Protein AF-0000000072933731 (afdb_homodimer)

Solvent-accessible surface area (backbone atoms only — not comparable to full-atom values): 55868 Å² total; per-residue (Å²): 107,67,64,46,52,50,43,43,48,48,50,36,52,47,53,70,53,67,68,64,74,72,57,80,78,51,90,57,43,57,84,73,50,96,82,32,75,81,68,53,82,69,69,60,64,69,60,52,54,53,49,54,55,47,54,72,74,40,56,56,36,69,42,50,49,52,33,54,65,58,61,52,86,56,61,67,58,50,42,43,44,68,78,56,57,87,59,90,71,56,70,36,56,53,35,42,40,25,50,48,47,28,37,46,29,49,51,51,34,65,72,44,80,92,42,66,70,62,32,51,49,30,48,51,41,26,50,44,23,47,29,51,28,32,26,50,60,68,63,35,52,55,74,60,67,66,46,70,59,42,40,40,22,28,49,51,49,20,53,51,27,33,57,67,60,34,61,71,45,19,44,52,33,40,45,52,30,47,49,37,36,57,66,58,24,36,43,31,45,77,55,28,50,68,48,61,90,47,25,61,54,38,38,32,47,43,47,52,46,50,30,53,35,17,38,43,15,51,40,69,72,49,81,51,82,72,60,73,53,61,55,60,44,75,96,64,42,57,53,89,56,82,59,35,66,39,44,21,44,42,37,39,39,47,46,51,50,20,54,47,39,42,47,48,32,60,54,54,64,29,58,51,29,45,70,46,59,52,70,58,37,26,53,50,23,53,55,50,46,54,52,46,52,52,49,49,54,54,35,52,57,27,42,54,51,30,51,52,52,38,58,74,61,55,35,42,67,68,56,51,48,59,55,59,28,47,54,28,38,52,30,16,50,47,17,50,32,31,62,51,26,70,30,61,89,86,50,81,44,74,60,22,67,70,22,54,52,34,18,52,51,24,54,52,47,44,51,54,52,46,68,73,24,66,88,37,69,66,48,37,32,46,42,45,28,64,32,45,60,37,37,62,62,39,24,63,56,53,47,50,39,49,24,69,60,66,51,40,63,70,56,46,52,50,43,46,51,50,26,51,57,37,48,73,41,27,82,63,35,72,43,34,34,47,48,21,51,50,38,44,50,51,36,49,39,48,53,49,50,44,51,40,57,64,38,35,80,76,39,74,82,39,48,64,56,54,52,53,49,49,53,38,34,24,68,43,28,61,37,78,76,74,72,71,79,61,67,78,68,73,71,81,76,71,72,88,58,65,67,53,58,38,51,37,49,50,26,26,51,48,24,51,39,36,51,56,47,40,43,72,44,91,56,76,76,64,77,65,80,78,64,74,80,128,106,67,64,47,51,51,44,43,48,48,51,36,53,47,55,71,55,68,69,64,74,72,55,80,78,51,89,57,43,56,85,74,50,96,83,32,75,82,67,53,81,69,69,61,65,70,61,52,55,53,48,54,55,46,53,72,73,39,55,57,37,70,43,52,49,53,32,54,66,58,61,52,84,56,62,68,59,51,42,42,45,68,78,56,56,87,57,91,70,54,72,35,56,54,34,43,40,26,50,48,46,29,38,45,28,49,51,50,32,66,72,46,78,92,40,66,71,61,31,51,51,30,48,52,41,28,50,44,22,47,28,50,28,31,26,49,60,66,63,34,51,55,74,59,68,67,46,70,58,41,39,40,21,28,48,51,51,21,52,51,28,34,58,69,60,34,61,70,45,20,45,53,33,40,45,51,30,46,50,38,36,56,65,57,22,36,42,31,46,78,57,29,51,70,48,62,88,48,26,62,54,38,40,32,50,42,46,52,46,49,30,51,36,18,36,44,16,50,38,70,72,48,81,51,82,73,59,73,53,62,54,60,44,77,95,63,41,59,56,87,58,98,50,40,68,40,46,20,44,43,39,39,38,48,47,53,50,18,52,47,39,42,48,48,34,59,55,55,64,28,58,51,29,45,70,46,58,57,69,59,34,25,51,50,23,52,54,49,44,53,51,46,50,52,48,48,54,54,37,51,57,28,42,55,52,31,53,53,51,38,57,71,60,55,36,44,67,66,59,50,48,58,54,58,29,46,54,28,38,50,28,16,49,47,17,50,34,31,63,52,25,71,30,62,90,86,51,81,45,74,61,22,67,68,21,55,52,33,18,53,50,24,53,52,45,43,50,55,52,45,67,74,24,65,88,37,69,68,50,37,31,46,42,44,29,62,30,45,59,37,38,60,62,40,24,62,56,52,48,50,39,46,24,70,60,66,51,41,63,68,54,46,52,51,43,46,50,50,25,52,57,38,48,74,41,26,83,64,35,72,43,34,35,47,48,19,51,50,37,42,51,51,37,48,38,48,52,49,48,42,50,41,58,62,38,35,78,75,39,75,81,39,49,65,56,55,51,53,49,48,54,37,34,24,69,43,29,62,38,78,76,73,72,71,80,60,66,77,70,73,71,81,76,70,71,88,56,68,66,52,58,40,50,37,50,51,25,27,50,46,26,52,38,36,50,56,47,40,43,73,44,90,58,75,74,65,77,64,79,78,64,70,80,129

InterPro domains:
  IPR007219 Xylanolytic transcriptional activator, regulatory domain [PF04082] (132-234)
  IPR007219 Xylanolytic transcriptional activator, regulatory domain [SM00906] (170-242)
  IPR050987 ABC-transporter-regulating transcription factor-like [PTHR46910] (35-464)

pLDDT: mean 82.36, std 17.17, range [20.06, 98.12]

Secondary structure (DSSP, 8-state):
-HHHHHHHHHHHHHHHS-----S---TT--PPPTT-GGGS----HHHHHHHHHHHHHS---HHHHHHHHHT---HHHHHHHHHS-SSPPPHHHHHHHHHHHHHHHHHHHHH--S-HHHHHHHHHHHHHHHHHHHHHHHT-BSS---SHHHHHHHHHHHHHHHHTT-HHHHHHHHHHHHHHHHHHTTT-HHHHTSSHHHHHHHHHHHHHHHHHHHHHHHHHT---SS-GGG--S-S-----STTHHHHHHHHHHHHHHHHHHHHHIIIIISHHHHTS-HHHHHHHHHHHHHHHHHHHHHHHHHHHHHHHHHHHTT--HHHHHHHHHHHHHHHHHHHHHHTTSBPPTT-SSSB-HHHHHHHHHHHHHHHHHHHHHTT-HHHHHHHIIIIISSS--HHHHHHHHHHHHH--HHHHHHHHHHHHHHHTTTTS-HHHHHHHHHHHHHHHHHHHHHHHHHHHTT-GGGHHHHHHHHHHHHHTTSS----TTTT----TT----THHHHHHHHHHHHHHHHHHHHTTS--TTTT-------/-HHHHHHHHHHHHHHHS-----S---TT--PPPTT-GGGS----HHHHHHHHHHHHHS---HHHHHHHHHT---HHHHHHHHHS-SSPPPHHHHHHHHHHHHHHHHHHHHH--S-HHHHHHHHHHHHHHHHHHHHHHHT-BSS---SHHHHHHHHHHHHHHHHTT-HHHHHHHHHHHHHHHHHHTTT-HHHHTSSHHHHHHHHHHHHHHHHHHHHHHHHHT---SS-GGG--S-S-----STTHHHHHHHHHHHHHHHHHHHHHIIIIISHHHHTS-HHHHHHHHHHHHHHHHHHHHHHHHHHHHHHHHHHHTT--HHHHHHHHHHHHHHHHHHHHHHTTSBPPTT-SSSB-HHHHHHHHHHHHHHHHHHHHHTT-HHHHHHHIIIIISSS--HHHHHHHHHHHHH--HHHHHHHHHHHHHHHTTTTS-HHHHHHHHHHHHHHHHHHHHHHHHHHHTT-GGGHHHHHHHHHHHHHTTSS----TTTT----TT----THHHHHHHHHHHHHHHHHHHHTTS--TTTT-------

Nearest PDB structures (foldseek):
  7d4i-assembly1_AE  TM=1.417E-01  e=3.950E+00  Saccharomyces cerevisiae S288C
  4tql-assembly1_A  TM=1.629E-01  e=6.678E+00  synthetic construct
  3msv-assembly3_B  TM=1.932E-01  e=3.913E+00  Schizosaccharomyces pombe
  7d4i-assembly1_AE  TM=1.423E-01  e=2.208E+00  Saccharomyces cerevisiae S288C

Structure (mmCIF, N/CA/C/O backbone):
data_AF-0000000072933731-model_v1
#
loop_
_entity.id
_entity.type
_entity.pdbx_description
1 polymer 'Transcription factor domain-containing protein'
#
loop_
_atom_site.group_PDB
_atom_site.id
_atom_site.type_symbol
_atom_site.label_atom_id
_atom_site.label_alt_id
_atom_site.label_comp_id
_atom_site.label_asym_id
_atom_site.label_entity_id
_atom_site.label_seq_id
_atom_site.pdbx_PDB_ins_code
_atom_site.Cartn_x
_atom_site.Cartn_y
_atom_site.Cartn_z
_atom_site.occupancy
_atom_site.B_iso_or_equiv
_atom_site.auth_seq_id
_atom_site.auth_comp_id
_atom_site.auth_asym_id
_atom_site.auth_atom_id
_atom_site.pdbx_PDB_model_num
ATOM 1 N N . MET A 1 1 ? -29.984 31.391 18.734 1 66.75 1 MET A N 1
ATOM 2 C CA . MET A 1 1 ? -30.125 30 19.156 1 66.75 1 MET A CA 1
ATOM 3 C C . MET A 1 1 ? -30.594 29.109 18.016 1 66.75 1 MET A C 1
ATOM 5 O O . MET A 1 1 ? -30 28.078 17.734 1 66.75 1 MET A O 1
ATOM 9 N N . TRP A 1 2 ? -31.547 29.625 17.328 1 63.28 2 TRP A N 1
ATOM 10 C CA . TRP A 1 2 ? -32.094 28.844 16.219 1 63.28 2 TRP A CA 1
ATOM 11 C C . TRP A 1 2 ? -31.078 28.656 15.109 1 63.28 2 TRP A C 1
ATOM 13 O O . TRP A 1 2 ? -30.969 27.578 14.523 1 63.28 2 TRP A O 1
ATOM 23 N N . GLU A 1 3 ? -30.328 29.672 14.969 1 68.19 3 GLU A N 1
ATOM 24 C CA . GLU A 1 3 ? -29.312 29.594 13.922 1 68.19 3 GLU A CA 1
ATOM 25 C C . GLU A 1 3 ? -28.234 28.578 14.266 1 68.19 3 GLU A C 1
ATOM 27 O O . GLU A 1 3 ? -27.766 27.844 13.398 1 68.19 3 GLU A O 1
ATOM 32 N N . ALA A 1 4 ? -27.875 28.578 15.445 1 70.88 4 ALA A N 1
ATOM 33 C CA . ALA A 1 4 ? -26.875 27.641 15.906 1 70.88 4 ALA A CA 1
ATOM 34 C C . ALA A 1 4 ? -27.375 26.203 15.789 1 70.88 4 ALA A C 1
ATOM 36 O O . ALA A 1 4 ? -26.625 25.312 15.391 1 70.88 4 ALA A O 1
ATOM 37 N N . LEU A 1 5 ? -28.625 26.047 16.094 1 71.12 5 LEU A N 1
ATOM 38 C CA . LEU A 1 5 ? -29.234 24.719 16 1 71.12 5 LEU A CA 1
ATOM 39 C C . LEU A 1 5 ? -29.328 24.266 14.539 1 71.12 5 LEU A C 1
ATOM 41 O O . LEU A 1 5 ? -29.109 23.094 14.234 1 71.12 5 LEU A O 1
ATOM 45 N N . ALA A 1 6 ? -29.578 25.25 13.766 1 71.81 6 ALA A N 1
ATOM 46 C CA . ALA A 1 6 ? -29.672 24.938 12.336 1 71.81 6 ALA A CA 1
ATOM 47 C C . ALA A 1 6 ? -28.312 24.531 11.781 1 71.81 6 ALA A C 1
ATOM 49 O O . ALA A 1 6 ? -28.219 23.594 10.977 1 71.81 6 ALA A O 1
ATOM 50 N N . ASN A 1 7 ? -27.359 25.203 12.258 1 71.38 7 ASN A N 1
ATOM 51 C CA . ASN A 1 7 ? -26.016 24.891 11.82 1 71.38 7 ASN A CA 1
ATOM 52 C C . ASN A 1 7 ? -25.578 23.5 12.305 1 71.38 7 ASN A C 1
ATOM 54 O O . ASN A 1 7 ? -24.938 22.75 11.562 1 71.38 7 ASN A O 1
ATOM 58 N N . LEU A 1 8 ? -25.891 23.266 13.461 1 71.94 8 LEU A N 1
ATOM 59 C CA . LEU A 1 8 ? -25.531 21.969 14.031 1 71.94 8 LEU A CA 1
ATOM 60 C C . LEU A 1 8 ? -26.25 20.844 13.297 1 71.94 8 LEU A C 1
ATOM 62 O O . LEU A 1 8 ? -25.688 19.781 13.078 1 71.94 8 LEU A O 1
ATOM 66 N N . ARG A 1 9 ? -27.469 21.109 12.992 1 70.19 9 ARG A N 1
ATOM 67 C CA . ARG A 1 9 ? -28.25 20.141 12.242 1 70.19 9 ARG A CA 1
ATOM 68 C C . ARG A 1 9 ? -27.625 19.875 10.875 1 70.19 9 ARG A C 1
ATOM 70 O O . ARG A 1 9 ? -27.516 18.719 10.438 1 70.19 9 ARG A O 1
ATOM 77 N N . GLN A 1 10 ? -27.188 20.891 10.266 1 69.69 10 GLN A N 1
ATOM 78 C CA . GLN A 1 10 ? -26.578 20.766 8.945 1 69.69 10 GLN A CA 1
ATOM 79 C C . GLN A 1 10 ? -25.25 20 9.008 1 69.69 10 GLN A C 1
ATOM 81 O O . GLN A 1 10 ? -24.938 19.203 8.125 1 69.69 10 GLN A O 1
ATOM 86 N N . LEU A 1 11 ? -24.562 20.328 10.039 1 68.56 11 LEU A N 1
ATOM 87 C CA . LEU A 1 11 ? -23.297 19.641 10.227 1 68.56 11 LEU A CA 1
ATOM 88 C C . LEU A 1 11 ? -23.516 18.141 10.43 1 68.56 11 LEU A C 1
ATOM 90 O O . LEU A 1 11 ? -22.766 17.312 9.906 1 68.56 11 LEU A O 1
ATOM 94 N N . ALA A 1 12 ? -24.531 17.875 11.156 1 66.75 12 ALA A N 1
ATOM 95 C CA . ALA A 1 12 ? -24.859 16.469 11.422 1 66.75 12 ALA A CA 1
ATOM 96 C C . ALA A 1 12 ? -25.297 15.766 10.141 1 66.75 12 ALA A C 1
ATOM 98 O O . ALA A 1 12 ? -24.953 14.602 9.914 1 66.75 12 ALA A O 1
ATOM 99 N N . GLU A 1 13 ? -26 16.516 9.289 1 65.19 13 GLU A N 1
ATOM 100 C CA . GLU A 1 13 ? -26.469 15.961 8.023 1 65.19 13 GLU A CA 1
ATOM 101 C C . GLU A 1 13 ? -25.312 15.734 7.059 1 65.19 13 GLU A C 1
ATOM 103 O O . GLU A 1 13 ? -25.281 14.727 6.34 1 65.19 13 GLU A O 1
ATOM 108 N N . LEU A 1 14 ? -24.422 16.641 7.086 1 63.03 14 LEU A N 1
ATOM 109 C CA . LEU A 1 14 ? -23.281 16.531 6.184 1 63.03 14 LEU A CA 1
ATOM 110 C C . LEU A 1 14 ? -22.375 15.375 6.598 1 63.03 14 LEU A C 1
ATOM 112 O O . LEU A 1 14 ? -21.797 14.695 5.742 1 63.03 14 LEU A O 1
ATOM 116 N N . GLN A 1 15 ? -22.219 15.336 7.828 1 60.69 15 GLN A N 1
ATOM 117 C CA . GLN A 1 15 ? -21.375 14.25 8.336 1 60.69 15 GLN A CA 1
ATOM 118 C C . GLN A 1 15 ? -21.906 12.891 7.887 1 60.69 15 GLN A C 1
ATOM 120 O O . GLN A 1 15 ? -21.125 11.969 7.645 1 60.69 15 GLN A O 1
ATOM 125 N N . SER A 1 16 ? -23.156 12.844 7.922 1 55.12 16 SER A N 1
ATOM 126 C CA . SER A 1 16 ? -23.766 11.578 7.527 1 55.12 16 SER A CA 1
ATOM 127 C C . SER A 1 16 ? -23.562 11.312 6.039 1 55.12 16 SER A C 1
ATOM 129 O O . SER A 1 16 ? -23.594 10.156 5.598 1 55.12 16 SER A O 1
ATOM 131 N N . ARG A 1 17 ? -23.391 12.414 5.277 1 50.91 17 ARG A N 1
ATOM 132 C CA . ARG A 1 17 ? -23.25 12.242 3.838 1 50.91 17 ARG A CA 1
ATOM 133 C C . ARG A 1 17 ? -21.781 12.086 3.459 1 50.91 17 ARG A C 1
ATOM 135 O O . ARG A 1 17 ? -21.062 13.086 3.271 1 50.91 17 ARG A O 1
ATOM 142 N N . GLN A 1 18 ? -21.078 11.266 4.125 1 50.44 18 GLN A N 1
ATOM 143 C CA . GLN A 1 18 ? -19.656 11.062 3.922 1 50.44 18 GLN A CA 1
ATOM 144 C C . GLN A 1 18 ? -19.312 10.938 2.438 1 50.44 18 GLN A C 1
ATOM 146 O O . GLN A 1 18 ? -19.875 10.094 1.738 1 50.44 18 GLN A O 1
ATOM 151 N N . SER A 1 19 ? -19.125 12.086 1.737 1 46.5 19 SER A N 1
ATOM 152 C CA . SER A 1 19 ? -18.703 11.875 0.355 1 46.5 19 SER A CA 1
ATOM 153 C C . SER A 1 19 ? -17.25 11.398 0.282 1 46.5 19 SER A C 1
ATOM 155 O O . SER A 1 19 ? -16.406 11.859 1.053 1 46.5 19 SER A O 1
ATOM 157 N N . ILE A 1 20 ? -17.078 10.188 0.008 1 48.53 20 ILE A N 1
ATOM 158 C CA . ILE A 1 20 ? -15.766 9.641 -0.343 1 48.53 20 ILE A CA 1
ATOM 159 C C . ILE A 1 20 ? -15.023 10.617 -1.242 1 48.53 20 ILE A C 1
ATOM 161 O O . ILE A 1 20 ? -15.617 11.25 -2.113 1 48.53 20 ILE A O 1
ATOM 165 N N . SER A 1 21 ? -13.82 11.078 -0.714 1 49.5 21 SER A N 1
ATOM 166 C CA . SER A 1 21 ? -12.859 11.992 -1.321 1 49.5 21 SER A CA 1
ATOM 167 C C . SER A 1 21 ? -12.844 11.844 -2.84 1 49.5 21 SER A C 1
ATOM 169 O O . SER A 1 21 ? -12.828 10.727 -3.361 1 49.5 21 SER A O 1
ATOM 171 N N . HIS A 1 22 ? -13.5 12.75 -3.492 1 50.09 22 HIS A N 1
ATOM 172 C CA . HIS A 1 22 ? -13.305 12.867 -4.934 1 50.09 22 HIS A CA 1
ATOM 173 C C . HIS A 1 22 ? -11.828 12.789 -5.297 1 50.09 22 HIS A C 1
ATOM 175 O O . HIS A 1 22 ? -10.969 13.141 -4.488 1 50.09 22 HIS A O 1
ATOM 181 N N . GLY A 1 23 ? -11.43 11.945 -6.121 1 53.16 23 GLY A N 1
ATOM 182 C CA . GLY A 1 23 ? -10.133 11.734 -6.742 1 53.16 23 GLY A CA 1
ATOM 183 C C . GLY A 1 23 ? -9.203 12.922 -6.602 1 53.16 23 GLY A C 1
ATOM 184 O O . GLY A 1 23 ? -9.641 14.023 -6.25 1 53.16 23 GLY A O 1
ATOM 185 N N . PRO A 1 24 ? -7.836 12.633 -6.605 1 60.59 24 PRO A N 1
ATOM 186 C CA . PRO A 1 24 ? -6.797 13.656 -6.492 1 60.59 24 PRO A CA 1
ATOM 187 C C . PRO A 1 24 ? -7.027 14.836 -7.434 1 60.59 24 PRO A C 1
ATOM 189 O O . PRO A 1 24 ? -7.242 14.641 -8.633 1 60.59 24 PRO A O 1
ATOM 192 N N . ARG A 1 25 ? -7.352 16.047 -6.891 1 72.88 25 ARG A N 1
ATOM 193 C CA . ARG A 1 25 ? -7.559 17.219 -7.727 1 72.88 25 ARG A CA 1
ATOM 194 C C . ARG A 1 25 ? -6.305 18.094 -7.781 1 72.88 25 ARG A C 1
ATOM 196 O O . ARG A 1 25 ? -5.707 18.391 -6.742 1 72.88 25 ARG A O 1
ATOM 203 N N . PHE A 1 26 ? -5.754 18.172 -8.906 1 87.88 26 PHE A N 1
ATOM 204 C CA . PHE A 1 26 ? -4.738 19.188 -9.172 1 87.88 26 PHE A CA 1
ATOM 205 C C . PHE A 1 26 ? -5.348 20.375 -9.883 1 87.88 26 PHE A C 1
ATOM 207 O O . PHE A 1 26 ? -5.395 20.422 -11.117 1 87.88 26 PHE A O 1
ATOM 214 N N . PRO A 1 27 ? -5.715 21.344 -9.125 1 86.5 27 PRO A N 1
ATOM 215 C CA . PRO A 1 27 ? -6.492 22.438 -9.703 1 86.5 27 PRO A CA 1
ATOM 216 C C . PRO A 1 27 ? -5.75 23.172 -10.82 1 86.5 27 PRO A C 1
ATOM 218 O O . PRO A 1 27 ? -6.379 23.734 -11.719 1 86.5 27 PRO A O 1
ATOM 221 N N . LEU A 1 28 ? -4.449 23.188 -10.797 1 91.75 28 LEU A N 1
ATOM 222 C CA . LEU A 1 28 ? -3.686 24 -11.742 1 91.75 28 LEU A CA 1
ATOM 223 C C . LEU A 1 28 ? -3.176 23.125 -12.898 1 91.75 28 LEU A C 1
ATOM 225 O O . LEU A 1 28 ? -2.469 23.625 -13.781 1 91.75 28 LEU A O 1
ATOM 229 N N . GLN A 1 29 ? -3.541 21.859 -12.867 1 92.81 29 GLN A N 1
ATOM 230 C CA . GLN A 1 29 ? -3.043 20.953 -13.891 1 92.81 29 GLN A CA 1
ATOM 231 C C . GLN A 1 29 ? -3.438 21.422 -15.281 1 92.81 29 GLN A C 1
ATOM 233 O O . GLN A 1 29 ? -4.559 21.891 -15.492 1 92.81 29 GLN A O 1
ATOM 238 N N . GLN A 1 30 ? -2.449 21.344 -16.203 1 92 30 GLN A N 1
ATOM 239 C CA . GLN A 1 30 ? -2.676 21.656 -17.609 1 92 30 GLN A CA 1
ATOM 240 C C . GLN A 1 30 ? -2.502 20.422 -18.484 1 92 30 GLN A C 1
ATOM 242 O O . GLN A 1 30 ? -1.912 19.422 -18.047 1 92 30 GLN A O 1
ATOM 247 N N . PRO A 1 31 ? -3.088 20.453 -19.688 1 88.94 31 PRO A N 1
ATOM 248 C CA . PRO A 1 31 ? -2.814 19.359 -20.609 1 88.94 31 PRO A CA 1
ATOM 249 C C . PRO A 1 31 ? -1.336 19.25 -20.984 1 88.94 31 PRO A C 1
ATOM 251 O O . PRO A 1 31 ? -0.664 20.266 -21.156 1 88.94 31 PRO A O 1
ATOM 254 N N . ILE A 1 32 ? -0.91 18.109 -21.094 1 87.94 32 ILE A N 1
ATOM 255 C CA . ILE A 1 32 ? 0.484 17.891 -21.469 1 87.94 32 ILE A CA 1
ATOM 256 C C . ILE A 1 32 ? 0.696 18.266 -22.922 1 87.94 32 ILE A C 1
ATOM 258 O O . ILE A 1 32 ? -0.027 17.797 -23.812 1 87.94 32 ILE A O 1
ATOM 262 N N . PRO A 1 33 ? 1.679 19.047 -23.172 1 87.31 33 PRO A N 1
ATOM 263 C CA . PRO A 1 33 ? 1.979 19.391 -24.562 1 87.31 33 PRO A CA 1
ATOM 264 C C . PRO A 1 33 ? 2.404 18.172 -25.391 1 87.31 33 PRO A C 1
ATOM 266 O O . PRO A 1 33 ? 2.76 17.141 -24.828 1 87.31 33 PRO A O 1
ATOM 269 N N . LYS A 1 34 ? 2.4 18.188 -26.703 1 80.38 34 LYS A N 1
ATOM 270 C CA . LYS A 1 34 ? 2.707 17.094 -27.625 1 80.38 34 LYS A CA 1
ATOM 271 C C . LYS A 1 34 ? 4.129 16.594 -27.406 1 80.38 34 LYS A C 1
ATOM 273 O O . LYS A 1 34 ? 4.395 15.391 -27.562 1 80.38 34 LYS A O 1
ATOM 278 N N . GLY A 1 35 ? 5.02 17.562 -27.094 1 80.69 35 GLY A N 1
ATOM 279 C CA . GLY A 1 35 ? 6.402 17.156 -26.906 1 80.69 35 GLY A CA 1
ATOM 280 C C . GLY A 1 35 ? 6.695 16.672 -25.5 1 80.69 35 GLY A C 1
ATOM 281 O O . GLY A 1 35 ? 7.824 16.281 -25.188 1 80.69 35 GLY A O 1
ATOM 282 N N . GLY A 1 36 ? 5.723 16.672 -24.625 1 87.25 36 GLY A N 1
ATOM 283 C CA . GLY A 1 36 ? 5.914 16.172 -23.266 1 87.25 36 GLY A CA 1
ATOM 284 C C . GLY A 1 36 ? 6.078 17.281 -22.25 1 87.25 36 GLY A C 1
ATOM 285 O O . GLY A 1 36 ? 5.875 18.469 -22.547 1 87.25 36 GLY A O 1
ATOM 286 N N . LEU A 1 37 ? 6.465 16.984 -21.062 1 90.5 37 LEU A N 1
ATOM 287 C CA . LEU A 1 37 ? 6.57 17.906 -19.938 1 90.5 37 LEU A CA 1
ATOM 288 C C . LEU A 1 37 ? 7.656 18.953 -20.172 1 90.5 37 LEU A C 1
ATOM 290 O O . LEU A 1 37 ? 7.555 20.078 -19.703 1 90.5 37 LEU A O 1
ATOM 294 N N . GLY A 1 38 ? 8.648 18.531 -20.984 1 90.69 38 GLY A N 1
ATOM 295 C CA . GLY A 1 38 ? 9.766 19.422 -21.25 1 90.69 38 GLY A CA 1
ATOM 296 C C . GLY A 1 38 ? 9.375 20.656 -22.047 1 90.69 38 GLY A C 1
ATOM 297 O O . GLY A 1 38 ? 10.133 21.625 -22.109 1 90.69 38 GLY A O 1
ATOM 298 N N . GLN A 1 39 ? 8.195 20.672 -22.594 1 91.44 39 GLN A N 1
ATOM 299 C CA . GLN A 1 39 ? 7.766 21.781 -23.438 1 91.44 39 GLN A CA 1
ATOM 300 C C . GLN A 1 39 ? 6.895 22.75 -22.641 1 91.44 39 GLN A C 1
ATOM 302 O O . GLN A 1 39 ? 6.43 23.766 -23.188 1 91.44 39 GLN A O 1
ATOM 307 N N . LEU A 1 40 ? 6.688 22.484 -21.359 1 94.94 40 LEU A N 1
ATOM 308 C CA . LEU A 1 40 ? 5.977 23.438 -20.516 1 94.94 40 LEU A CA 1
ATOM 309 C C . LEU A 1 40 ? 6.828 24.672 -20.25 1 94.94 40 LEU A C 1
ATOM 311 O O . LEU A 1 40 ? 8.047 24.578 -20.125 1 94.94 40 LEU A O 1
ATOM 315 N N . PRO A 1 41 ? 6.164 25.828 -20.172 1 95.12 41 PRO A N 1
ATOM 316 C CA . PRO A 1 41 ? 6.934 27.031 -19.875 1 95.12 41 PRO A CA 1
ATOM 317 C C . PRO A 1 41 ? 7.617 26.969 -18.5 1 95.12 41 PRO A C 1
ATOM 319 O O . PRO A 1 41 ? 7.012 26.516 -17.531 1 95.12 41 PRO A O 1
ATOM 322 N N . MET A 1 42 ? 8.852 27.391 -18.453 1 96.94 42 MET A N 1
ATOM 323 C CA . MET A 1 42 ? 9.633 27.406 -17.219 1 96.94 42 MET A CA 1
ATOM 324 C C . MET A 1 42 ? 9.961 28.828 -16.797 1 96.94 42 MET A C 1
ATOM 326 O O . MET A 1 42 ? 9.961 29.75 -17.625 1 96.94 42 MET A O 1
ATOM 330 N N . PRO A 1 43 ? 10.141 29 -15.445 1 97.62 43 PRO A N 1
ATOM 331 C CA . PRO A 1 43 ? 10.664 30.312 -15.047 1 97.62 43 PRO A CA 1
ATOM 332 C C . PRO A 1 43 ? 11.977 30.656 -15.75 1 97.62 43 PRO A C 1
ATOM 334 O O . PRO A 1 43 ? 12.75 29.766 -16.109 1 97.62 43 PRO A O 1
ATOM 337 N N . PRO A 1 44 ? 12.242 31.953 -15.953 1 97.06 44 PRO A N 1
ATOM 338 C CA . PRO A 1 44 ? 13.43 32.375 -16.703 1 97.06 44 PRO A CA 1
ATOM 339 C C . PRO A 1 44 ? 14.727 31.828 -16.109 1 97.06 44 PRO A C 1
ATOM 341 O O . PRO A 1 44 ? 14.938 31.922 -14.891 1 97.06 44 PRO A O 1
ATOM 344 N N . MET A 1 45 ? 15.594 31.344 -16.953 1 95.94 45 MET A N 1
ATOM 345 C CA . MET A 1 45 ? 16.828 30.688 -16.562 1 95.94 45 MET A CA 1
ATOM 346 C C . MET A 1 45 ? 17.75 31.641 -15.812 1 95.94 45 MET A C 1
ATOM 348 O O . MET A 1 45 ? 18.375 31.266 -14.828 1 95.94 45 MET A O 1
ATOM 352 N N . ASP A 1 46 ? 17.844 32.844 -16.266 1 95.81 46 ASP A N 1
ATOM 353 C CA . ASP A 1 46 ? 18.734 33.812 -15.664 1 95.81 46 ASP A CA 1
ATOM 354 C C . ASP A 1 46 ? 18.344 34.125 -14.219 1 95.81 46 ASP A C 1
ATOM 356 O O . ASP A 1 46 ? 19.203 34.25 -13.352 1 95.81 46 ASP A O 1
ATOM 360 N N . ILE A 1 47 ? 17.078 34.188 -13.984 1 96.19 47 ILE A N 1
ATOM 361 C CA . ILE A 1 47 ? 16.578 34.438 -12.641 1 96.19 47 ILE A CA 1
ATOM 362 C C . ILE A 1 47 ? 16.891 33.25 -11.734 1 96.19 47 ILE A C 1
ATOM 364 O O . ILE A 1 47 ? 17.328 33.438 -10.594 1 96.19 47 ILE A O 1
ATOM 368 N N . VAL A 1 48 ? 16.703 32.031 -12.227 1 97.25 48 VAL A N 1
ATOM 369 C CA . VAL A 1 48 ? 16.938 30.828 -11.461 1 97.25 48 VAL A CA 1
ATOM 370 C C . VAL A 1 48 ? 18.422 30.703 -11.109 1 97.25 48 VAL A C 1
ATOM 372 O O . VAL A 1 48 ? 18.781 30.422 -9.969 1 97.25 48 VAL A O 1
ATOM 375 N N . VAL A 1 49 ? 19.297 30.969 -12.078 1 96.25 49 VAL A N 1
ATOM 376 C CA . VAL A 1 49 ? 20.75 30.875 -11.867 1 96.25 49 VAL A CA 1
ATOM 377 C C . VAL A 1 49 ? 21.172 31.891 -10.797 1 96.25 49 VAL A C 1
ATOM 379 O O . VAL A 1 49 ? 21.953 31.562 -9.898 1 96.25 49 VAL A O 1
ATOM 382 N N . ASN A 1 50 ? 20.672 33.062 -10.867 1 95.19 50 ASN A N 1
ATOM 383 C CA . ASN A 1 50 ? 21 34.094 -9.898 1 95.19 50 ASN A CA 1
ATOM 384 C C . ASN A 1 50 ? 20.531 33.719 -8.492 1 95.19 50 ASN A C 1
ATOM 386 O O . ASN A 1 50 ? 21.219 33.969 -7.512 1 95.19 50 ASN A O 1
ATOM 390 N N . LEU A 1 51 ? 19.359 33.188 -8.453 1 94.81 51 LEU A N 1
ATOM 391 C CA . LEU A 1 51 ? 18.828 32.781 -7.16 1 94.81 51 LEU A CA 1
ATOM 392 C C . LEU A 1 51 ? 19.641 31.656 -6.551 1 94.81 51 LEU A C 1
ATOM 394 O O . LEU A 1 51 ? 19.875 31.625 -5.34 1 94.81 51 LEU A O 1
ATOM 398 N N . LEU A 1 52 ? 20.031 30.703 -7.383 1 94.94 52 LEU A N 1
ATOM 399 C CA . LEU A 1 52 ? 20.828 29.578 -6.898 1 94.94 52 LEU A CA 1
ATOM 400 C C . LEU A 1 52 ? 22.172 30.031 -6.375 1 94.94 52 LEU A C 1
ATOM 402 O O . LEU A 1 52 ? 22.672 29.516 -5.371 1 94.94 52 LEU A O 1
ATOM 406 N N . LYS A 1 53 ? 22.766 31.031 -6.996 1 93.56 53 LYS A N 1
ATOM 407 C CA . LYS A 1 53 ? 24.016 31.625 -6.512 1 93.56 53 LYS A CA 1
ATOM 408 C C . LYS A 1 53 ? 23.812 32.312 -5.16 1 93.56 53 LYS A C 1
ATOM 410 O O . LYS A 1 53 ? 24.641 32.188 -4.262 1 93.56 53 LYS A O 1
ATOM 415 N N . ARG A 1 54 ? 22.75 32.969 -5.023 1 89.94 54 ARG A N 1
ATOM 416 C CA . ARG A 1 54 ? 22.438 33.656 -3.787 1 89.94 54 ARG A CA 1
ATOM 417 C C . ARG A 1 54 ? 22.219 32.688 -2.635 1 89.94 54 ARG A C 1
ATOM 419 O O . ARG A 1 54 ? 22.625 32.969 -1.503 1 89.94 54 ARG A O 1
ATOM 426 N N . VAL A 1 55 ? 21.484 31.672 -2.893 1 88.62 55 VAL A N 1
ATOM 427 C CA . VAL A 1 55 ? 21.156 30.672 -1.869 1 88.62 55 VAL A CA 1
ATOM 428 C C . VAL A 1 55 ? 22.438 30.016 -1.37 1 88.62 55 VAL A C 1
ATOM 430 O O . VAL A 1 55 ? 22.562 29.703 -0.182 1 88.62 55 VAL A O 1
ATOM 433 N N . ARG A 1 56 ? 23.359 29.812 -2.271 1 86.62 56 ARG A N 1
ATOM 434 C CA . ARG A 1 56 ? 24.609 29.188 -1.902 1 86.62 56 ARG A CA 1
ATOM 435 C C . ARG A 1 56 ? 25.422 30.078 -0.964 1 86.62 56 ARG A C 1
ATOM 437 O O . ARG A 1 56 ? 26.172 29.578 -0.115 1 86.62 56 ARG A O 1
ATOM 444 N N . ALA A 1 57 ? 25.172 31.344 -1.068 1 86.5 57 ALA A N 1
ATOM 445 C CA . ALA A 1 57 ? 25.938 32.312 -0.298 1 86.5 57 ALA A CA 1
ATOM 446 C C . ALA A 1 57 ? 25.188 32.719 0.965 1 86.5 57 ALA A C 1
ATOM 448 O O . ALA A 1 57 ? 25.703 33.5 1.782 1 86.5 57 ALA A O 1
ATOM 449 N N . SER A 1 58 ? 24.047 32.281 1.123 1 84.06 58 SER A N 1
ATOM 450 C CA . SER A 1 58 ? 23.203 32.688 2.248 1 84.06 58 SER A CA 1
ATOM 451 C C . SER A 1 58 ? 23.031 31.531 3.244 1 84.06 58 SER A C 1
ATOM 453 O O . SER A 1 58 ? 23.266 30.375 2.906 1 84.06 58 SER A O 1
ATOM 455 N N . PRO A 1 59 ? 22.719 31.922 4.418 1 83.56 59 PRO A N 1
ATOM 456 C CA . PRO A 1 59 ? 22.391 30.844 5.363 1 83.56 59 PRO A CA 1
ATOM 457 C C . PRO A 1 59 ? 21.266 29.938 4.859 1 83.56 59 PRO A C 1
ATOM 459 O O . PRO A 1 59 ? 20.422 30.359 4.066 1 83.56 59 PRO A O 1
ATOM 462 N N . PRO A 1 60 ? 21.266 28.719 5.352 1 83.81 60 PRO A N 1
ATOM 463 C CA . PRO A 1 60 ? 20.281 27.766 4.859 1 83.81 60 PRO A CA 1
ATOM 464 C C . PRO A 1 60 ? 18.844 28.172 5.18 1 83.81 60 PRO A C 1
ATOM 466 O O . PRO A 1 60 ? 18.562 28.609 6.301 1 83.81 60 PRO A O 1
ATOM 469 N N . GLY A 1 61 ? 18.031 28.109 4.129 1 84.75 61 GLY A N 1
ATOM 470 C CA . GLY A 1 61 ? 16.609 28.375 4.281 1 84.75 61 GLY A CA 1
ATOM 471 C C . GLY A 1 61 ? 15.75 27.156 4.023 1 84.75 61 GLY A C 1
ATOM 472 O O . GLY A 1 61 ? 16.219 26.016 4.105 1 84.75 61 GLY A O 1
ATOM 473 N N . LEU A 1 62 ? 14.492 27.375 3.805 1 83.88 62 LEU A N 1
ATOM 474 C CA . LEU A 1 62 ? 13.523 26.312 3.59 1 83.88 62 LEU A CA 1
ATOM 475 C C . LEU A 1 62 ? 13.93 25.438 2.402 1 83.88 62 LEU A C 1
ATOM 477 O O . LEU A 1 62 ? 13.906 24.203 2.49 1 83.88 62 LEU A O 1
ATOM 481 N N . PHE A 1 63 ? 14.289 26.109 1.326 1 88.38 63 PHE A N 1
ATOM 482 C CA . PHE A 1 63 ? 14.695 25.391 0.121 1 88.38 63 PHE A CA 1
ATOM 483 C C . PHE A 1 63 ? 15.867 24.469 0.41 1 88.38 63 PHE A C 1
ATOM 485 O O . PHE A 1 63 ? 15.852 23.297 0.017 1 88.38 63 PHE A O 1
ATOM 492 N N . THR A 1 64 ? 16.781 24.953 1.102 1 86.19 64 THR A N 1
ATOM 493 C CA . THR A 1 64 ? 17.984 24.188 1.405 1 86.19 64 THR A CA 1
ATOM 494 C C . THR A 1 64 ? 17.656 22.984 2.279 1 86.19 64 THR A C 1
ATOM 496 O O . THR A 1 64 ? 18.188 21.891 2.061 1 86.19 64 THR A O 1
ATOM 499 N N . PHE A 1 65 ? 16.828 23.203 3.152 1 83.19 65 PHE A N 1
ATOM 500 C CA . PHE A 1 65 ? 16.469 22.125 4.059 1 83.19 65 PHE A CA 1
ATOM 501 C C . PHE A 1 65 ? 15.664 21.047 3.322 1 83.19 65 PHE A C 1
ATOM 503 O O . PHE A 1 65 ? 15.836 19.859 3.582 1 83.19 65 PHE A O 1
ATOM 510 N N . VAL A 1 66 ? 14.797 21.438 2.447 1 86.81 66 VAL A N 1
ATOM 511 C CA . VAL A 1 66 ? 14.031 20.484 1.662 1 86.81 66 VAL A CA 1
ATOM 512 C C . VAL A 1 66 ? 14.977 19.625 0.821 1 86.81 66 VAL A C 1
ATOM 514 O O . VAL A 1 66 ? 14.852 18.406 0.79 1 86.81 66 VAL A O 1
ATOM 517 N N . CYS A 1 67 ? 15.914 20.266 0.201 1 87.19 67 CYS A N 1
ATOM 518 C CA . CYS A 1 67 ? 16.891 19.547 -0.61 1 87.19 67 CYS A CA 1
ATOM 519 C C . CYS A 1 67 ? 17.703 18.578 0.244 1 87.19 67 CYS A C 1
ATOM 521 O O . CYS A 1 67 ? 17.922 17.438 -0.15 1 87.19 67 CYS A O 1
ATOM 523 N N . TYR A 1 68 ? 17.984 19.047 1.346 1 81.69 68 TYR A N 1
ATOM 524 C CA . TYR A 1 68 ? 18.797 18.25 2.254 1 81.69 68 TYR A CA 1
ATOM 525 C C . TYR A 1 68 ? 18.031 17.016 2.729 1 81.69 68 TYR A C 1
ATOM 527 O O . TYR A 1 68 ? 18.562 15.906 2.701 1 81.69 68 TYR A O 1
ATOM 535 N N . PHE A 1 69 ? 16.859 17.172 3.094 1 80.06 69 PHE A N 1
ATOM 536 C CA . PHE A 1 69 ? 16.078 16.094 3.691 1 80.06 69 PHE A CA 1
ATOM 537 C C . PHE A 1 69 ? 15.695 15.062 2.646 1 80.06 69 PHE A C 1
ATOM 539 O O . PHE A 1 69 ? 15.422 13.906 2.982 1 80.06 69 PHE A O 1
ATOM 546 N N . ILE A 1 70 ? 15.758 15.461 1.364 1 86.38 70 ILE A N 1
ATOM 547 C CA . ILE A 1 70 ? 15.391 14.523 0.304 1 86.38 70 ILE A CA 1
ATOM 548 C C . ILE A 1 70 ? 16.656 14 -0.376 1 86.38 70 ILE A C 1
ATOM 550 O O . ILE A 1 70 ? 16.578 13.156 -1.274 1 86.38 70 ILE A O 1
ATOM 554 N N . GLY A 1 71 ? 17.781 14.43 0.049 1 84 71 GLY A N 1
ATOM 555 C CA . GLY A 1 71 ? 19.062 13.93 -0.435 1 84 71 GLY A CA 1
ATOM 556 C C . GLY A 1 71 ? 19.422 14.453 -1.812 1 84 71 GLY A C 1
ATOM 557 O O . GLY A 1 71 ? 19.969 13.719 -2.641 1 84 71 GLY A O 1
ATOM 558 N N . ILE A 1 72 ? 18.969 15.633 -2.098 1 87.06 72 ILE A N 1
ATOM 559 C CA . ILE A 1 72 ? 19.375 16.266 -3.352 1 87.06 72 ILE A CA 1
ATOM 560 C C . ILE A 1 72 ? 20.641 17.094 -3.139 1 87.06 72 ILE A C 1
ATOM 562 O O . ILE A 1 72 ? 20.594 18.141 -2.49 1 87.06 72 ILE A O 1
ATOM 566 N N . SER A 1 73 ? 21.703 16.609 -3.705 1 82.81 73 SER A N 1
ATOM 567 C CA . SER A 1 73 ? 23 17.266 -3.475 1 82.81 73 SER A CA 1
ATOM 568 C C . SER A 1 73 ? 23.328 18.25 -4.59 1 82.81 73 SER A C 1
ATOM 570 O O . SER A 1 73 ? 24.031 19.25 -4.367 1 82.81 73 SER A O 1
ATOM 572 N N . ASP A 1 74 ? 22.859 18.031 -5.754 1 90.69 74 ASP A N 1
ATOM 573 C CA . ASP A 1 74 ? 23.219 18.875 -6.891 1 90.69 74 ASP A CA 1
ATOM 574 C C . ASP A 1 74 ? 21.969 19.328 -7.641 1 90.69 74 ASP A C 1
ATOM 576 O O . ASP A 1 74 ? 21.75 18.938 -8.789 1 90.69 74 ASP A O 1
ATOM 580 N N . PHE A 1 75 ? 21.281 20.266 -7.043 1 94.56 75 PHE A N 1
ATOM 581 C CA . PHE A 1 75 ? 20.047 20.781 -7.629 1 94.56 75 PHE A CA 1
ATOM 582 C C . PHE A 1 75 ? 20.328 21.594 -8.883 1 94.56 75 PHE A C 1
ATOM 584 O O . PHE A 1 75 ? 19.547 21.562 -9.844 1 94.56 75 PHE A O 1
ATOM 591 N N . SER A 1 76 ? 21.469 22.219 -8.891 1 94.81 76 SER A N 1
ATOM 592 C CA . SER A 1 76 ? 21.844 23.031 -10.047 1 94.81 76 SER A CA 1
ATOM 593 C C . SER A 1 76 ? 22 22.172 -11.297 1 94.81 76 SER A C 1
ATOM 595 O O . SER A 1 76 ? 21.578 22.578 -12.383 1 94.81 76 SER A O 1
ATOM 597 N N . ASN A 1 77 ? 22.594 21.094 -11.094 1 94.12 77 ASN A N 1
ATOM 598 C CA . ASN A 1 77 ? 22.75 20.203 -12.227 1 94.12 77 ASN A CA 1
ATOM 599 C C . ASN A 1 77 ? 21.406 19.688 -12.742 1 94.12 77 ASN A C 1
ATOM 601 O O . ASN A 1 77 ? 21.234 19.5 -13.945 1 94.12 77 ASN A O 1
ATOM 605 N N . LEU A 1 78 ? 20.5 19.391 -11.852 1 95.62 78 LEU A N 1
ATOM 606 C CA . LEU A 1 78 ? 19.172 18.953 -12.258 1 95.62 78 LEU A CA 1
ATOM 607 C C . LEU A 1 78 ? 18.469 20.047 -13.055 1 95.62 78 LEU A C 1
ATOM 609 O O . LEU A 1 78 ? 17.797 19.766 -14.047 1 95.62 78 LEU A O 1
ATOM 613 N N . CYS A 1 79 ? 18.625 21.281 -12.625 1 96.44 79 CYS A N 1
ATOM 614 C CA . CYS A 1 79 ? 18.062 22.406 -13.359 1 96.44 79 CYS A CA 1
ATOM 615 C C . CYS A 1 79 ? 18.656 22.484 -14.766 1 96.44 79 CYS A C 1
ATOM 617 O O . CYS A 1 79 ? 17.922 22.719 -15.734 1 96.44 79 CYS A O 1
ATOM 619 N N . ARG A 1 80 ? 19.953 22.266 -14.82 1 95.19 80 ARG A N 1
ATOM 620 C CA . ARG A 1 80 ? 20.625 22.297 -16.109 1 95.19 80 ARG A CA 1
ATOM 621 C C . ARG A 1 80 ? 20.047 21.266 -17.062 1 95.19 80 ARG A C 1
ATOM 623 O O . ARG A 1 80 ? 19.859 21.531 -18.25 1 95.19 80 ARG A O 1
ATOM 630 N N . MET A 1 81 ? 19.734 20.141 -16.562 1 94.81 81 MET A N 1
ATOM 631 C CA . MET A 1 81 ? 19.203 19.047 -17.359 1 94.81 81 MET A CA 1
ATOM 632 C C . MET A 1 81 ? 17.844 19.422 -17.953 1 94.81 81 MET A C 1
ATOM 634 O O . MET A 1 81 ? 17.516 19.016 -19.062 1 94.81 81 MET A O 1
ATOM 638 N N . VAL A 1 82 ? 17.062 20.172 -17.188 1 95.94 82 VAL A N 1
ATOM 639 C CA . VAL A 1 82 ? 15.703 20.484 -17.609 1 95.94 82 VAL A CA 1
ATOM 640 C C . VAL A 1 82 ? 15.711 21.734 -18.5 1 95.94 82 VAL A C 1
ATOM 642 O O . VAL A 1 82 ? 14.992 21.781 -19.5 1 95.94 82 VAL A O 1
ATOM 645 N N . TYR A 1 83 ? 16.578 22.719 -18.172 1 95.56 83 TYR A N 1
ATOM 646 C CA . TYR A 1 83 ? 16.609 23.969 -18.922 1 95.56 83 TYR A CA 1
ATOM 647 C C . TYR A 1 83 ? 17.391 23.797 -20.219 1 95.56 83 TYR A C 1
ATOM 649 O O . TYR A 1 83 ? 17.125 24.5 -21.203 1 95.56 83 TYR A O 1
ATOM 657 N N . PHE A 1 84 ? 18.391 22.938 -20.172 1 91.88 84 PHE A N 1
ATOM 658 C CA . PHE A 1 84 ? 19.25 22.688 -21.328 1 91.88 84 PHE A CA 1
ATOM 659 C C . PHE A 1 84 ? 19.391 21.188 -21.578 1 91.88 84 PHE A C 1
ATOM 661 O O . PHE A 1 84 ? 20.469 20.641 -21.453 1 91.88 84 PHE A O 1
ATOM 668 N N . PRO A 1 85 ? 18.297 20.641 -22.078 1 89.25 85 PRO A N 1
ATOM 669 C CA . PRO A 1 85 ? 18.297 19.188 -22.234 1 89.25 85 PRO A CA 1
ATOM 670 C C . PRO A 1 85 ? 19.141 18.719 -23.406 1 89.25 85 PRO A C 1
ATOM 672 O O . PRO A 1 85 ? 18.781 18.938 -24.562 1 89.25 85 PRO A O 1
ATOM 675 N N . THR A 1 86 ? 20.25 18.141 -23.078 1 87.12 86 THR A N 1
ATOM 676 C CA . THR A 1 86 ? 21.062 17.484 -24.109 1 87.12 86 THR A CA 1
ATOM 677 C C . THR A 1 86 ? 20.516 16.094 -24.391 1 87.12 86 THR A C 1
ATOM 679 O O . THR A 1 86 ? 20.641 15.586 -25.516 1 87.12 86 THR A O 1
ATOM 682 N N . ASP A 1 87 ? 20.016 15.43 -23.422 1 87.31 87 ASP A N 1
ATOM 683 C CA . ASP A 1 87 ? 19.344 14.133 -23.484 1 87.31 87 ASP A CA 1
ATOM 684 C C . ASP A 1 87 ? 17.938 14.203 -22.875 1 87.31 87 ASP A C 1
ATOM 686 O O . ASP A 1 87 ? 17.625 15.164 -22.156 1 87.31 87 ASP A O 1
ATOM 690 N N . ASP A 1 88 ? 17.25 13.234 -23.094 1 88.19 88 ASP A N 1
ATOM 691 C CA . ASP A 1 88 ? 15.938 13.188 -22.484 1 88.19 88 ASP A CA 1
ATOM 692 C C . ASP A 1 88 ? 16.047 13 -20.969 1 88.19 88 ASP A C 1
ATOM 694 O O . ASP A 1 88 ? 16.922 12.266 -20.484 1 88.19 88 ASP A O 1
ATOM 698 N N . PHE A 1 89 ? 15.344 13.859 -20.297 1 90.81 89 PHE A N 1
ATOM 699 C CA . PHE A 1 89 ? 15.305 13.695 -18.844 1 90.81 89 PHE A CA 1
ATOM 700 C C . PHE A 1 89 ? 14.023 12.992 -18.422 1 90.81 89 PHE A C 1
ATOM 702 O O . PHE A 1 89 ? 13.062 12.93 -19.188 1 90.81 89 PHE A O 1
ATOM 709 N N . SER A 1 90 ? 14.031 12.406 -17.297 1 91.62 90 SER A N 1
ATOM 710 C CA . SER A 1 90 ? 12.883 11.664 -16.781 1 91.62 90 SER A CA 1
ATOM 711 C C . SER A 1 90 ? 11.82 12.609 -16.234 1 91.62 90 SER A C 1
ATOM 713 O O . SER A 1 90 ? 12.117 13.742 -15.867 1 91.62 90 SER A O 1
ATOM 715 N N . ASP A 1 91 ? 10.602 12.164 -16.141 1 92.62 91 ASP A N 1
ATOM 716 C CA . ASP A 1 91 ? 9.523 12.906 -15.5 1 92.62 91 ASP A CA 1
ATOM 717 C C . ASP A 1 91 ? 9.852 13.203 -14.039 1 92.62 91 ASP A C 1
ATOM 719 O O . ASP A 1 91 ? 9.492 14.258 -13.516 1 92.62 91 ASP A O 1
ATOM 723 N N . SER A 1 92 ? 10.531 12.273 -13.398 1 94.81 92 SER A N 1
ATOM 724 C CA . SER A 1 92 ? 10.93 12.461 -12.016 1 94.81 92 SER A CA 1
ATOM 725 C C . SER A 1 92 ? 11.852 13.672 -11.867 1 94.81 92 SER A C 1
ATOM 727 O O . SER A 1 92 ? 11.688 14.469 -10.938 1 94.81 92 SER A O 1
ATOM 729 N N . THR A 1 93 ? 12.797 13.812 -12.797 1 96.06 93 THR A N 1
ATOM 730 C CA . THR A 1 93 ? 13.711 14.953 -12.773 1 96.06 93 THR A CA 1
ATOM 731 C C . THR A 1 93 ? 12.938 16.266 -12.945 1 96.06 93 THR A C 1
ATOM 733 O O . THR A 1 93 ? 13.219 17.25 -12.258 1 96.06 93 THR A O 1
ATOM 736 N N . PHE A 1 94 ? 12.031 16.234 -13.812 1 97.44 94 PHE A N 1
ATOM 737 C CA . PHE A 1 94 ? 11.203 17.422 -14.055 1 97.44 94 PHE A CA 1
ATOM 738 C C . PHE A 1 94 ? 10.438 17.812 -12.797 1 97.44 94 PHE A C 1
ATOM 740 O O . PHE A 1 94 ? 10.367 19 -12.445 1 97.44 94 PHE A O 1
ATOM 747 N N . ILE A 1 95 ? 9.867 16.844 -12.109 1 97.31 95 ILE A N 1
ATOM 748 C CA . ILE A 1 95 ? 9.102 17.078 -10.891 1 97.31 95 ILE A CA 1
ATOM 749 C C . ILE A 1 95 ? 10.016 17.641 -9.812 1 97.31 95 ILE A C 1
ATOM 751 O O . ILE A 1 95 ? 9.68 18.641 -9.172 1 97.31 95 ILE A O 1
ATOM 755 N N . ILE A 1 96 ? 11.195 17.094 -9.633 1 97.5 96 ILE A N 1
ATOM 756 C CA . ILE A 1 96 ? 12.148 17.531 -8.617 1 97.5 96 ILE A CA 1
ATOM 757 C C . ILE A 1 96 ? 12.516 18.984 -8.859 1 97.5 96 ILE A C 1
ATOM 759 O O . ILE A 1 96 ? 12.508 19.797 -7.926 1 97.5 96 ILE A O 1
ATOM 763 N N . VAL A 1 97 ? 12.789 19.312 -10.078 1 97.75 97 VAL A N 1
ATOM 764 C CA . VAL A 1 97 ? 13.219 20.656 -10.422 1 97.75 97 VAL A CA 1
ATOM 765 C C . VAL A 1 97 ? 12.086 21.641 -10.148 1 97.75 97 VAL A C 1
ATOM 767 O O . VAL A 1 97 ? 12.297 22.688 -9.539 1 97.75 97 VAL A O 1
ATOM 770 N N . ASN A 1 98 ? 10.906 21.312 -10.547 1 98.12 98 ASN A N 1
ATOM 771 C CA . ASN A 1 98 ? 9.805 22.25 -10.406 1 98.12 98 ASN A CA 1
ATOM 772 C C . ASN A 1 98 ? 9.359 22.391 -8.953 1 98.12 98 ASN A C 1
ATOM 774 O O . ASN A 1 98 ? 8.945 23.469 -8.523 1 98.12 98 ASN A O 1
ATOM 778 N N . VAL A 1 99 ? 9.422 21.328 -8.18 1 97.25 99 VAL A N 1
ATOM 779 C CA . VAL A 1 99 ? 9.164 21.469 -6.746 1 97.25 99 VAL A CA 1
ATOM 780 C C . VAL A 1 99 ? 10.266 22.297 -6.094 1 97.25 99 VAL A C 1
ATOM 782 O O . VAL A 1 99 ? 9.992 23.125 -5.23 1 97.25 99 VAL A O 1
ATOM 785 N N . GLY A 1 100 ? 11.5 21.984 -6.52 1 96.75 100 GLY A N 1
ATOM 786 C CA . GLY A 1 100 ? 12.594 22.812 -6.031 1 96.75 100 GLY A CA 1
ATOM 787 C C . GLY A 1 100 ? 12.43 24.281 -6.34 1 96.75 100 GLY A C 1
ATOM 788 O O . GLY A 1 100 ? 12.648 25.141 -5.477 1 96.75 100 GLY A O 1
ATOM 789 N N . LEU A 1 101 ? 12.07 24.578 -7.547 1 97.56 101 LEU A N 1
ATOM 790 C CA . LEU A 1 101 ? 11.828 25.969 -7.949 1 97.56 101 LEU A CA 1
ATOM 791 C C . LEU A 1 101 ? 10.688 26.578 -7.137 1 97.56 101 LEU A C 1
ATOM 793 O O . LEU A 1 101 ? 10.75 27.75 -6.758 1 97.56 101 LEU A O 1
ATOM 797 N N . TYR A 1 102 ? 9.648 25.812 -6.891 1 95.75 102 TYR A N 1
ATOM 798 C CA . TYR A 1 102 ? 8.539 26.266 -6.055 1 95.75 102 TYR A CA 1
ATOM 799 C C . TYR A 1 102 ? 9.047 26.75 -4.699 1 95.75 102 TYR A C 1
ATOM 801 O O . TYR A 1 102 ? 8.719 27.859 -4.27 1 95.75 102 TYR A O 1
ATOM 809 N N . TYR A 1 103 ? 9.867 25.984 -4.043 1 92.5 103 TYR A N 1
ATOM 810 C CA . TYR A 1 103 ? 10.359 26.359 -2.723 1 92.5 103 TYR A CA 1
ATOM 811 C C . TYR A 1 103 ? 11.359 27.5 -2.812 1 92.5 103 TYR A C 1
ATOM 813 O O . TYR A 1 103 ? 11.43 28.344 -1.917 1 92.5 103 TYR A O 1
ATOM 821 N N . LEU A 1 104 ? 12.133 27.5 -3.871 1 93.81 104 LEU A N 1
ATOM 822 C CA . LEU A 1 104 ? 13.086 28.578 -4.09 1 93.81 104 LEU A CA 1
ATOM 823 C C . LEU A 1 104 ? 12.359 29.922 -4.211 1 93.81 104 LEU A C 1
ATOM 825 O O . LEU A 1 104 ? 12.719 30.891 -3.535 1 93.81 104 LEU A O 1
ATOM 829 N N . PHE A 1 105 ? 11.375 29.969 -5.059 1 94.44 105 PHE A N 1
ATOM 830 C CA . PHE A 1 105 ? 10.641 31.219 -5.285 1 94.44 105 PHE A CA 1
ATOM 831 C C . PHE A 1 105 ? 9.805 31.578 -4.062 1 94.44 105 PHE A C 1
ATOM 833 O O . PHE A 1 105 ? 9.609 32.75 -3.76 1 94.44 105 PHE A O 1
ATOM 840 N N . LEU A 1 106 ? 9.281 30.578 -3.381 1 89 106 LEU A N 1
ATOM 841 C CA . LEU A 1 106 ? 8.516 30.812 -2.162 1 89 106 LEU A CA 1
ATOM 842 C C . LEU A 1 106 ? 9.375 31.5 -1.108 1 89 106 LEU A C 1
ATOM 844 O O . LEU A 1 106 ? 8.938 32.469 -0.478 1 89 106 LEU A O 1
ATOM 848 N N . GLU A 1 107 ? 10.539 30.984 -0.911 1 86.44 107 GLU A N 1
ATOM 849 C CA . GLU A 1 107 ? 11.477 31.562 0.054 1 86.44 107 GLU A CA 1
ATOM 850 C C . GLU A 1 107 ? 11.836 33 -0.313 1 86.44 107 GLU A C 1
ATOM 852 O O . GLU A 1 107 ? 11.852 33.875 0.55 1 86.44 107 GLU A O 1
ATOM 857 N N . GLN A 1 108 ? 12.117 33.219 -1.552 1 88.56 108 GLN A N 1
ATOM 858 C CA . GLN A 1 108 ? 12.508 34.562 -1.999 1 88.56 108 GLN A CA 1
ATOM 859 C C . GLN A 1 108 ? 11.328 35.531 -1.925 1 88.56 108 GLN A C 1
ATOM 861 O O . GLN A 1 108 ? 11.508 36.719 -1.623 1 88.56 108 GLN A O 1
ATOM 866 N N . HIS A 1 109 ? 10.211 35.031 -2.27 1 87.25 109 HIS A N 1
ATOM 867 C CA . HIS A 1 109 ? 9.008 35.844 -2.133 1 87.25 109 HIS A CA 1
ATOM 868 C C . HIS A 1 109 ? 8.82 36.312 -0.695 1 87.25 109 HIS A C 1
ATOM 870 O O . HIS A 1 109 ? 8.484 37.469 -0.457 1 87.25 109 HIS A O 1
ATOM 876 N N . HIS A 1 110 ? 9.086 35.406 0.239 1 81.19 110 HIS A N 1
ATOM 877 C CA . HIS A 1 110 ? 8.953 35.719 1.66 1 81.19 110 HIS A CA 1
ATOM 878 C C . HIS A 1 110 ? 10.008 36.719 2.115 1 81.19 110 HIS A C 1
ATOM 880 O O . HIS A 1 110 ? 9.727 37.625 2.912 1 81.19 110 HIS A O 1
ATOM 886 N N . LEU A 1 111 ? 11.188 36.562 1.687 1 82.25 111 LEU A N 1
ATOM 887 C CA . LEU A 1 111 ? 12.312 37.406 2.125 1 82.25 111 LEU A CA 1
ATOM 888 C C . LEU A 1 111 ? 12.234 38.781 1.525 1 82.25 111 LEU A C 1
ATOM 890 O O . LEU A 1 111 ? 12.844 39.719 2.045 1 82.25 111 LEU A O 1
ATOM 894 N N . THR A 1 112 ? 11.422 38.875 0.455 1 85.25 112 THR A N 1
ATOM 895 C CA . THR A 1 112 ? 11.273 40.188 -0.189 1 85.25 112 THR A CA 1
ATOM 896 C C . THR A 1 112 ? 10.195 41.031 0.502 1 85.25 112 THR A C 1
ATOM 898 O O . THR A 1 112 ? 9.023 40.656 0.488 1 85.25 112 THR A O 1
ATOM 901 N N . VAL A 1 113 ? 10.344 42.094 1.284 1 79.5 113 VAL A N 1
ATOM 902 C CA . VAL A 1 113 ? 9.359 42.812 2.074 1 79.5 113 VAL A CA 1
ATOM 903 C C . VAL A 1 113 ? 9.102 44.188 1.443 1 79.5 113 VAL A C 1
ATOM 905 O O . VAL A 1 113 ? 7.953 44.625 1.339 1 79.5 113 VAL A O 1
ATOM 908 N N . ASP A 1 114 ? 10.047 44.938 0.956 1 83.75 114 ASP A N 1
ATOM 909 C CA . ASP A 1 114 ? 9.867 46.344 0.55 1 83.75 114 ASP A CA 1
ATOM 910 C C . ASP A 1 114 ? 10.148 46.531 -0.94 1 83.75 114 ASP A C 1
ATOM 912 O O . ASP A 1 114 ? 10.672 47.562 -1.361 1 83.75 114 ASP A O 1
ATOM 916 N N . ASN A 1 115 ? 9.805 45.531 -1.723 1 91.25 115 ASN A N 1
ATOM 917 C CA . ASN A 1 115 ? 9.953 45.594 -3.174 1 91.25 115 ASN A CA 1
ATOM 918 C C . ASN A 1 115 ? 8.797 44.875 -3.877 1 91.25 115 ASN A C 1
ATOM 920 O O . ASN A 1 115 ? 8.945 43.719 -4.301 1 91.25 115 ASN A O 1
ATOM 924 N N . LYS A 1 116 ? 7.766 45.594 -4.051 1 91.12 116 LYS A N 1
ATOM 925 C CA . LYS A 1 116 ? 6.516 45 -4.535 1 91.12 116 LYS A CA 1
ATOM 926 C C . LYS A 1 116 ? 6.684 44.438 -5.941 1 91.12 116 LYS A C 1
ATOM 928 O O . LYS A 1 116 ? 6.254 43.312 -6.219 1 91.12 116 LYS A O 1
ATOM 933 N N . PRO A 1 117 ? 7.336 45.188 -6.809 1 93.5 117 PRO A N 1
ATOM 934 C CA . PRO A 1 117 ? 7.496 44.625 -8.156 1 93.5 117 PRO A CA 1
ATOM 935 C C . PRO A 1 117 ? 8.258 43.312 -8.156 1 93.5 117 PRO A C 1
ATOM 937 O O . PRO A 1 117 ? 7.891 42.375 -8.891 1 93.5 117 PRO A O 1
ATOM 940 N N . LEU A 1 118 ? 9.281 43.312 -7.434 1 93.19 118 LEU A N 1
ATOM 941 C CA . LEU A 1 118 ? 10.07 42.094 -7.344 1 93.19 118 LEU A CA 1
ATOM 942 C C . LEU A 1 118 ? 9.258 40.969 -6.715 1 93.19 118 LEU A C 1
ATOM 944 O O . LEU A 1 118 ? 9.359 39.812 -7.133 1 93.19 118 LEU A O 1
ATOM 948 N N . LYS A 1 119 ? 8.516 41.25 -5.766 1 91.56 119 LYS A N 1
ATOM 949 C CA . LYS A 1 119 ? 7.641 40.281 -5.102 1 91.56 119 LYS A CA 1
ATOM 950 C C . LYS A 1 119 ? 6.617 39.719 -6.078 1 91.56 119 LYS A C 1
ATOM 952 O O . LYS A 1 119 ? 6.344 38.531 -6.07 1 91.56 119 LYS A O 1
ATOM 957 N N . ASP A 1 120 ? 6.074 40.594 -6.883 1 93.62 120 ASP A N 1
ATOM 958 C CA . ASP A 1 120 ? 5.102 40.156 -7.883 1 93.62 120 ASP A CA 1
ATOM 959 C C . ASP A 1 120 ? 5.754 39.25 -8.922 1 93.62 120 ASP A C 1
ATOM 961 O O . ASP A 1 120 ? 5.129 38.281 -9.406 1 93.62 120 ASP A O 1
ATOM 965 N N . GLU A 1 121 ? 6.887 39.562 -9.25 1 95.25 121 GLU A N 1
ATOM 966 C CA . GLU A 1 121 ? 7.617 38.719 -10.195 1 95.25 121 GLU A CA 1
ATOM 967 C C . GLU A 1 121 ? 7.836 37.312 -9.633 1 95.25 121 GLU A C 1
ATOM 969 O O . GLU A 1 121 ? 7.613 36.344 -10.32 1 95.25 121 GLU A O 1
ATOM 974 N N . PHE A 1 122 ? 8.297 37.281 -8.422 1 94.06 122 PHE A N 1
ATOM 975 C CA . PHE A 1 122 ? 8.516 35.969 -7.773 1 94.06 122 PHE A CA 1
ATOM 976 C C . PHE A 1 122 ? 7.203 35.219 -7.648 1 94.06 122 PHE A C 1
ATOM 978 O O . PHE A 1 122 ? 7.176 34 -7.797 1 94.06 122 PHE A O 1
ATOM 985 N N . ALA A 1 123 ? 6.152 35.906 -7.398 1 93 123 ALA A N 1
ATOM 986 C CA . ALA A 1 123 ? 4.84 35.281 -7.312 1 93 123 ALA A CA 1
ATOM 987 C C . ALA A 1 123 ? 4.445 34.656 -8.648 1 93 123 ALA A C 1
ATOM 989 O O . ALA A 1 123 ? 3.838 33.594 -8.672 1 93 123 ALA A O 1
ATOM 990 N N . SER A 1 124 ? 4.738 35.344 -9.641 1 96.12 124 SER A N 1
ATOM 991 C CA . SER A 1 124 ? 4.426 34.844 -10.977 1 96.12 124 SER A CA 1
ATOM 992 C C . SER A 1 124 ? 5.211 33.562 -11.273 1 96.12 124 SER A C 1
ATOM 994 O O . SER A 1 124 ? 4.656 32.594 -11.797 1 96.12 124 SER A O 1
ATOM 996 N N . HIS A 1 125 ? 6.477 33.531 -10.969 1 97 125 HIS A N 1
ATOM 997 C CA . HIS A 1 125 ? 7.305 32.375 -11.203 1 97 125 HIS A CA 1
ATOM 998 C C . HIS A 1 125 ? 6.902 31.219 -10.289 1 97 125 HIS A C 1
ATOM 1000 O O . HIS A 1 125 ? 6.977 30.047 -10.68 1 97 125 HIS A O 1
ATOM 1006 N N . LEU A 1 126 ? 6.543 31.625 -9.117 1 95.12 126 LEU A N 1
ATOM 1007 C CA . LEU A 1 126 ? 6 30.641 -8.188 1 95.12 126 LEU A CA 1
ATOM 1008 C C . LEU A 1 126 ? 4.773 29.953 -8.773 1 95.12 126 LEU A C 1
ATOM 1010 O O . LEU A 1 126 ? 4.66 28.719 -8.727 1 95.12 126 LEU A O 1
ATOM 1014 N N . TYR A 1 127 ? 3.957 30.703 -9.352 1 95.12 127 TYR A N 1
ATOM 1015 C CA . TYR A 1 127 ? 2.734 30.188 -9.961 1 95.12 127 TYR A CA 1
ATOM 1016 C C . TYR A 1 127 ? 3.057 29.281 -11.133 1 95.12 127 TYR A C 1
ATOM 1018 O O . TYR A 1 127 ? 2.453 28.203 -11.273 1 95.12 127 TYR A O 1
ATOM 1026 N N . THR A 1 128 ? 3.939 29.641 -11.898 1 97.31 128 THR A N 1
ATOM 1027 C CA . THR A 1 128 ? 4.359 28.828 -13.031 1 97.31 128 THR A CA 1
ATOM 1028 C C . THR A 1 128 ? 4.906 27.484 -12.562 1 97.31 128 THR A C 1
ATOM 1030 O O . THR A 1 128 ? 4.602 26.453 -13.148 1 97.31 128 THR A O 1
ATOM 1033 N N . SER A 1 129 ? 5.715 27.531 -11.555 1 97.38 129 SER A N 1
ATOM 1034 C CA . SER A 1 129 ? 6.273 26.297 -11.008 1 97.38 129 SER A CA 1
ATOM 1035 C C . SER A 1 129 ? 5.176 25.375 -10.484 1 97.38 129 SER A C 1
ATOM 1037 O O . SER A 1 129 ? 5.258 24.156 -10.641 1 97.38 129 SER A O 1
ATOM 1039 N N . ARG A 1 130 ? 4.191 25.938 -9.898 1 96 130 ARG A N 1
ATOM 1040 C CA . ARG A 1 130 ? 3.078 25.156 -9.375 1 96 130 ARG A CA 1
ATOM 1041 C C . ARG A 1 130 ? 2.299 24.5 -10.5 1 96 130 ARG A C 1
ATOM 1043 O O . ARG A 1 130 ? 1.911 23.328 -10.383 1 96 130 ARG A O 1
ATOM 1050 N N . ILE A 1 131 ? 2.082 25.234 -11.555 1 96.62 131 ILE A N 1
ATOM 1051 C CA . ILE A 1 131 ? 1.399 24.672 -12.711 1 96.62 131 ILE A CA 1
ATOM 1052 C C . ILE A 1 131 ? 2.176 23.469 -13.234 1 96.62 131 ILE A C 1
ATOM 1054 O O . ILE A 1 131 ? 1.596 22.406 -13.477 1 96.62 131 ILE A O 1
ATOM 1058 N N . ASN A 1 132 ? 3.426 23.672 -13.375 1 97.69 132 ASN A N 1
ATOM 1059 C CA . ASN A 1 132 ? 4.277 22.625 -13.914 1 97.69 132 ASN A CA 1
ATOM 1060 C C . ASN A 1 132 ? 4.289 21.391 -13.016 1 97.69 132 ASN A C 1
ATOM 1062 O O . ASN A 1 132 ? 4.16 20.266 -13.492 1 97.69 132 ASN A O 1
ATOM 1066 N N . LEU A 1 133 ? 4.484 21.656 -11.734 1 97.25 133 LEU A N 1
ATOM 1067 C CA . LEU A 1 133 ? 4.602 20.531 -10.828 1 97.25 133 LEU A CA 1
ATOM 1068 C C . LEU A 1 133 ? 3.275 19.781 -10.719 1 97.25 133 LEU A C 1
ATOM 1070 O O . LEU A 1 133 ? 3.252 18.547 -10.695 1 97.25 133 LEU A O 1
ATOM 1074 N N . GLU A 1 134 ? 2.137 20.453 -10.656 1 96.44 134 GLU A N 1
ATOM 1075 C CA . GLU A 1 134 ? 0.845 19.781 -10.578 1 96.44 134 GLU A CA 1
ATOM 1076 C C . GLU A 1 134 ? 0.532 19.031 -11.867 1 96.44 134 GLU A C 1
ATOM 1078 O O . GLU A 1 134 ? -0.053 17.938 -11.828 1 96.44 134 GLU A O 1
ATOM 1083 N N . THR A 1 135 ? 0.91 19.625 -12.969 1 96.5 135 THR A N 1
ATOM 1084 C CA . THR A 1 135 ? 0.718 18.953 -14.25 1 96.5 135 THR A CA 1
ATOM 1085 C C . THR A 1 135 ? 1.539 17.656 -14.312 1 96.5 135 THR A C 1
ATOM 1087 O O . THR A 1 135 ? 1.045 16.625 -14.758 1 96.5 135 THR A O 1
ATOM 1090 N N . ALA A 1 136 ? 2.707 17.734 -13.875 1 96.69 136 ALA A N 1
ATOM 1091 C CA . ALA A 1 136 ? 3.588 16.578 -13.883 1 96.69 136 ALA A CA 1
ATOM 1092 C C . ALA A 1 136 ? 3.088 15.5 -12.922 1 96.69 136 ALA A C 1
ATOM 1094 O O . ALA A 1 136 ? 3.061 14.32 -13.258 1 96.69 136 ALA A O 1
ATOM 1095 N N . LEU A 1 137 ? 2.719 15.93 -11.703 1 95.94 137 LEU A N 1
ATOM 1096 C CA . LEU A 1 137 ? 2.234 14.984 -10.703 1 95.94 137 LEU A CA 1
ATOM 1097 C C . LEU A 1 137 ? 0.974 14.273 -11.188 1 95.94 137 LEU A C 1
ATOM 1099 O O . LEU A 1 137 ? 0.829 13.062 -11.008 1 95.94 137 LEU A O 1
ATOM 1103 N N . ALA A 1 138 ? 0.093 15.016 -11.805 1 93.25 138 ALA A N 1
ATOM 1104 C CA . ALA A 1 138 ? -1.183 14.477 -12.273 1 93.25 138 ALA A CA 1
ATOM 1105 C C . ALA A 1 138 ? -0.971 13.406 -13.336 1 93.25 138 ALA A C 1
ATOM 1107 O O . ALA A 1 138 ? -1.844 12.562 -13.555 1 93.25 138 ALA A O 1
ATOM 1108 N N . ASN A 1 139 ? 0.16 13.445 -13.938 1 91.12 139 ASN A N 1
ATOM 1109 C CA . ASN A 1 139 ? 0.388 12.547 -15.062 1 91.12 139 ASN A CA 1
ATOM 1110 C C . ASN A 1 139 ? 1.431 11.484 -14.727 1 91.12 139 ASN A C 1
ATOM 1112 O O . ASN A 1 139 ? 2.016 10.875 -15.625 1 91.12 139 ASN A O 1
ATOM 1116 N N . MET A 1 140 ? 1.653 11.25 -13.516 1 92.94 140 MET A N 1
ATOM 1117 C CA . MET A 1 140 ? 2.576 10.188 -13.117 1 92.94 140 MET A CA 1
ATOM 1118 C C . MET A 1 140 ? 2.002 8.82 -13.445 1 92.94 140 MET A C 1
ATOM 1120 O O . MET A 1 140 ? 0.798 8.594 -13.297 1 92.94 140 MET A O 1
ATOM 1124 N N . SER A 1 141 ? 2.834 7.91 -13.828 1 92 141 SER A N 1
ATOM 1125 C CA . SER A 1 141 ? 2.441 6.562 -14.227 1 92 141 SER A CA 1
ATOM 1126 C C . SER A 1 141 ? 2.312 5.645 -13.016 1 92 141 SER A C 1
ATOM 1128 O O . SER A 1 141 ? 2.961 5.863 -11.992 1 92 141 SER A O 1
ATOM 1130 N N . LEU A 1 142 ? 1.438 4.664 -13.203 1 92.94 142 LEU A N 1
ATOM 1131 C CA . LEU A 1 142 ? 1.329 3.635 -12.172 1 92.94 142 LEU A CA 1
ATOM 1132 C C . LEU A 1 142 ? 2.631 2.85 -12.047 1 92.94 142 LEU A C 1
ATOM 1134 O O . LEU A 1 142 ? 3.053 2.512 -10.938 1 92.94 142 LEU A O 1
ATOM 1138 N N . PHE A 1 143 ? 3.193 2.557 -13.203 1 91.81 143 PHE A N 1
ATOM 1139 C CA . PHE A 1 143 ? 4.449 1.814 -13.227 1 91.81 143 PHE A CA 1
ATOM 1140 C C . PHE A 1 143 ? 5.633 2.758 -13.383 1 91.81 143 PHE A C 1
ATOM 1142 O O . PHE A 1 143 ? 5.875 3.279 -14.477 1 91.81 143 PHE A O 1
ATOM 1149 N N . MET A 1 144 ? 6.328 2.992 -12.266 1 90.5 144 MET A N 1
ATOM 1150 C CA . MET A 1 144 ? 7.48 3.889 -12.25 1 90.5 144 MET A CA 1
ATOM 1151 C C . MET A 1 144 ? 8.766 3.117 -11.977 1 90.5 144 MET A C 1
ATOM 1153 O O . MET A 1 144 ? 8.727 1.983 -11.492 1 90.5 144 MET A O 1
ATOM 1157 N N . SER A 1 145 ? 9.844 3.781 -12.32 1 87.62 145 SER A N 1
ATOM 1158 C CA . SER A 1 145 ? 11.148 3.166 -12.07 1 87.62 145 SER A CA 1
ATOM 1159 C C . SER A 1 145 ? 11.438 3.078 -10.57 1 87.62 145 SER A C 1
ATOM 1161 O O . SER A 1 145 ? 10.945 3.895 -9.789 1 87.62 145 SER A O 1
ATOM 1163 N N . THR A 1 146 ? 12.195 2.119 -10.156 1 87.44 146 THR A N 1
ATOM 1164 C CA . THR A 1 146 ? 12.531 1.93 -8.75 1 87.44 146 THR A CA 1
ATOM 1165 C C . THR A 1 146 ? 13.828 2.652 -8.406 1 87.44 146 THR A C 1
ATOM 1167 O O . THR A 1 146 ? 14.57 2.215 -7.52 1 87.44 146 THR A O 1
ATOM 1170 N N . LYS A 1 147 ? 14.047 3.732 -9.039 1 88.94 147 LYS A N 1
ATOM 1171 C CA . LYS A 1 147 ? 15.266 4.512 -8.805 1 88.94 147 LYS A CA 1
ATOM 1172 C C . LYS A 1 147 ? 15.07 5.488 -7.652 1 88.94 147 LYS A C 1
ATOM 1174 O O . LYS A 1 147 ? 13.945 5.855 -7.32 1 88.94 147 LYS A O 1
ATOM 1179 N N . ILE A 1 148 ? 16.188 5.926 -7.082 1 92.31 148 ILE A N 1
ATOM 1180 C CA . ILE A 1 148 ? 16.203 6.883 -5.977 1 92.31 148 ILE A CA 1
ATOM 1181 C C . ILE A 1 148 ? 15.5 8.172 -6.398 1 92.31 148 ILE A C 1
ATOM 1183 O O . ILE A 1 148 ? 14.727 8.742 -5.625 1 92.31 148 ILE A O 1
ATOM 1187 N N . GLU A 1 149 ? 15.734 8.57 -7.617 1 93.81 149 GLU A N 1
ATOM 1188 C CA . GLU A 1 149 ? 15.172 9.82 -8.141 1 93.81 149 GLU A CA 1
ATOM 1189 C C . GLU A 1 149 ? 13.648 9.781 -8.133 1 93.81 149 GLU A C 1
ATOM 1191 O O . GLU A 1 149 ? 13 10.805 -7.926 1 93.81 149 GLU A O 1
ATOM 1196 N N . THR A 1 150 ? 13.094 8.633 -8.414 1 95.44 150 THR A N 1
ATOM 1197 C CA . THR A 1 150 ? 11.641 8.484 -8.438 1 95.44 150 THR A CA 1
ATOM 1198 C C . THR A 1 150 ? 11.062 8.672 -7.035 1 95.44 150 THR A C 1
ATOM 1200 O O . THR A 1 150 ? 10.047 9.359 -6.867 1 95.44 150 THR A O 1
ATOM 1203 N N . VAL A 1 151 ? 11.727 8.086 -6.047 1 96.56 151 VAL A N 1
ATOM 1204 C CA . VAL A 1 151 ? 11.281 8.234 -4.664 1 96.56 151 VAL A CA 1
ATOM 1205 C C . VAL A 1 151 ? 11.391 9.695 -4.238 1 96.56 151 VAL A C 1
ATOM 1207 O O . VAL A 1 151 ? 10.5 10.227 -3.57 1 96.56 151 VAL A O 1
ATOM 1210 N N . GLN A 1 152 ? 12.477 10.336 -4.645 1 96.94 152 GLN A N 1
ATOM 1211 C CA . GLN A 1 152 ? 12.664 11.75 -4.336 1 96.94 152 GLN A CA 1
ATOM 1212 C C . GLN A 1 152 ? 11.539 12.594 -4.926 1 96.94 152 GLN A C 1
ATOM 1214 O O . GLN A 1 152 ? 11 13.477 -4.254 1 96.94 152 GLN A O 1
ATOM 1219 N N . ALA A 1 153 ? 11.219 12.336 -6.156 1 97.38 153 ALA A N 1
ATOM 1220 C CA . ALA A 1 153 ? 10.156 13.078 -6.832 1 97.38 153 ALA A CA 1
ATOM 1221 C C . ALA A 1 153 ? 8.82 12.891 -6.117 1 97.38 153 ALA A C 1
ATOM 1223 O O . ALA A 1 153 ? 8.086 13.852 -5.895 1 97.38 153 ALA A O 1
ATOM 1224 N N . LEU A 1 154 ? 8.492 11.633 -5.777 1 97.69 154 LEU A N 1
ATOM 1225 C CA . LEU A 1 154 ? 7.242 11.32 -5.098 1 97.69 154 LEU A CA 1
ATOM 1226 C C . LEU A 1 154 ? 7.18 11.992 -3.73 1 97.69 154 LEU A C 1
ATOM 1228 O O . LEU A 1 154 ? 6.148 12.562 -3.361 1 97.69 154 LEU A O 1
ATOM 1232 N N . LEU A 1 155 ? 8.242 12 -3.016 1 97.31 155 LEU A N 1
ATOM 1233 C CA . LEU A 1 155 ? 8.289 12.602 -1.69 1 97.31 155 LEU A CA 1
ATOM 1234 C C . LEU A 1 155 ? 8.164 14.117 -1.783 1 97.31 155 LEU A C 1
ATOM 1236 O O . LEU A 1 155 ? 7.496 14.742 -0.957 1 97.31 155 LEU A O 1
ATOM 1240 N N . MET A 1 156 ? 8.852 14.68 -2.738 1 96.81 156 MET A N 1
ATOM 1241 C CA . MET A 1 156 ? 8.727 16.109 -2.951 1 96.81 156 MET A CA 1
ATOM 1242 C C . MET A 1 156 ? 7.293 16.484 -3.305 1 96.81 156 MET A C 1
ATOM 1244 O O . MET A 1 156 ? 6.773 17.5 -2.83 1 96.81 156 MET A O 1
ATOM 1248 N N . GLY A 1 157 ? 6.695 15.664 -4.156 1 96.44 157 GLY A N 1
ATOM 1249 C CA . GLY A 1 157 ? 5.277 15.867 -4.422 1 96.44 157 GLY A CA 1
ATOM 1250 C C . GLY A 1 157 ? 4.418 15.773 -3.176 1 96.44 157 GLY A C 1
ATOM 1251 O O . GLY A 1 157 ? 3.471 16.547 -3.01 1 96.44 157 GLY A O 1
ATOM 1252 N N . THR A 1 158 ? 4.727 14.867 -2.307 1 96.75 158 THR A N 1
ATOM 1253 C CA . THR A 1 158 ? 4.023 14.703 -1.04 1 96.75 158 THR A CA 1
ATOM 1254 C C . THR A 1 158 ? 4.156 15.961 -0.18 1 96.75 158 THR A C 1
ATOM 1256 O O . THR A 1 158 ? 3.172 16.453 0.376 1 96.75 158 THR A O 1
ATOM 1259 N N . LEU A 1 159 ? 5.367 16.516 -0.098 1 95 159 LEU A N 1
ATOM 1260 C CA . LEU A 1 159 ? 5.605 17.734 0.678 1 95 159 LEU A CA 1
ATOM 1261 C C . LEU A 1 159 ? 4.785 18.906 0.132 1 95 159 LEU A C 1
ATOM 1263 O O . LEU A 1 159 ? 4.133 19.609 0.895 1 95 159 LEU A O 1
ATOM 1267 N N . TYR A 1 160 ? 4.832 19.031 -1.131 1 94.19 160 TYR A N 1
ATOM 1268 C CA . TYR A 1 160 ? 4.078 20.094 -1.771 1 94.19 160 TYR A CA 1
ATOM 1269 C C . TYR A 1 160 ? 2.588 19.969 -1.469 1 94.19 160 TYR A C 1
ATOM 1271 O O . TYR A 1 160 ? 1.936 20.953 -1.116 1 94.19 160 TYR A O 1
ATOM 1279 N N . THR A 1 161 ? 2.035 18.766 -1.601 1 93.56 161 THR A N 1
ATOM 1280 C CA . THR A 1 161 ? 0.6 18.562 -1.435 1 93.56 161 THR A CA 1
ATOM 1281 C C . THR A 1 161 ? 0.192 18.75 0.023 1 93.56 161 THR A C 1
ATOM 1283 O O . THR A 1 161 ? -0.928 19.188 0.308 1 93.56 161 THR A O 1
ATOM 1286 N N . ILE A 1 162 ? 1.06 18.516 0.938 1 92.12 162 ILE A N 1
ATOM 1287 C CA . ILE A 1 162 ? 0.8 18.844 2.334 1 92.12 162 ILE A CA 1
ATOM 1288 C C . ILE A 1 162 ? 0.77 20.359 2.502 1 92.12 162 ILE A C 1
ATOM 1290 O O . ILE A 1 162 ? -0.112 20.906 3.176 1 92.12 162 ILE A O 1
ATOM 1294 N N . ASP A 1 163 ? 1.703 21 1.809 1 90 163 ASP A N 1
ATOM 1295 C CA . ASP A 1 163 ? 1.794 22.453 1.899 1 90 163 ASP A CA 1
ATOM 1296 C C . ASP A 1 163 ? 0.51 23.125 1.403 1 90 163 ASP A C 1
ATOM 1298 O O . ASP A 1 163 ? 0.134 24.188 1.882 1 90 163 ASP A O 1
ATOM 1302 N N . VAL A 1 164 ? -0.073 22.531 0.436 1 86.5 164 VAL A N 1
ATOM 1303 C CA . VAL A 1 164 ? -1.282 23.141 -0.111 1 86.5 164 VAL A CA 1
ATOM 1304 C C . VAL A 1 164 ? -2.516 22.453 0.468 1 86.5 164 VAL A C 1
ATOM 1306 O O . VAL A 1 164 ? -3.629 22.641 -0.031 1 86.5 164 VAL A O 1
ATOM 1309 N N . CYS A 1 165 ? -2.375 21.578 1.414 1 88 165 CYS A N 1
ATOM 1310 C CA . CYS A 1 165 ? -3.406 20.953 2.234 1 88 165 CYS A CA 1
ATOM 1311 C C . CYS A 1 165 ? -4.293 20.047 1.395 1 88 165 CYS A C 1
ATOM 1313 O O . CYS A 1 165 ? -5.52 20.188 1.397 1 88 165 CYS A O 1
ATOM 1315 N N . ARG A 1 166 ? -3.717 19.141 0.746 1 87.19 166 ARG A N 1
ATOM 1316 C CA . ARG A 1 166 ? -4.379 18.062 0.021 1 87.19 166 ARG A CA 1
ATOM 1317 C C . ARG A 1 166 ? -3.924 16.703 0.531 1 87.19 166 ARG A C 1
ATOM 1319 O O . ARG A 1 166 ? -3.176 16 -0.151 1 87.19 166 ARG A O 1
ATOM 1326 N N . PRO A 1 167 ? -4.441 16.328 1.666 1 87.62 167 PRO A N 1
ATOM 1327 C CA . PRO A 1 167 ? -3.918 15.148 2.355 1 87.62 167 PRO A CA 1
ATOM 1328 C C . PRO A 1 167 ? -4.172 13.859 1.584 1 87.62 167 PRO A C 1
ATOM 1330 O O . PRO A 1 167 ? -3.344 12.938 1.619 1 87.62 167 PRO A O 1
ATOM 1333 N N . SER A 1 168 ? -5.301 13.719 0.866 1 86.88 168 SER A N 1
ATOM 1334 C CA . SER A 1 168 ? -5.594 12.5 0.109 1 86.88 168 SER A CA 1
ATOM 1335 C C . SER A 1 168 ? -4.586 12.297 -1.019 1 86.88 168 SER A C 1
ATOM 1337 O O . SER A 1 168 ? -4.172 11.172 -1.293 1 86.88 168 SER A O 1
ATOM 1339 N N . VAL A 1 169 ? -4.234 13.422 -1.703 1 91.81 169 VAL A N 1
ATOM 1340 C CA . VAL A 1 169 ? -3.24 13.352 -2.766 1 91.81 169 VAL A CA 1
ATOM 1341 C C . VAL A 1 169 ? -1.871 13.023 -2.172 1 91.81 169 VAL A C 1
ATOM 1343 O O . VAL A 1 169 ? -1.128 12.211 -2.721 1 91.81 169 VAL A O 1
ATOM 1346 N N . ALA A 1 170 ? -1.589 13.711 -1.039 1 94.12 170 ALA A N 1
ATOM 1347 C CA . ALA A 1 170 ? -0.331 13.43 -0.352 1 94.12 170 ALA A CA 1
ATOM 1348 C C . ALA A 1 170 ? -0.229 11.961 0.026 1 94.12 170 ALA A C 1
ATOM 1350 O O . ALA A 1 170 ? 0.829 11.344 -0.127 1 94.12 170 ALA A O 1
ATOM 1351 N N . TRP A 1 171 ? -1.336 11.422 0.47 1 93.81 171 TRP A N 1
ATOM 1352 C CA . TRP A 1 171 ? -1.397 10.008 0.848 1 93.81 171 TRP A CA 1
ATOM 1353 C C . TRP A 1 171 ? -1.085 9.109 -0.345 1 93.81 171 TRP A C 1
ATOM 1355 O O . TRP A 1 171 ? -0.294 8.172 -0.233 1 93.81 171 TRP A O 1
ATOM 1365 N N . HIS A 1 172 ? -1.663 9.406 -1.438 1 94.12 172 HIS A N 1
ATOM 1366 C CA . HIS A 1 172 ? -1.477 8.594 -2.637 1 94.12 172 HIS A CA 1
ATOM 1367 C C . HIS A 1 172 ? -0.024 8.625 -3.104 1 94.12 172 HIS A C 1
ATOM 1369 O O . HIS A 1 172 ? 0.54 7.59 -3.461 1 94.12 172 HIS A O 1
ATOM 1375 N N . LEU A 1 173 ? 0.529 9.805 -3.143 1 96.69 173 LEU A N 1
ATOM 1376 C CA . LEU A 1 173 ? 1.922 9.961 -3.547 1 96.69 173 LEU A CA 1
ATOM 1377 C C . LEU A 1 173 ? 2.854 9.234 -2.58 1 96.69 173 LEU A C 1
ATOM 1379 O O . LEU A 1 173 ? 3.791 8.555 -3.004 1 96.69 173 LEU A O 1
ATOM 1383 N N . ASN A 1 174 ? 2.551 9.398 -1.331 1 97.38 174 ASN A N 1
ATOM 1384 C CA . ASN A 1 174 ? 3.387 8.758 -0.323 1 97.38 174 ASN A CA 1
ATOM 1385 C C . ASN A 1 174 ? 3.283 7.238 -0.393 1 97.38 174 ASN A C 1
ATOM 1387 O O . ASN A 1 174 ? 4.266 6.531 -0.157 1 97.38 174 ASN A O 1
ATOM 1391 N N . CYS A 1 175 ? 2.096 6.699 -0.631 1 96.25 175 CYS A N 1
ATOM 1392 C CA . CYS A 1 175 ? 1.916 5.262 -0.788 1 96.25 175 CYS A CA 1
ATOM 1393 C C . CYS A 1 175 ? 2.738 4.734 -1.957 1 96.25 175 CYS A C 1
ATOM 1395 O O . CYS A 1 175 ? 3.332 3.656 -1.869 1 96.25 175 CYS A O 1
ATOM 1397 N N . ALA A 1 176 ? 2.717 5.496 -3.014 1 96.56 176 ALA A N 1
ATOM 1398 C CA . ALA A 1 176 ? 3.529 5.105 -4.164 1 96.56 176 ALA A CA 1
ATOM 1399 C C . ALA A 1 176 ? 5.012 5.082 -3.803 1 96.56 176 ALA A C 1
ATOM 1401 O O . ALA A 1 176 ? 5.734 4.16 -4.191 1 96.56 176 ALA A O 1
ATOM 1402 N N . ALA A 1 177 ? 5.473 6.133 -3.117 1 97.5 177 ALA A N 1
ATOM 1403 C CA . ALA A 1 177 ? 6.859 6.168 -2.664 1 97.5 177 ALA A CA 1
ATOM 1404 C C . ALA A 1 177 ? 7.176 4.969 -1.774 1 97.5 177 ALA A C 1
ATOM 1406 O O . ALA A 1 177 ? 8.227 4.34 -1.915 1 97.5 177 ALA A O 1
ATOM 1407 N N . ALA A 1 178 ? 6.273 4.668 -0.856 1 97.19 178 ALA A N 1
ATOM 1408 C CA . ALA A 1 178 ? 6.449 3.537 0.051 1 97.19 178 ALA A CA 1
ATOM 1409 C C . ALA A 1 178 ? 6.566 2.229 -0.722 1 97.19 178 ALA A C 1
ATOM 1411 O O . ALA A 1 178 ? 7.402 1.381 -0.398 1 97.19 178 ALA A O 1
ATOM 1412 N N . GLN A 1 179 ? 5.738 2.086 -1.709 1 94.44 179 GLN A N 1
ATOM 1413 C CA . GLN A 1 179 ? 5.762 0.875 -2.523 1 94.44 179 GLN A CA 1
ATOM 1414 C C . GLN A 1 179 ? 7.098 0.727 -3.248 1 94.44 179 GLN A C 1
ATOM 1416 O O . GLN A 1 179 ? 7.656 -0.371 -3.314 1 94.44 179 GLN A O 1
ATOM 1421 N N . ILE A 1 180 ? 7.582 1.781 -3.803 1 94 180 ILE A N 1
ATOM 1422 C CA . ILE A 1 180 ? 8.844 1.739 -4.535 1 94 180 ILE A CA 1
ATOM 1423 C C . ILE A 1 180 ? 9.984 1.438 -3.572 1 94 180 ILE A C 1
ATOM 1425 O O . ILE A 1 180 ? 10.867 0.628 -3.877 1 94 180 ILE A O 1
ATOM 1429 N N . CYS A 1 181 ? 9.992 2.08 -2.387 1 94.12 181 CYS A N 1
ATOM 1430 C CA . CYS A 1 181 ? 11.008 1.806 -1.379 1 94.12 181 CYS A CA 1
ATOM 1431 C C . CYS A 1 181 ? 11.031 0.327 -1.011 1 94.12 181 CYS A C 1
ATOM 1433 O O . CYS A 1 181 ? 12.102 -0.273 -0.89 1 94.12 181 CYS A O 1
ATOM 1435 N N . GLN A 1 182 ? 9.891 -0.23 -0.854 1 92.31 182 GLN A N 1
ATOM 1436 C CA . GLN A 1 182 ? 9.789 -1.621 -0.426 1 92.31 182 GLN A CA 1
ATOM 1437 C C . GLN A 1 182 ? 10.188 -2.572 -1.553 1 92.31 182 GLN A C 1
ATOM 1439 O O . GLN A 1 182 ? 10.828 -3.596 -1.312 1 92.31 182 GLN A O 1
ATOM 1444 N N . THR A 1 183 ? 9.742 -2.195 -2.74 1 87.25 183 THR A N 1
ATOM 1445 C CA . THR A 1 183 ? 10.117 -3.006 -3.891 1 87.25 183 THR A CA 1
ATOM 1446 C C . THR A 1 183 ? 11.633 -2.984 -4.094 1 87.25 183 THR A C 1
ATOM 1448 O O . THR A 1 183 ? 12.234 -4.008 -4.422 1 87.25 183 THR A O 1
ATOM 1451 N N . ALA A 1 184 ? 12.227 -1.805 -3.881 1 87.75 184 ALA A N 1
ATOM 1452 C CA . ALA A 1 184 ? 13.664 -1.64 -4.078 1 87.75 184 ALA A CA 1
ATOM 1453 C C . ALA A 1 184 ? 14.445 -2.145 -2.867 1 87.75 184 ALA A C 1
ATOM 1455 O O . ALA A 1 184 ? 15.672 -2.227 -2.904 1 87.75 184 ALA A O 1
ATOM 1456 N N . GLY A 1 185 ? 13.805 -2.424 -1.764 1 89.12 185 GLY A N 1
ATOM 1457 C CA . GLY A 1 185 ? 14.438 -3.016 -0.596 1 89.12 185 GLY A CA 1
ATOM 1458 C C . GLY A 1 185 ? 15.125 -1.997 0.292 1 89.12 185 GLY A C 1
ATOM 1459 O O . GLY A 1 185 ? 16.125 -2.311 0.951 1 89.12 185 GLY A O 1
ATOM 1460 N N . PHE A 1 186 ? 14.633 -0.724 0.314 1 91.56 186 PHE A N 1
ATOM 1461 C CA . PHE A 1 186 ? 15.234 0.314 1.137 1 91.56 186 PHE A CA 1
ATOM 1462 C C . PHE A 1 186 ? 15.125 -0.031 2.617 1 91.56 186 PHE A C 1
ATOM 1464 O O . PHE A 1 186 ? 15.914 0.438 3.434 1 91.56 186 PHE A O 1
ATOM 1471 N N . HIS A 1 187 ? 14.133 -0.83 2.967 1 92.81 187 HIS A N 1
ATOM 1472 C CA . HIS A 1 187 ? 13.805 -1.116 4.359 1 92.81 187 HIS A CA 1
ATOM 1473 C C . HIS A 1 187 ? 14.523 -2.373 4.844 1 92.81 187 HIS A C 1
ATOM 1475 O O . HIS A 1 187 ? 14.438 -2.727 6.023 1 92.81 187 HIS A O 1
ATOM 1481 N N . ARG A 1 188 ? 15.148 -3.025 3.908 1 88.44 188 ARG A N 1
ATOM 1482 C CA . ARG A 1 188 ? 15.859 -4.258 4.23 1 88.44 188 ARG A CA 1
ATOM 1483 C C . ARG A 1 188 ? 17.359 -4.008 4.367 1 88.44 188 ARG A C 1
ATOM 1485 O O . ARG A 1 188 ? 18 -3.508 3.439 1 88.44 188 ARG A O 1
ATOM 1492 N N . ARG A 1 189 ? 17.906 -4.395 5.418 1 83 189 ARG A N 1
ATOM 1493 C CA . ARG A 1 189 ? 19.312 -4.125 5.727 1 83 189 ARG A CA 1
ATOM 1494 C C . ARG A 1 189 ? 20.234 -4.742 4.68 1 83 189 ARG A C 1
ATOM 1496 O O . ARG A 1 189 ? 21.156 -4.086 4.191 1 83 189 ARG A O 1
ATOM 1503 N N . ASP A 1 190 ? 20 -5.941 4.289 1 73.31 190 ASP A N 1
ATOM 1504 C CA . ASP A 1 190 ? 20.859 -6.672 3.367 1 73.31 190 ASP A CA 1
ATOM 1505 C C . ASP A 1 190 ? 20.828 -6.035 1.978 1 73.31 190 ASP A C 1
ATOM 1507 O O . ASP A 1 190 ? 21.859 -5.977 1.301 1 73.31 190 ASP A O 1
ATOM 1511 N N . LEU A 1 191 ? 19.719 -5.516 1.637 1 71.06 191 LEU A N 1
ATOM 1512 C CA . LEU A 1 191 ? 19.562 -4.965 0.294 1 71.06 191 LEU A CA 1
ATOM 1513 C C . LEU A 1 191 ? 19.984 -3.502 0.256 1 71.06 191 LEU A C 1
ATOM 1515 O O . LEU A 1 191 ? 20.594 -3.051 -0.72 1 71.06 191 LEU A O 1
ATOM 1519 N N . SER A 1 192 ? 19.719 -2.834 1.296 1 74.56 192 SER A N 1
ATOM 1520 C CA . SER A 1 192 ? 19.984 -1.399 1.33 1 74.56 192 SER A CA 1
ATOM 1521 C C . SER A 1 192 ? 21.484 -1.118 1.422 1 74.56 192 SER A C 1
ATOM 1523 O O . SER A 1 192 ? 21.938 -0.037 1.046 1 74.56 192 SER A O 1
ATOM 1525 N N . THR A 1 193 ? 22.266 -2.105 1.87 1 71.12 193 THR A N 1
ATOM 1526 C CA . THR A 1 193 ? 23.688 -1.857 2.094 1 71.12 193 THR A CA 1
ATOM 1527 C C . THR A 1 193 ? 24.516 -2.492 0.989 1 71.12 193 THR A C 1
ATOM 1529 O O . THR A 1 193 ? 25.75 -2.453 1.037 1 71.12 193 THR A O 1
ATOM 1532 N N . ARG A 1 194 ? 23.875 -3.023 0.047 1 70.06 194 ARG A N 1
ATOM 1533 C CA . ARG A 1 194 ? 24.594 -3.633 -1.063 1 70.06 194 ARG A CA 1
ATOM 1534 C C . ARG A 1 194 ? 25.453 -2.6 -1.791 1 70.06 194 ARG A C 1
ATOM 1536 O O . ARG A 1 194 ? 26.578 -2.893 -2.191 1 70.06 194 ARG A O 1
ATOM 1543 N N . ASN A 1 195 ? 24.797 -1.412 -1.967 1 77.06 195 ASN A N 1
ATOM 1544 C CA . ASN A 1 195 ? 25.531 -0.254 -2.459 1 77.06 195 ASN A CA 1
ATOM 1545 C C . ASN A 1 195 ? 25.766 0.773 -1.354 1 77.06 195 ASN A C 1
ATOM 1547 O O . ASN A 1 195 ? 24.938 1.651 -1.132 1 77.06 195 ASN A O 1
ATOM 1551 N N . PRO A 1 196 ? 26.891 0.669 -0.792 1 78.12 196 PRO A N 1
ATOM 1552 C CA . PRO A 1 196 ? 27.156 1.509 0.378 1 78.12 196 PRO A CA 1
ATOM 1553 C C . PRO A 1 196 ? 27.047 3 0.069 1 78.12 196 PRO A C 1
ATOM 1555 O O . PRO A 1 196 ? 26.688 3.791 0.939 1 78.12 196 PRO A O 1
ATOM 1558 N N . GLU A 1 197 ? 27.344 3.312 -1.129 1 80.38 197 GLU A N 1
ATOM 1559 C CA . GLU A 1 197 ? 27.328 4.723 -1.502 1 80.38 197 GLU A CA 1
ATOM 1560 C C . GLU A 1 197 ? 25.906 5.289 -1.442 1 80.38 197 GLU A C 1
ATOM 1562 O O . GLU A 1 197 ? 25.719 6.484 -1.203 1 80.38 197 GLU A O 1
ATOM 1567 N N . GLU A 1 198 ? 24.984 4.363 -1.618 1 86 198 GLU A N 1
ATOM 1568 C CA . GLU A 1 198 ? 23.594 4.816 -1.683 1 86 198 GLU A CA 1
ATOM 1569 C C . GLU A 1 198 ? 22.844 4.453 -0.408 1 86 198 GLU A C 1
ATOM 1571 O O . GLU A 1 198 ? 21.672 4.797 -0.259 1 86 198 GLU A O 1
ATOM 1576 N N . ALA A 1 199 ? 23.484 3.836 0.471 1 86.25 199 ALA A N 1
ATOM 1577 C CA . ALA A 1 199 ? 22.812 3.314 1.659 1 86.25 199 ALA A CA 1
ATOM 1578 C C . ALA A 1 199 ? 22.234 4.449 2.508 1 86.25 199 ALA A C 1
ATOM 1580 O O . ALA A 1 199 ? 21.109 4.355 2.998 1 86.25 199 ALA A O 1
ATOM 1581 N N . ASP A 1 200 ? 22.984 5.504 2.623 1 85.56 200 ASP A N 1
ATOM 1582 C CA . ASP A 1 200 ? 22.562 6.617 3.475 1 85.56 200 ASP A CA 1
ATOM 1583 C C . ASP A 1 200 ? 21.328 7.324 2.891 1 85.56 200 ASP A C 1
ATOM 1585 O O . ASP A 1 200 ? 20.375 7.613 3.609 1 85.56 200 ASP A O 1
ATOM 1589 N N . ILE A 1 201 ? 21.422 7.594 1.64 1 89.12 201 ILE A N 1
ATOM 1590 C CA . ILE A 1 201 ? 20.328 8.305 1.002 1 89.12 201 ILE A CA 1
ATOM 1591 C C . ILE A 1 201 ? 19.078 7.426 0.98 1 89.12 201 ILE A C 1
ATOM 1593 O O . ILE A 1 201 ? 17.953 7.918 1.131 1 89.12 201 ILE A O 1
ATOM 1597 N N . LYS A 1 202 ? 19.234 6.137 0.709 1 91.44 202 LYS A N 1
ATOM 1598 C CA . LYS A 1 202 ? 18.109 5.211 0.731 1 91.44 202 LYS A CA 1
ATOM 1599 C C . LYS A 1 202 ? 17.438 5.191 2.104 1 91.44 202 LYS A C 1
ATOM 1601 O O . LYS A 1 202 ? 16.203 5.199 2.201 1 91.44 202 LYS A O 1
ATOM 1606 N N . ALA A 1 203 ? 18.25 5.234 3.129 1 91 203 ALA A N 1
ATOM 1607 C CA . ALA A 1 203 ? 17.719 5.223 4.488 1 91 203 ALA A CA 1
ATOM 1608 C C . ALA A 1 203 ? 16.953 6.508 4.793 1 91 203 ALA A C 1
ATOM 1610 O O . ALA A 1 203 ? 15.898 6.477 5.414 1 91 203 ALA A O 1
ATOM 1611 N N . ILE A 1 204 ? 17.484 7.594 4.375 1 90.44 204 ILE A N 1
ATOM 1612 C CA . ILE A 1 204 ? 16.875 8.898 4.594 1 90.44 204 ILE A CA 1
ATOM 1613 C C . ILE A 1 204 ? 15.508 8.945 3.902 1 90.44 204 ILE A C 1
ATOM 1615 O O . ILE A 1 204 ? 14.516 9.359 4.5 1 90.44 204 ILE A O 1
ATOM 1619 N N . LEU A 1 205 ? 15.5 8.523 2.691 1 93.75 205 LEU A N 1
ATOM 1620 C CA . LEU A 1 205 ? 14.266 8.555 1.915 1 93.75 205 LEU A CA 1
ATOM 1621 C C . LEU A 1 205 ? 13.227 7.613 2.51 1 93.75 205 LEU A C 1
ATOM 1623 O O . LEU A 1 205 ? 12.047 7.957 2.586 1 93.75 205 LEU A O 1
ATOM 1627 N N . PHE A 1 206 ? 13.68 6.43 2.967 1 96.06 206 PHE A N 1
ATOM 1628 C CA . PHE A 1 206 ? 12.75 5.465 3.551 1 96.06 206 PHE A CA 1
ATOM 1629 C C . PHE A 1 206 ? 12.125 6.02 4.824 1 96.06 206 PHE A C 1
ATOM 1631 O O . PHE A 1 206 ? 10.906 5.973 4.992 1 96.06 206 PHE A O 1
ATOM 1638 N N . TRP A 1 207 ? 12.945 6.559 5.66 1 95.06 207 TRP A N 1
ATOM 1639 C CA . TRP A 1 207 ? 12.43 7.02 6.945 1 95.06 207 TRP A CA 1
ATOM 1640 C C . TRP A 1 207 ? 11.57 8.266 6.77 1 95.06 207 TRP A C 1
ATOM 1642 O O . TRP A 1 207 ? 10.594 8.461 7.504 1 95.06 207 TRP A O 1
ATOM 1652 N N . TYR A 1 208 ? 11.93 9.094 5.852 1 94.94 208 TYR A N 1
ATOM 1653 C CA . TYR A 1 208 ? 11.062 10.234 5.57 1 94.94 208 TYR A CA 1
ATOM 1654 C C . TYR A 1 208 ? 9.695 9.766 5.078 1 94.94 208 TYR A C 1
ATOM 1656 O O . TYR A 1 208 ? 8.664 10.281 5.512 1 94.94 208 TYR A O 1
ATOM 1664 N N . THR A 1 209 ? 9.68 8.805 4.164 1 97 209 THR A N 1
ATOM 1665 C CA . THR A 1 209 ? 8.438 8.211 3.678 1 97 209 THR A CA 1
ATOM 1666 C C . THR A 1 209 ? 7.652 7.586 4.824 1 97 209 THR A C 1
ATOM 1668 O O . THR A 1 209 ? 6.43 7.746 4.91 1 97 209 THR A O 1
ATOM 1671 N N . TYR A 1 210 ? 8.359 6.945 5.684 1 97.5 210 TYR A N 1
ATOM 1672 C CA . TYR A 1 210 ? 7.77 6.301 6.852 1 97.5 210 TYR A CA 1
ATOM 1673 C C . TYR A 1 210 ? 7.09 7.328 7.75 1 97.5 210 TYR A C 1
ATOM 1675 O O . TYR A 1 210 ? 5.957 7.121 8.195 1 97.5 210 TYR A O 1
ATOM 1683 N N . THR A 1 211 ? 7.785 8.422 8.039 1 96.38 211 THR A N 1
ATOM 1684 C CA . THR A 1 211 ? 7.273 9.438 8.953 1 96.38 211 THR A CA 1
ATOM 1685 C C . THR A 1 211 ? 6.016 10.094 8.391 1 96.38 211 THR A C 1
ATOM 1687 O O . THR A 1 211 ? 5.031 10.281 9.109 1 96.38 211 THR A O 1
ATOM 1690 N N . THR A 1 212 ? 6.047 10.375 7.145 1 96.12 212 THR A N 1
ATOM 1691 C CA . THR A 1 212 ? 4.887 10.977 6.496 1 96.12 212 THR A CA 1
ATOM 1692 C C . THR A 1 212 ? 3.746 9.969 6.391 1 96.12 212 THR A C 1
ATOM 1694 O O . THR A 1 212 ? 2.574 10.336 6.508 1 96.12 212 THR A O 1
ATOM 1697 N N . ASP A 1 213 ? 4.09 8.711 6.219 1 96.94 213 ASP A N 1
ATOM 1698 C CA . ASP A 1 213 ? 3.119 7.625 6.121 1 96.94 213 ASP A CA 1
ATOM 1699 C C . ASP A 1 213 ? 2.277 7.527 7.391 1 96.94 213 ASP A C 1
ATOM 1701 O O . ASP A 1 213 ? 1.048 7.457 7.32 1 96.94 213 ASP A O 1
ATOM 1705 N N . LYS A 1 214 ? 2.949 7.562 8.492 1 97.25 214 LYS A N 1
ATOM 1706 C CA . LYS A 1 214 ? 2.262 7.406 9.773 1 97.25 214 LYS A CA 1
ATOM 1707 C C . LYS A 1 214 ? 1.399 8.625 10.086 1 97.25 214 LYS A C 1
ATOM 1709 O O . LYS A 1 214 ? 0.274 8.484 10.57 1 97.25 214 LYS A O 1
ATOM 1714 N N . ALA A 1 215 ? 1.951 9.805 9.797 1 94.12 215 ALA A N 1
ATOM 1715 C CA . ALA A 1 215 ? 1.201 11.023 10.062 1 94.12 215 ALA A CA 1
ATOM 1716 C C . ALA A 1 215 ? -0.071 11.078 9.219 1 94.12 215 ALA A C 1
ATOM 1718 O O . ALA A 1 215 ? -1.156 11.352 9.742 1 94.12 215 ALA A O 1
ATOM 1719 N N . LEU A 1 216 ? 0.049 10.797 7.949 1 93.25 216 LEU A N 1
ATOM 1720 C CA . LEU A 1 216 ? -1.09 10.859 7.043 1 93.25 216 LEU A CA 1
ATOM 1721 C C . LEU A 1 216 ? -2.092 9.75 7.352 1 93.25 216 LEU A C 1
ATOM 1723 O O . LEU A 1 216 ? -3.303 9.953 7.227 1 93.25 216 LEU A O 1
ATOM 1727 N N . ALA A 1 217 ? -1.544 8.57 7.711 1 93.19 217 ALA A N 1
ATOM 1728 C CA . ALA A 1 217 ? -2.42 7.461 8.07 1 93.19 217 ALA A CA 1
ATOM 1729 C C . ALA A 1 217 ? -3.314 7.82 9.25 1 93.19 217 ALA A C 1
ATOM 1731 O O . ALA A 1 217 ? -4.52 7.562 9.227 1 93.19 217 ALA A O 1
ATOM 1732 N N . LEU A 1 218 ? -2.764 8.406 10.219 1 91.75 218 LEU A N 1
ATOM 1733 C CA . LEU A 1 218 ? -3.527 8.812 11.391 1 91.75 218 LEU A CA 1
ATOM 1734 C C . LEU A 1 218 ? -4.551 9.883 11.023 1 91.75 218 LEU A C 1
ATOM 1736 O O . LEU A 1 218 ? -5.699 9.828 11.477 1 91.75 218 LEU A O 1
ATOM 1740 N N . ARG A 1 219 ? -4.109 10.836 10.203 1 87.75 219 ARG A N 1
ATOM 1741 C CA . ARG A 1 219 ? -4.977 11.93 9.781 1 87.75 219 ARG A CA 1
ATOM 1742 C C . ARG A 1 219 ? -6.191 11.406 9.023 1 87.75 219 ARG A C 1
ATOM 1744 O O . ARG A 1 219 ? -7.309 11.898 9.211 1 87.75 219 ARG A O 1
ATOM 1751 N N . LEU A 1 220 ? -5.941 10.461 8.164 1 85 220 LEU A N 1
ATOM 1752 C CA . LEU A 1 220 ? -6.984 10.008 7.25 1 85 220 LEU A CA 1
ATOM 1753 C C . LEU A 1 220 ? -7.703 8.781 7.809 1 85 220 LEU A C 1
ATOM 1755 O O . LEU A 1 220 ? -8.68 8.312 7.223 1 85 220 LEU A O 1
ATOM 1759 N N . GLY A 1 221 ? -7.23 8.227 8.969 1 86.88 221 GLY A N 1
ATOM 1760 C CA . GLY A 1 221 ? -7.863 7.055 9.555 1 86.88 221 GLY A CA 1
ATOM 1761 C C . GLY A 1 221 ? -7.711 5.809 8.711 1 86.88 221 GLY A C 1
ATOM 1762 O O . GLY A 1 221 ? -8.688 5.117 8.422 1 86.88 221 GLY A O 1
ATOM 1763 N N . ARG A 1 222 ? -6.488 5.547 8.281 1 88.88 222 ARG A N 1
ATOM 1764 C CA . ARG A 1 222 ? -6.172 4.391 7.445 1 88.88 222 ARG A CA 1
ATOM 1765 C C . ARG A 1 222 ? -4.965 3.637 7.996 1 88.88 222 ARG A C 1
ATOM 1767 O O . ARG A 1 222 ? -4.203 4.172 8.805 1 88.88 222 ARG A O 1
ATOM 1774 N N . ALA A 1 223 ? -4.883 2.375 7.57 1 93.38 223 ALA A N 1
ATOM 1775 C CA . ALA A 1 223 ? -3.674 1.628 7.906 1 93.38 223 ALA A CA 1
ATOM 1776 C C . ALA A 1 223 ? -2.467 2.166 7.145 1 93.38 223 ALA A C 1
ATOM 1778 O O . ALA A 1 223 ? -2.549 2.426 5.945 1 93.38 223 ALA A O 1
ATOM 1779 N N . PRO A 1 224 ? -1.39 2.4 7.879 1 95.81 224 PRO A N 1
ATOM 1780 C CA . PRO A 1 224 ? -0.183 2.834 7.172 1 95.81 224 PRO A CA 1
ATOM 1781 C C . PRO A 1 224 ? 0.268 1.832 6.109 1 95.81 224 PRO A C 1
ATOM 1783 O O . PRO A 1 224 ? 0.027 0.63 6.246 1 95.81 224 PRO A O 1
ATOM 1786 N N . ALA A 1 225 ? 0.912 2.324 5.078 1 95.81 225 ALA A N 1
ATOM 1787 C CA . ALA A 1 225 ? 1.413 1.501 3.98 1 95.81 225 ALA A CA 1
ATOM 1788 C C . ALA A 1 225 ? 2.641 0.704 4.406 1 95.81 225 ALA A C 1
ATOM 1790 O O . ALA A 1 225 ? 2.928 -0.356 3.848 1 95.81 225 ALA A O 1
ATOM 1791 N N . ILE A 1 226 ? 3.4 1.227 5.328 1 97.19 226 ILE A N 1
ATOM 1792 C CA . ILE A 1 226 ? 4.621 0.569 5.785 1 97.19 226 ILE A CA 1
ATOM 1793 C C . ILE A 1 226 ? 4.375 -0.099 7.133 1 97.19 226 ILE A C 1
ATOM 1795 O O . ILE A 1 226 ? 3.967 0.559 8.094 1 97.19 226 ILE A O 1
ATOM 1799 N N . GLN A 1 227 ? 4.617 -1.385 7.188 1 96.56 227 GLN A N 1
ATOM 1800 C CA . GLN A 1 227 ? 4.461 -2.139 8.43 1 96.56 227 GLN A CA 1
ATOM 1801 C C . GLN A 1 227 ? 5.789 -2.258 9.172 1 96.56 227 GLN A C 1
ATOM 1803 O O . GLN A 1 227 ? 6.801 -2.646 8.578 1 96.56 227 GLN A O 1
ATOM 1808 N N . ASP A 1 228 ? 5.781 -2.006 10.445 1 95.81 228 ASP A N 1
ATOM 1809 C CA . ASP A 1 228 ? 7 -1.956 11.242 1 95.81 228 ASP A CA 1
ATOM 1810 C C . ASP A 1 228 ? 7.684 -3.32 11.289 1 95.81 228 ASP A C 1
ATOM 1812 O O . ASP A 1 228 ? 8.914 -3.406 11.352 1 95.81 228 ASP A O 1
ATOM 1816 N N . TRP A 1 229 ? 6.898 -4.355 11.266 1 94.19 229 TRP A N 1
ATOM 1817 C CA . TRP A 1 229 ? 7.445 -5.695 11.445 1 94.19 229 TRP A CA 1
ATOM 1818 C C . TRP A 1 229 ? 8.188 -6.156 10.195 1 94.19 229 TRP A C 1
ATOM 1820 O O . TRP A 1 229 ? 8.797 -7.227 10.188 1 94.19 229 TRP A O 1
ATOM 1830 N N . GLU A 1 230 ? 8.203 -5.355 9.148 1 93.81 230 GLU A N 1
ATOM 1831 C CA . GLU A 1 230 ? 8.914 -5.656 7.914 1 93.81 230 GLU A CA 1
ATOM 1832 C C . GLU A 1 230 ? 10.289 -4.992 7.895 1 93.81 230 GLU A C 1
ATOM 1834 O O . GLU A 1 230 ? 11.141 -5.336 7.07 1 93.81 230 GLU A O 1
ATOM 1839 N N . ILE A 1 231 ? 10.523 -4.043 8.766 1 95.06 231 ILE A N 1
ATOM 1840 C CA . ILE A 1 231 ? 11.688 -3.172 8.68 1 95.06 231 ILE A CA 1
ATOM 1841 C C . ILE A 1 231 ? 12.883 -3.844 9.359 1 95.06 231 ILE A C 1
ATOM 1843 O O . ILE A 1 231 ? 12.781 -4.289 10.5 1 95.06 231 ILE A O 1
ATOM 1847 N N . THR A 1 232 ? 14.039 -3.904 8.695 1 92.31 232 THR A N 1
ATOM 1848 C CA . THR A 1 232 ? 15.203 -4.539 9.297 1 92.31 232 THR A CA 1
ATOM 1849 C C . THR A 1 232 ? 16.359 -3.555 9.391 1 92.31 232 THR A C 1
ATOM 1851 O O . THR A 1 232 ? 17.375 -3.844 10.023 1 92.31 232 THR A O 1
ATOM 1854 N N . ILE A 1 233 ? 16.266 -2.371 8.719 1 91.94 233 ILE A N 1
ATOM 1855 C CA . ILE A 1 233 ? 17.328 -1.377 8.836 1 91.94 233 ILE A CA 1
ATOM 1856 C C . ILE A 1 233 ? 17.281 -0.743 10.219 1 91.94 233 ILE A C 1
ATOM 1858 O O . ILE A 1 233 ? 16.234 -0.709 10.867 1 91.94 233 ILE A O 1
ATOM 1862 N N . PRO A 1 234 ? 18.391 -0.216 10.648 1 90.69 234 PRO A N 1
ATOM 1863 C CA . PRO A 1 234 ? 18.406 0.45 11.953 1 90.69 234 PRO A CA 1
ATOM 1864 C C . PRO A 1 234 ? 17.469 1.66 12 1 90.69 234 PRO A C 1
ATOM 1866 O O . PRO A 1 234 ? 17.375 2.402 11.016 1 90.69 234 PRO A O 1
ATOM 1869 N N . ARG A 1 235 ? 16.875 1.825 13.086 1 91.06 235 ARG A N 1
ATOM 1870 C CA . ARG A 1 235 ? 15.953 2.939 13.258 1 91.06 235 ARG A CA 1
ATOM 1871 C C . ARG A 1 235 ? 16.703 4.234 13.547 1 91.06 235 ARG A C 1
ATOM 1873 O O . ARG A 1 235 ? 16.578 4.805 14.633 1 91.06 235 ARG A O 1
ATOM 1880 N N . THR A 1 236 ? 17.438 4.598 12.625 1 85.12 236 THR A N 1
ATOM 1881 C CA . THR A 1 236 ? 18.203 5.84 12.672 1 85.12 236 THR A CA 1
ATOM 1882 C C . THR A 1 236 ? 17.859 6.734 11.484 1 85.12 236 THR A C 1
ATOM 1884 O O . THR A 1 236 ? 18 6.328 10.336 1 85.12 236 THR A O 1
ATOM 1887 N N . PHE A 1 237 ? 17.312 7.82 11.844 1 83.12 237 PHE A N 1
ATOM 1888 C CA . PHE A 1 237 ? 16.969 8.836 10.852 1 83.12 237 PHE A CA 1
ATOM 1889 C C . PHE A 1 237 ? 17.922 10.023 10.961 1 83.12 237 PHE A C 1
ATOM 1891 O O . PHE A 1 237 ? 17.734 10.914 11.797 1 83.12 237 PHE A O 1
ATOM 1898 N N . SER A 1 238 ? 19.062 9.93 10.234 1 75.5 238 SER A N 1
ATOM 1899 C CA . SER A 1 238 ? 20.078 10.969 10.375 1 75.5 238 SER A CA 1
ATOM 1900 C C . SER A 1 238 ? 20.391 11.602 9.023 1 75.5 238 SER A C 1
ATOM 1902 O O . SER A 1 238 ? 20.344 10.938 7.988 1 75.5 238 SER A O 1
ATOM 1904 N N . PHE A 1 239 ? 20.453 12.891 9.086 1 69.06 239 PHE A N 1
ATOM 1905 C CA . PHE A 1 239 ? 20.844 13.656 7.91 1 69.06 239 PHE A CA 1
ATOM 1906 C C . PHE A 1 239 ? 22.297 14.133 8.031 1 69.06 239 PHE A C 1
ATOM 1908 O O . PHE A 1 239 ? 22.719 14.57 9.102 1 69.06 239 PHE A O 1
ATOM 1915 N N . ASP A 1 240 ? 23.172 13.555 7.246 1 62.88 240 ASP A N 1
ATOM 1916 C CA . ASP A 1 240 ? 24.531 14.102 7.266 1 62.88 240 ASP A CA 1
ATOM 1917 C C . ASP A 1 240 ? 24.578 15.477 6.602 1 62.88 240 ASP A C 1
ATOM 1919 O O . ASP A 1 240 ? 23.891 15.719 5.609 1 62.88 240 ASP A O 1
ATOM 1923 N N . GLY A 1 241 ? 24.953 16.453 7.375 1 60.16 241 GLY A N 1
ATOM 1924 C CA . GLY A 1 241 ? 25.125 17.766 6.758 1 60.16 241 GLY A CA 1
ATOM 1925 C C . GLY A 1 241 ? 24.953 18.906 7.73 1 60.16 241 GLY A C 1
ATOM 1926 O O . GLY A 1 241 ? 25.5 18.875 8.844 1 60.16 241 GLY A O 1
ATOM 1927 N N . ILE A 1 242 ? 23.812 19.734 7.375 1 59.56 242 ILE A N 1
ATOM 1928 C CA . ILE A 1 242 ? 23.641 21 8.078 1 59.56 242 ILE A CA 1
ATOM 1929 C C . ILE A 1 242 ? 23.297 20.734 9.547 1 59.56 242 ILE A C 1
ATOM 1931 O O . ILE A 1 242 ? 22.312 20.078 9.852 1 59.56 242 ILE A O 1
ATOM 1935 N N . LEU A 1 243 ? 24.109 21.172 10.453 1 61.94 243 LEU A N 1
ATOM 1936 C CA . LEU A 1 243 ? 24.016 21.031 11.898 1 61.94 243 LEU A CA 1
ATOM 1937 C C . LEU A 1 243 ? 23.875 19.562 12.297 1 61.94 243 LEU A C 1
ATOM 1939 O O . LEU A 1 243 ? 22.844 19.156 12.859 1 61.94 243 LEU A O 1
ATOM 1943 N N . SER A 1 244 ? 24.703 18.781 11.883 1 63.78 244 SER A N 1
ATOM 1944 C CA . SER A 1 244 ? 24.688 17.312 11.828 1 63.78 244 SER A CA 1
ATOM 1945 C C . SER A 1 244 ? 24.109 16.719 13.102 1 63.78 244 SER A C 1
ATOM 1947 O O . SER A 1 244 ? 23.156 15.93 13.055 1 63.78 244 SER A O 1
ATOM 1949 N N . LEU A 1 245 ? 24.547 17.297 14.172 1 63.72 245 LEU A N 1
ATOM 1950 C CA . LEU A 1 245 ? 24.125 16.625 15.406 1 63.72 245 LEU A CA 1
ATOM 1951 C C . LEU A 1 245 ? 22.688 17 15.758 1 63.72 245 LEU A C 1
ATOM 1953 O O . LEU A 1 245 ? 21.891 16.141 16.094 1 63.72 245 LEU A O 1
ATOM 1957 N N . GLU A 1 246 ? 22.469 18.281 15.656 1 70.81 246 GLU A N 1
ATOM 1958 C CA . GLU A 1 246 ? 21.141 18.781 16.047 1 70.81 246 GLU A CA 1
ATOM 1959 C C . GLU A 1 246 ? 20.062 18.297 15.078 1 70.81 246 GLU A C 1
ATOM 1961 O O . GLU A 1 246 ? 18.969 17.938 15.508 1 70.81 246 GLU A O 1
ATOM 1966 N N . THR A 1 247 ? 20.484 18.281 13.938 1 71.62 247 THR A N 1
ATOM 1967 C CA . THR A 1 247 ? 19.531 17.844 12.93 1 71.62 247 THR A CA 1
ATOM 1968 C C . THR A 1 247 ? 19.234 16.344 13.07 1 71.62 247 THR A C 1
ATOM 1970 O O . THR A 1 247 ? 18.094 15.906 12.867 1 71.62 247 THR A O 1
ATOM 1973 N N . LYS A 1 248 ? 20.25 15.672 13.461 1 75.62 248 LYS A N 1
ATOM 1974 C CA . LYS A 1 248 ? 20.078 14.234 13.695 1 75.62 248 LYS A CA 1
ATOM 1975 C C . LYS A 1 248 ? 19.125 13.977 14.852 1 75.62 248 LYS A C 1
ATOM 1977 O O . LYS A 1 248 ? 18.281 13.078 14.773 1 75.62 248 LYS A O 1
ATOM 1982 N N . ALA A 1 249 ? 19.297 14.789 15.797 1 80 249 ALA A N 1
ATOM 1983 C CA . ALA A 1 249 ? 18.453 14.602 16.969 1 80 249 ALA A CA 1
ATOM 1984 C C . ALA A 1 249 ? 17 14.906 16.656 1 80 249 ALA A C 1
ATOM 1986 O O . ALA A 1 249 ? 16.094 14.172 17.078 1 80 249 ALA A O 1
ATOM 1987 N N . VAL A 1 250 ? 16.75 15.922 15.922 1 85.75 250 VAL A N 1
ATOM 1988 C CA . VAL A 1 250 ? 15.391 16.312 15.57 1 85.75 250 VAL A CA 1
ATOM 1989 C C . VAL A 1 250 ? 14.758 15.242 14.688 1 85.75 250 VAL A C 1
ATOM 1991 O O . VAL A 1 250 ? 13.602 14.859 14.898 1 85.75 250 VAL A O 1
ATOM 1994 N N . ALA A 1 251 ? 15.523 14.75 13.781 1 87.31 251 ALA A N 1
ATOM 1995 C CA . ALA A 1 251 ? 15.023 13.711 12.891 1 87.31 251 ALA A CA 1
ATOM 1996 C C . ALA A 1 251 ? 14.672 12.445 13.656 1 87.31 251 ALA A C 1
ATOM 1998 O O . ALA A 1 251 ? 13.688 11.773 13.344 1 87.31 251 ALA A O 1
ATOM 1999 N N . GLY A 1 252 ? 15.461 12.148 14.617 1 89.31 252 GLY A N 1
ATOM 2000 C CA . GLY A 1 252 ? 15.172 11.008 15.477 1 89.31 252 GLY A CA 1
ATOM 2001 C C . GLY A 1 252 ? 13.859 11.141 16.219 1 89.31 252 GLY A C 1
ATOM 2002 O O . GLY A 1 252 ? 13.133 10.156 16.375 1 89.31 252 GLY A O 1
ATOM 2003 N N . THR A 1 253 ? 13.609 12.336 16.672 1 91.19 253 THR A N 1
ATOM 2004 C CA . THR A 1 253 ? 12.359 12.555 17.406 1 91.19 253 THR A CA 1
ATOM 2005 C C . THR A 1 253 ? 11.164 12.469 16.469 1 91.19 253 THR A C 1
ATOM 2007 O O . THR A 1 253 ? 10.086 12.023 16.875 1 91.19 253 THR A O 1
ATOM 2010 N N . TRP A 1 254 ? 11.336 12.93 15.211 1 92.19 254 TRP A N 1
ATOM 2011 C CA . TRP A 1 254 ? 10.273 12.789 14.227 1 92.19 254 TRP A CA 1
ATOM 2012 C C . TRP A 1 254 ? 9.945 11.32 13.984 1 92.19 254 TRP A C 1
ATOM 2014 O O . TRP A 1 254 ? 8.773 10.945 13.859 1 92.19 254 TRP A O 1
ATOM 2024 N N . LEU A 1 255 ? 10.984 10.539 13.922 1 94.75 255 LEU A N 1
ATOM 2025 C CA . LEU A 1 255 ? 10.812 9.102 13.711 1 94.75 255 LEU A CA 1
ATOM 2026 C C . LEU A 1 255 ? 10.055 8.477 14.883 1 94.75 255 LEU A C 1
ATOM 2028 O O . LEU A 1 255 ? 9.141 7.68 14.672 1 94.75 255 LEU A O 1
ATOM 2032 N N . ASN A 1 256 ? 10.453 8.828 16.062 1 95.5 256 ASN A N 1
ATOM 2033 C CA . ASN A 1 256 ? 9.781 8.305 17.25 1 95.5 256 ASN A CA 1
ATOM 2034 C C . ASN A 1 256 ? 8.312 8.734 17.297 1 95.5 256 ASN A C 1
ATOM 2036 O O . ASN A 1 256 ? 7.441 7.945 17.656 1 95.5 256 ASN A O 1
ATOM 2040 N N . ALA A 1 257 ? 8.102 9.992 16.984 1 95.5 257 ALA A N 1
ATOM 2041 C CA . ALA A 1 257 ? 6.734 10.508 16.953 1 95.5 257 ALA A CA 1
ATOM 2042 C C . ALA A 1 257 ? 5.891 9.766 15.922 1 95.5 257 ALA A C 1
ATOM 2044 O O . ALA A 1 257 ? 4.723 9.453 16.172 1 95.5 257 ALA A O 1
ATOM 2045 N N . ALA A 1 258 ? 6.492 9.516 14.82 1 96.31 258 ALA A N 1
ATOM 2046 C CA . ALA A 1 258 ? 5.789 8.805 13.758 1 96.31 258 ALA A CA 1
ATOM 2047 C C . ALA A 1 258 ? 5.449 7.379 14.188 1 96.31 258 ALA A C 1
ATOM 2049 O O . ALA A 1 258 ? 4.348 6.891 13.93 1 96.31 258 ALA A O 1
ATOM 2050 N N . THR A 1 259 ? 6.387 6.691 14.781 1 97.19 259 THR A N 1
ATOM 2051 C CA . THR A 1 259 ? 6.145 5.348 15.289 1 97.19 259 THR A CA 1
ATOM 2052 C C . THR A 1 259 ? 4.977 5.344 16.266 1 97.19 259 THR A C 1
ATOM 2054 O O . THR A 1 259 ? 4.117 4.461 16.219 1 97.19 259 THR A O 1
ATOM 2057 N N . LEU A 1 260 ? 5.016 6.336 17.109 1 97.56 260 LEU A N 1
ATOM 2058 C CA . LEU A 1 260 ? 3.938 6.48 18.078 1 97.56 260 LEU A CA 1
ATOM 2059 C C . LEU A 1 260 ? 2.598 6.684 17.391 1 97.56 260 LEU A C 1
ATOM 2061 O O . LEU A 1 260 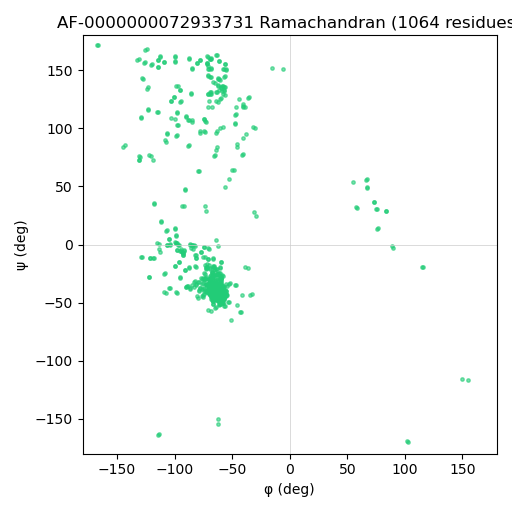? 1.601 6.055 17.75 1 97.56 260 LEU A O 1
ATOM 2065 N N . GLN A 1 261 ? 2.537 7.543 16.438 1 96 261 GLN A N 1
ATOM 2066 C CA . GLN A 1 261 ? 1.308 7.805 15.695 1 96 261 GLN A CA 1
ATOM 2067 C C . GLN A 1 261 ? 0.759 6.527 15.062 1 96 261 GLN A C 1
ATOM 2069 O O . GLN A 1 261 ? -0.449 6.285 15.086 1 96 261 GLN A O 1
ATOM 2074 N N . GLY A 1 262 ? 1.663 5.75 14.469 1 96.19 262 GLY A N 1
ATOM 2075 C CA . GLY A 1 262 ? 1.242 4.473 13.914 1 96.19 262 GLY A CA 1
ATOM 2076 C C . GLY A 1 262 ? 0.629 3.547 14.945 1 96.19 262 GLY A C 1
ATOM 2077 O O . GLY A 1 262 ? -0.396 2.912 14.688 1 96.19 262 GLY A O 1
ATOM 2078 N N . GLN A 1 263 ? 1.229 3.5 16.094 1 97.38 263 GLN A N 1
ATOM 2079 C CA . GLN A 1 263 ? 0.74 2.645 17.172 1 97.38 263 GLN A CA 1
ATOM 2080 C C . GLN A 1 263 ? -0.599 3.145 17.703 1 97.38 263 GLN A C 1
ATOM 2082 O O . GLN A 1 263 ? -1.47 2.346 18.062 1 97.38 263 GLN A O 1
ATOM 2087 N N . VAL A 1 264 ? -0.704 4.453 17.781 1 95.69 264 VAL A N 1
ATOM 2088 C CA . VAL A 1 264 ? -1.946 5.047 18.266 1 95.69 264 VAL A CA 1
ATOM 2089 C C . VAL A 1 264 ? -3.107 4.617 17.375 1 95.69 264 VAL A C 1
ATOM 2091 O O . VAL A 1 264 ? -4.156 4.199 17.875 1 95.69 264 VAL A O 1
ATOM 2094 N N . TYR A 1 265 ? -2.961 4.668 16.109 1 94.12 265 TYR A N 1
ATOM 2095 C CA . TYR A 1 265 ? -4.039 4.27 15.211 1 94.12 265 TYR A CA 1
ATOM 2096 C C . TYR A 1 265 ? -4.316 2.775 15.32 1 94.12 265 TYR A C 1
ATOM 2098 O O . TYR A 1 265 ? -5.469 2.361 15.461 1 94.12 265 TYR A O 1
ATOM 2106 N N . GLU A 1 266 ? -3.301 1.998 15.258 1 94.88 266 GLU A N 1
ATOM 2107 C CA . GLU A 1 266 ? -3.439 0.545 15.211 1 94.88 266 GLU A CA 1
ATOM 2108 C C . GLU A 1 266 ? -4.016 0.005 16.516 1 94.88 266 GLU A C 1
ATOM 2110 O O . GLU A 1 266 ? -4.809 -0.938 16.5 1 94.88 266 GLU A O 1
ATOM 2115 N N . GLN A 1 267 ? -3.662 0.606 17.625 1 96 267 GLN A N 1
ATOM 2116 C CA . GLN A 1 267 ? -3.996 0.004 18.906 1 96 267 GLN A CA 1
ATOM 2117 C C . GLN A 1 267 ? -5.23 0.658 19.516 1 96 267 GLN A C 1
ATOM 2119 O O . GLN A 1 267 ? -5.859 0.093 20.422 1 96 267 GLN A O 1
ATOM 2124 N N . LEU A 1 268 ? -5.566 1.848 19.031 1 93.56 268 LEU A N 1
ATOM 2125 C CA . LEU A 1 268 ? -6.648 2.535 19.734 1 93.56 268 LEU A CA 1
ATOM 2126 C C . LEU A 1 268 ? -7.793 2.852 18.766 1 93.56 268 LEU A C 1
ATOM 2128 O O . LEU A 1 268 ? -8.953 2.896 19.188 1 93.56 268 LEU A O 1
ATOM 2132 N N . PHE A 1 269 ? -7.496 3.031 17.484 1 90.19 269 PHE A N 1
ATOM 2133 C CA . PHE A 1 269 ? -8.539 3.713 16.734 1 90.19 269 PHE A CA 1
ATOM 2134 C C . PHE A 1 269 ? -8.898 2.926 15.477 1 90.19 269 PHE A C 1
ATOM 2136 O O . PHE A 1 269 ? -9.883 3.24 14.805 1 90.19 269 PHE A O 1
ATOM 2143 N N . CYS A 1 270 ? -8.109 1.904 15.109 1 90.31 270 CYS A N 1
ATOM 2144 C CA . CYS A 1 270 ? -8.547 1.064 14 1 90.31 270 CYS A CA 1
ATOM 2145 C C . CYS A 1 270 ? -9.773 0.252 14.375 1 90.31 270 CYS A C 1
ATOM 2147 O O . CYS A 1 270 ? -10.078 0.085 15.562 1 90.31 270 CYS A O 1
ATOM 2149 N N . PRO A 1 271 ? -10.539 -0.245 13.477 1 87 271 PRO A N 1
ATOM 2150 C CA . PRO A 1 271 ? -11.781 -0.971 13.766 1 87 271 PRO A CA 1
ATOM 2151 C C . PRO A 1 271 ? -11.57 -2.154 14.703 1 87 271 PRO A C 1
ATOM 2153 O O . PRO A 1 271 ? -12.367 -2.367 15.625 1 87 271 PRO A O 1
ATOM 2156 N N . ALA A 1 272 ? -10.555 -2.895 14.508 1 91.5 272 ALA A N 1
ATOM 2157 C CA . ALA A 1 272 ? -10.297 -4.035 15.383 1 91.5 272 ALA A CA 1
ATOM 2158 C C . ALA A 1 272 ? -10.047 -3.58 16.812 1 91.5 272 ALA A C 1
ATOM 2160 O O . ALA A 1 272 ? -10.477 -4.238 17.766 1 91.5 272 ALA A O 1
ATOM 2161 N N . ALA A 1 273 ? -9.273 -2.498 17 1 91.81 273 ALA A N 1
ATOM 2162 C CA . ALA A 1 273 ? -9.016 -1.951 18.328 1 91.81 273 ALA A CA 1
ATOM 2163 C C . ALA A 1 273 ? -10.305 -1.475 18.984 1 91.81 273 ALA A C 1
ATOM 2165 O O . ALA A 1 273 ? -10.547 -1.744 20.172 1 91.81 273 ALA A O 1
ATOM 2166 N N . LEU A 1 274 ? -11.148 -0.835 18.25 1 86.75 274 LEU A N 1
ATOM 2167 C CA . LEU A 1 274 ? -12.391 -0.268 18.766 1 86.75 274 LEU A CA 1
ATOM 2168 C C . LEU A 1 274 ? -13.375 -1.369 19.141 1 86.75 274 LEU A C 1
ATOM 2170 O O . LEU A 1 274 ? -14.32 -1.13 19.906 1 86.75 274 LEU A O 1
ATOM 2174 N N . SER A 1 275 ? -13.164 -2.559 18.594 1 86.56 275 SER A N 1
ATOM 2175 C CA . SER A 1 275 ? -14.031 -3.688 18.906 1 86.56 275 SER A CA 1
ATOM 2176 C C . SER A 1 275 ? -13.578 -4.398 20.172 1 86.56 275 SER A C 1
ATOM 2178 O O . SER A 1 275 ? -14.281 -5.266 20.703 1 86.56 275 SER A O 1
ATOM 2180 N N . GLN A 1 276 ? -12.469 -3.975 20.781 1 91.06 276 GLN A N 1
ATOM 2181 C CA . GLN A 1 276 ? -11.953 -4.586 22 1 91.06 276 GLN A CA 1
ATOM 2182 C C . GLN A 1 276 ? -12.695 -4.07 23.234 1 91.06 276 GLN A C 1
ATOM 2184 O O . GLN A 1 276 ? -13.281 -2.988 23.188 1 91.06 276 GLN A O 1
ATOM 2189 N N . PRO A 1 277 ? -12.68 -4.867 24.312 1 90.75 277 PRO A N 1
ATOM 2190 C CA . PRO A 1 277 ? -13.273 -4.367 25.562 1 90.75 277 PRO A CA 1
ATOM 2191 C C . PRO A 1 277 ? -12.648 -3.057 26.031 1 90.75 277 PRO A C 1
ATOM 2193 O O . PRO A 1 277 ? -11.438 -2.863 25.891 1 90.75 277 PRO A O 1
ATOM 2196 N N . PRO A 1 278 ? -13.383 -2.193 26.594 1 85.12 278 PRO A N 1
ATOM 2197 C CA . PRO A 1 278 ? -12.906 -0.875 27.031 1 85.12 278 PRO A CA 1
ATOM 2198 C C . PRO A 1 278 ? -11.695 -0.956 27.953 1 85.12 278 PRO A C 1
ATOM 2200 O O . PRO A 1 278 ? -10.812 -0.096 27.906 1 85.12 278 PRO A O 1
ATOM 2203 N N . ALA A 1 279 ? -11.742 -1.981 28.734 1 90.5 279 ALA A N 1
ATOM 2204 C CA . ALA A 1 279 ? -10.633 -2.115 29.672 1 90.5 279 ALA A CA 1
ATOM 2205 C C . ALA A 1 279 ? -9.312 -2.33 28.953 1 90.5 279 ALA A C 1
ATOM 2207 O O . ALA A 1 279 ? -8.273 -1.808 29.359 1 90.5 279 ALA A O 1
ATOM 2208 N N . VAL A 1 280 ? -9.367 -3.076 27.875 1 94.5 280 VAL A N 1
ATOM 2209 C CA . VAL A 1 280 ? -8.18 -3.342 27.078 1 94.5 280 VAL A CA 1
ATOM 2210 C C . VAL A 1 280 ? -7.73 -2.061 26.375 1 94.5 280 VAL A C 1
ATOM 2212 O O . VAL A 1 280 ? -6.539 -1.743 26.344 1 94.5 280 VAL A O 1
ATOM 2215 N N . LEU A 1 281 ? -8.633 -1.327 25.891 1 92.56 281 LEU A N 1
ATOM 2216 C CA . LEU A 1 281 ? -8.344 -0.072 25.203 1 92.56 281 LEU A CA 1
ATOM 2217 C C . LEU A 1 281 ? -7.742 0.944 26.172 1 92.56 281 LEU A C 1
ATOM 2219 O O . LEU A 1 281 ? -6.816 1.679 25.812 1 92.56 281 LEU A O 1
ATOM 2223 N N . ALA A 1 282 ? -8.305 0.993 27.344 1 92.44 282 ALA A N 1
ATOM 2224 C CA . ALA A 1 282 ? -7.805 1.923 28.359 1 92.44 282 ALA A CA 1
ATOM 2225 C C . ALA A 1 282 ? -6.355 1.607 28.734 1 92.44 282 ALA A C 1
ATOM 2227 O O . ALA A 1 282 ? -5.543 2.516 28.906 1 92.44 282 ALA A O 1
ATOM 2228 N N . GLU A 1 283 ? -6.109 0.34 28.859 1 96.81 283 GLU A N 1
ATOM 2229 C CA . GLU A 1 283 ? -4.75 -0.072 29.188 1 96.81 283 GLU A CA 1
ATOM 2230 C C . GLU A 1 283 ? -3.775 0.278 28.078 1 96.81 283 GLU A C 1
ATOM 2232 O O . GLU A 1 283 ? -2.674 0.77 28.328 1 96.81 283 GLU A O 1
ATOM 2237 N N . ARG A 1 284 ? -4.16 0.02 26.844 1 97.06 284 ARG A N 1
ATOM 2238 C CA . ARG A 1 284 ? -3.336 0.376 25.688 1 97.06 284 ARG A CA 1
ATOM 2239 C C . ARG A 1 284 ? -3.098 1.882 25.641 1 97.06 284 ARG A C 1
ATOM 2241 O O . ARG A 1 284 ? -1.988 2.328 25.328 1 97.06 284 ARG A O 1
ATOM 2248 N N . ALA A 1 285 ? -4.102 2.654 25.938 1 96.62 285 ALA A N 1
ATOM 2249 C CA . ALA A 1 285 ? -4 4.109 25.906 1 96.62 285 ALA A CA 1
ATOM 2250 C C . ALA A 1 285 ? -3.01 4.605 26.969 1 96.62 285 ALA A C 1
ATOM 2252 O O . ALA A 1 285 ? -2.227 5.52 26.703 1 96.62 285 ALA A O 1
ATOM 2253 N N . ARG A 1 286 ? -3.045 4.02 28.109 1 97.06 286 ARG A N 1
ATOM 2254 C CA . ARG A 1 286 ? -2.143 4.426 29.188 1 97.06 286 ARG A CA 1
ATOM 2255 C C . ARG A 1 286 ? -0.693 4.117 28.828 1 97.06 286 ARG A C 1
ATOM 2257 O O . ARG A 1 286 ? 0.208 4.902 29.125 1 97.06 286 ARG A O 1
ATOM 2264 N N . LEU A 1 287 ? -0.517 2.971 28.234 1 97.94 287 LEU A N 1
ATOM 2265 C CA . LEU A 1 287 ? 0.829 2.602 27.812 1 97.94 287 LEU A CA 1
ATOM 2266 C C . LEU A 1 287 ? 1.333 3.547 26.719 1 97.94 287 LEU A C 1
ATOM 2268 O O . LEU A 1 287 ? 2.492 3.969 26.75 1 97.94 287 LEU A O 1
ATOM 2272 N N . LEU A 1 288 ? 0.505 3.883 25.797 1 98.06 288 LEU A N 1
ATOM 2273 C CA . LEU A 1 288 ? 0.872 4.793 24.719 1 98.06 288 LEU A CA 1
ATOM 2274 C C . LEU A 1 288 ? 1.098 6.203 25.25 1 98.06 288 LEU A C 1
ATOM 2276 O O . LEU A 1 288 ? 1.948 6.938 24.734 1 98.06 288 LEU A O 1
ATOM 2280 N N . ALA A 1 289 ? 0.316 6.613 26.281 1 97.19 289 ALA A N 1
ATOM 2281 C CA . ALA A 1 289 ? 0.509 7.922 26.906 1 97.19 289 ALA A CA 1
ATOM 2282 C C . ALA A 1 289 ? 1.892 8.031 27.531 1 97.19 289 ALA A C 1
ATOM 2284 O O . ALA A 1 289 ? 2.547 9.07 27.438 1 97.19 289 ALA A O 1
ATOM 2285 N N . ALA A 1 290 ? 2.271 6.965 28.156 1 97.38 290 ALA A N 1
ATOM 2286 C CA . ALA A 1 290 ? 3.605 6.941 28.75 1 97.38 290 ALA A CA 1
ATOM 2287 C C . ALA A 1 290 ? 4.684 7.074 27.672 1 97.38 290 ALA A C 1
ATOM 2289 O O . ALA A 1 290 ? 5.664 7.805 27.859 1 97.38 290 ALA A O 1
ATOM 2290 N N . LYS A 1 291 ? 4.512 6.367 26.625 1 96.56 291 LYS A N 1
ATOM 2291 C CA . LYS A 1 291 ? 5.445 6.473 25.5 1 96.56 291 LYS A CA 1
ATOM 2292 C C . LYS A 1 291 ? 5.453 7.887 24.922 1 96.56 291 LYS A C 1
ATOM 2294 O O . LYS A 1 291 ? 6.512 8.422 24.578 1 96.56 291 LYS A O 1
ATOM 2299 N N . CYS A 1 292 ? 4.316 8.469 24.797 1 96.38 292 CYS A N 1
ATOM 2300 C CA . CYS A 1 292 ? 4.191 9.812 24.25 1 96.38 292 CYS A CA 1
ATOM 2301 C C . CYS A 1 292 ? 4.906 10.828 25.141 1 96.38 292 CYS A C 1
ATOM 2303 O O . CYS A 1 292 ? 5.535 11.758 24.625 1 96.38 292 CYS A O 1
ATOM 2305 N N . ARG A 1 293 ? 4.805 10.641 26.406 1 95.44 293 ARG A N 1
ATOM 2306 C CA . ARG A 1 293 ? 5.492 11.531 27.344 1 95.44 293 ARG A CA 1
ATOM 2307 C C . ARG A 1 293 ? 7.004 11.445 27.156 1 95.44 293 ARG A C 1
ATOM 2309 O O . ARG A 1 293 ? 7.699 12.461 27.234 1 95.44 293 ARG A O 1
ATOM 2316 N N . ARG A 1 294 ? 7.453 10.297 26.922 1 95.31 294 ARG A N 1
ATOM 2317 C CA . ARG A 1 294 ? 8.883 10.117 26.688 1 95.31 294 ARG A CA 1
ATOM 2318 C C . ARG A 1 294 ? 9.312 10.789 25.391 1 95.31 294 ARG A C 1
ATOM 2320 O O . ARG A 1 294 ? 10.352 11.445 25.344 1 95.31 294 ARG A O 1
ATOM 2327 N N . VAL A 1 295 ? 8.523 10.602 24.375 1 94.75 295 VAL A N 1
ATOM 2328 C CA . VAL A 1 295 ? 8.812 11.203 23.078 1 94.75 295 VAL A CA 1
ATOM 2329 C C . VAL A 1 295 ? 8.789 12.727 23.203 1 94.75 295 VAL A C 1
ATOM 2331 O O . VAL A 1 295 ? 9.625 13.422 22.609 1 94.75 295 VAL A O 1
ATOM 2334 N N . GLU A 1 296 ? 7.859 13.234 23.922 1 92.62 296 GLU A N 1
ATOM 2335 C CA . GLU A 1 296 ? 7.734 14.68 24.125 1 92.62 296 GLU A CA 1
ATOM 2336 C C . GLU A 1 296 ? 8.953 15.242 24.844 1 92.62 296 GLU A C 1
ATOM 2338 O O . GLU A 1 296 ? 9.445 16.312 24.484 1 92.62 296 GLU A O 1
ATOM 2343 N N . ALA A 1 297 ? 9.383 14.539 25.844 1 91.69 297 ALA A N 1
ATOM 2344 C CA . ALA A 1 297 ? 10.539 14.992 26.625 1 91.69 297 ALA A CA 1
ATOM 2345 C C . ALA A 1 297 ? 11.797 15.016 25.75 1 91.69 297 ALA A C 1
ATOM 2347 O O . ALA A 1 297 ? 12.562 15.977 25.797 1 91.69 297 ALA A O 1
ATOM 2348 N N . GLU A 1 298 ? 11.977 13.984 24.984 1 90.62 298 GLU A N 1
ATOM 2349 C CA . GLU A 1 298 ? 13.117 13.906 24.078 1 90.62 298 GLU A CA 1
ATOM 2350 C C . GLU A 1 298 ? 13.055 14.984 23 1 90.62 298 GLU A C 1
ATOM 2352 O O . GLU A 1 298 ? 14.07 15.586 22.656 1 90.62 298 GLU A O 1
ATOM 2357 N N . SER A 1 299 ? 11.883 15.203 22.516 1 90.25 299 SER A N 1
ATOM 2358 C CA . SER A 1 299 ? 11.68 16.203 21.469 1 90.25 299 SER A CA 1
ATOM 2359 C C . SER A 1 299 ? 11.945 17.609 21.969 1 90.25 299 SER A C 1
ATOM 2361 O O . SER A 1 299 ? 12.461 18.453 21.25 1 90.25 299 SER A O 1
ATOM 2363 N N . TYR A 1 300 ? 11.547 17.844 23.188 1 88.38 300 TYR A N 1
ATOM 2364 C CA . TYR A 1 300 ? 11.758 19.156 23.781 1 88.38 300 TYR A CA 1
ATOM 2365 C C . TYR A 1 300 ? 13.242 19.5 23.844 1 88.38 300 TYR A C 1
ATOM 2367 O O . TYR A 1 300 ? 13.656 20.578 23.438 1 88.38 300 TYR A O 1
ATOM 2375 N N . GLN A 1 301 ? 14.055 18.562 24.266 1 86.94 301 GLN A N 1
ATOM 2376 C CA . GLN A 1 301 ? 15.492 18.766 24.391 1 86.94 301 GLN A CA 1
ATOM 2377 C C . GLN A 1 301 ? 16.141 18.969 23.031 1 86.94 301 GLN A C 1
ATOM 2379 O O . GLN A 1 301 ? 16.953 19.875 22.859 1 86.94 301 GLN A O 1
ATOM 2384 N N . SER A 1 302 ? 15.711 18.172 22.141 1 86.81 302 SER A N 1
ATOM 2385 C CA . SER A 1 302 ? 16.281 18.234 20.797 1 86.81 302 SER A CA 1
ATOM 2386 C C . SER A 1 302 ? 15.875 19.531 20.094 1 86.81 302 SER A C 1
ATOM 2388 O O . SER A 1 302 ? 16.672 20.125 19.375 1 86.81 302 SER A O 1
ATOM 2390 N N . ARG A 1 303 ? 14.688 19.953 20.281 1 86.5 303 ARG A N 1
ATOM 2391 C CA . ARG A 1 303 ? 14.172 21.156 19.641 1 86.5 303 ARG A CA 1
ATOM 2392 C C . ARG A 1 303 ? 14.906 22.391 20.156 1 86.5 303 ARG A C 1
ATOM 2394 O O . ARG A 1 303 ? 15.289 23.266 19.375 1 86.5 303 ARG A O 1
ATOM 2401 N N . GLU A 1 304 ? 15.125 22.484 21.406 1 84.75 304 GLU A N 1
ATOM 2402 C CA . GLU A 1 304 ? 15.805 23.625 22 1 84.75 304 GLU A CA 1
ATOM 2403 C C . GLU A 1 304 ? 17.234 23.734 21.484 1 84.75 304 GLU A C 1
ATOM 2405 O O . GLU A 1 304 ? 17.703 24.844 21.172 1 84.75 304 GLU A O 1
ATOM 2410 N N . MET A 1 305 ? 17.828 22.609 21.359 1 84.75 305 MET A N 1
ATOM 2411 C CA . MET A 1 305 ? 19.188 22.594 20.859 1 84.75 305 MET A CA 1
ATOM 2412 C C . MET A 1 305 ? 19.234 23 19.391 1 84.75 305 MET A C 1
ATOM 2414 O O . MET A 1 305 ? 20.125 23.734 18.984 1 84.75 305 MET A O 1
ATOM 2418 N N . ALA A 1 306 ? 18.312 22.469 18.672 1 84.5 306 ALA A N 1
ATOM 2419 C CA . ALA A 1 306 ? 18.266 22.766 17.25 1 84.5 306 ALA A CA 1
ATOM 2420 C C . ALA A 1 306 ? 17.953 24.234 16.984 1 84.5 306 ALA A C 1
ATOM 2422 O O . ALA A 1 306 ? 18.562 24.859 16.125 1 84.5 306 ALA A O 1
ATOM 2423 N N . LEU A 1 307 ? 17.031 24.812 17.734 1 84.12 307 LEU A N 1
ATOM 2424 C CA . LEU A 1 307 ? 16.641 26.203 17.578 1 84.12 307 LEU A CA 1
ATOM 2425 C C . LEU A 1 307 ? 17.812 27.125 17.891 1 84.12 307 LEU A C 1
ATOM 2427 O O . LEU A 1 307 ? 18.062 28.109 17.188 1 84.12 307 LEU A O 1
ATOM 2431 N N . SER A 1 308 ? 18.547 26.766 18.891 1 84.62 308 SER A N 1
ATOM 2432 C CA . SER A 1 308 ? 19.719 27.547 19.266 1 84.62 308 SER A CA 1
ATOM 2433 C C . SER A 1 308 ? 20.781 27.5 18.172 1 84.62 308 SER A C 1
ATOM 2435 O O . SER A 1 308 ? 21.391 28.531 17.859 1 84.62 308 SER A O 1
ATOM 2437 N N . SER A 1 309 ? 20.953 26.359 17.625 1 83.56 309 SER A N 1
ATOM 2438 C CA . SER A 1 309 ? 21.953 26.188 16.578 1 83.56 309 SER A CA 1
ATOM 2439 C C . SER A 1 309 ? 21.547 26.906 15.297 1 83.56 309 SER A C 1
ATOM 2441 O O . SER A 1 309 ? 22.391 27.484 14.609 1 83.56 309 SER A O 1
ATOM 2443 N N . LEU A 1 310 ? 20.312 26.812 14.953 1 82.69 310 LEU A N 1
ATOM 2444 C CA . LEU A 1 310 ? 19.812 27.469 13.75 1 82.69 310 LEU A CA 1
ATOM 2445 C C . LEU A 1 310 ? 19.891 28.984 13.883 1 82.69 310 LEU A C 1
ATOM 2447 O O . LEU A 1 310 ? 20.203 29.672 12.914 1 82.69 310 LEU A O 1
ATOM 2451 N N . GLU A 1 311 ? 19.609 29.453 15.047 1 82.56 311 GLU A N 1
ATOM 2452 C CA . GLU A 1 311 ? 19.734 30.875 15.305 1 82.56 311 GLU A CA 1
ATOM 2453 C C . GLU A 1 311 ? 21.172 31.359 15.156 1 82.56 311 GLU A C 1
ATOM 2455 O O . GLU A 1 311 ? 21.438 32.438 14.617 1 82.56 311 GLU A O 1
ATOM 2460 N N . LYS A 1 312 ? 22.109 30.562 15.578 1 83.56 312 LYS A N 1
ATOM 2461 C CA . LYS A 1 312 ? 23.531 30.906 15.531 1 83.56 312 LYS A CA 1
ATOM 2462 C C . LYS A 1 312 ? 24.016 31.031 14.094 1 83.56 312 LYS A C 1
ATOM 2464 O O . LYS A 1 312 ? 24.875 31.844 13.797 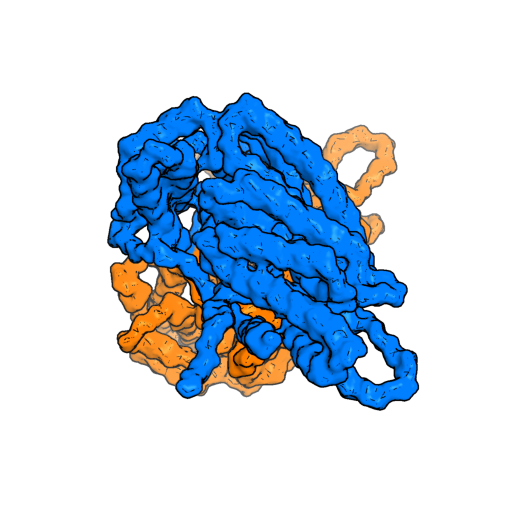1 83.56 312 LYS A O 1
ATOM 2469 N N . ILE A 1 313 ? 23.422 30.234 13.227 1 82.19 313 ILE A N 1
ATOM 2470 C CA . ILE A 1 313 ? 23.922 30.25 11.852 1 82.19 313 ILE A CA 1
ATOM 2471 C C . ILE A 1 313 ? 23.047 31.188 11.016 1 82.19 313 ILE A C 1
ATOM 2473 O O . ILE A 1 313 ? 23.25 31.297 9.797 1 82.19 313 ILE A O 1
ATOM 2477 N N . GLY A 1 314 ? 22.047 31.781 11.617 1 79.5 314 GLY A N 1
ATOM 2478 C CA . GLY A 1 314 ? 21.203 32.719 10.922 1 79.5 314 GLY A CA 1
ATOM 2479 C C . GLY A 1 314 ? 20.25 32.062 9.938 1 79.5 314 GLY A C 1
ATOM 2480 O O . GLY A 1 314 ? 19.984 32.625 8.867 1 79.5 314 GLY A O 1
ATOM 2481 N N . ALA A 1 315 ? 19.781 30.891 10.383 1 78.5 315 ALA A N 1
ATOM 2482 C CA . ALA A 1 315 ? 18.844 30.172 9.508 1 78.5 315 ALA A CA 1
ATOM 2483 C C . ALA A 1 315 ? 17.516 30.891 9.414 1 78.5 315 ALA A C 1
ATOM 2485 O O . ALA A 1 315 ? 17.188 31.719 10.266 1 78.5 315 ALA A O 1
ATOM 2486 N N . SER A 1 316 ? 16.781 30.562 8.359 1 74.44 316 SER A N 1
ATOM 2487 C CA . SER A 1 316 ? 15.477 31.172 8.125 1 74.44 316 SER A CA 1
ATOM 2488 C C . SER A 1 316 ? 14.523 30.906 9.281 1 74.44 316 SER A C 1
ATOM 2490 O O . SER A 1 316 ? 14.461 29.781 9.797 1 74.44 316 SER A O 1
ATOM 2492 N N . PRO A 1 317 ? 13.805 31.891 9.727 1 73.69 317 PRO A N 1
ATOM 2493 C CA . PRO A 1 317 ? 12.812 31.703 10.789 1 73.69 317 PRO A CA 1
ATOM 2494 C C . PRO A 1 317 ? 11.711 30.719 10.406 1 73.69 317 PRO A C 1
ATOM 2496 O O . PRO A 1 317 ? 11.039 30.172 11.289 1 73.69 317 PRO A O 1
ATOM 2499 N N . LEU A 1 318 ? 11.594 30.547 9.156 1 73.75 318 LEU A N 1
ATOM 2500 C CA . LEU A 1 318 ? 10.578 29.594 8.711 1 73.75 318 LEU A CA 1
ATOM 2501 C C . LEU A 1 318 ? 10.891 28.188 9.219 1 73.75 318 LEU A C 1
ATOM 2503 O O . LEU A 1 318 ? 9.977 27.391 9.43 1 73.75 318 LEU A O 1
ATOM 2507 N N . VAL A 1 319 ? 12.109 27.969 9.469 1 75.75 319 VAL A N 1
ATOM 2508 C CA . VAL A 1 319 ? 12.523 26.641 9.945 1 75.75 319 VAL A CA 1
ATOM 2509 C C . VAL A 1 319 ? 12.164 26.5 11.422 1 75.75 319 VAL A C 1
ATOM 2511 O O . VAL A 1 319 ? 11.789 25.406 11.859 1 75.75 319 VAL A O 1
ATOM 2514 N N . ASP A 1 320 ? 12.141 27.562 12.117 1 76.44 320 ASP A N 1
ATOM 2515 C CA . ASP A 1 320 ? 11.812 27.578 13.539 1 76.44 320 ASP A CA 1
ATOM 2516 C C . ASP A 1 320 ? 10.344 27.219 13.766 1 76.44 320 ASP A C 1
ATOM 2518 O O . ASP A 1 320 ? 10.008 26.562 14.75 1 76.44 320 ASP A O 1
ATOM 2522 N N . VAL A 1 321 ? 9.617 27.641 12.82 1 79.31 321 VAL A N 1
ATOM 2523 C CA . VAL A 1 321 ? 8.18 27.422 12.93 1 79.31 321 VAL A CA 1
ATOM 2524 C C . VAL A 1 321 ? 7.883 25.922 12.906 1 79.31 321 VAL A C 1
ATOM 2526 O O . VAL A 1 321 ? 7.039 25.438 13.656 1 79.31 321 VAL A O 1
ATOM 2529 N N . HIS A 1 322 ? 8.602 25.219 12.078 1 78.94 322 HIS A N 1
ATOM 2530 C CA . HIS A 1 322 ? 8.398 23.781 11.953 1 78.94 322 HIS A CA 1
ATOM 2531 C C . HIS A 1 322 ? 8.781 23.062 13.242 1 78.94 322 HIS A C 1
ATOM 2533 O O . HIS A 1 322 ? 8.086 22.141 13.672 1 78.94 322 HIS A O 1
ATOM 2539 N N . LEU A 1 323 ? 9.766 23.547 13.828 1 82.19 323 LEU A N 1
ATOM 2540 C CA . LEU A 1 323 ? 10.266 22.906 15.047 1 82.19 323 LEU A CA 1
ATOM 2541 C C . LEU A 1 323 ? 9.352 23.188 16.234 1 82.19 323 LEU A C 1
ATOM 2543 O O . LEU A 1 323 ? 9.008 22.281 16.984 1 82.19 323 LEU A O 1
ATOM 2547 N N . LYS A 1 324 ? 8.945 24.406 16.297 1 83.5 324 LYS A N 1
ATOM 2548 C CA . LYS A 1 324 ? 8.047 24.766 17.391 1 83.5 324 LYS A CA 1
ATOM 2549 C C . LYS A 1 324 ? 6.68 24.109 17.219 1 83.5 324 LYS A C 1
ATOM 2551 O O . LYS A 1 324 ? 6.031 23.734 18.203 1 83.5 324 LYS A O 1
ATOM 2556 N N . GLY A 1 325 ? 6.309 24 16.016 1 90.19 325 GLY A N 1
ATOM 2557 C CA . GLY A 1 325 ? 5.023 23.391 15.703 1 90.19 325 GLY A CA 1
ATOM 2558 C C . GLY A 1 325 ? 4.961 21.922 16.062 1 90.19 325 GLY A C 1
ATOM 2559 O O . GLY A 1 325 ? 3.875 21.375 16.25 1 90.19 325 GLY A O 1
ATOM 2560 N N . ASP A 1 326 ? 6.086 21.266 16.172 1 90.5 326 ASP A N 1
ATOM 2561 C CA . ASP A 1 326 ? 6.133 19.859 16.547 1 90.5 326 ASP A CA 1
ATOM 2562 C C . ASP A 1 326 ? 5.516 19.625 17.922 1 90.5 326 ASP A C 1
ATOM 2564 O O . ASP A 1 326 ? 4.941 18.578 18.188 1 90.5 326 ASP A O 1
ATOM 2568 N N . GLU A 1 327 ? 5.711 20.672 18.719 1 92.12 327 GLU A N 1
ATOM 2569 C CA . GLU A 1 327 ? 5.137 20.578 20.062 1 92.12 327 GLU A CA 1
ATOM 2570 C C . GLU A 1 327 ? 3.615 20.484 20.016 1 92.12 327 GLU A C 1
ATOM 2572 O O . GLU A 1 327 ? 3.012 19.688 20.734 1 92.12 327 GLU A O 1
ATOM 2577 N N . VAL A 1 328 ? 3.043 21.312 19.203 1 94.06 328 VAL A N 1
ATOM 2578 C CA . VAL A 1 328 ? 1.591 21.312 19.047 1 94.06 328 VAL A CA 1
ATOM 2579 C C . VAL A 1 328 ? 1.119 19.938 18.547 1 94.06 328 VAL A C 1
ATOM 2581 O O . VAL A 1 328 ? 0.137 19.391 19.062 1 94.06 328 VAL A O 1
ATOM 2584 N N . GLN A 1 329 ? 1.811 19.422 17.594 1 92.88 329 GLN A N 1
ATOM 2585 C CA . GLN A 1 329 ? 1.45 18.125 17 1 92.88 329 GLN A CA 1
ATOM 2586 C C . GLN A 1 329 ? 1.527 17.016 18.047 1 92.88 329 GLN A C 1
ATOM 2588 O O . GLN A 1 329 ? 0.655 16.141 18.094 1 92.88 329 GLN A O 1
ATOM 2593 N N . LEU A 1 330 ? 2.541 16.984 18.859 1 94 330 LEU A N 1
ATOM 2594 C CA . LEU A 1 330 ? 2.713 15.953 19.875 1 94 330 LEU A CA 1
ATOM 2595 C C . LEU A 1 330 ? 1.638 16.062 20.953 1 94 330 LEU A C 1
ATOM 2597 O O . LEU A 1 330 ? 1.115 15.055 21.422 1 94 330 LEU A O 1
ATOM 2601 N N . LEU A 1 331 ? 1.351 17.297 21.328 1 94.81 331 LEU A N 1
ATOM 2602 C CA . LEU A 1 331 ? 0.31 17.516 22.328 1 94.81 331 LEU A CA 1
ATOM 2603 C C . LEU A 1 331 ? -1.055 17.094 21.797 1 94.81 331 LEU A C 1
ATOM 2605 O O . LEU A 1 331 ? -1.883 16.562 22.531 1 94.81 331 LEU A O 1
ATOM 2609 N N . SER A 1 332 ? -1.283 17.391 20.547 1 93.62 332 SER A N 1
ATOM 2610 C CA . SER A 1 332 ? -2.527 16.953 19.922 1 93.62 332 SER A CA 1
ATOM 2611 C C . SER A 1 332 ? -2.637 15.43 19.922 1 93.62 332 SER A C 1
ATOM 2613 O O . SER A 1 332 ? -3.703 14.875 20.203 1 93.62 332 SER A O 1
ATOM 2615 N N . THR A 1 333 ? -1.562 14.742 19.609 1 94.38 333 THR A N 1
ATOM 2616 C CA . THR A 1 333 ? -1.531 13.289 19.625 1 94.38 333 THR A CA 1
ATOM 2617 C C . THR A 1 333 ? -1.741 12.75 21.031 1 94.38 333 THR A C 1
ATOM 2619 O O . THR A 1 333 ? -2.465 11.773 21.234 1 94.38 333 THR A O 1
ATOM 2622 N N . MET A 1 334 ? -1.107 13.438 22 1 96 334 MET A N 1
ATOM 2623 C CA . MET A 1 334 ? -1.274 13.047 23.391 1 96 334 MET A CA 1
ATOM 2624 C C . MET A 1 334 ? -2.73 13.18 23.828 1 96 334 MET A C 1
ATOM 2626 O O . MET A 1 334 ? -3.256 12.32 24.531 1 96 334 MET A O 1
ATOM 2630 N N . THR A 1 335 ? -3.33 14.266 23.406 1 94.62 335 THR A N 1
ATOM 2631 C CA . THR A 1 335 ? -4.742 14.477 23.719 1 94.62 335 THR A CA 1
ATOM 2632 C C . THR A 1 335 ? -5.594 13.359 23.109 1 94.62 335 THR A C 1
ATOM 2634 O O . THR A 1 335 ? -6.508 12.852 23.766 1 94.62 335 THR A O 1
ATOM 2637 N N . LEU A 1 336 ? -5.25 13 21.906 1 91.88 336 LEU A N 1
ATOM 2638 C CA . LEU A 1 336 ? -5.949 11.922 21.219 1 91.88 336 LEU A CA 1
ATOM 2639 C C . LEU A 1 336 ? -5.82 10.609 21.984 1 91.88 336 LEU A C 1
ATOM 2641 O O . LEU A 1 336 ? -6.781 9.852 22.094 1 91.88 336 LEU A O 1
ATOM 2645 N N . ILE A 1 337 ? -4.676 10.336 22.531 1 95.06 337 ILE A N 1
ATOM 2646 C CA . ILE A 1 337 ? -4.418 9.125 23.297 1 95.06 337 ILE A CA 1
ATOM 2647 C C . ILE A 1 337 ? -5.242 9.133 24.578 1 95.06 337 ILE A C 1
ATOM 2649 O O . ILE A 1 337 ? -5.938 8.164 24.891 1 95.06 337 ILE A O 1
ATOM 2653 N N . TYR A 1 338 ? -5.188 10.266 25.297 1 94.38 338 TYR A N 1
ATOM 2654 C CA . TYR A 1 338 ? -5.867 10.359 26.578 1 94.38 338 TYR A CA 1
ATOM 2655 C C . TYR A 1 338 ? -7.383 10.32 26.391 1 94.38 338 TYR A C 1
ATOM 2657 O O . TYR A 1 338 ? -8.117 9.984 27.328 1 94.38 338 TYR A O 1
ATOM 2665 N N . ARG A 1 339 ? -7.785 10.656 25.328 1 89.44 339 ARG A N 1
ATOM 2666 C CA . ARG A 1 339 ? -9.211 10.57 25.047 1 89.44 339 ARG A CA 1
ATOM 2667 C C . ARG A 1 339 ? -9.703 9.133 25.172 1 89.44 339 ARG A C 1
ATOM 2669 O O . ARG A 1 339 ? -10.875 8.898 25.484 1 89.44 339 ARG A O 1
ATOM 2676 N N . ALA A 1 340 ? -8.828 8.188 24.906 1 88.19 340 ALA A N 1
ATOM 2677 C CA . ALA A 1 340 ? -9.195 6.77 24.984 1 88.19 340 ALA A CA 1
ATOM 2678 C C . ALA A 1 340 ? -9.102 6.254 26.406 1 88.19 340 ALA A C 1
ATOM 2680 O O . ALA A 1 340 ? -9.438 5.102 26.688 1 88.19 340 ALA A O 1
ATOM 2681 N N . VAL A 1 341 ? -8.703 7.137 27.312 1 90.62 341 VAL A N 1
ATOM 2682 C CA . VAL A 1 341 ? -8.664 6.789 28.734 1 90.62 341 VAL A CA 1
ATOM 2683 C C . VAL A 1 341 ? -9.961 7.23 29.406 1 90.62 341 VAL A C 1
ATOM 2685 O O . VAL A 1 341 ? -10.305 8.414 29.375 1 90.62 341 VAL A O 1
ATOM 2688 N N . PRO A 1 342 ? -10.633 6.355 30 1 87.62 342 PRO A N 1
ATOM 2689 C CA . PRO A 1 342 ? -11.898 6.734 30.641 1 87.62 342 PRO A CA 1
ATOM 2690 C C . PRO A 1 342 ? -11.688 7.598 31.891 1 87.62 342 PRO A C 1
ATOM 2692 O O . PRO A 1 342 ? -10.656 7.496 32.531 1 87.62 342 PRO A O 1
ATOM 2695 N N . ALA A 1 343 ? -12.711 8.398 32.062 1 90.06 343 ALA A N 1
ATOM 2696 C CA . ALA A 1 343 ? -12.719 9.18 33.312 1 90.06 343 ALA A CA 1
ATOM 2697 C C . ALA A 1 343 ? -12.992 8.289 34.531 1 90.06 343 ALA A C 1
ATOM 2699 O O . ALA A 1 343 ? -13.602 7.227 34.375 1 90.06 343 ALA A O 1
ATOM 2700 N N . PRO A 1 344 ? -12.516 8.742 35.625 1 89.44 344 PRO A N 1
ATOM 2701 C CA . PRO A 1 344 ? -12.836 7.973 36.812 1 89.44 344 PRO A CA 1
ATOM 270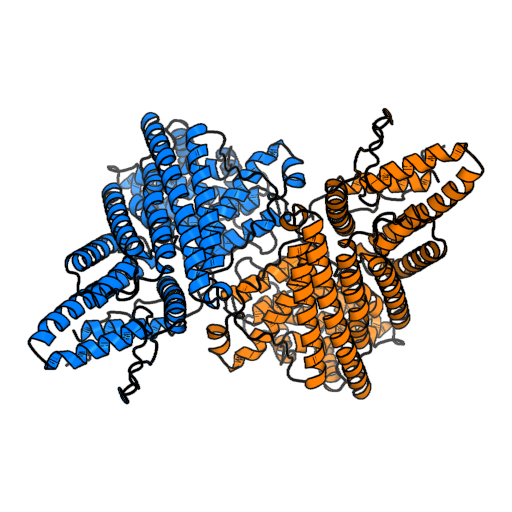2 C C . PRO A 1 344 ? -14.336 7.887 37.094 1 89.44 344 PRO A C 1
ATOM 2704 O O . PRO A 1 344 ? -15.102 8.719 36.594 1 89.44 344 PRO A O 1
ATOM 2707 N N . GLU A 1 345 ? -14.68 6.859 37.844 1 86.69 345 GLU A N 1
ATOM 2708 C CA . GLU A 1 345 ? -16.078 6.668 38.188 1 86.69 345 GLU A CA 1
ATOM 2709 C C . GLU A 1 345 ? -16.641 7.879 38.938 1 86.69 345 GLU A C 1
ATOM 2711 O O . GLU A 1 345 ? -15.984 8.406 39.844 1 86.69 345 GLU A O 1
ATOM 2716 N N . GLY A 1 346 ? -17.797 8.336 38.5 1 86.25 346 GLY A N 1
ATOM 2717 C CA . GLY A 1 346 ? -18.453 9.445 39.156 1 86.25 346 GLY A CA 1
ATOM 2718 C C . GLY A 1 346 ? -18.047 10.797 38.625 1 86.25 346 GLY A C 1
ATOM 2719 O O . GLY A 1 346 ? -18.562 11.828 39.062 1 86.25 346 GLY A O 1
ATOM 2720 N N . SER A 1 347 ? -17.156 10.781 37.688 1 88.5 347 SER A N 1
ATOM 2721 C CA . SER A 1 347 ? -16.703 12.039 37.094 1 88.5 347 SER A CA 1
ATOM 2722 C C . SER A 1 347 ? -17.828 12.727 36.344 1 88.5 347 SER A C 1
ATOM 2724 O O . SER A 1 347 ? -18.656 12.062 35.719 1 88.5 347 SER A O 1
ATOM 2726 N N . PRO A 1 348 ? -17.891 14.023 36.5 1 87.56 348 PRO A N 1
ATOM 2727 C CA . PRO A 1 348 ? -18.922 14.766 35.781 1 87.56 348 PRO A CA 1
ATOM 2728 C C . PRO A 1 348 ? -18.656 14.828 34.281 1 87.56 348 PRO A C 1
ATOM 2730 O O . PRO A 1 348 ? -19.516 15.289 33.531 1 87.56 348 PRO A O 1
ATOM 2733 N N . THR A 1 349 ? -17.5 14.453 33.938 1 87.12 349 THR A N 1
ATOM 2734 C CA . THR A 1 349 ? -17.141 14.469 32.531 1 87.12 349 THR A CA 1
ATOM 2735 C C . THR A 1 349 ? -16.609 13.109 32.062 1 87.12 349 THR A C 1
ATOM 2737 O O . THR A 1 349 ? -16.141 12.328 32.906 1 87.12 349 THR A O 1
ATOM 2740 N N . ARG A 1 350 ? -16.703 12.867 30.812 1 85.19 350 ARG A N 1
ATOM 2741 C CA . ARG A 1 350 ? -16.234 11.609 30.25 1 85.19 350 ARG A CA 1
ATOM 2742 C C . ARG A 1 350 ? -14.734 11.641 30.016 1 85.19 350 ARG A C 1
ATOM 2744 O O . ARG A 1 350 ? -14.117 10.602 29.781 1 85.19 350 ARG A O 1
ATOM 2751 N N . PHE A 1 351 ? -14.125 12.789 30.156 1 90.69 351 PHE A N 1
ATOM 2752 C CA . PHE A 1 351 ? -12.703 12.938 29.875 1 90.69 351 PHE A CA 1
ATOM 2753 C C . PHE A 1 351 ? -11.883 12.844 31.156 1 90.69 351 PHE A C 1
ATOM 2755 O O . PHE A 1 351 ? -12.281 13.352 32.188 1 90.69 351 PHE A O 1
ATOM 2762 N N . CYS A 1 352 ? -10.82 12.148 31.109 1 92.88 352 CYS A N 1
ATOM 2763 C CA . CYS A 1 352 ? -9.914 12.141 32.25 1 92.88 352 CYS A CA 1
ATOM 2764 C C . CYS A 1 352 ? -9.188 13.477 32.375 1 92.88 352 CYS A C 1
ATOM 2766 O O . CYS A 1 352 ? -9.117 14.242 31.406 1 92.88 352 CYS A O 1
ATOM 2768 N N . GLN A 1 353 ? -8.672 13.742 33.469 1 95.56 353 GLN A N 1
ATOM 2769 C CA . GLN A 1 353 ? -8.062 15.039 33.719 1 95.56 353 GLN A CA 1
ATOM 2770 C C . GLN A 1 353 ? -6.859 15.281 32.812 1 95.56 353 GLN A C 1
ATOM 2772 O O . GLN A 1 353 ? -6.637 16.406 32.375 1 95.56 353 GLN A O 1
ATOM 2777 N N . GLU A 1 354 ? -6.055 14.234 32.594 1 95.81 354 GLU A N 1
ATOM 2778 C CA . GLU A 1 354 ? -4.891 14.359 31.734 1 95.81 354 GLU A CA 1
ATOM 2779 C C . GLU A 1 354 ? -5.293 14.812 30.328 1 95.81 354 GLU A C 1
ATOM 2781 O O . GLU A 1 354 ? -4.57 15.586 29.688 1 95.81 354 GLU A O 1
ATOM 2786 N N . CYS A 1 355 ? -6.41 14.328 29.906 1 95.31 355 CYS A N 1
ATOM 2787 C CA . CYS A 1 355 ? -6.914 14.688 28.594 1 95.31 355 CYS A CA 1
ATOM 2788 C C . CYS A 1 355 ? -7.223 16.172 28.5 1 95.31 355 CYS A C 1
ATOM 2790 O O . CYS A 1 355 ? -6.824 16.844 27.547 1 95.31 355 CYS A O 1
ATOM 2792 N N . ILE A 1 356 ? -7.844 16.703 29.484 1 96.56 356 ILE A N 1
ATOM 2793 C CA . ILE A 1 356 ? -8.227 18.109 29.531 1 96.56 356 ILE A CA 1
ATOM 2794 C C . ILE A 1 356 ? -6.98 18.984 29.641 1 96.56 356 ILE A C 1
ATOM 2796 O O . ILE A 1 356 ? -6.844 19.984 28.922 1 96.56 356 ILE A O 1
ATOM 2800 N N . ASP A 1 357 ? -6.117 18.547 30.453 1 97.56 357 ASP A N 1
ATOM 2801 C CA . ASP A 1 357 ? -4.895 19.312 30.656 1 97.56 357 ASP A CA 1
ATOM 2802 C C . ASP A 1 357 ? -4.078 19.391 29.375 1 97.56 357 ASP A C 1
ATOM 2804 O O . ASP A 1 357 ? -3.553 20.453 29.016 1 97.56 357 ASP A O 1
ATOM 2808 N N . THR A 1 358 ? -3.945 18.297 28.75 1 96.94 358 THR A N 1
ATOM 2809 C CA . THR A 1 358 ? -3.17 18.25 27.516 1 96.94 358 THR A CA 1
ATOM 2810 C C . THR A 1 358 ? -3.857 19.062 26.422 1 96.94 358 THR A C 1
ATOM 2812 O O . THR A 1 358 ? -3.193 19.719 25.625 1 96.94 358 THR A O 1
ATOM 2815 N N . ALA A 1 359 ? -5.145 19.016 26.344 1 96.5 359 ALA A N 1
ATOM 2816 C CA . ALA A 1 359 ? -5.898 19.797 25.375 1 96.5 359 ALA A CA 1
ATOM 2817 C C . ALA A 1 359 ? -5.664 21.297 25.578 1 96.5 359 ALA A C 1
ATOM 2819 O O . ALA A 1 359 ? -5.445 22.031 24.609 1 96.5 359 ALA A O 1
ATOM 2820 N N . ARG A 1 360 ? -5.711 21.703 26.828 1 98 360 ARG A N 1
ATOM 2821 C CA . ARG A 1 360 ? -5.453 23.109 27.156 1 98 360 ARG A CA 1
ATOM 2822 C C . ARG A 1 360 ? -4.035 23.5 26.766 1 98 360 ARG A C 1
ATOM 2824 O O . ARG A 1 360 ? -3.834 24.547 26.141 1 98 360 ARG A O 1
ATOM 2831 N N . LYS A 1 361 ? -3.109 22.625 27.109 1 96.62 361 LYS A N 1
ATOM 2832 C CA . LYS A 1 361 ? -1.711 22.906 26.781 1 96.62 361 LYS A CA 1
ATOM 2833 C C . LYS A 1 361 ? -1.507 23 25.281 1 96.62 361 LYS A C 1
ATOM 2835 O O . LYS A 1 361 ? -0.722 23.828 24.812 1 96.62 361 LYS A O 1
ATOM 2840 N N . ALA A 1 362 ? -2.141 22.156 24.531 1 95.62 362 ALA A N 1
ATOM 2841 C CA . ALA A 1 362 ? -2.037 22.172 23.078 1 95.62 362 ALA A CA 1
ATOM 2842 C C . ALA A 1 362 ? -2.561 23.484 22.5 1 95.62 362 ALA A C 1
ATOM 2844 O O . ALA A 1 362 ? -1.966 24.047 21.578 1 95.62 362 ALA A O 1
ATOM 2845 N N . CYS A 1 363 ? -3.691 24 22.984 1 96.56 363 CYS A N 1
ATOM 2846 C CA . CYS A 1 363 ? -4.258 25.25 22.531 1 96.56 363 CYS A CA 1
ATOM 2847 C C . CYS A 1 363 ? -3.305 26.406 22.797 1 96.56 363 CYS A C 1
ATOM 2849 O O . CYS A 1 363 ? -3.088 27.266 21.938 1 96.56 363 CYS A O 1
ATOM 2851 N N . HIS A 1 364 ? -2.74 26.375 23.953 1 96.19 364 HIS A N 1
ATOM 2852 C CA . HIS A 1 364 ? -1.815 27.438 24.297 1 96.19 364 HIS A CA 1
ATOM 2853 C C . HIS A 1 364 ? -0.556 27.391 23.438 1 96.19 364 HIS A C 1
ATOM 2855 O O . HIS A 1 364 ? -0.028 28.422 23.031 1 96.19 364 HIS A O 1
ATOM 2861 N N . ALA A 1 365 ? -0.061 26.156 23.25 1 93.69 365 ALA A N 1
ATOM 2862 C CA . ALA A 1 365 ? 1.088 26 22.359 1 93.69 365 ALA A CA 1
ATOM 2863 C C . ALA A 1 365 ? 0.768 26.5 20.953 1 93.69 365 ALA A C 1
ATOM 2865 O O . ALA A 1 365 ? 1.615 27.125 20.297 1 93.69 365 ALA A O 1
ATOM 2866 N N . HIS A 1 366 ? -0.384 26.234 20.484 1 94.88 366 HIS A N 1
ATOM 2867 C CA . HIS A 1 366 ? -0.837 26.734 19.188 1 94.88 366 HIS A CA 1
ATOM 2868 C C . HIS A 1 366 ? -0.825 28.266 19.156 1 94.88 366 HIS A C 1
ATOM 2870 O O . HIS A 1 366 ? -0.362 28.859 18.188 1 94.88 366 HIS A O 1
ATOM 2876 N N . PHE A 1 367 ? -1.322 28.922 20.219 1 95.38 367 PHE A N 1
ATOM 2877 C CA . PHE A 1 367 ? -1.357 30.391 20.281 1 95.38 367 PHE A CA 1
ATOM 2878 C C . PHE A 1 367 ? 0.051 30.969 20.203 1 95.38 367 PHE A C 1
ATOM 2880 O O . PHE A 1 367 ? 0.283 31.969 19.547 1 95.38 367 PHE A O 1
ATOM 2887 N N . THR A 1 368 ? 0.924 30.281 20.906 1 92.38 368 THR A N 1
ATOM 2888 C CA . THR A 1 368 ? 2.314 30.719 20.875 1 92.38 368 THR A CA 1
ATOM 2889 C C . THR A 1 368 ? 2.881 30.641 19.469 1 92.38 368 THR A C 1
ATOM 2891 O O . THR A 1 368 ? 3.584 31.547 19.016 1 92.38 368 THR A O 1
ATOM 2894 N N . CYS A 1 369 ? 2.605 29.578 18.797 1 91.62 369 CYS A N 1
ATOM 2895 C CA . CYS A 1 369 ? 3.078 29.406 17.422 1 91.62 369 CYS A CA 1
ATOM 2896 C C . CYS A 1 369 ? 2.439 30.438 16.5 1 91.62 369 CYS A C 1
ATOM 2898 O O . CYS A 1 369 ? 3.105 30.984 15.617 1 91.62 369 CYS A O 1
ATOM 2900 N N . MET A 1 370 ? 1.178 30.75 16.672 1 92.69 370 MET A N 1
ATOM 2901 C CA . MET A 1 370 ? 0.47 31.734 15.859 1 92.69 370 MET A CA 1
ATOM 2902 C C . MET A 1 370 ? 1.088 33.125 16.016 1 92.69 370 MET A C 1
ATOM 2904 O O . MET A 1 370 ? 1.18 33.875 15.055 1 92.69 370 MET A O 1
ATOM 2908 N N . ASP A 1 371 ? 1.49 33.375 17.188 1 90.62 371 ASP A N 1
ATOM 2909 C CA . ASP A 1 371 ? 2.102 34.688 17.453 1 90.62 371 ASP A CA 1
ATOM 2910 C C . ASP A 1 371 ? 3.426 34.812 16.703 1 90.62 371 ASP A C 1
ATOM 2912 O O . ASP A 1 371 ? 3.791 35.906 16.281 1 90.62 371 ASP A O 1
ATOM 2916 N N . LEU A 1 372 ? 4.066 33.719 16.531 1 84.81 372 LEU A N 1
ATOM 2917 C CA . LEU A 1 372 ? 5.359 33.719 15.859 1 84.81 372 LEU A CA 1
ATOM 2918 C C . LEU A 1 372 ? 5.195 33.906 14.359 1 84.81 372 LEU A C 1
ATOM 2920 O O . LEU A 1 372 ? 6.07 34.469 13.695 1 84.81 372 LEU A O 1
ATOM 2924 N N . VAL A 1 373 ? 4.086 33.469 13.828 1 87 373 VAL A N 1
ATOM 2925 C CA . VAL A 1 373 ? 3.984 33.406 12.375 1 87 373 VAL A CA 1
ATOM 2926 C C . VAL A 1 373 ? 2.934 34.406 11.891 1 87 373 VAL A C 1
ATOM 2928 O O . VAL A 1 373 ? 2.748 34.594 10.688 1 87 373 VAL A O 1
ATOM 2931 N N . ARG A 1 374 ? 2.326 35.125 12.656 1 81.94 374 ARG A N 1
ATOM 2932 C CA . ARG A 1 374 ? 1.147 35.938 12.352 1 81.94 374 ARG A CA 1
ATOM 2933 C C . ARG A 1 374 ? 1.46 37 11.289 1 81.94 374 ARG A C 1
ATOM 2935 O O . ARG A 1 374 ? 0.612 37.312 10.453 1 81.94 374 ARG A O 1
ATOM 2942 N N . LYS A 1 375 ? 2.613 37.406 11.211 1 78.44 375 LYS A N 1
ATOM 2943 C CA . LYS A 1 375 ? 2.934 38.531 10.336 1 78.44 375 LYS A CA 1
ATOM 2944 C C . LYS A 1 375 ? 3.236 38.062 8.922 1 78.44 375 LYS A C 1
ATOM 2946 O O . LYS A 1 375 ? 3.156 38.844 7.969 1 78.44 375 LYS A O 1
ATOM 2951 N N . ASP A 1 376 ? 3.543 36.844 8.773 1 77.56 376 ASP A N 1
ATOM 2952 C CA . ASP A 1 376 ? 3.908 36.312 7.469 1 77.56 376 ASP A CA 1
ATOM 2953 C C . ASP A 1 376 ? 2.889 35.281 6.996 1 77.56 376 ASP A C 1
ATOM 2955 O O . ASP A 1 376 ? 2.836 34.156 7.523 1 77.56 376 ASP A O 1
ATOM 2959 N N . PRO A 1 377 ? 2.186 35.625 5.918 1 80.19 377 PRO A N 1
ATOM 2960 C CA . PRO A 1 377 ? 1.136 34.719 5.441 1 80.19 377 PRO A CA 1
ATOM 2961 C C . PRO A 1 377 ? 1.679 33.375 5.012 1 80.19 377 PRO A C 1
ATOM 2963 O O . PRO A 1 377 ? 1.011 32.344 5.195 1 80.19 377 PRO A O 1
ATOM 2966 N N . HIS A 1 378 ? 2.809 33.344 4.465 1 76.81 378 HIS A N 1
ATOM 2967 C CA . HIS A 1 378 ? 3.371 32.062 4.016 1 76.81 378 HIS A CA 1
ATOM 2968 C C . HIS A 1 378 ? 3.805 31.203 5.199 1 76.81 378 HIS A C 1
ATOM 2970 O O . HIS A 1 378 ? 3.6 29.984 5.199 1 76.81 378 HIS A O 1
ATOM 2976 N N . ALA A 1 379 ? 4.395 31.844 6.207 1 81.75 379 ALA A N 1
ATOM 2977 C CA . ALA A 1 379 ? 4.773 31.125 7.422 1 81.75 379 ALA A CA 1
ATOM 2978 C C . ALA A 1 379 ? 3.541 30.594 8.141 1 81.75 379 ALA A C 1
ATOM 2980 O O . ALA A 1 379 ? 3.562 29.469 8.672 1 81.75 379 ALA A O 1
ATOM 2981 N N . ARG A 1 380 ? 2.555 31.391 8.062 1 89.69 380 ARG A N 1
ATOM 2982 C CA . ARG A 1 380 ? 1.299 30.984 8.688 1 89.69 380 ARG A CA 1
ATOM 2983 C C . ARG A 1 380 ? 0.702 29.766 7.984 1 89.69 380 ARG A C 1
ATOM 2985 O O . ARG A 1 380 ? 0.268 28.812 8.641 1 89.69 380 ARG A O 1
ATOM 2992 N N . ALA A 1 381 ? 0.706 29.781 6.707 1 86.25 381 ALA A N 1
ATOM 2993 C CA . ALA A 1 381 ? 0.148 28.688 5.926 1 86.25 381 ALA A CA 1
ATOM 2994 C C . ALA A 1 381 ? 0.938 27.391 6.148 1 86.25 381 ALA A C 1
ATOM 2996 O O . ALA A 1 381 ? 0.354 26.312 6.301 1 86.25 381 ALA A O 1
ATOM 2997 N N . ILE A 1 382 ? 2.188 27.516 6.191 1 84.19 382 ILE A N 1
ATOM 2998 C CA . ILE A 1 382 ? 3.049 26.359 6.406 1 84.19 382 ILE A CA 1
ATOM 2999 C C . ILE A 1 382 ? 2.783 25.766 7.785 1 84.19 382 ILE A C 1
ATOM 3001 O O . ILE A 1 382 ? 2.639 24.547 7.93 1 84.19 382 ILE A O 1
ATOM 3005 N N . TYR A 1 383 ? 2.664 26.641 8.734 1 90.62 383 TYR A N 1
ATOM 3006 C CA . TYR A 1 383 ? 2.418 26.203 10.102 1 90.62 383 TYR A CA 1
ATOM 3007 C C . TYR A 1 383 ? 1.104 25.438 10.195 1 90.62 383 TYR A C 1
ATOM 3009 O O . TYR A 1 383 ? 1.075 24.297 10.664 1 90.62 383 TYR A O 1
ATOM 3017 N N . VAL A 1 384 ? 0.074 26.016 9.711 1 92.19 384 VAL A N 1
ATOM 3018 C CA . VAL A 1 384 ? -1.233 25.422 9.953 1 92.19 384 VAL A CA 1
ATOM 3019 C C . VAL A 1 384 ? -1.362 24.125 9.148 1 92.19 384 VAL A C 1
ATOM 3021 O O . VAL A 1 384 ? -1.982 23.172 9.602 1 92.19 384 VAL A O 1
ATOM 3024 N N . HIS A 1 385 ? -0.788 24.047 8.008 1 88.81 385 HIS A N 1
ATOM 3025 C CA . HIS A 1 385 ? -0.906 22.859 7.168 1 88.81 385 HIS A CA 1
ATOM 3026 C C . HIS A 1 385 ? -0.057 21.703 7.711 1 88.81 385 HIS A C 1
ATOM 3028 O O . HIS A 1 385 ? -0.505 20.562 7.746 1 88.81 385 HIS A O 1
ATOM 3034 N N . TRP A 1 386 ? 1.066 21.953 8.203 1 89.81 386 TRP A N 1
ATOM 3035 C CA . TRP A 1 386 ? 2.006 20.922 8.625 1 89.81 386 TRP A CA 1
ATOM 3036 C C . TRP A 1 386 ? 1.783 20.547 10.086 1 89.81 386 TRP A C 1
ATOM 3038 O O . TRP A 1 386 ? 1.968 19.391 10.469 1 89.81 386 TRP A O 1
ATOM 3048 N N . ASN A 1 387 ? 1.458 21.547 10.867 1 90.38 387 ASN A N 1
ATOM 3049 C CA . ASN A 1 387 ? 1.508 21.297 12.305 1 90.38 387 ASN A CA 1
ATOM 3050 C C . ASN A 1 387 ? 0.109 21.234 12.906 1 90.38 387 ASN A C 1
ATOM 3052 O O . ASN A 1 387 ? -0.097 20.578 13.938 1 90.38 387 ASN A O 1
ATOM 3056 N N . LEU A 1 388 ? -0.779 21.875 12.234 1 88.94 388 LEU A N 1
ATOM 3057 C CA . LEU A 1 388 ? -2.104 21.922 12.844 1 88.94 388 LEU A CA 1
ATOM 3058 C C . LEU A 1 388 ? -3.021 20.875 12.234 1 88.94 388 LEU A C 1
ATOM 3060 O O . LEU A 1 388 ? -3.734 20.172 12.953 1 88.94 388 LEU A O 1
ATOM 3064 N N . VAL A 1 389 ? -2.906 20.75 10.891 1 86.25 389 VAL A N 1
ATOM 3065 C CA . VAL A 1 389 ? -3.977 19.969 10.289 1 86.25 389 VAL A CA 1
ATOM 3066 C C . VAL A 1 389 ? -3.41 18.656 9.734 1 86.25 389 VAL A C 1
ATOM 3068 O O . VAL A 1 389 ? -4.164 17.766 9.352 1 86.25 389 VAL A O 1
ATOM 3071 N N . LEU A 1 390 ? -2.141 18.422 9.727 1 87.56 390 LEU A N 1
ATOM 3072 C CA . LEU A 1 390 ? -1.573 17.172 9.234 1 87.56 390 LEU A CA 1
ATOM 3073 C C . LEU A 1 390 ? -1.944 16.016 10.156 1 87.56 390 LEU A C 1
ATOM 3075 O O . LEU A 1 390 ? -1.961 14.852 9.727 1 87.56 390 LEU A O 1
ATOM 3079 N N . THR A 1 391 ? -2.145 16.281 11.391 1 81.88 391 THR A N 1
ATOM 3080 C CA . THR A 1 391 ? -2.67 15.312 12.344 1 81.88 391 THR A CA 1
ATOM 3081 C C . THR A 1 391 ? -3.982 15.805 12.953 1 81.88 391 THR A C 1
ATOM 3083 O O . THR A 1 391 ? -4.246 17.016 12.977 1 81.88 391 THR A O 1
ATOM 3086 N N . PRO A 1 392 ? -4.719 14.898 13.367 1 77.38 392 PRO A N 1
ATOM 3087 C CA . PRO A 1 392 ? -6 15.328 13.93 1 77.38 392 PRO A CA 1
ATOM 3088 C C . PRO A 1 392 ? -5.828 16.25 15.141 1 77.38 392 PRO A C 1
ATOM 3090 O O . PRO A 1 392 ? -5.094 15.906 16.078 1 77.38 392 PRO A O 1
ATOM 3093 N N . PHE A 1 393 ? -6.465 17.422 15.047 1 82.19 393 PHE A N 1
ATOM 3094 C CA . PHE A 1 393 ? -6.414 18.312 16.188 1 82.19 393 PHE A CA 1
ATOM 3095 C C . PHE A 1 393 ? -7.551 18.016 17.172 1 82.19 393 PHE A C 1
ATOM 3097 O O . PHE A 1 393 ? -8.523 18.766 17.234 1 82.19 393 PHE A O 1
ATOM 3104 N N . ALA A 1 394 ? -7.312 17.109 18.016 1 86.31 394 ALA A N 1
ATOM 3105 C CA . ALA A 1 394 ? -8.289 16.547 18.953 1 86.31 394 ALA A CA 1
ATOM 3106 C C . ALA A 1 394 ? -8.578 17.531 20.094 1 86.31 394 ALA A C 1
ATOM 3108 O O . ALA A 1 394 ? -9.664 17.516 20.672 1 86.31 394 ALA A O 1
ATOM 3109 N N . PRO A 1 395 ? -7.66 18.453 20.422 1 91.69 395 PRO A N 1
ATOM 3110 C CA . PRO A 1 395 ? -7.824 19.312 21.594 1 91.69 395 PRO A CA 1
ATOM 3111 C C . PRO A 1 395 ? -9.07 20.188 21.516 1 91.69 395 PRO A C 1
ATOM 3113 O O . PRO A 1 395 ? -9.789 20.344 22.5 1 91.69 395 PRO A O 1
ATOM 3116 N N . PHE A 1 396 ? -9.305 20.719 20.422 1 90.44 396 PHE A N 1
ATOM 3117 C CA . PHE A 1 396 ? -10.469 21.594 20.266 1 90.44 396 PHE A CA 1
ATOM 3118 C C . PHE A 1 396 ? -11.758 20.828 20.578 1 90.44 396 PHE A C 1
ATOM 3120 O O . PHE A 1 396 ? -12.625 21.344 21.297 1 90.44 396 PHE A O 1
ATOM 3127 N N . PHE A 1 397 ? -11.883 19.672 20.156 1 84.88 397 PHE A N 1
ATOM 3128 C CA . PHE A 1 397 ? -13.102 18.875 20.312 1 84.88 397 PHE A CA 1
ATOM 3129 C C . PHE A 1 397 ? -13.25 18.375 21.734 1 84.88 397 PHE A C 1
ATOM 3131 O O . PHE A 1 397 ? -14.367 18.266 22.25 1 84.88 397 PHE A O 1
ATOM 3138 N N . VAL A 1 398 ? -12.172 18 22.266 1 88.75 398 VAL A N 1
ATOM 3139 C CA . VAL A 1 398 ? -12.188 17.594 23.672 1 88.75 398 VAL A CA 1
ATOM 3140 C C . VAL A 1 398 ? -12.68 18.734 24.547 1 88.75 398 VAL A C 1
ATOM 3142 O O . VAL A 1 398 ? -13.539 18.547 25.406 1 88.75 398 VAL A O 1
ATOM 3145 N N . LEU A 1 399 ? -12.164 19.906 24.297 1 93.69 399 LEU A N 1
ATOM 3146 C CA . LEU A 1 399 ? -12.562 21.062 25.078 1 93.69 399 LEU A CA 1
ATOM 3147 C C . LEU A 1 399 ? -14.023 21.422 24.828 1 93.69 399 LEU A C 1
ATOM 3149 O O . LEU A 1 399 ? -14.734 21.859 25.734 1 93.69 399 LEU A O 1
ATOM 3153 N N . PHE A 1 400 ? -14.438 21.328 23.656 1 89.69 400 PHE A N 1
ATOM 3154 C CA . PHE A 1 400 ? -15.836 21.547 23.328 1 89.69 400 PHE A CA 1
ATOM 3155 C C . PHE A 1 400 ? -16.734 20.625 24.125 1 89.69 400 PHE A C 1
ATOM 3157 O O . PHE A 1 400 ? -17.703 21.062 24.75 1 89.69 400 PHE A O 1
ATOM 3164 N N . GLY A 1 401 ? -16.406 19.281 24.047 1 85.31 401 GLY A N 1
ATOM 3165 C CA . GLY A 1 401 ? -17.172 18.328 24.828 1 85.31 401 GLY A CA 1
ATOM 3166 C C . GLY A 1 401 ? -17.172 18.641 26.312 1 85.31 401 GLY A C 1
ATOM 3167 O O . GLY A 1 401 ? -18.203 18.531 26.984 1 85.31 401 GLY A O 1
ATOM 3168 N N . TYR A 1 402 ? -16.047 18.984 26.828 1 90.94 402 TYR A N 1
ATOM 3169 C CA . TYR A 1 402 ? -15.906 19.328 28.234 1 90.94 402 TYR A CA 1
ATOM 3170 C C . TYR A 1 402 ? -16.781 20.516 28.609 1 90.94 402 TYR A C 1
ATOM 3172 O O . TYR A 1 402 ? -17.438 20.516 29.656 1 90.94 402 TYR A O 1
ATOM 3180 N N . VAL A 1 403 ? -16.844 21.516 27.75 1 92.5 403 VAL A N 1
ATOM 3181 C CA . VAL A 1 403 ? -17.641 22.719 27.984 1 92.5 403 VAL A CA 1
ATOM 3182 C C . VAL A 1 403 ? -19.125 22.359 27.984 1 92.5 403 VAL A C 1
ATOM 3184 O O . VAL A 1 403 ? -19.891 22.844 28.828 1 92.5 403 VAL A O 1
ATOM 3187 N N . ILE A 1 404 ? -19.516 21.516 27.078 1 84.75 404 ILE A N 1
ATOM 3188 C CA . ILE A 1 404 ? -20.906 21.109 26.969 1 84.75 404 ILE A CA 1
ATOM 3189 C C . ILE A 1 404 ? -21.312 20.344 28.234 1 84.75 404 ILE A C 1
ATOM 3191 O O . ILE A 1 404 ? -22.438 20.5 28.719 1 84.75 404 ILE A O 1
ATOM 3195 N N . GLU A 1 405 ? -20.422 19.562 28.75 1 83.75 405 GLU A N 1
ATOM 3196 C CA . GLU A 1 405 ? -20.75 18.719 29.891 1 83.75 405 GLU A CA 1
ATOM 3197 C C . GLU A 1 405 ? -20.656 19.484 31.203 1 83.75 405 GLU A C 1
ATOM 3199 O O . GLU A 1 405 ? -21.406 19.219 32.125 1 83.75 405 GLU A O 1
ATOM 3204 N N . THR A 1 406 ? -19.766 20.484 31.328 1 90.75 406 THR A N 1
ATOM 3205 C CA . THR A 1 406 ? -19.469 21.094 32.625 1 90.75 406 THR A CA 1
ATOM 3206 C C . THR A 1 406 ? -19.828 22.578 32.625 1 90.75 406 THR A C 1
ATOM 3208 O O . THR A 1 406 ? -19.875 23.203 33.688 1 90.75 406 THR A O 1
ATOM 3211 N N . SER A 1 407 ? -20.109 23.141 31.422 1 90.88 407 SER A N 1
ATOM 3212 C CA . SER A 1 407 ? -20.375 24.562 31.266 1 90.88 407 SER A CA 1
ATOM 3213 C C . SER A 1 407 ? -19.219 25.422 31.766 1 90.88 407 SER A C 1
ATOM 3215 O O . SER A 1 407 ? -19.422 26.5 32.312 1 90.88 407 SER A O 1
ATOM 3217 N N . SER A 1 408 ? -18.031 24.891 31.625 1 94.25 408 SER A N 1
ATOM 3218 C CA . SER A 1 408 ? -16.828 25.625 32.031 1 94.25 408 SER A CA 1
ATOM 3219 C C . SER A 1 408 ? -16.656 26.906 31.234 1 94.25 408 SER A C 1
ATOM 3221 O O . SER A 1 408 ? -16.469 26.859 30.016 1 94.25 408 SER A O 1
ATOM 3223 N N . GLN A 1 409 ? -16.578 28.047 31.922 1 94.69 409 GLN A N 1
ATOM 3224 C CA . GLN A 1 409 ? -16.469 29.344 31.266 1 94.69 409 GLN A CA 1
ATOM 3225 C C . GLN A 1 409 ? -15.047 29.594 30.766 1 94.69 409 GLN A C 1
ATOM 3227 O O . GLN A 1 409 ? -14.844 30.188 29.703 1 94.69 409 GLN A O 1
ATOM 3232 N N . GLU A 1 410 ? -14.109 29.172 31.516 1 96.38 410 GLU A N 1
ATOM 3233 C CA . GLU A 1 410 ? -12.703 29.328 31.141 1 96.38 410 GLU A CA 1
ATOM 3234 C C . GLU A 1 410 ? -12.398 28.625 29.828 1 96.38 410 GLU A C 1
ATOM 3236 O O . GLU A 1 410 ? -11.75 29.188 28.953 1 96.38 410 GLU A O 1
ATOM 3241 N N . ASP A 1 411 ? -12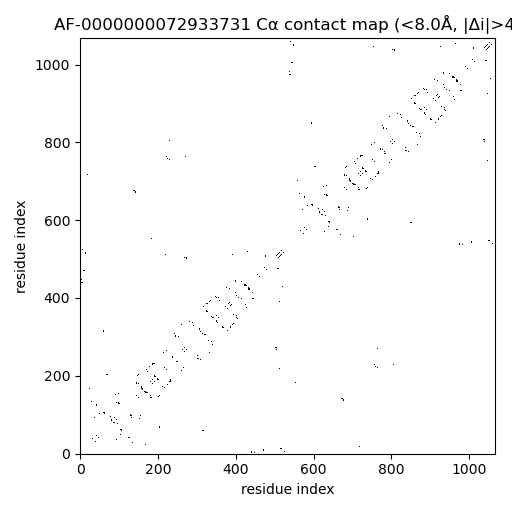.875 27.438 29.75 1 96.56 411 ASP A N 1
ATOM 3242 C CA . ASP A 1 411 ? -12.609 26.656 28.547 1 96.56 411 ASP A CA 1
ATOM 3243 C C . ASP A 1 411 ? -13.453 27.141 27.375 1 96.56 411 ASP A C 1
ATOM 3245 O O . ASP A 1 411 ? -13.047 27 26.219 1 96.56 411 ASP A O 1
ATOM 3249 N N . LEU A 1 412 ? -14.609 27.656 27.594 1 96.69 412 LEU A N 1
ATOM 3250 C CA . LEU A 1 412 ? -15.383 28.281 26.531 1 96.69 412 LEU A CA 1
ATOM 3251 C C . LEU A 1 412 ? -14.617 29.453 25.922 1 96.69 412 LEU A C 1
ATOM 3253 O O . LEU A 1 412 ? -14.609 29.625 24.703 1 96.69 412 LEU A O 1
ATOM 3257 N N . GLN A 1 413 ? -14.008 30.234 26.797 1 97.31 413 GLN A N 1
ATOM 3258 C CA . GLN A 1 413 ? -13.203 31.359 26.297 1 97.31 413 GLN A CA 1
ATOM 3259 C C . GLN A 1 413 ? -12.023 30.844 25.469 1 97.31 413 GLN A C 1
ATOM 3261 O O . GLN A 1 413 ? -11.641 31.484 24.484 1 97.31 413 GLN A O 1
ATOM 3266 N N . LEU A 1 414 ? -11.43 29.828 25.953 1 97.19 414 LEU A N 1
ATOM 3267 C CA . LEU A 1 414 ? -10.328 29.219 25.219 1 97.19 414 LEU A CA 1
ATOM 3268 C C . LEU A 1 414 ? -10.789 28.75 23.844 1 97.19 414 LEU A C 1
ATOM 3270 O O . LEU A 1 414 ? -10.07 28.938 22.859 1 97.19 414 LEU A O 1
ATOM 3274 N N . LEU A 1 415 ? -11.93 28.172 23.719 1 95.81 415 LEU A N 1
ATOM 3275 C CA . LEU A 1 415 ? -12.516 27.734 22.453 1 95.81 415 LEU A CA 1
ATOM 3276 C C . LEU A 1 415 ? -12.727 28.922 21.516 1 95.81 415 LEU A C 1
ATOM 3278 O O . LEU A 1 415 ? -12.445 28.812 20.312 1 95.81 415 LEU A O 1
ATOM 3282 N N . LYS A 1 416 ? -13.211 29.953 22.031 1 96.5 416 LYS A N 1
ATOM 3283 C CA . LYS A 1 416 ? -13.453 31.156 21.234 1 96.5 416 LYS A CA 1
ATOM 3284 C C . LYS A 1 416 ? -12.148 31.734 20.703 1 96.5 416 LYS A C 1
ATOM 3286 O O . LYS A 1 416 ? -12.078 32.156 19.547 1 96.5 416 LYS A O 1
ATOM 3291 N N . GLN A 1 417 ? -11.188 31.734 21.594 1 96.94 417 GLN A N 1
ATOM 3292 C CA . GLN A 1 417 ? -9.875 32.219 21.172 1 96.94 417 GLN A CA 1
ATOM 3293 C C . GLN A 1 417 ? -9.281 31.359 20.078 1 96.94 417 GLN A C 1
ATOM 3295 O O . GLN A 1 417 ? -8.68 31.875 19.125 1 96.94 417 GLN A O 1
ATOM 3300 N N . PHE A 1 418 ? -9.375 30.125 20.281 1 96.12 418 PHE A N 1
ATOM 3301 C CA . PHE A 1 418 ? -8.898 29.203 19.25 1 96.12 418 PHE A CA 1
ATOM 3302 C C . PHE A 1 418 ? -9.617 29.453 17.938 1 96.12 418 PHE A C 1
ATOM 3304 O O . PHE A 1 418 ? -8.977 29.531 16.891 1 96.12 418 PHE A O 1
ATOM 3311 N N . SER A 1 419 ? -10.914 29.516 17.969 1 94.81 419 SER A N 1
ATOM 3312 C CA . SER A 1 419 ? -11.703 29.766 16.766 1 94.81 419 SER A CA 1
ATOM 3313 C C . SER A 1 419 ? -11.258 31.047 16.078 1 94.81 419 SER A C 1
ATOM 3315 O O . SER A 1 419 ? -11.156 31.109 14.852 1 94.81 419 SER A O 1
ATOM 3317 N N . ALA A 1 420 ? -10.977 32.031 16.812 1 95.88 420 ALA A N 1
ATOM 3318 C CA . ALA A 1 420 ? -10.523 33.281 16.266 1 95.88 420 ALA A CA 1
ATOM 3319 C C . ALA A 1 420 ? -9.164 33.156 15.586 1 95.88 420 ALA A C 1
ATOM 3321 O O . ALA A 1 420 ? -8.906 33.75 14.547 1 95.88 420 ALA A O 1
ATOM 3322 N N . SER A 1 421 ? -8.305 32.438 16.234 1 94.69 421 SER A N 1
ATOM 3323 C CA . SER A 1 421 ? -6.984 32.188 15.664 1 94.69 421 SER A CA 1
ATOM 3324 C C . SER A 1 421 ? -7.082 31.453 14.328 1 94.69 421 SER A C 1
ATOM 3326 O O . SER A 1 421 ? -6.312 31.734 13.406 1 94.69 421 SER A O 1
ATOM 3328 N N . ILE A 1 422 ? -8 30.516 14.242 1 92.94 422 ILE A N 1
ATOM 3329 C CA . ILE A 1 422 ? -8.195 29.766 13 1 92.94 422 ILE A CA 1
ATOM 3330 C C . ILE A 1 422 ? -8.773 30.672 11.93 1 92.94 422 ILE A C 1
ATOM 3332 O O . ILE A 1 422 ? -8.445 30.547 10.75 1 92.94 422 ILE A O 1
ATOM 3336 N N . GLU A 1 423 ? -9.57 31.547 12.297 1 93.5 423 GLU A N 1
ATOM 3337 C CA . GLU A 1 423 ? -10.156 32.5 11.367 1 93.5 423 GLU A CA 1
ATOM 3338 C C . GLU A 1 423 ? -9.086 33.344 10.68 1 93.5 423 GLU A C 1
ATOM 3340 O O . GLU A 1 423 ? -9.219 33.688 9.508 1 93.5 423 GLU A O 1
ATOM 3345 N N . GLU A 1 424 ? -8.07 33.594 11.406 1 92.62 424 GLU A N 1
ATOM 3346 C CA . GLU A 1 424 ? -6.957 34.344 10.852 1 92.62 424 GLU A CA 1
ATOM 3347 C C . GLU A 1 424 ? -6.246 33.562 9.75 1 92.62 424 GLU A C 1
ATOM 3349 O O . GLU A 1 424 ? -5.512 34.156 8.945 1 92.62 424 GLU A O 1
ATOM 3354 N N . THR A 1 425 ? -6.461 32.312 9.766 1 91.31 425 THR A N 1
ATOM 3355 C CA . THR A 1 425 ? -5.754 31.484 8.805 1 91.31 425 THR A CA 1
ATOM 3356 C C . THR A 1 425 ? -6.703 31 7.715 1 91.31 425 THR A C 1
ATOM 3358 O O . THR A 1 425 ? -6.34 30.141 6.906 1 91.31 425 THR A O 1
ATOM 3361 N N . SER A 1 426 ? -7.891 31.516 7.594 1 88.38 426 SER A N 1
ATOM 3362 C CA . SER A 1 426 ? -8.938 31.047 6.695 1 88.38 426 SER A CA 1
ATOM 3363 C C . SER A 1 426 ? -8.539 31.234 5.234 1 88.38 426 SER A C 1
ATOM 3365 O O . SER A 1 426 ? -9.008 30.516 4.355 1 88.38 426 SER A O 1
ATOM 3367 N N . ASP A 1 427 ? -7.586 32.062 4.984 1 86.44 427 ASP A N 1
ATOM 3368 C CA . ASP A 1 427 ? -7.203 32.375 3.611 1 86.44 427 ASP A CA 1
ATOM 3369 C C . ASP A 1 427 ? -6.082 31.453 3.133 1 86.44 427 ASP A C 1
ATOM 3371 O O . ASP A 1 427 ? -5.695 31.5 1.962 1 86.44 427 ASP A O 1
ATOM 3375 N N . ALA A 1 428 ? -5.598 30.656 4.016 1 85.12 428 ALA A N 1
ATOM 3376 C CA . ALA A 1 428 ? -4.449 29.812 3.684 1 85.12 428 ALA A CA 1
ATOM 3377 C C . ALA A 1 428 ? -4.832 28.719 2.689 1 85.12 428 ALA A C 1
ATOM 3379 O O . ALA A 1 428 ? -4.035 28.344 1.828 1 85.12 428 ALA A O 1
ATOM 3380 N N . SER A 1 429 ? -6.004 28.203 2.807 1 83.38 429 SER A N 1
ATOM 3381 C CA . SER A 1 429 ? -6.492 27.141 1.929 1 83.38 429 SER A CA 1
ATOM 3382 C C . SER A 1 429 ? -7.996 26.938 2.084 1 83.38 429 SER A C 1
ATOM 3384 O O . SER A 1 429 ? -8.609 27.484 3.004 1 83.38 429 SER A O 1
ATOM 3386 N N . GLU A 1 430 ? -8.555 26.125 1.209 1 78.81 430 GLU A N 1
ATOM 3387 C CA . GLU A 1 430 ? -9.969 25.781 1.317 1 78.81 430 GLU A CA 1
ATOM 3388 C C . GLU A 1 430 ? -10.25 24.984 2.586 1 78.81 430 GLU A C 1
ATOM 3390 O O . GLU A 1 430 ? -11.289 25.172 3.23 1 78.81 430 GLU A O 1
ATOM 3395 N N . THR A 1 431 ? -9.359 24.219 2.896 1 78.31 431 THR A N 1
ATOM 3396 C CA . THR A 1 431 ? -9.484 23.406 4.102 1 78.31 431 THR A CA 1
ATOM 3397 C C . THR A 1 431 ? -9.523 24.297 5.348 1 78.31 431 THR A C 1
ATOM 3399 O O . THR A 1 431 ? -10.328 24.062 6.254 1 78.31 431 THR A O 1
ATOM 3402 N N . MET A 1 432 ? -8.68 25.312 5.352 1 86.06 432 MET A N 1
ATOM 3403 C CA . MET A 1 432 ? -8.633 26.203 6.512 1 86.06 432 MET A CA 1
ATOM 3404 C C . MET A 1 432 ? -9.898 27.047 6.594 1 86.06 432 MET A C 1
ATOM 3406 O O . MET A 1 432 ? -10.359 27.391 7.688 1 86.06 432 MET A O 1
ATOM 3410 N N . GLN A 1 433 ? -10.445 27.297 5.445 1 85.06 433 GLN A N 1
ATOM 3411 C CA . GLN A 1 433 ? -11.719 28.016 5.43 1 85.06 433 GLN A CA 1
ATOM 3412 C C . GLN A 1 433 ? -12.828 27.188 6.062 1 85.06 433 GLN A C 1
ATOM 3414 O O . GLN A 1 433 ? -13.609 27.688 6.867 1 85.06 433 GLN A O 1
ATOM 3419 N N . LYS A 1 434 ? -12.844 26.016 5.699 1 79.69 434 LYS A N 1
ATOM 3420 C CA . LYS A 1 434 ? -13.852 25.094 6.242 1 79.69 434 LYS A CA 1
ATOM 3421 C C . LYS A 1 434 ? -13.641 24.875 7.738 1 79.69 434 LYS A C 1
ATOM 3423 O O . LYS A 1 434 ? -14.609 24.828 8.5 1 79.69 434 LYS A O 1
ATOM 3428 N N . LEU A 1 435 ? -12.391 24.719 8.109 1 83.69 435 LEU A N 1
ATOM 3429 C CA . LEU A 1 435 ? -12.086 24.531 9.523 1 83.69 435 LEU A CA 1
ATOM 3430 C C . LEU A 1 435 ? -12.484 25.766 10.336 1 83.69 435 LEU A C 1
ATOM 3432 O O . LEU A 1 435 ? -12.984 25.625 11.453 1 83.69 435 LEU A O 1
ATOM 3436 N N . SER A 1 436 ? -12.203 26.906 9.773 1 88.62 436 SER A N 1
ATOM 3437 C CA . SER A 1 436 ? -12.578 28.141 10.438 1 88.62 436 SER A CA 1
ATOM 3438 C C . SER A 1 436 ? -14.086 28.219 10.656 1 88.62 436 SER A C 1
ATOM 3440 O O . SER A 1 436 ? -14.555 28.562 11.742 1 88.62 436 SER A O 1
ATOM 3442 N N . ARG A 1 437 ? -14.789 27.875 9.664 1 83.06 437 ARG A N 1
ATOM 3443 C CA . ARG A 1 437 ? -16.25 27.875 9.766 1 83.06 437 ARG A CA 1
ATOM 3444 C C . ARG A 1 437 ? -16.719 26.875 10.812 1 83.06 437 ARG A C 1
ATOM 3446 O O . ARG A 1 437 ? -17.609 27.188 11.609 1 83.06 437 ARG A O 1
ATOM 3453 N N . LEU A 1 438 ? -16.188 25.719 10.758 1 82.12 438 LEU A N 1
ATOM 3454 C CA . LEU A 1 438 ? -16.562 24.672 11.711 1 82.12 438 LEU A CA 1
ATOM 3455 C C . LEU A 1 438 ? -16.281 25.109 13.141 1 82.12 438 LEU A C 1
ATOM 3457 O O . LEU A 1 438 ? -17.125 24.969 14.023 1 82.12 438 LEU A O 1
ATOM 3461 N N . CYS A 1 439 ? -15.094 25.609 13.406 1 87.19 439 CYS A N 1
ATOM 3462 C CA . CYS A 1 439 ? -14.711 26.047 14.742 1 87.19 439 CYS A CA 1
ATOM 3463 C C . CYS A 1 439 ? -15.602 27.188 15.227 1 87.19 439 CYS A C 1
ATOM 3465 O O . CYS A 1 439 ? -15.961 27.25 16.406 1 87.19 439 CYS A O 1
ATOM 3467 N N . ASN A 1 440 ? -15.945 27.984 14.289 1 87.94 440 ASN A N 1
ATOM 3468 C CA . ASN A 1 440 ? -16.828 29.094 14.641 1 87.94 440 ASN A CA 1
ATOM 3469 C C . ASN A 1 440 ? -18.219 28.609 15.031 1 87.94 440 ASN A C 1
ATOM 3471 O O . ASN A 1 440 ? -18.797 29.062 16.016 1 87.94 440 ASN A O 1
ATOM 3475 N N . ILE A 1 441 ? -18.734 27.734 14.258 1 81.69 441 ILE A N 1
ATOM 3476 C CA . ILE A 1 441 ? -20.047 27.156 14.547 1 81.69 441 ILE A CA 1
ATOM 3477 C C . ILE A 1 441 ? -20.016 26.453 15.898 1 81.69 441 ILE A C 1
ATOM 3479 O O . ILE A 1 441 ? -20.906 26.656 16.734 1 81.69 441 ILE A O 1
ATOM 3483 N N . MET A 1 442 ? -19.062 25.688 16.125 1 84.12 442 MET A N 1
ATOM 3484 C CA . MET A 1 442 ? -18.984 24.906 17.344 1 84.12 442 MET A CA 1
ATOM 3485 C C . MET A 1 442 ? -18.781 25.812 18.562 1 84.12 442 MET A C 1
ATOM 3487 O O . MET A 1 442 ? -19.375 25.562 19.625 1 84.12 442 MET A O 1
ATOM 3491 N N . SER A 1 443 ? -17.938 26.797 18.391 1 89.69 443 SER A N 1
ATOM 3492 C CA . SER A 1 443 ? -17.75 27.75 19.484 1 89.69 443 SER A CA 1
ATOM 3493 C C . SER A 1 443 ? -19.031 28.5 19.812 1 89.69 443 SER A C 1
ATOM 3495 O O . SER A 1 443 ? -19.344 28.734 20.984 1 89.69 443 SER A O 1
ATOM 3497 N N . ASN A 1 444 ? -19.734 28.812 18.797 1 86.81 444 ASN A N 1
ATOM 3498 C CA . ASN A 1 444 ? -21 29.5 18.984 1 86.81 444 ASN A CA 1
ATOM 3499 C C . ASN A 1 444 ? -22.031 28.594 19.656 1 86.81 444 ASN A C 1
ATOM 3501 O O . ASN A 1 444 ? -22.781 29.031 20.516 1 86.81 444 ASN A O 1
ATOM 3505 N N . VAL A 1 445 ? -22.094 27.406 19.188 1 82.75 445 VAL A N 1
ATOM 3506 C CA . VAL A 1 445 ? -23 26.422 19.781 1 82.75 445 VAL A CA 1
ATOM 3507 C C . VAL A 1 445 ? -22.656 26.234 21.25 1 82.75 445 VAL A C 1
ATOM 3509 O O . VAL A 1 445 ? -23.562 26.172 22.094 1 82.75 445 VAL A O 1
ATOM 3512 N N . ALA A 1 446 ? -21.406 26.094 21.562 1 88.12 446 ALA A N 1
ATOM 3513 C CA . ALA A 1 446 ? -20.984 25.922 22.953 1 88.12 446 ALA A CA 1
ATOM 3514 C C . ALA A 1 446 ? -21.406 27.125 23.797 1 88.12 446 ALA A C 1
ATOM 3516 O O . ALA A 1 446 ? -21.875 26.969 24.922 1 88.12 446 ALA A O 1
ATOM 3517 N N . ALA A 1 447 ? -21.25 28.281 23.25 1 90 447 ALA A N 1
ATOM 3518 C CA . ALA A 1 447 ? -21.594 29.5 23.969 1 90 447 ALA A CA 1
ATOM 3519 C C . ALA A 1 447 ? -23.094 29.562 24.25 1 90 447 ALA A C 1
ATOM 3521 O O . ALA A 1 447 ? -23.516 29.906 25.359 1 90 447 ALA A O 1
ATOM 3522 N N . LEU A 1 448 ? -23.859 29.203 23.312 1 83.88 448 LEU A N 1
ATOM 3523 C CA . LEU A 1 448 ? -25.312 29.234 23.438 1 83.88 448 LEU A CA 1
ATOM 3524 C C . LEU A 1 448 ? -25.797 28.156 24.406 1 83.88 448 LEU A C 1
ATOM 3526 O O . LEU A 1 448 ? -26.75 28.359 25.156 1 83.88 448 LEU A O 1
ATOM 3530 N N . TYR A 1 449 ? -25.203 27.031 24.281 1 82.69 449 TYR A N 1
ATOM 3531 C CA . TYR A 1 449 ? -25.547 25.938 25.188 1 82.69 449 TYR A CA 1
ATOM 3532 C C . TYR A 1 449 ? -25.312 26.328 26.641 1 82.69 449 TYR A C 1
ATOM 3534 O O . TYR A 1 449 ? -26.141 26.078 27.5 1 82.69 449 TYR A O 1
ATOM 3542 N N . VAL A 1 450 ? -24.172 26.844 26.922 1 86.69 450 VAL A N 1
ATOM 3543 C CA . VAL A 1 450 ? -23.828 27.266 28.281 1 86.69 450 VAL A CA 1
ATOM 3544 C C . VAL A 1 450 ? -24.797 28.344 28.75 1 86.69 450 VAL A C 1
ATOM 3546 O O . VAL A 1 450 ? -25.219 28.328 29.906 1 86.69 450 VAL A O 1
ATOM 3549 N N . GLU A 1 451 ? -25.172 29.188 27.828 1 84.31 451 GLU A N 1
ATOM 3550 C CA . GLU A 1 451 ? -26.141 30.219 28.172 1 84.31 451 GLU A CA 1
ATOM 3551 C C . GLU A 1 451 ? -27.516 29.625 28.469 1 84.31 451 GLU A C 1
ATOM 3553 O O . GLU A 1 451 ? -28.172 30.031 29.406 1 84.31 451 GLU A O 1
ATOM 3558 N N . ALA A 1 452 ? -27.922 28.719 27.656 1 77.56 452 ALA A N 1
ATOM 3559 C CA . ALA A 1 452 ? -29.219 28.078 27.844 1 77.56 452 ALA A CA 1
ATOM 3560 C C . ALA A 1 452 ? -29.266 27.297 29.156 1 77.56 452 ALA A C 1
ATOM 3562 O O . ALA A 1 452 ? -30.281 27.297 29.844 1 77.56 452 ALA A O 1
ATOM 3563 N N . LYS A 1 453 ? -28.297 26.609 29.453 1 78.31 453 LYS A N 1
ATOM 3564 C CA . LYS A 1 453 ? -28.25 25.828 30.688 1 78.31 453 LYS A CA 1
ATOM 3565 C C . LYS A 1 453 ? -28.266 26.734 31.906 1 78.31 453 LYS A C 1
ATOM 3567 O O . LYS A 1 453 ? -28.797 26.375 32.969 1 78.31 453 LYS A O 1
ATOM 3572 N N . SER A 1 454 ? -27.594 27.781 31.812 1 79.31 454 SER A N 1
ATOM 3573 C CA . SER A 1 454 ? -27.578 28.734 32.906 1 79.31 454 SER A CA 1
ATOM 3574 C C . SER A 1 454 ? -28.969 29.344 33.125 1 79.31 454 SER A C 1
ATOM 3576 O O . SER A 1 454 ? -29.359 29.641 34.25 1 79.31 454 SER A O 1
ATOM 3578 N N . GLN A 1 455 ? -29.703 29.438 31.953 1 74.38 455 GLN A N 1
ATOM 3579 C CA . GLN A 1 455 ? -31.031 30.031 32.031 1 74.38 455 GLN A CA 1
ATOM 3580 C C . GLN A 1 455 ? -32.062 29 32.469 1 74.38 455 GLN A C 1
ATOM 3582 O O . GLN A 1 455 ? -33.125 29.359 33 1 74.38 455 GLN A O 1
ATOM 3587 N N . GLN A 1 456 ? -31.859 27.719 31.969 1 67.81 456 GLN A N 1
ATOM 3588 C CA . GLN A 1 456 ? -32.812 26.672 32.375 1 67.81 456 GLN A CA 1
ATOM 3589 C C . GLN A 1 456 ? -32.969 26.625 33.906 1 67.81 456 GLN A C 1
ATOM 3591 O O . GLN A 1 456 ? -34.031 26.297 34.406 1 67.81 456 GLN A O 1
ATOM 3596 N N . VAL A 1 457 ? -31.953 26.906 34.562 1 60.03 457 VAL A N 1
ATOM 3597 C CA . VAL A 1 457 ? -32.062 26.969 36.031 1 60.03 457 VAL A CA 1
ATOM 3598 C C . VAL A 1 457 ? -33.062 28.062 36.438 1 60.03 457 VAL A C 1
ATOM 3600 O O . VAL A 1 457 ? -33.844 27.891 37.375 1 60.03 457 VAL A O 1
ATOM 3603 N N . GLU A 1 458 ? -33.188 29.016 35.469 1 58.56 458 GLU A N 1
ATOM 3604 C CA . GLU A 1 458 ? -34.094 30.125 35.781 1 58.56 458 GLU A CA 1
ATOM 3605 C C . GLU A 1 458 ? -35.406 30 35.031 1 58.56 458 GLU A C 1
ATOM 3607 O O . GLU A 1 458 ? -36.469 30.375 35.562 1 58.56 458 GLU A O 1
ATOM 3612 N N . ASP A 1 459 ? -35.375 29.5 33.688 1 61.47 459 ASP A N 1
ATOM 3613 C CA . ASP A 1 459 ? -36.562 29.484 32.812 1 61.47 459 ASP A CA 1
ATOM 3614 C C . ASP A 1 459 ? -36.781 28.109 32.188 1 61.47 459 ASP A C 1
ATOM 3616 O O . ASP A 1 459 ? -35.938 27.641 31.406 1 61.47 459 ASP A O 1
ATOM 3620 N N . GLN A 1 460 ? -37.75 27.328 32.531 1 59.56 460 GLN A N 1
ATOM 3621 C CA . GLN A 1 460 ? -38.094 25.969 32.094 1 59.56 460 GLN A CA 1
ATOM 3622 C C . GLN A 1 460 ? -38.344 25.922 30.594 1 59.56 460 GLN A C 1
ATOM 3624 O O . GLN A 1 460 ? -38.281 24.859 29.984 1 59.56 460 GLN A O 1
ATOM 3629 N N . ALA A 1 461 ? -38.531 27.062 29.984 1 55.59 461 ALA A N 1
ATOM 3630 C CA . ALA A 1 461 ? -38.844 27.125 28.562 1 55.59 461 ALA A CA 1
ATOM 3631 C C . ALA A 1 461 ? -37.625 26.812 27.703 1 55.59 461 ALA A C 1
ATOM 3633 O O . ALA A 1 461 ? -37.781 26.516 26.516 1 55.59 461 ALA A O 1
ATOM 3634 N N . MET A 1 462 ? -36.469 26.75 28.281 1 58.97 462 MET A N 1
ATOM 3635 C CA . MET A 1 462 ? -35.25 26.531 27.5 1 58.97 462 MET A CA 1
ATOM 3636 C C . MET A 1 462 ? -34.875 25.062 27.453 1 58.97 462 MET A C 1
ATOM 3638 O O . MET A 1 462 ? -33.969 24.672 26.734 1 58.97 462 MET A O 1
ATOM 3642 N N . VAL A 1 463 ? -35.594 24.234 28.141 1 61.75 463 VAL A N 1
ATOM 3643 C CA . VAL A 1 463 ? -35.344 22.797 28.266 1 61.75 463 VAL A CA 1
ATOM 3644 C C . VAL A 1 463 ? -35.406 22.141 26.891 1 61.75 463 VAL A C 1
ATOM 3646 O O . VAL A 1 463 ? -34.531 21.375 26.5 1 61.75 463 VAL A O 1
ATOM 3649 N N . PRO A 1 464 ? -36.406 22.562 26.156 1 60.59 464 PRO A N 1
ATOM 3650 C CA . PRO A 1 464 ? -36.5 21.906 24.844 1 60.59 464 PRO A CA 1
ATOM 3651 C C . PRO A 1 464 ? -35.312 22.219 23.953 1 60.59 464 PRO A C 1
ATOM 3653 O O . PRO A 1 464 ? -34.906 21.359 23.156 1 60.59 464 PRO A O 1
ATOM 3656 N N . ILE A 1 465 ? -34.812 23.328 24.062 1 59.06 465 ILE A N 1
ATOM 3657 C CA . ILE A 1 465 ? -33.688 23.719 23.25 1 59.06 465 ILE A CA 1
ATOM 3658 C C . ILE A 1 465 ? -32.438 22.906 23.625 1 59.06 465 ILE A C 1
ATOM 3660 O O . ILE A 1 465 ? -31.703 22.438 22.766 1 59.06 465 ILE A O 1
ATOM 3664 N N . GLY A 1 466 ? -32.25 22.797 24.859 1 61.75 466 GLY A N 1
ATOM 3665 C CA . GLY A 1 466 ? -31.172 21.969 25.344 1 61.75 466 GLY A CA 1
ATOM 3666 C C . GLY A 1 466 ? -31.25 20.531 24.859 1 61.75 466 GLY A C 1
ATOM 3667 O O . GLY A 1 466 ? -30.234 19.953 24.484 1 61.75 466 GLY A O 1
ATOM 3668 N N . ASP A 1 467 ? -32.375 20.094 24.781 1 65.06 467 ASP A N 1
ATOM 3669 C CA . ASP A 1 467 ? -32.594 18.719 24.328 1 65.06 467 ASP A CA 1
ATOM 3670 C C . ASP A 1 467 ? -32.281 18.562 22.844 1 65.06 467 ASP A C 1
ATOM 3672 O O . ASP A 1 467 ? -31.75 17.547 22.438 1 65.06 467 ASP A O 1
ATOM 3676 N N . GLU A 1 468 ? -32.625 19.578 22.156 1 65 468 GLU A N 1
ATOM 3677 C CA . GLU A 1 468 ? -32.344 19.516 20.719 1 65 468 GLU A CA 1
ATOM 3678 C C . GLU A 1 468 ? -30.844 19.516 20.438 1 65 468 GLU A C 1
ATOM 3680 O O . GLU A 1 468 ? -30.375 18.797 19.547 1 65 468 GLU A O 1
ATOM 3685 N N . PHE A 1 469 ? -30.203 20.266 21.203 1 67.06 469 PHE A N 1
ATOM 3686 C CA . PHE A 1 469 ? -28.75 20.281 21.078 1 67.06 469 PHE A CA 1
ATOM 3687 C C . PHE A 1 469 ? -28.172 18.906 21.375 1 67.06 469 PHE A C 1
ATOM 3689 O O . PHE A 1 469 ? -27.281 18.438 20.656 1 67.06 469 PHE A O 1
ATOM 3696 N N . ASP A 1 470 ? -28.719 18.312 22.297 1 66.19 470 ASP A N 1
ATOM 3697 C CA . ASP A 1 470 ? -28.219 17.016 22.719 1 66.19 470 ASP A CA 1
ATOM 3698 C C . ASP A 1 470 ? -28.359 15.969 21.609 1 66.19 470 ASP A C 1
ATOM 3700 O O . ASP A 1 470 ? -27.484 15.125 21.422 1 66.19 470 ASP A O 1
ATOM 3704 N N . VAL A 1 471 ? -29.359 16.141 20.938 1 63.53 471 VAL A N 1
ATOM 3705 C CA . VAL A 1 471 ? -29.625 15.195 19.859 1 63.53 471 VAL A CA 1
ATOM 3706 C C . VAL A 1 471 ? -28.578 15.344 18.766 1 63.53 471 VAL A C 1
ATOM 3708 O O . VAL A 1 471 ? -27.984 14.359 18.312 1 63.53 471 VAL A O 1
ATOM 3711 N N . TYR A 1 472 ? -28.281 16.594 18.406 1 64 472 TYR A N 1
ATOM 3712 C CA . TYR A 1 472 ? -27.359 16.812 17.297 1 64 472 TYR A CA 1
ATOM 3713 C C . TYR A 1 472 ? -25.922 16.547 17.703 1 64 472 TYR A C 1
ATOM 3715 O O . TYR A 1 472 ? -25.141 16.016 16.922 1 64 472 TYR A O 1
ATOM 3723 N N . LEU A 1 473 ? -25.672 16.828 18.844 1 68.06 473 LEU A N 1
ATOM 3724 C CA . LEU A 1 473 ? -24.312 16.594 19.344 1 68.06 473 LEU A CA 1
ATOM 3725 C C . LEU A 1 473 ? -24.031 15.094 19.438 1 68.06 473 LEU A C 1
ATOM 3727 O O . LEU A 1 473 ? -22.922 14.648 19.156 1 68.06 473 LEU A O 1
ATOM 3731 N N . SER A 1 474 ? -25.047 14.367 19.75 1 63.09 474 SER A N 1
ATOM 3732 C CA . SER A 1 474 ? -24.922 12.914 19.797 1 63.09 474 SER A CA 1
ATOM 3733 C C . SER A 1 474 ? -24.719 12.336 18.406 1 63.09 474 SER A C 1
ATOM 3735 O O . SER A 1 474 ? -23.922 11.406 18.219 1 63.09 474 SER A O 1
ATOM 3737 N N . GLN A 1 475 ? -25.359 12.977 17.484 1 61.34 475 GLN A N 1
ATOM 3738 C CA . GLN A 1 475 ? -25.25 12.531 16.109 1 61.34 475 GLN A CA 1
ATOM 3739 C C . GLN A 1 475 ? -23.844 12.781 15.555 1 61.34 475 GLN A C 1
ATOM 3741 O O . GLN A 1 475 ? -23.359 12.039 14.695 1 61.34 475 GLN A O 1
ATOM 3746 N N . LEU A 1 476 ? -23.328 13.828 16.156 1 61.62 476 LEU A N 1
ATOM 3747 C CA . LEU A 1 476 ? -21.984 14.188 15.703 1 61.62 476 LEU A CA 1
ATOM 3748 C C . LEU A 1 476 ? -20.922 13.414 16.484 1 61.62 476 LEU A C 1
ATOM 3750 O O . LEU A 1 476 ? -19.734 13.523 16.188 1 61.62 476 LEU A O 1
ATOM 3754 N N . GLY A 1 477 ? -21.391 12.617 17.375 1 58.72 477 GLY A N 1
ATOM 3755 C CA . GLY A 1 477 ? -20.484 11.812 18.172 1 58.72 477 GLY A CA 1
ATOM 3756 C C . GLY A 1 477 ? -19.781 12.602 19.266 1 58.72 477 GLY A C 1
ATOM 3757 O O . GLY A 1 477 ? -18.734 12.195 19.766 1 58.72 477 GLY A O 1
ATOM 3758 N N . LEU A 1 478 ? -20.328 13.734 19.453 1 61.5 478 LEU A N 1
ATOM 3759 C CA . LEU A 1 478 ? -19.672 14.625 20.422 1 61.5 478 LEU A CA 1
ATOM 3760 C C . LEU A 1 478 ? -20.234 14.422 21.812 1 61.5 478 LEU A C 1
ATOM 3762 O O . LEU A 1 478 ? -19.625 14.836 22.812 1 61.5 478 LEU A O 1
ATOM 3766 N N . MET A 1 479 ? -21.625 13.805 21.922 1 58.5 479 MET A N 1
ATOM 3767 C CA . MET A 1 479 ? -22.25 13.477 23.203 1 58.5 479 MET A CA 1
ATOM 3768 C C . MET A 1 479 ? -22.734 12.031 23.203 1 58.5 479 MET A C 1
ATOM 3770 O O . MET A 1 479 ? -23.047 11.469 22.156 1 58.5 479 MET A O 1
ATOM 3774 N N . PRO A 1 480 ? -22.641 11.281 24.375 1 53.25 480 PRO A N 1
ATOM 3775 C CA . PRO A 1 480 ? -23.172 9.922 24.422 1 53.25 480 PRO A CA 1
ATOM 3776 C C . PRO A 1 480 ? -24.656 9.859 24.078 1 53.25 480 PRO A C 1
ATOM 3778 O O . PRO A 1 480 ? -25.391 10.82 24.312 1 53.25 480 PRO A O 1
ATOM 3781 N N . VAL A 1 481 ? -25.125 9.031 23.188 1 47.16 481 VAL A N 1
ATOM 3782 C CA . VAL A 1 481 ? -26.547 8.828 22.875 1 47.16 481 VAL A CA 1
ATOM 3783 C C . VAL A 1 481 ? -27.344 8.656 24.172 1 47.16 481 VAL A C 1
ATOM 3785 O O . VAL A 1 481 ? -27.031 7.781 24.984 1 47.16 481 VAL A O 1
ATOM 3788 N N . MET A 1 482 ? -28.094 9.633 24.641 1 40.12 482 MET A N 1
ATOM 3789 C CA . MET A 1 482 ? -29.078 9.445 25.688 1 40.12 482 MET A CA 1
ATOM 3790 C C . MET A 1 482 ? -30.188 8.508 25.234 1 40.12 482 MET A C 1
ATOM 3792 O O . MET A 1 482 ? -30.766 8.688 24.172 1 40.12 482 MET A O 1
ATOM 3796 N N . ASP A 1 483 ? -30.234 7.258 25.469 1 36.84 483 ASP A N 1
ATOM 3797 C CA . ASP A 1 483 ? -31.422 6.43 25.312 1 36.84 483 ASP A CA 1
ATOM 3798 C C . ASP A 1 483 ? -32.656 7.16 25.797 1 36.84 483 ASP A C 1
ATOM 3800 O O . ASP A 1 483 ? -32.844 7.352 27 1 36.84 483 ASP A O 1
ATOM 3804 N N . SER A 1 484 ? -33.25 8.023 25.203 1 34.97 484 SER A N 1
ATOM 3805 C CA . SER A 1 484 ? -34.594 8.492 25.578 1 34.97 484 SER A CA 1
ATOM 3806 C C . SER A 1 484 ? -35.531 7.324 25.828 1 34.97 484 SER A C 1
ATOM 3808 O O . SER A 1 484 ? -36.688 7.523 26.234 1 34.97 484 SER A O 1
ATOM 3810 N N . THR A 1 485 ? -35.531 6.219 25.219 1 34.72 485 THR A N 1
ATOM 3811 C CA . THR A 1 485 ? -36.562 5.277 25.594 1 34.72 485 THR A CA 1
ATOM 3812 C C . THR A 1 485 ? -36.438 4.871 27.047 1 34.72 485 THR A C 1
ATOM 3814 O O . THR A 1 485 ? -37.094 3.904 27.484 1 34.72 485 THR A O 1
ATOM 3817 N N . MET A 1 486 ? -35.531 5.277 27.828 1 33.56 486 MET A N 1
ATOM 3818 C CA . MET A 1 486 ? -35.625 4.891 29.234 1 33.56 486 MET A CA 1
ATOM 3819 C C . MET A 1 486 ? -36.719 5.672 29.938 1 33.56 486 MET A C 1
ATOM 3821 O O . MET A 1 486 ? -36.438 6.609 30.688 1 33.56 486 MET A O 1
ATOM 3825 N N . GLY A 1 487 ? -37.812 6.062 29.391 1 31.59 487 GLY A N 1
ATOM 3826 C CA . GLY A 1 487 ? -38.875 6.328 30.375 1 31.59 487 GLY A CA 1
ATOM 3827 C C . GLY A 1 487 ? -38.938 5.273 31.469 1 31.59 487 GLY A C 1
ATOM 3828 O O . GLY A 1 487 ? -39.719 5.402 32.406 1 31.59 487 GLY A O 1
ATOM 3829 N N . ASN A 1 488 ? -39.125 4.016 31.172 1 30.5 488 ASN A N 1
ATOM 3830 C CA . ASN A 1 488 ? -39.375 3.217 32.375 1 30.5 488 ASN A CA 1
ATOM 3831 C C . ASN A 1 488 ? -38.156 3.193 33.281 1 30.5 488 ASN A C 1
ATOM 3833 O O . ASN A 1 488 ? -37.156 2.51 33 1 30.5 488 ASN A O 1
ATOM 3837 N N . ALA A 1 489 ? -37.812 4.262 34.094 1 32.88 489 ALA A N 1
ATOM 3838 C CA . ALA A 1 489 ? -36.906 4.676 35.188 1 32.88 489 ALA A CA 1
ATOM 3839 C C . ALA A 1 489 ? -36.719 3.549 36.219 1 32.88 489 ALA A C 1
ATOM 3841 O O . ALA A 1 489 ? -36.125 3.75 37.25 1 32.88 489 ALA A O 1
ATOM 3842 N N . GLY A 1 490 ? -37.625 2.516 36.281 1 30.47 490 GLY A N 1
ATOM 3843 C CA . GLY A 1 490 ? -37.594 1.859 37.594 1 30.47 490 GLY A CA 1
ATOM 3844 C C . GLY A 1 490 ? -36.25 1.193 37.875 1 30.47 490 GLY A C 1
ATOM 3845 O O . GLY A 1 490 ? -36.031 0.754 39 1 30.47 490 GLY A O 1
ATOM 3846 N N . ASP A 1 491 ? -35.781 0.308 36.938 1 30.69 491 ASP A N 1
ATOM 3847 C CA . ASP A 1 491 ? -34.719 -0.462 37.562 1 30.69 491 ASP A CA 1
ATOM 3848 C C . ASP A 1 491 ? -33.406 0.335 37.625 1 30.69 491 ASP A C 1
ATOM 3850 O O . ASP A 1 491 ? -32.906 0.787 36.594 1 30.69 491 ASP A O 1
ATOM 3854 N N . PRO A 1 492 ? -32.938 1.08 38.719 1 32.09 492 PRO A N 1
ATOM 3855 C CA . PRO A 1 492 ? -31.703 1.78 39.062 1 32.09 492 PRO A CA 1
ATOM 3856 C C . PRO A 1 492 ? -30.469 1.112 38.469 1 32.09 492 PRO A C 1
ATOM 3858 O O . PRO A 1 492 ? -29.391 1.714 38.438 1 32.09 492 PRO A O 1
ATOM 3861 N N . ASN A 1 493 ? -30.359 -0.152 38.5 1 28.03 493 ASN A N 1
ATOM 3862 C CA . ASN A 1 493 ? -29.172 -0.95 38.188 1 28.03 493 ASN A CA 1
ATOM 3863 C C . ASN A 1 493 ? -28.844 -0.921 36.719 1 28.03 493 ASN A C 1
ATOM 3865 O O . ASN A 1 493 ? -28.125 -1.796 36.219 1 28.03 493 ASN A O 1
ATOM 3869 N N . ALA A 1 494 ? -29.641 -0.301 35.969 1 33.44 494 ALA A N 1
ATOM 3870 C CA . ALA A 1 494 ? -29.281 -0.388 34.562 1 33.44 494 ALA A CA 1
ATOM 3871 C C . ALA A 1 494 ? -27.938 0.277 34.312 1 33.44 494 ALA A C 1
ATOM 3873 O O . ALA A 1 494 ? -27.797 1.495 34.438 1 33.44 494 ALA A O 1
ATOM 3874 N N . GLU A 1 495 ? -26.703 -0.42 34.531 1 30.86 495 GLU A N 1
ATOM 3875 C CA . GLU A 1 495 ? -25.281 -0.18 34.375 1 30.86 495 GLU A CA 1
ATOM 3876 C C . GLU A 1 495 ? -25 0.579 33.062 1 30.86 495 GLU A C 1
ATOM 3878 O O . GLU A 1 495 ? -25.406 0.144 31.984 1 30.86 495 GLU A O 1
ATOM 3883 N N . PHE A 1 496 ? -24.922 1.857 32.906 1 36.34 496 PHE A N 1
ATOM 3884 C CA . PHE A 1 496 ? -24.297 2.734 31.938 1 36.34 496 PHE A CA 1
ATOM 3885 C C . PHE A 1 496 ? -23.047 2.074 31.344 1 36.34 496 PHE A C 1
ATOM 3887 O O . PHE A 1 496 ? -21.922 2.406 31.719 1 36.34 496 PHE A O 1
ATOM 3894 N N . GLY A 1 497 ? -22.766 0.783 31.25 1 34.47 497 GLY A N 1
ATOM 3895 C CA . GLY A 1 497 ? -21.531 0.009 31.172 1 34.47 497 GLY A CA 1
ATOM 3896 C C . GLY A 1 497 ? -20.703 0.331 29.938 1 34.47 497 GLY A C 1
ATOM 3897 O O . GLY A 1 497 ? -20.984 1.314 29.234 1 34.47 497 GLY A O 1
ATOM 3898 N N . GLU A 1 498 ? -19.844 -0.726 29.328 1 43.06 498 GLU A N 1
ATOM 3899 C CA . GLU A 1 498 ? -18.719 -1.023 28.453 1 43.06 498 GLU A CA 1
ATOM 3900 C C . GLU A 1 498 ? -19 -0.573 27.031 1 43.06 498 GLU A C 1
ATOM 3902 O O . GLU A 1 498 ? -18.094 -0.066 26.344 1 43.06 498 GLU A O 1
ATOM 3907 N N . ASN A 1 499 ? -20.203 -0.552 26.547 1 43.5 499 ASN A N 1
ATOM 3908 C CA . ASN A 1 499 ? -20.594 -0.333 25.156 1 43.5 499 ASN A CA 1
ATOM 3909 C C . ASN A 1 499 ? -20.625 1.153 24.812 1 43.5 499 ASN A C 1
ATOM 3911 O O . ASN A 1 499 ? -20.438 1.531 23.656 1 43.5 499 ASN A O 1
ATOM 3915 N N . THR A 1 500 ? -20.688 1.965 25.828 1 46.03 500 THR A N 1
ATOM 3916 C CA . THR A 1 500 ? -20.859 3.393 25.594 1 46.03 500 THR A CA 1
ATOM 3917 C C . THR A 1 500 ? -19.547 4.039 25.188 1 46.03 500 THR A C 1
ATOM 3919 O O . THR A 1 500 ? -19.5 4.887 24.297 1 46.03 500 THR A O 1
ATOM 3922 N N . GLN A 1 501 ? -18.562 3.58 25.844 1 47.34 501 GLN A N 1
ATOM 3923 C CA . GLN A 1 501 ? -17.266 4.184 25.562 1 47.34 501 GLN A CA 1
ATOM 3924 C C . GLN A 1 501 ? -16.781 3.826 24.172 1 47.34 501 GLN A C 1
ATOM 3926 O O . GLN A 1 501 ? -16.234 4.68 23.453 1 47.34 501 GLN A O 1
ATOM 3931 N N . VAL A 1 502 ? -16.969 2.604 23.828 1 49.44 502 VAL A N 1
ATOM 3932 C CA . VAL A 1 502 ? -16.578 2.143 22.5 1 49.44 502 VAL A CA 1
ATOM 3933 C C . VAL A 1 502 ? -17.359 2.904 21.438 1 49.44 502 VAL A C 1
ATOM 3935 O O . VAL A 1 502 ? -16.781 3.354 20.438 1 49.44 502 VAL A O 1
ATOM 3938 N N . ASN A 1 503 ? -18.562 3.053 21.766 1 51.25 503 ASN A N 1
ATOM 3939 C CA . ASN A 1 503 ? -19.406 3.779 20.812 1 51.25 503 ASN A CA 1
ATOM 3940 C C . ASN A 1 503 ? -19 5.25 20.719 1 51.25 503 ASN A C 1
ATOM 3942 O O . ASN A 1 503 ? -19 5.828 19.641 1 51.25 503 ASN A O 1
ATOM 3946 N N . GLN A 1 504 ? -18.484 5.648 21.844 1 53.03 504 GLN A N 1
ATOM 3947 C CA . GLN A 1 504 ? -18.094 7.051 21.875 1 53.03 504 GLN A CA 1
ATOM 3948 C C . GLN A 1 504 ? -16.781 7.27 21.094 1 53.03 504 GLN A C 1
ATOM 3950 O O . GLN A 1 504 ? -16.656 8.234 2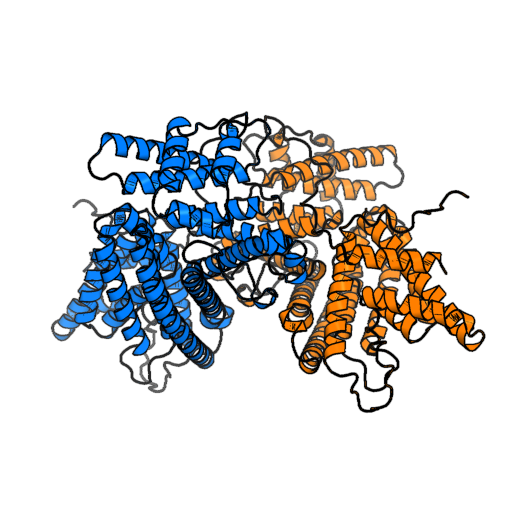0.344 1 53.03 504 GLN A O 1
ATOM 3955 N N . MET A 1 505 ? -15.891 6.379 21.344 1 53.66 505 MET A N 1
ATOM 3956 C CA . MET A 1 505 ? -14.602 6.508 20.656 1 53.66 505 MET A CA 1
ATOM 3957 C C . MET A 1 505 ? -14.766 6.316 19.156 1 53.66 505 MET A C 1
ATOM 3959 O O . MET A 1 505 ? -14.164 7.047 18.359 1 53.66 505 MET A O 1
ATOM 3963 N N . ALA A 1 506 ? -15.492 5.309 18.953 1 55.06 506 ALA A N 1
ATOM 3964 C CA . ALA A 1 506 ? -15.766 5.051 17.531 1 55.06 506 ALA A CA 1
ATOM 3965 C C . ALA A 1 506 ? -16.469 6.242 16.891 1 55.06 506 ALA A C 1
ATOM 3967 O O . ALA A 1 506 ? -16.125 6.633 15.766 1 55.06 506 ALA A O 1
ATOM 3968 N N . ASP A 1 507 ? -17.281 6.715 17.656 1 51.97 507 ASP A N 1
ATOM 3969 C CA . ASP A 1 507 ? -18.016 7.875 17.172 1 51.97 507 ASP A CA 1
ATOM 3970 C C . ASP A 1 507 ? -17.109 9.086 17 1 51.97 507 ASP A C 1
ATOM 3972 O O . ASP A 1 507 ? -17.203 9.812 16.016 1 51.97 507 ASP A O 1
ATOM 3976 N N . TRP A 1 508 ? -16.297 9.141 17.875 1 50.53 508 TRP A N 1
ATOM 3977 C CA . TRP A 1 508 ? -15.406 10.297 17.812 1 50.53 508 TRP A CA 1
ATOM 3978 C C . TRP A 1 508 ? -14.43 10.172 16.656 1 50.53 508 TRP A C 1
ATOM 3980 O O . TRP A 1 508 ? -14.25 11.125 15.883 1 50.53 508 TRP A O 1
ATOM 3990 N N . MET A 1 509 ? -13.812 9.125 16.766 1 53.53 509 MET A N 1
ATOM 3991 C CA . MET A 1 509 ? -12.875 8.977 15.648 1 53.53 509 MET A CA 1
ATOM 3992 C C . MET A 1 509 ? -13.602 9.086 14.312 1 53.53 509 MET A C 1
ATOM 3994 O O . MET A 1 509 ? -13.109 9.727 13.383 1 53.53 509 MET A O 1
ATOM 3998 N N . SER A 1 510 ? -14.695 8.375 14.445 1 51.91 510 SER A N 1
ATOM 3999 C CA . SER A 1 510 ? -15.523 8.531 13.258 1 51.91 510 SER A CA 1
ATOM 4000 C C . SER A 1 510 ? -15.945 9.992 13.062 1 51.91 510 SER A C 1
ATOM 4002 O O . SER A 1 510 ? -15.898 10.508 11.953 1 51.91 510 SER A O 1
ATOM 4004 N N . GLY A 1 511 ? -16.266 10.57 14.227 1 50.88 511 GLY A N 1
ATOM 4005 C CA . GLY A 1 511 ? -16.641 11.977 14.18 1 50.88 511 GLY A CA 1
ATOM 4006 C C . GLY A 1 511 ? -15.492 12.883 13.789 1 50.88 511 GLY A C 1
ATOM 4007 O O . GLY A 1 511 ? -15.641 13.742 12.922 1 50.88 511 GLY A O 1
ATOM 4008 N N . SER A 1 512 ? -14.406 12.656 14.539 1 51.94 512 SER A N 1
ATOM 4009 C CA . SER A 1 512 ? -13.242 13.484 14.219 1 51.94 512 SER A CA 1
ATOM 4010 C C . SER A 1 512 ? -12.766 13.227 12.797 1 51.94 512 SER A C 1
ATOM 4012 O O . SER A 1 512 ? -12.461 14.172 12.055 1 51.94 512 SER A O 1
ATOM 4014 N N . ARG A 1 513 ? -12.75 11.945 12.5 1 55 513 ARG A N 1
ATOM 4015 C CA . ARG A 1 513 ? -12.375 11.594 11.133 1 55 513 ARG A CA 1
ATOM 4016 C C . ARG A 1 513 ? -13.359 12.18 10.133 1 55 513 ARG A C 1
ATOM 4018 O O . ARG A 1 513 ? -12.953 12.688 9.078 1 55 513 ARG A O 1
ATOM 4025 N N . ASN A 1 514 ? -14.492 11.992 10.648 1 53.56 514 ASN A N 1
ATOM 4026 C CA . ASN A 1 514 ? -15.539 12.523 9.789 1 53.56 514 ASN A CA 1
ATOM 4027 C C . ASN A 1 514 ? -15.477 14.047 9.703 1 53.56 514 ASN A C 1
ATOM 4029 O O . ASN A 1 514 ? -15.688 14.617 8.633 1 53.56 514 ASN A O 1
ATOM 4033 N N . LEU A 1 515 ? -15.164 14.555 10.828 1 58.84 515 LEU A N 1
ATOM 4034 C CA . LEU A 1 515 ? -15.07 16.016 10.789 1 58.84 515 LEU A CA 1
ATOM 4035 C C . LEU A 1 515 ? -13.883 16.453 9.945 1 58.84 515 LEU A C 1
ATOM 4037 O O . LEU A 1 515 ? -13.984 17.422 9.18 1 58.84 515 LEU A O 1
ATOM 4041 N N . LEU A 1 516 ? -12.844 15.742 10.203 1 58.06 516 LEU A N 1
ATOM 4042 C CA . LEU A 1 516 ? -11.695 16.062 9.359 1 58.06 516 LEU A CA 1
ATOM 4043 C C . LEU A 1 516 ? -11.953 15.648 7.914 1 58.06 516 LEU A C 1
ATOM 4045 O O . LEU A 1 516 ? -11.461 16.281 6.984 1 58.06 516 LEU A O 1
ATOM 4049 N N . GLY A 1 517 ? -12.656 14.578 7.859 1 60.38 517 GLY A N 1
ATOM 4050 C CA . GLY A 1 517 ? -13.094 14.195 6.527 1 60.38 517 GLY A CA 1
ATOM 4051 C C . GLY A 1 517 ? -14 15.219 5.875 1 60.38 517 GLY A C 1
ATOM 4052 O O . GLY A 1 517 ? -13.977 15.391 4.652 1 60.38 517 GLY A O 1
ATOM 4053 N N . LEU A 1 518 ? -14.766 15.914 6.695 1 56.97 518 LEU A N 1
ATOM 4054 C CA . LEU A 1 518 ? -15.609 17 6.203 1 56.97 518 LEU A CA 1
ATOM 4055 C C . LEU A 1 518 ? -14.758 18.094 5.555 1 56.97 518 LEU A C 1
ATOM 4057 O O . LEU A 1 518 ? -15.227 18.781 4.648 1 56.97 518 LEU A O 1
ATOM 4061 N N . LEU A 1 519 ? -13.648 18.078 6.055 1 55.97 519 LEU A N 1
ATOM 4062 C CA . LEU A 1 519 ? -12.773 19.141 5.547 1 55.97 519 LEU A CA 1
ATOM 4063 C C . LEU A 1 519 ? -12.359 18.844 4.105 1 55.97 519 LEU A C 1
ATOM 4065 O O . LEU A 1 519 ? -11.938 19.75 3.389 1 55.97 519 LEU A O 1
ATOM 4069 N N . GLU A 1 520 ? -12.555 17.656 3.785 1 55.78 520 GLU A N 1
ATOM 4070 C CA . GLU A 1 520 ? -12.273 17.312 2.395 1 55.78 520 GLU A CA 1
ATOM 4071 C C . GLU A 1 520 ? -13.523 17.422 1.532 1 55.78 520 GLU A C 1
ATOM 4073 O O . GLU A 1 520 ? -13.445 17.391 0.302 1 55.78 520 GLU A O 1
ATOM 4078 N N . GLN A 1 521 ? -14.664 17.625 2.279 1 55.19 521 GLN A N 1
ATOM 4079 C CA . GLN A 1 521 ? -15.945 17.781 1.587 1 55.19 521 GLN A CA 1
ATOM 4080 C C . GLN A 1 521 ? -16.328 19.25 1.466 1 55.19 521 GLN A C 1
ATOM 4082 O O . GLN A 1 521 ? -15.695 20.125 2.076 1 55.19 521 GLN A O 1
ATOM 4087 N N . ASP A 1 522 ? -17.328 19.516 0.492 1 45.34 522 ASP A N 1
ATOM 4088 C CA . ASP A 1 522 ? -17.828 20.875 0.335 1 45.34 522 ASP A CA 1
ATOM 4089 C C . ASP A 1 522 ? -18.75 21.25 1.482 1 45.34 522 ASP A C 1
ATOM 4091 O O . ASP A 1 522 ? -19.891 20.75 1.561 1 45.34 522 ASP A O 1
ATOM 4095 N N . ILE A 1 523 ? -18.344 21.875 2.408 1 48.41 523 ILE A N 1
ATOM 4096 C CA . ILE A 1 523 ? -19.141 22.297 3.551 1 48.41 523 ILE A CA 1
ATOM 4097 C C . ILE A 1 523 ? -19.562 23.766 3.381 1 48.41 523 ILE A C 1
ATOM 4099 O O . ILE A 1 523 ? -19.938 24.422 4.352 1 48.41 523 ILE A O 1
ATOM 4103 N N . SER A 1 524 ? -19.422 24.375 2.174 1 47.97 524 SER A N 1
ATOM 4104 C CA . SER A 1 524 ? -19.734 25.781 1.931 1 47.97 524 SER A CA 1
ATOM 4105 C C . SER A 1 524 ? -21.188 26.094 2.256 1 47.97 524 SER A C 1
ATOM 4107 O O . SER A 1 524 ? -21.547 27.234 2.531 1 47.97 524 SER A O 1
ATOM 4109 N N . GLN A 1 525 ? -21.953 25.062 2.143 1 47.16 525 GLN A N 1
ATOM 4110 C CA . GLN A 1 525 ? -23.375 25.297 2.326 1 47.16 525 GLN A CA 1
ATOM 4111 C C . GLN A 1 525 ? -23.734 25.438 3.805 1 47.16 525 GLN A C 1
ATOM 4113 O O . GLN A 1 525 ? -24.859 25.812 4.152 1 47.16 525 GLN A O 1
ATOM 4118 N N . ILE A 1 526 ? -22.844 25.219 4.609 1 51.28 526 ILE A N 1
ATOM 4119 C CA . ILE A 1 526 ? -23.094 25.297 6.043 1 51.28 526 ILE A CA 1
ATOM 4120 C C . ILE A 1 526 ? -22.875 26.719 6.535 1 51.28 526 ILE A C 1
ATOM 4122 O O . ILE A 1 526 ? -21.812 27.312 6.309 1 51.28 526 ILE A O 1
ATOM 4126 N N . GLY A 1 527 ? -24.047 27.531 6.902 1 49.09 527 GLY A N 1
ATOM 4127 C CA . GLY A 1 527 ? -24.047 28.891 7.391 1 49.09 527 GLY A CA 1
ATOM 4128 C C . GLY A 1 527 ? -24.719 29.859 6.438 1 49.09 527 GLY A C 1
ATOM 4129 O O . GLY A 1 527 ? -24.766 31.062 6.703 1 49.09 527 GLY A O 1
ATOM 4130 N N . GLY A 1 528 ? -24.922 29.547 5.043 1 40.34 528 GLY A N 1
ATOM 4131 C CA . GLY A 1 528 ? -25.719 30.484 4.262 1 40.34 528 GLY A CA 1
ATOM 4132 C C . GLY A 1 528 ? -27.109 30.703 4.828 1 40.34 528 GLY A C 1
ATOM 4133 O O . GLY A 1 528 ? -27.641 29.859 5.551 1 40.34 528 GLY A O 1
ATOM 4134 N N . VAL A 1 529 ? -27.438 32.062 4.895 1 35.62 529 VAL A N 1
ATOM 4135 C CA . VAL A 1 529 ? -28.75 32.594 5.262 1 35.62 529 VAL A CA 1
ATOM 4136 C C . VAL A 1 529 ? -29.844 31.922 4.453 1 35.62 529 VAL A C 1
ATOM 4138 O O . VAL A 1 529 ? -29.906 32.094 3.23 1 35.62 529 VAL A O 1
ATOM 4141 N N . GLN A 1 530 ? -30.203 30.766 4.43 1 34.88 530 GLN A N 1
ATOM 4142 C CA . GLN A 1 530 ? -31.469 30.438 3.809 1 34.88 530 GLN A CA 1
ATOM 4143 C C . GLN A 1 530 ? -32.625 31.234 4.434 1 34.88 530 GLN A C 1
ATOM 4145 O O . GLN A 1 530 ? -33.25 30.781 5.387 1 34.88 530 GLN A O 1
ATOM 4150 N N . TRP A 1 531 ? -32.562 32.594 4.613 1 25.67 531 TRP A N 1
ATOM 4151 C CA . TRP A 1 531 ? -33.812 33.281 4.918 1 25.67 531 TRP A CA 1
ATOM 4152 C C . TRP A 1 531 ? -34.812 33.094 3.791 1 25.67 531 TRP A C 1
ATOM 4154 O O . TRP A 1 531 ? -34.5 33.312 2.621 1 25.67 531 TRP A O 1
ATOM 4164 N N . PRO A 1 532 ? -35.812 32.219 3.799 1 28.12 532 PRO A N 1
ATOM 4165 C CA . PRO A 1 532 ? -36.906 32.688 2.936 1 28.12 532 PRO A CA 1
ATOM 4166 C C . PRO A 1 532 ? -37.156 34.188 3.074 1 28.12 532 PRO A C 1
ATOM 4168 O O . PRO A 1 532 ? -36.875 34.781 4.117 1 28.12 532 PRO A O 1
ATOM 4171 N N . PRO A 1 533 ? -37.062 35.031 1.979 1 26.34 533 PRO A N 1
ATOM 4172 C CA . PRO A 1 533 ? -37.656 36.375 2.193 1 26.34 533 PRO A CA 1
ATOM 4173 C C . PRO A 1 533 ? -38.906 36.344 3.057 1 26.34 533 PRO A C 1
ATOM 4175 O O . PRO A 1 533 ? -39.656 35.375 3.016 1 26.34 533 PRO A O 1
ATOM 4178 N N . MET A 1 534 ? -38.938 37.156 4.172 1 20.19 534 MET A N 1
ATOM 4179 C CA . MET A 1 534 ? -40.312 37.594 4.445 1 20.19 534 MET A CA 1
ATOM 4180 C C . MET A 1 534 ? -40.906 38.312 3.232 1 20.19 534 MET A C 1
ATOM 4182 O O . MET A 1 534 ? -40.25 39.125 2.605 1 20.19 534 MET A O 1
ATOM 4186 N N . MET B 1 1 ? 29.938 -35.031 -11.641 1 66.19 1 MET B N 1
ATOM 4187 C CA . MET B 1 1 ? 30.062 -34.469 -10.297 1 66.19 1 MET B CA 1
ATOM 4188 C C . MET B 1 1 ? 30.562 -33.031 -10.352 1 66.19 1 MET B C 1
ATOM 4190 O O . MET B 1 1 ? 29.953 -32.125 -9.75 1 66.19 1 MET B O 1
ATOM 4194 N N . TRP B 1 2 ? 31.516 -32.844 -11.172 1 62.56 2 TRP B N 1
ATOM 4195 C CA . TRP B 1 2 ? 32.094 -31.484 -11.266 1 62.56 2 TRP B CA 1
ATOM 4196 C C . TRP B 1 2 ? 31.094 -30.516 -11.859 1 62.56 2 TRP B C 1
ATOM 4198 O O . TRP B 1 2 ? 30.984 -29.375 -11.406 1 62.56 2 TRP B O 1
ATOM 4208 N N . GLU B 1 3 ? 30.344 -31.047 -12.75 1 67.38 3 GLU B N 1
ATOM 4209 C CA . GLU B 1 3 ? 29.344 -30.188 -13.383 1 67.38 3 GLU B CA 1
ATOM 4210 C C . GLU B 1 3 ? 28.25 -29.797 -12.398 1 67.38 3 GLU B C 1
ATOM 4212 O O . GLU B 1 3 ? 27.797 -28.641 -12.391 1 67.38 3 GLU B O 1
ATOM 4217 N N . ALA B 1 4 ? 27.875 -30.688 -11.656 1 70.38 4 ALA B N 1
ATOM 4218 C CA . ALA B 1 4 ? 26.844 -30.422 -10.648 1 70.38 4 ALA B CA 1
ATOM 4219 C C . ALA B 1 4 ? 27.344 -29.422 -9.617 1 70.38 4 ALA B C 1
ATOM 4221 O O . ALA B 1 4 ? 26.594 -28.531 -9.203 1 70.38 4 ALA B O 1
ATOM 4222 N N . LEU B 1 5 ? 28.594 -29.578 -9.266 1 70.44 5 LEU B N 1
ATOM 4223 C CA . LEU B 1 5 ? 29.188 -28.656 -8.297 1 70.44 5 LEU B CA 1
ATOM 4224 C C . LEU B 1 5 ? 29.297 -27.25 -8.891 1 70.44 5 LEU B C 1
ATOM 4226 O O . LEU B 1 5 ? 29.094 -26.25 -8.195 1 70.44 5 LEU B O 1
ATOM 4230 N N . ALA B 1 6 ? 29.578 -27.281 -10.133 1 71.25 6 ALA B N 1
ATOM 4231 C CA . ALA B 1 6 ? 29.703 -25.984 -10.805 1 71.25 6 ALA B CA 1
ATOM 4232 C C . ALA B 1 6 ? 28.344 -25.281 -10.875 1 71.25 6 ALA B C 1
ATOM 4234 O O . ALA B 1 6 ? 28.25 -24.078 -10.68 1 71.25 6 ALA B O 1
ATOM 4235 N N . ASN B 1 7 ? 27.406 -26.078 -11.109 1 70.88 7 ASN B N 1
ATOM 4236 C CA . ASN B 1 7 ? 26.062 -25.531 -11.172 1 70.88 7 ASN B CA 1
ATOM 4237 C C . ASN B 1 7 ? 25.594 -25.016 -9.805 1 70.88 7 ASN B C 1
ATOM 4239 O O . ASN B 1 7 ? 24.969 -23.953 -9.719 1 70.88 7 ASN B O 1
ATOM 4243 N N . LEU B 1 8 ? 25.891 -25.75 -8.875 1 71.62 8 LEU B N 1
ATOM 4244 C CA . LEU B 1 8 ? 25.516 -25.359 -7.523 1 71.62 8 LEU B CA 1
ATOM 4245 C C . LEU B 1 8 ? 26.234 -24.078 -7.113 1 71.62 8 LEU B C 1
ATOM 4247 O O . LEU B 1 8 ? 25.656 -23.219 -6.449 1 71.62 8 LEU B O 1
ATOM 4251 N N . ARG B 1 9 ? 27.469 -24.031 -7.488 1 69.75 9 ARG B N 1
ATOM 4252 C CA . ARG B 1 9 ? 28.25 -22.828 -7.215 1 69.75 9 ARG B CA 1
ATOM 4253 C C . ARG B 1 9 ? 27.641 -21.609 -7.902 1 69.75 9 ARG B C 1
ATOM 4255 O O . ARG B 1 9 ? 27.531 -20.531 -7.301 1 69.75 9 ARG B O 1
ATOM 4262 N N . GLN B 1 10 ? 27.219 -21.781 -9.086 1 68.88 10 GLN B N 1
ATOM 4263 C CA . GLN B 1 10 ? 26.625 -20.688 -9.852 1 68.88 10 GLN B CA 1
ATOM 4264 C C . GLN B 1 10 ? 25.297 -20.25 -9.25 1 68.88 10 GLN B C 1
ATOM 4266 O O . GLN B 1 10 ? 25 -19.047 -9.211 1 68.88 10 GLN B O 1
ATOM 4271 N N . LEU B 1 11 ? 24.594 -21.234 -8.844 1 68.69 11 LEU B N 1
ATOM 4272 C CA . LEU B 1 11 ? 23.312 -20.906 -8.219 1 68.69 11 LEU B CA 1
ATOM 4273 C C . LEU B 1 11 ? 23.516 -20.109 -6.934 1 68.69 11 LEU B C 1
ATOM 4275 O O . LEU B 1 11 ? 22.766 -19.172 -6.656 1 68.69 11 LEU B O 1
ATOM 4279 N N . ALA B 1 12 ? 24.531 -20.516 -6.242 1 66.25 12 ALA B N 1
ATOM 4280 C CA . ALA B 1 12 ? 24.844 -19.812 -4.996 1 66.25 12 ALA B CA 1
ATOM 4281 C C . ALA B 1 12 ? 25.297 -18.391 -5.27 1 66.25 12 ALA B C 1
ATOM 4283 O O . ALA B 1 12 ? 24.938 -17.469 -4.531 1 66.25 12 ALA B O 1
ATOM 4284 N N . GLU B 1 13 ? 26.016 -18.219 -6.383 1 64.69 13 GLU B N 1
ATOM 4285 C CA . GLU B 1 13 ? 26.5 -16.891 -6.762 1 64.69 13 GLU B CA 1
ATOM 4286 C C . GLU B 1 13 ? 25.359 -16 -7.227 1 64.69 13 GLU B C 1
ATOM 4288 O O . GLU B 1 13 ? 25.328 -14.805 -6.922 1 64.69 13 GLU B O 1
ATOM 4293 N N . LEU B 1 14 ? 24.469 -16.609 -7.918 1 62.56 14 LEU B N 1
ATOM 4294 C CA . LEU B 1 14 ? 23.344 -15.844 -8.438 1 62.56 14 LEU B CA 1
ATOM 4295 C C . LEU B 1 14 ? 22.422 -15.406 -7.305 1 62.56 14 LEU B C 1
ATOM 4297 O O . LEU B 1 14 ? 21.859 -14.312 -7.344 1 62.56 14 LEU B O 1
ATOM 4301 N N . GLN B 1 15 ? 22.25 -16.312 -6.477 1 60.16 15 GLN B N 1
ATOM 4302 C CA . GLN B 1 15 ? 21.391 -16 -5.336 1 60.16 15 GLN B CA 1
ATOM 4303 C C . GLN B 1 15 ? 21.922 -14.781 -4.578 1 60.16 15 GLN B C 1
ATOM 4305 O O . GLN B 1 15 ? 21.125 -13.992 -4.043 1 60.16 15 GLN B O 1
ATOM 4310 N N . SER B 1 16 ? 23.172 -14.781 -4.48 1 54.94 16 SER B N 1
ATOM 4311 C CA . SER B 1 16 ? 23.766 -13.664 -3.754 1 54.94 16 SER B CA 1
ATOM 4312 C C . SER B 1 16 ? 23.594 -12.352 -4.512 1 54.94 16 SER B C 1
ATOM 4314 O O . SER B 1 16 ? 23.625 -11.281 -3.914 1 54.94 16 SER B O 1
ATOM 4316 N N . ARG B 1 17 ? 23.438 -12.469 -5.855 1 50.53 17 ARG B N 1
ATOM 4317 C CA . ARG B 1 17 ? 23.312 -11.25 -6.652 1 50.53 17 ARG B CA 1
ATOM 4318 C C . ARG B 1 17 ? 21.844 -10.852 -6.809 1 50.53 17 ARG B C 1
ATOM 4320 O O . ARG B 1 17 ? 21.156 -11.336 -7.711 1 50.53 17 ARG B O 1
ATOM 4327 N N . GLN B 1 18 ? 21.109 -10.859 -5.754 1 50.22 18 GLN B N 1
ATOM 4328 C CA . GLN B 1 18 ? 19.688 -10.562 -5.773 1 50.22 18 GLN B CA 1
ATOM 4329 C C . GLN B 1 18 ? 19.391 -9.32 -6.617 1 50.22 18 GLN B C 1
ATOM 4331 O O . GLN B 1 18 ? 19.969 -8.258 -6.379 1 50.22 18 GLN B O 1
ATOM 4336 N N . SER B 1 19 ? 19.203 -9.508 -7.961 1 46.12 19 SER B N 1
ATOM 4337 C CA . SER B 1 19 ? 18.828 -8.297 -8.68 1 46.12 19 SER B CA 1
ATOM 4338 C C . SER B 1 19 ? 17.375 -7.91 -8.391 1 46.12 19 SER B C 1
ATOM 4340 O O . SER B 1 19 ? 16.516 -8.781 -8.242 1 46.12 19 SER B O 1
ATOM 4342 N N . ILE B 1 20 ? 17.203 -6.926 -7.633 1 48.09 20 ILE B N 1
ATOM 4343 C CA . ILE B 1 20 ? 15.906 -6.273 -7.457 1 48.09 20 ILE B CA 1
ATOM 4344 C C . ILE B 1 20 ? 15.172 -6.211 -8.797 1 48.09 20 ILE B C 1
ATOM 4346 O O . ILE B 1 20 ? 15.789 -5.98 -9.836 1 48.09 20 ILE B O 1
ATOM 4350 N N . SER B 1 21 ? 13.992 -6.891 -8.828 1 49.88 21 SER B N 1
ATOM 4351 C CA . SER B 1 21 ? 13.039 -6.996 -9.93 1 49.88 21 SER B CA 1
ATOM 4352 C C . SER B 1 21 ? 13.055 -5.742 -10.805 1 49.88 21 SER B C 1
ATOM 4354 O O . SER B 1 21 ? 13.062 -4.625 -10.289 1 49.88 21 SER B O 1
ATOM 4356 N N . HIS B 1 22 ? 13.734 -5.84 -11.906 1 49.69 22 HIS B N 1
ATOM 4357 C CA . HIS B 1 22 ? 13.586 -4.812 -12.93 1 49.69 22 HIS B CA 1
ATOM 4358 C C . HIS B 1 22 ? 12.117 -4.492 -13.195 1 49.69 22 HIS B C 1
ATOM 4360 O O . HIS B 1 22 ? 11.266 -5.379 -13.109 1 49.69 22 HIS B O 1
ATOM 4366 N N . GLY B 1 23 ? 11.719 -3.305 -12.969 1 53.25 23 GLY B N 1
ATOM 4367 C CA . GLY B 1 23 ? 10.445 -2.662 -13.258 1 53.25 23 GLY B CA 1
ATOM 4368 C C . GLY B 1 23 ? 9.508 -3.531 -14.07 1 53.25 23 GLY B C 1
ATOM 4369 O O . GLY B 1 23 ? 9.93 -4.535 -14.648 1 53.25 23 GLY B O 1
ATOM 4370 N N . PRO B 1 24 ? 8.133 -3.33 -13.891 1 60.75 24 PRO B N 1
ATOM 4371 C CA . PRO B 1 24 ? 7.094 -4.066 -14.617 1 60.75 24 PRO B CA 1
ATOM 4372 C C . PRO B 1 24 ? 7.355 -4.137 -16.109 1 60.75 24 PRO B C 1
ATOM 4374 O O . PRO B 1 24 ? 7.625 -3.111 -16.75 1 60.75 24 PRO B O 1
ATOM 4377 N N . ARG B 1 25 ? 7.656 -5.352 -16.672 1 72.38 25 ARG B N 1
ATOM 4378 C CA . ARG B 1 25 ? 7.906 -5.5 -18.109 1 72.38 25 ARG B CA 1
ATOM 4379 C C . ARG B 1 25 ? 6.656 -5.988 -18.828 1 72.38 25 ARG B C 1
ATOM 4381 O O . ARG B 1 25 ? 6.031 -6.965 -18.422 1 72.38 25 ARG B O 1
ATOM 4388 N N . PHE B 1 26 ? 6.137 -5.18 -19.625 1 87.69 26 PHE B N 1
ATOM 4389 C CA . PHE B 1 26 ? 5.137 -5.609 -20.594 1 87.69 26 PHE B CA 1
ATOM 4390 C C . PHE B 1 26 ? 5.77 -5.836 -21.969 1 87.69 26 PHE B C 1
ATOM 4392 O O . PHE B 1 26 ? 5.84 -4.918 -22.781 1 87.69 26 PHE B O 1
ATOM 4399 N N . PRO B 1 27 ? 6.129 -7.035 -22.203 1 86.31 27 PRO B N 1
ATOM 4400 C CA . PRO B 1 27 ? 6.93 -7.305 -23.406 1 86.31 27 PRO B CA 1
ATOM 4401 C C . PRO B 1 27 ? 6.215 -6.91 -24.688 1 86.31 27 PRO B C 1
ATOM 4403 O O . PRO B 1 27 ? 6.867 -6.578 -25.688 1 86.31 27 PRO B O 1
ATOM 4406 N N . LEU B 1 28 ? 4.91 -6.938 -24.719 1 91.75 28 LEU B N 1
ATOM 4407 C CA . LEU B 1 28 ? 4.172 -6.719 -25.969 1 91.75 28 LEU B CA 1
ATOM 4408 C C . LEU B 1 28 ? 3.676 -5.277 -26.062 1 91.75 28 LEU B C 1
ATOM 4410 O O . LEU B 1 28 ? 2.994 -4.914 -27.016 1 91.75 28 LEU B O 1
ATOM 4414 N N . GLN B 1 29 ? 4.012 -4.492 -25.047 1 92.75 29 GLN B N 1
ATOM 4415 C CA . GLN B 1 29 ? 3.521 -3.117 -25.016 1 92.75 29 GLN B CA 1
ATOM 4416 C C . GLN B 1 29 ? 3.953 -2.352 -26.266 1 92.75 29 GLN B C 1
ATOM 4418 O O . GLN B 1 29 ? 5.086 -2.504 -26.734 1 92.75 29 GLN B O 1
ATOM 4423 N N . GLN B 1 30 ? 2.986 -1.592 -26.812 1 91.94 30 GLN B N 1
ATOM 4424 C CA . GLN B 1 30 ? 3.248 -0.716 -27.953 1 91.94 30 GLN B CA 1
ATOM 4425 C C . GLN B 1 30 ? 3.076 0.751 -27.578 1 91.94 30 GLN B C 1
ATOM 4427 O O . GLN B 1 30 ? 2.463 1.062 -26.547 1 91.94 30 GLN B O 1
ATOM 4432 N N . PRO B 1 31 ? 3.697 1.647 -28.359 1 88.81 31 PRO B N 1
ATOM 4433 C CA . PRO B 1 31 ? 3.428 3.066 -28.125 1 88.81 31 PRO B CA 1
ATOM 4434 C C . PRO B 1 31 ? 1.957 3.43 -28.312 1 88.81 31 PRO B C 1
ATOM 4436 O O . PRO B 1 31 ? 1.301 2.908 -29.219 1 88.81 31 PRO B O 1
ATOM 4439 N N . ILE B 1 32 ? 1.521 4.254 -27.516 1 87.88 32 ILE B N 1
ATOM 4440 C CA . ILE B 1 32 ? 0.132 4.691 -27.625 1 87.88 32 ILE B CA 1
ATOM 4441 C C . ILE B 1 32 ? -0.042 5.574 -28.859 1 87.88 32 ILE B C 1
ATOM 4443 O O . ILE B 1 32 ? 0.692 6.551 -29.031 1 87.88 32 ILE B O 1
ATOM 4447 N N . PRO B 1 33 ? -0.998 5.258 -29.641 1 87.38 33 PRO B N 1
ATOM 4448 C CA . PRO B 1 33 ? -1.266 6.113 -30.797 1 87.38 33 PRO B CA 1
ATOM 4449 C C . PRO B 1 33 ? -1.688 7.527 -30.406 1 87.38 33 PRO B C 1
ATOM 4451 O O . PRO B 1 33 ? -2.066 7.762 -29.25 1 87.38 33 PRO B O 1
ATOM 4454 N N . LYS B 1 34 ? -1.661 8.516 -31.266 1 80.44 34 LYS B N 1
ATOM 4455 C CA . LYS B 1 34 ? -1.964 9.922 -31.031 1 80.44 34 LYS B CA 1
ATOM 4456 C C . LYS B 1 34 ? -3.398 10.102 -30.531 1 80.44 34 LYS B C 1
ATOM 4458 O O . LYS B 1 34 ? -3.674 10.977 -29.719 1 80.44 34 LYS B O 1
ATOM 4463 N N . GLY B 1 35 ? -4.277 9.242 -31.094 1 80.5 35 GLY B N 1
ATOM 4464 C CA . GLY B 1 35 ? -5.672 9.367 -30.688 1 80.5 35 GLY B CA 1
ATOM 4465 C C . GLY B 1 35 ? -6 8.609 -29.422 1 80.5 35 GLY B C 1
ATOM 4466 O O . GLY B 1 35 ? -7.141 8.625 -28.953 1 80.5 35 GLY B O 1
ATOM 4467 N N . GLY B 1 36 ? -5.039 7.93 -28.844 1 87.31 36 GLY B N 1
ATOM 4468 C CA . GLY B 1 36 ? -5.266 7.215 -27.594 1 87.31 36 GLY B CA 1
ATOM 4469 C C . GLY B 1 36 ? -5.434 5.719 -27.797 1 87.31 36 GLY B C 1
ATOM 4470 O O . GLY B 1 36 ? -5.223 5.203 -28.891 1 87.31 36 GLY B O 1
ATOM 4471 N N . LEU B 1 37 ? -5.84 4.996 -26.797 1 90.5 37 LEU B N 1
ATOM 4472 C CA . LEU B 1 37 ? -5.957 3.543 -26.781 1 90.5 37 LEU B CA 1
ATOM 4473 C C . LEU B 1 37 ? -7.02 3.068 -27.766 1 90.5 37 LEU B C 1
ATOM 4475 O O . LEU B 1 37 ? -6.914 1.976 -28.328 1 90.5 37 LEU B O 1
ATOM 4479 N N . GLY B 1 38 ? -7.996 3.955 -27.984 1 90.69 38 GLY B N 1
ATOM 4480 C CA . GLY B 1 38 ? -9.102 3.592 -28.859 1 90.69 38 GLY B CA 1
ATOM 4481 C C . GLY B 1 38 ? -8.688 3.406 -30.312 1 90.69 38 GLY B C 1
ATOM 4482 O O . GLY B 1 38 ? -9.43 2.83 -31.109 1 90.69 38 GLY B O 1
ATOM 4483 N N . GLN B 1 39 ? -7.504 3.816 -30.641 1 91.44 39 GLN B N 1
ATOM 4484 C CA . GLN B 1 39 ? -7.047 3.738 -32.031 1 91.44 39 GLN B CA 1
ATOM 4485 C C . GLN B 1 39 ? -6.184 2.502 -32.25 1 91.44 39 GLN B C 1
ATOM 4487 O O . GLN B 1 39 ? -5.699 2.27 -33.375 1 91.44 39 GLN B O 1
ATOM 4492 N N . LEU B 1 40 ? -6.004 1.689 -31.203 1 95 40 LEU B N 1
ATOM 4493 C CA . LEU B 1 40 ? -5.297 0.427 -31.391 1 95 40 LEU B CA 1
ATOM 4494 C C . LEU B 1 40 ? -6.145 -0.562 -32.188 1 95 40 LEU B C 1
ATOM 4496 O O . LEU B 1 40 ? -7.371 -0.581 -32.062 1 95 40 LEU B O 1
ATOM 4500 N N . PRO B 1 41 ? -5.473 -1.372 -33 1 95.19 41 PRO B N 1
ATOM 4501 C CA . PRO B 1 41 ? -6.238 -2.373 -33.719 1 95.19 41 PRO B CA 1
ATOM 4502 C C . PRO B 1 41 ? -6.945 -3.375 -32.812 1 95.19 41 PRO B C 1
ATOM 4504 O O . PRO B 1 41 ? -6.367 -3.832 -31.828 1 95.19 41 PRO B O 1
ATOM 4507 N N . MET B 1 42 ? -8.188 -3.666 -33.156 1 97 42 MET B N 1
ATOM 4508 C CA . MET B 1 42 ? -8.992 -4.609 -32.375 1 97 42 MET B CA 1
ATOM 4509 C C . MET B 1 42 ? -9.305 -5.855 -33.188 1 97 42 MET B C 1
ATOM 4511 O O . MET B 1 42 ? -9.281 -5.812 -34.438 1 97 42 MET B O 1
ATOM 4515 N N . PRO B 1 43 ? -9.516 -6.988 -32.469 1 97.69 43 PRO B N 1
ATOM 4516 C CA . PRO B 1 43 ? -10.039 -8.133 -33.219 1 97.69 43 PRO B CA 1
ATOM 4517 C C . PRO B 1 43 ? -11.328 -7.812 -33.969 1 97.69 43 PRO B C 1
ATOM 4519 O O . PRO B 1 43 ? -12.102 -6.953 -33.531 1 97.69 43 PRO B O 1
ATOM 4522 N N . PRO B 1 44 ? -11.57 -8.484 -35.094 1 97.19 44 PRO B N 1
ATOM 4523 C CA . PRO B 1 44 ? -12.734 -8.164 -35.906 1 97.19 44 PRO B CA 1
ATOM 4524 C C . PRO B 1 44 ? -14.047 -8.273 -35.156 1 97.19 44 PRO B C 1
ATOM 4526 O O . PRO B 1 44 ? -14.281 -9.273 -34.469 1 97.19 44 PRO B O 1
ATOM 4529 N N . MET B 1 45 ? -14.898 -7.301 -35.344 1 96.06 45 MET B N 1
ATOM 4530 C CA . MET B 1 45 ? -16.141 -7.172 -34.594 1 96.06 45 MET B CA 1
ATOM 4531 C C . MET B 1 45 ? -17.078 -8.352 -34.875 1 96.06 45 MET B C 1
ATOM 4533 O O . MET B 1 45 ? -17.719 -8.859 -33.969 1 96.06 45 MET B O 1
ATOM 4537 N N . ASP B 1 46 ? -17.156 -8.766 -36.094 1 95.88 46 ASP B N 1
ATOM 4538 C CA . ASP B 1 46 ? -18.062 -9.852 -36.469 1 95.88 46 ASP B CA 1
ATOM 4539 C C . ASP B 1 46 ? -17.688 -11.148 -35.75 1 95.88 46 ASP B C 1
ATOM 4541 O O . ASP B 1 46 ? -18.562 -11.898 -35.312 1 95.88 46 ASP B O 1
ATOM 4545 N N . ILE B 1 47 ? -16.422 -11.391 -35.625 1 96.19 47 ILE B N 1
ATOM 4546 C CA . ILE B 1 47 ? -15.953 -12.594 -34.969 1 96.19 47 ILE B CA 1
ATOM 4547 C C . ILE B 1 47 ? -16.297 -12.523 -33.469 1 96.19 47 ILE B C 1
ATOM 4549 O O . ILE B 1 47 ? -16.75 -13.508 -32.906 1 96.19 47 ILE B O 1
ATOM 4553 N N . VAL B 1 48 ? -16.109 -11.359 -32.875 1 97.25 48 VAL B N 1
ATOM 4554 C CA . VAL B 1 48 ? -16.359 -11.164 -31.438 1 97.25 48 VAL B CA 1
ATOM 4555 C C . VAL B 1 48 ? -17.859 -11.336 -31.156 1 97.25 48 VAL B C 1
ATOM 4557 O O . VAL B 1 48 ? -18.234 -12.023 -30.203 1 97.25 48 VAL B O 1
ATOM 4560 N N . VAL B 1 49 ? -18.719 -10.758 -32 1 96.31 49 VAL B N 1
ATOM 4561 C CA . VAL B 1 49 ? -20.172 -10.852 -31.828 1 96.31 49 VAL B CA 1
ATOM 4562 C C . VAL B 1 49 ? -20.594 -12.312 -31.922 1 96.31 49 VAL B C 1
ATOM 4564 O O . VAL B 1 49 ? -21.406 -12.781 -31.109 1 96.31 49 VAL B O 1
ATOM 4567 N N . ASN B 1 50 ? -20.094 -13.008 -32.844 1 95.19 50 ASN B N 1
ATOM 4568 C CA . ASN B 1 50 ? -20.438 -14.414 -33.031 1 95.19 50 ASN B CA 1
ATOM 4569 C C . ASN B 1 50 ? -19.984 -15.25 -31.828 1 95.19 50 ASN B C 1
ATOM 4571 O O . ASN B 1 50 ? -20.703 -16.156 -31.406 1 95.19 50 ASN B O 1
ATOM 4575 N N . LEU B 1 51 ? -18.844 -14.953 -31.359 1 94.81 51 LEU B N 1
ATOM 4576 C CA . LEU B 1 51 ? -18.328 -15.695 -30.219 1 94.81 51 LEU B CA 1
ATOM 4577 C C . LEU B 1 51 ? -19.172 -15.414 -28.969 1 94.81 51 LEU B C 1
ATOM 4579 O O . LEU B 1 51 ? -19.422 -16.328 -28.172 1 94.81 51 LEU B O 1
ATOM 4583 N N . LEU B 1 52 ? -19.547 -14.164 -28.797 1 94.94 52 LEU B N 1
ATOM 4584 C CA . LEU B 1 52 ? -20.344 -13.797 -27.641 1 94.94 52 LEU B CA 1
ATOM 4585 C C . LEU B 1 52 ? -21.703 -14.492 -27.672 1 94.94 52 LEU B C 1
ATOM 4587 O O . LEU B 1 52 ? -22.219 -14.914 -26.641 1 94.94 52 LEU B O 1
ATOM 4591 N N . LYS B 1 53 ? -22.281 -14.656 -28.859 1 93.56 53 LYS B N 1
ATOM 4592 C CA . LYS B 1 53 ? -23.531 -15.391 -29.016 1 93.56 53 LYS B CA 1
ATOM 4593 C C . LYS B 1 53 ? -23.344 -16.859 -28.672 1 93.56 53 LYS B C 1
ATOM 4595 O O . LYS B 1 53 ? -24.203 -17.453 -28 1 93.56 53 LYS B O 1
ATOM 4600 N N . ARG B 1 54 ? -22.281 -17.391 -29.047 1 89.88 54 ARG B N 1
ATOM 4601 C CA . ARG B 1 54 ? -22 -18.797 -28.781 1 89.88 54 ARG B CA 1
ATOM 4602 C C . ARG B 1 54 ? -21.812 -19.062 -27.297 1 89.88 54 ARG B C 1
ATOM 4604 O O . ARG B 1 54 ? -22.234 -20.094 -26.781 1 89.88 54 ARG B O 1
ATOM 4611 N N . VAL B 1 55 ? -21.078 -18.219 -26.672 1 88.5 55 VAL B N 1
ATOM 4612 C CA . VAL B 1 55 ? -20.781 -18.359 -25.25 1 88.5 55 VAL B CA 1
ATOM 4613 C C . VAL B 1 55 ? -22.078 -18.297 -24.438 1 88.5 55 VAL B C 1
ATOM 4615 O O . VAL B 1 55 ? -22.234 -19.016 -23.453 1 88.5 55 VAL B O 1
ATOM 4618 N N . ARG B 1 56 ? -22.969 -17.469 -24.891 1 86.62 56 ARG B N 1
ATOM 4619 C CA . ARG B 1 56 ? -24.25 -17.328 -24.203 1 86.62 56 ARG B CA 1
ATOM 4620 C C . ARG B 1 56 ? -25.062 -18.609 -24.297 1 86.62 56 ARG B C 1
ATOM 4622 O O . ARG B 1 56 ? -25.828 -18.938 -23.391 1 86.62 56 ARG B O 1
ATOM 4629 N N . ALA B 1 57 ? -24.797 -19.359 -25.328 1 86.44 57 ALA B N 1
ATOM 4630 C CA . ALA B 1 57 ? -25.578 -20.578 -25.594 1 86.44 57 ALA B CA 1
ATOM 4631 C C . ALA B 1 57 ? -24.844 -21.812 -25.078 1 86.44 57 ALA B C 1
ATOM 4633 O O . ALA B 1 57 ? -25.359 -22.922 -25.141 1 86.44 57 ALA B O 1
ATOM 4634 N N . SER B 1 58 ? -23.703 -21.656 -24.609 1 84.12 58 SER B N 1
ATOM 4635 C CA . SER B 1 58 ? -22.875 -22.766 -24.172 1 84.12 58 SER B CA 1
ATOM 4636 C C . SER B 1 58 ? -22.75 -22.797 -22.656 1 84.12 58 SER B C 1
ATOM 4638 O O . SER B 1 58 ? -22.984 -21.797 -21.984 1 84.12 58 SER B O 1
ATOM 4640 N N . PRO B 1 59 ? -22.438 -23.969 -22.172 1 83.62 59 PRO B N 1
ATOM 4641 C CA . PRO B 1 59 ? -22.141 -24 -20.734 1 83.62 59 PRO B CA 1
ATOM 4642 C C . PRO B 1 59 ? -21.031 -23.047 -20.344 1 83.62 59 PRO B C 1
ATOM 4644 O O . PRO B 1 59 ? -20.172 -22.719 -21.172 1 83.62 59 PRO B O 1
ATOM 4647 N N . PRO B 1 60 ? -21.047 -22.641 -19.094 1 83.81 60 PRO B N 1
ATOM 4648 C CA . PRO B 1 60 ? -20.047 -21.656 -18.656 1 83.81 60 PRO B CA 1
ATOM 4649 C C . PRO B 1 60 ? -18.625 -22.172 -18.75 1 83.81 60 PRO B C 1
ATOM 4651 O O . PRO B 1 60 ? -18.344 -23.312 -18.375 1 83.81 60 PRO B O 1
ATOM 4654 N N . GLY B 1 61 ? -17.797 -21.344 -19.344 1 84.38 61 GLY B N 1
ATOM 4655 C CA . GLY B 1 61 ? -16.375 -21.641 -19.438 1 84.38 61 GLY B CA 1
ATOM 4656 C C . GLY B 1 61 ? -15.508 -20.656 -18.656 1 84.38 61 GLY B C 1
ATOM 4657 O O . GLY B 1 61 ? -15.992 -19.984 -17.75 1 84.38 61 GLY B O 1
ATOM 4658 N N . LEU B 1 62 ? -14.242 -20.656 -18.938 1 83.81 62 LEU B N 1
ATOM 4659 C CA . LEU B 1 62 ? -13.281 -19.812 -18.25 1 83.81 62 LEU B CA 1
ATOM 4660 C C . LEU B 1 62 ? -13.664 -18.344 -18.359 1 83.81 62 LEU B C 1
ATOM 4662 O O . LEU B 1 62 ? -13.648 -17.609 -17.359 1 83.81 62 LEU B O 1
ATOM 4666 N N . PHE B 1 63 ? -14 -17.938 -19.578 1 88.44 63 PHE B N 1
ATOM 4667 C CA . PHE B 1 63 ? -14.391 -16.547 -19.797 1 88.44 63 PHE B CA 1
ATOM 4668 C C . PHE B 1 63 ? -15.578 -16.172 -18.938 1 88.44 63 PHE B C 1
ATOM 4670 O O . PHE B 1 63 ? -15.57 -15.117 -18.297 1 88.44 63 PHE B O 1
ATOM 4677 N N . THR B 1 64 ? -16.5 -17 -18.875 1 86.25 64 THR B N 1
ATOM 4678 C CA . THR B 1 64 ? -17.719 -16.719 -18.109 1 86.25 64 THR B CA 1
ATOM 4679 C C . THR B 1 64 ? -17.406 -16.625 -16.625 1 86.25 64 THR B C 1
ATOM 4681 O O . THR B 1 64 ? -17.938 -15.742 -15.93 1 86.25 64 THR B O 1
ATOM 4684 N N . PHE B 1 65 ? -16.609 -17.453 -16.219 1 83.06 65 PHE B N 1
ATOM 4685 C CA . PHE B 1 65 ? -16.266 -17.453 -14.797 1 83.06 65 PHE B CA 1
ATOM 4686 C C . PHE B 1 65 ? -15.469 -16.203 -14.438 1 83.06 65 PHE B C 1
ATOM 4688 O O . PHE B 1 65 ? -15.656 -15.625 -13.359 1 83.06 65 PHE B O 1
ATOM 4695 N N . VAL B 1 66 ? -14.578 -15.797 -15.289 1 86.75 66 VAL B N 1
ATOM 4696 C CA . VAL B 1 66 ? -13.812 -14.578 -15.047 1 86.75 66 VAL B CA 1
ATOM 4697 C C . VAL B 1 66 ? -14.75 -13.383 -14.953 1 86.75 66 VAL B C 1
ATOM 4699 O O . VAL B 1 66 ? -14.633 -12.57 -14.031 1 86.75 66 VAL B O 1
ATOM 4702 N N . CYS B 1 67 ? -15.664 -13.305 -15.852 1 87.06 67 CYS B N 1
ATOM 4703 C CA . CYS B 1 67 ? -16.625 -12.211 -15.836 1 87.06 67 CYS B CA 1
ATOM 4704 C C . CYS B 1 67 ? -17.469 -12.242 -14.562 1 87.06 67 CYS B C 1
ATOM 4706 O O . CYS B 1 67 ? -17.703 -11.203 -13.945 1 87.06 67 CYS B O 1
ATOM 4708 N N . TYR B 1 68 ? -17.766 -13.383 -14.211 1 81.5 68 TYR B N 1
ATOM 4709 C CA . TYR B 1 68 ? -18.609 -13.555 -13.031 1 81.5 68 TYR B CA 1
ATOM 4710 C C . TYR B 1 68 ? -17.875 -13.141 -11.766 1 81.5 68 TYR B C 1
ATOM 4712 O O . TYR B 1 68 ? -18.406 -12.414 -10.938 1 81.5 68 TYR B O 1
ATOM 4720 N N . PHE B 1 69 ? -16.688 -13.531 -11.641 1 79.69 69 PHE B N 1
ATOM 4721 C CA . PHE B 1 69 ? -15.914 -13.312 -10.422 1 79.69 69 PHE B CA 1
ATOM 4722 C C . PHE B 1 69 ? -15.539 -11.844 -10.281 1 79.69 69 PHE B C 1
ATOM 4724 O O . PHE B 1 69 ? -15.312 -11.359 -9.172 1 79.69 69 PHE B O 1
ATOM 4731 N N . ILE B 1 70 ? -15.57 -11.125 -11.398 1 86.12 70 ILE B N 1
ATOM 4732 C CA . ILE B 1 70 ? -15.203 -9.711 -11.352 1 86.12 70 ILE B CA 1
ATOM 4733 C C . ILE B 1 70 ? -16.453 -8.844 -11.422 1 86.12 70 ILE B C 1
ATOM 4735 O O . ILE B 1 70 ? -16.375 -7.617 -11.359 1 86.12 70 ILE B O 1
ATOM 4739 N N . GLY B 1 71 ? -17.609 -9.438 -11.5 1 83.81 71 GLY B N 1
ATOM 4740 C CA . GLY B 1 71 ? -18.875 -8.742 -11.461 1 83.81 71 GLY B CA 1
ATOM 4741 C C . GLY B 1 71 ? -19.203 -8.023 -12.75 1 83.81 71 GLY B C 1
ATOM 4742 O O . GLY B 1 71 ? -19.734 -6.91 -12.727 1 83.81 71 GLY B O 1
ATOM 4743 N N . ILE B 1 72 ? -18.734 -8.562 -13.836 1 86.75 72 ILE B N 1
ATOM 4744 C CA . ILE B 1 72 ? -19.094 -8 -15.133 1 86.75 72 ILE B CA 1
ATOM 4745 C C . ILE B 1 72 ? -20.359 -8.68 -15.648 1 86.75 72 ILE B C 1
ATOM 4747 O O . ILE B 1 72 ? -20.344 -9.844 -16.031 1 86.75 72 ILE B O 1
ATOM 4751 N N . SER B 1 73 ? -21.422 -7.914 -15.648 1 82.81 73 SER B N 1
ATOM 4752 C CA . SER B 1 73 ? -22.703 -8.492 -16.016 1 82.81 73 SER B CA 1
ATOM 4753 C C . SER B 1 73 ? -23.016 -8.273 -17.484 1 82.81 73 SER B C 1
ATOM 4755 O O . SER B 1 73 ? -23.719 -9.07 -18.109 1 82.81 73 SER B O 1
ATOM 4757 N N . ASP B 1 74 ? -22.531 -7.258 -18.078 1 90.62 74 ASP B N 1
ATOM 4758 C CA . ASP B 1 74 ? -22.844 -6.934 -19.453 1 90.62 74 ASP B CA 1
ATOM 4759 C C . ASP B 1 74 ? -21.578 -6.656 -20.266 1 90.62 74 ASP B C 1
ATOM 4761 O O . ASP B 1 74 ? -21.344 -5.527 -20.703 1 90.62 74 ASP B O 1
ATOM 4765 N N . PHE B 1 75 ? -20.906 -7.723 -20.594 1 94.56 75 PHE B N 1
ATOM 4766 C CA . PHE B 1 75 ? -19.656 -7.609 -21.328 1 94.56 75 PHE B CA 1
ATOM 4767 C C . PHE B 1 75 ? -19.906 -7.172 -22.766 1 94.56 75 PHE B C 1
ATOM 4769 O O . PHE B 1 75 ? -19.109 -6.426 -23.344 1 94.56 75 PHE B O 1
ATOM 4776 N N . SER B 1 76 ? -21.047 -7.551 -23.266 1 94.81 76 SER B N 1
ATOM 4777 C CA . SER B 1 76 ? -21.375 -7.188 -24.641 1 94.81 76 SER B CA 1
ATOM 4778 C C . SER B 1 76 ? -21.516 -5.676 -24.797 1 94.81 76 SER B C 1
ATOM 4780 O O . SER B 1 76 ? -21.078 -5.105 -25.797 1 94.81 76 SER B O 1
ATOM 4782 N N . ASN B 1 77 ? -22.109 -5.137 -23.844 1 94.12 77 ASN B N 1
ATOM 4783 C CA . ASN B 1 77 ? -22.266 -3.686 -23.891 1 94.12 77 ASN B CA 1
ATOM 4784 C C . ASN B 1 77 ? -20.922 -2.977 -23.812 1 94.12 77 ASN B C 1
ATOM 4786 O O . ASN B 1 77 ? -20.719 -1.937 -24.438 1 94.12 77 ASN B O 1
ATOM 4790 N N . LEU B 1 78 ? -20.031 -3.473 -23 1 95.75 78 LEU B N 1
ATOM 4791 C CA . LEU B 1 78 ? -18.703 -2.902 -22.906 1 95.75 78 LEU B CA 1
ATOM 4792 C C . LEU B 1 78 ? -17.969 -3 -24.234 1 95.75 78 LEU B C 1
ATOM 4794 O O . LEU B 1 78 ? -17.281 -2.059 -24.641 1 95.75 78 LEU B O 1
ATOM 4798 N N . CYS B 1 79 ? -18.141 -4.117 -24.906 1 96.44 79 CYS B N 1
ATOM 4799 C CA . CYS B 1 79 ? -17.547 -4.281 -26.234 1 96.44 79 CYS B CA 1
ATOM 4800 C C . CYS B 1 79 ? -18.094 -3.25 -27.203 1 96.44 79 CYS B C 1
ATOM 4802 O O . CYS B 1 79 ? -17.359 -2.662 -27.984 1 96.44 79 CYS B O 1
ATOM 4804 N N . ARG B 1 80 ? -19.391 -3.053 -27.094 1 95.19 80 ARG B N 1
ATOM 4805 C CA . ARG B 1 80 ? -20.031 -2.078 -27.984 1 95.19 80 ARG B CA 1
ATOM 4806 C C . ARG B 1 80 ? -19.438 -0.688 -27.781 1 95.19 80 ARG B C 1
ATOM 4808 O O . ARG B 1 80 ? -19.219 0.047 -28.734 1 95.19 80 ARG B O 1
ATOM 4815 N N . MET B 1 81 ? -19.156 -0.36 -26.594 1 94.88 81 MET B N 1
ATOM 4816 C CA . MET B 1 81 ? -18.609 0.955 -26.266 1 94.88 81 MET B CA 1
ATOM 4817 C C . MET B 1 81 ? -17.234 1.147 -26.891 1 94.88 81 MET B C 1
ATOM 4819 O O . MET B 1 81 ? -16.891 2.258 -27.297 1 94.88 81 MET B O 1
ATOM 4823 N N . VAL B 1 82 ? -16.469 0.073 -26.969 1 96 82 VAL B N 1
ATOM 4824 C CA . VAL B 1 82 ? -15.102 0.179 -27.453 1 96 82 VAL B CA 1
ATOM 4825 C C . VAL B 1 82 ? -15.078 0.064 -28.984 1 96 82 VAL B C 1
ATOM 4827 O O . VAL B 1 82 ? -14.344 0.789 -29.656 1 96 82 VAL B O 1
ATOM 4830 N N . TYR B 1 83 ? -15.938 -0.825 -29.547 1 95.62 83 TYR B N 1
ATOM 4831 C CA . TYR B 1 83 ? -15.953 -1.056 -30.984 1 95.62 83 TYR B CA 1
ATOM 4832 C C . TYR B 1 83 ? -16.703 0.051 -31.703 1 95.62 83 TYR B C 1
ATOM 4834 O O . TYR B 1 83 ? -16.422 0.353 -32.875 1 95.62 83 TYR B O 1
ATOM 4842 N N . PHE B 1 84 ? -17.703 0.581 -31.031 1 92.19 84 PHE B N 1
ATOM 4843 C CA . PHE B 1 84 ? -18.547 1.633 -31.609 1 92.19 84 PHE B CA 1
ATOM 4844 C C . PHE B 1 84 ? -18.688 2.793 -30.625 1 92.19 84 PHE B C 1
ATOM 4846 O O . PHE B 1 84 ? -19.797 3.07 -30.141 1 92.19 84 PHE B O 1
ATOM 4853 N N . PRO B 1 85 ? -17.594 3.516 -30.5 1 89.5 85 PRO B N 1
ATOM 4854 C CA . PRO B 1 85 ? -17.609 4.57 -29.484 1 89.5 85 PRO B CA 1
ATOM 4855 C C . PRO B 1 85 ? -18.438 5.781 -29.906 1 89.5 85 PRO B C 1
ATOM 4857 O O . PRO B 1 85 ? -18.047 6.512 -30.828 1 89.5 85 PRO B O 1
ATOM 4860 N N . THR B 1 86 ? -19.547 5.914 -29.281 1 87.31 86 THR B N 1
ATOM 4861 C CA . THR B 1 86 ? -20.344 7.129 -29.453 1 87.31 86 THR B CA 1
ATOM 4862 C C . THR B 1 86 ? -19.812 8.25 -28.562 1 87.31 86 THR B C 1
ATOM 4864 O O . THR B 1 86 ? -19.922 9.43 -28.906 1 87.31 86 THR B O 1
ATOM 4867 N N . ASP B 1 87 ? -19.328 7.922 -27.422 1 87.56 87 ASP B N 1
ATOM 4868 C CA . ASP B 1 87 ? -18.672 8.805 -26.453 1 87.56 87 ASP B CA 1
ATOM 4869 C C . ASP B 1 87 ? -17.297 8.273 -26.078 1 87.56 87 ASP B C 1
ATOM 4871 O O . ASP B 1 87 ? -16.969 7.117 -26.344 1 87.56 87 ASP B O 1
ATOM 4875 N N . ASP B 1 88 ? -16.625 9.078 -25.469 1 88.38 88 ASP B N 1
ATOM 4876 C CA . ASP B 1 88 ? -15.312 8.625 -24.984 1 88.38 88 ASP B CA 1
ATOM 4877 C C . ASP B 1 88 ? -15.461 7.59 -23.875 1 88.38 88 ASP B C 1
ATOM 4879 O O . ASP B 1 88 ? -16.359 7.699 -23.031 1 88.38 88 ASP B O 1
ATOM 4883 N N . PHE B 1 89 ? -14.75 6.512 -24.078 1 90.94 89 PHE B N 1
ATOM 4884 C CA . PHE B 1 89 ? -14.742 5.512 -23.031 1 90.94 89 PHE B CA 1
ATOM 4885 C C . PHE B 1 89 ? -13.477 5.617 -22.188 1 90.94 89 PHE B C 1
ATOM 4887 O O . PHE B 1 89 ? -12.5 6.238 -22.609 1 90.94 89 PHE B O 1
ATOM 4894 N N . SER B 1 90 ? -13.516 5.137 -21.016 1 91.69 90 SER B N 1
ATOM 4895 C CA . SER B 1 90 ? -12.383 5.215 -20.109 1 91.69 90 SER B CA 1
ATOM 4896 C C . SER B 1 90 ? -11.32 4.176 -20.438 1 91.69 90 SER B C 1
ATOM 4898 O O . SER B 1 90 ? -11.617 3.166 -21.094 1 91.69 90 SER B O 1
ATOM 4900 N N . ASP B 1 91 ? -10.125 4.379 -20.016 1 92.75 91 ASP B N 1
ATOM 4901 C CA . ASP B 1 91 ? -9.047 3.398 -20.156 1 92.75 91 ASP B CA 1
ATOM 4902 C C . ASP B 1 91 ? -9.406 2.092 -19.453 1 92.75 91 ASP B C 1
ATOM 4904 O O . ASP B 1 91 ? -9.047 1.01 -19.922 1 92.75 91 ASP B O 1
ATOM 4908 N N . SER B 1 92 ? -10.102 2.203 -18.344 1 94.94 92 SER B N 1
ATOM 4909 C CA . SER B 1 92 ? -10.531 1.02 -17.609 1 94.94 92 SER B CA 1
ATOM 4910 C C . SER B 1 92 ? -11.438 0.136 -18.453 1 94.94 92 SER B C 1
ATOM 4912 O O . SER B 1 92 ? -11.281 -1.087 -18.469 1 94.94 92 SER B O 1
ATOM 4914 N N . THR B 1 93 ? -12.367 0.772 -19.188 1 96.19 93 THR B N 1
ATOM 4915 C CA . THR B 1 93 ? -13.266 0.03 -20.062 1 96.19 93 THR B CA 1
ATOM 4916 C C . THR B 1 93 ? -12.477 -0.686 -21.156 1 96.19 93 THR B C 1
ATOM 4918 O O . THR B 1 93 ? -12.758 -1.844 -21.469 1 96.19 93 THR B O 1
ATOM 4921 N N . PHE B 1 94 ? -11.555 -0.02 -21.672 1 97.44 94 PHE B N 1
ATOM 4922 C CA . PHE B 1 94 ? -10.719 -0.599 -22.719 1 97.44 94 PHE B CA 1
ATOM 4923 C C . PHE B 1 94 ? -9.977 -1.822 -22.203 1 97.44 94 PHE B C 1
ATOM 4925 O O . PHE B 1 94 ? -9.898 -2.848 -22.875 1 97.44 94 PHE B O 1
ATOM 4932 N N . ILE B 1 95 ? -9.422 -1.729 -21 1 97.38 95 ILE B N 1
ATOM 4933 C CA . ILE B 1 95 ? -8.68 -2.824 -20.391 1 97.38 95 ILE B CA 1
ATOM 4934 C C . ILE B 1 95 ? -9.617 -4.012 -20.156 1 97.38 95 ILE B C 1
ATOM 4936 O O . ILE B 1 95 ? -9.281 -5.145 -20.5 1 97.38 95 ILE B O 1
ATOM 4940 N N . ILE B 1 96 ? -10.805 -3.781 -19.625 1 97.62 96 ILE B N 1
ATOM 4941 C CA . ILE B 1 96 ? -11.766 -4.832 -19.344 1 97.62 96 ILE B CA 1
ATOM 4942 C C . ILE B 1 96 ? -12.117 -5.586 -20.625 1 97.62 96 ILE B C 1
ATOM 4944 O O . ILE B 1 96 ? -12.117 -6.82 -20.641 1 97.62 96 ILE B O 1
ATOM 4948 N N . VAL B 1 97 ? -12.359 -4.852 -21.656 1 97.81 97 VAL B N 1
ATOM 4949 C CA . VAL B 1 97 ? -12.773 -5.457 -22.906 1 97.81 97 VAL B CA 1
ATOM 4950 C C . VAL B 1 97 ? -11.633 -6.305 -23.469 1 97.81 97 VAL B C 1
ATOM 4952 O O . VAL B 1 97 ? -11.844 -7.449 -23.891 1 97.81 97 VAL B O 1
ATOM 4955 N N . ASN B 1 98 ? -10.453 -5.785 -23.453 1 98.12 98 ASN B N 1
ATOM 4956 C CA . ASN B 1 98 ? -9.352 -6.516 -24.062 1 98.12 98 ASN B CA 1
ATOM 4957 C C . ASN B 1 98 ? -8.93 -7.711 -23.219 1 98.12 98 ASN B C 1
ATOM 4959 O O . ASN B 1 98 ? -8.508 -8.742 -23.766 1 98.12 98 ASN B O 1
ATOM 4963 N N . VAL B 1 99 ? -9.008 -7.633 -21.922 1 97.31 99 VAL B N 1
ATOM 4964 C CA . VAL B 1 99 ? -8.773 -8.812 -21.094 1 97.31 99 VAL B CA 1
ATOM 4965 C C . VAL B 1 99 ? -9.875 -9.836 -21.328 1 97.31 99 VAL B C 1
ATOM 4967 O O . VAL B 1 99 ? -9.609 -11.039 -21.406 1 97.31 99 VAL B O 1
ATOM 4970 N N . GLY B 1 100 ? -11.109 -9.305 -21.391 1 96.81 100 GLY B N 1
ATOM 4971 C CA . GLY B 1 100 ? -12.211 -10.195 -21.719 1 96.81 100 GLY B CA 1
ATOM 4972 C C . GLY B 1 100 ? -12.016 -10.914 -23.047 1 96.81 100 GLY B C 1
ATOM 4973 O O . GLY B 1 100 ? -12.242 -12.117 -23.141 1 96.81 100 GLY B O 1
ATOM 4974 N N . LEU B 1 101 ? -11.633 -10.18 -24.047 1 97.56 101 LEU B N 1
ATOM 4975 C CA . LEU B 1 101 ? -11.375 -10.766 -25.359 1 97.56 101 LEU B CA 1
ATOM 4976 C C . LEU B 1 101 ? -10.25 -11.789 -25.281 1 97.56 101 LEU B C 1
ATOM 4978 O O . LEU B 1 101 ? -10.305 -12.836 -25.938 1 97.56 101 LEU B O 1
ATOM 4982 N N . TYR B 1 102 ? -9.211 -11.492 -24.531 1 95.81 102 TYR B N 1
ATOM 4983 C CA . TYR B 1 102 ? -8.117 -12.43 -24.312 1 95.81 102 TYR B CA 1
ATOM 4984 C C . TYR B 1 102 ? -8.648 -13.773 -23.812 1 95.81 102 TYR B C 1
ATOM 4986 O O . TYR B 1 102 ? -8.312 -14.82 -24.375 1 95.81 102 TYR B O 1
ATOM 4994 N N . TYR B 1 103 ? -9.484 -13.781 -22.828 1 92.44 103 TYR B N 1
ATOM 4995 C CA . TYR B 1 103 ? -9.992 -15.031 -22.266 1 92.44 103 TYR B CA 1
ATOM 4996 C C . TYR B 1 103 ? -10.984 -15.688 -23.219 1 92.44 103 TYR B C 1
ATOM 4998 O O . TYR B 1 103 ? -11.062 -16.922 -23.297 1 92.44 103 TYR B O 1
ATOM 5006 N N . LEU B 1 104 ? -11.75 -14.867 -23.922 1 93.81 104 LEU B N 1
ATOM 5007 C CA . LEU B 1 104 ? -12.68 -15.391 -24.906 1 93.81 104 LEU B CA 1
ATOM 5008 C C . LEU B 1 104 ? -11.945 -16.156 -26 1 93.81 104 LEU B C 1
ATOM 5010 O O . LEU B 1 104 ? -12.297 -17.297 -26.312 1 93.81 104 LEU B O 1
ATOM 5014 N N . PHE B 1 105 ? -10.945 -15.555 -26.562 1 94.38 105 PHE B N 1
ATOM 5015 C CA . PHE B 1 105 ? -10.188 -16.188 -27.641 1 94.38 105 PHE B CA 1
ATOM 5016 C C . PHE B 1 105 ? -9.375 -17.359 -27.125 1 94.38 105 PHE B C 1
ATOM 5018 O O . PHE B 1 105 ? -9.18 -18.344 -27.828 1 94.38 105 PHE B O 1
ATOM 5025 N N . LEU B 1 106 ? -8.867 -17.25 -25.906 1 88.88 106 LEU B N 1
ATOM 5026 C CA . LEU B 1 106 ? -8.125 -18.344 -25.297 1 88.88 106 LEU B CA 1
ATOM 5027 C C . LEU B 1 106 ? -8.992 -19.578 -25.156 1 88.88 106 LEU B C 1
ATOM 5029 O O . LEU B 1 106 ? -8.562 -20.688 -25.484 1 88.88 106 LEU B O 1
ATOM 5033 N N . GLU B 1 107 ? -10.18 -19.391 -24.656 1 86.12 107 GLU B N 1
ATOM 5034 C CA . GLU B 1 107 ? -11.125 -20.5 -24.5 1 86.12 107 GLU B CA 1
ATOM 5035 C C . GLU B 1 107 ? -11.461 -21.141 -25.844 1 86.12 107 GLU B C 1
ATOM 5037 O O . GLU B 1 107 ? -11.477 -22.359 -25.969 1 86.12 107 GLU B O 1
ATOM 5042 N N . GLN B 1 108 ? -11.703 -20.328 -26.828 1 88.38 108 GLN B N 1
ATOM 5043 C CA . GLN B 1 108 ? -12.07 -20.828 -28.141 1 88.38 108 GLN B CA 1
ATOM 5044 C C . GLN B 1 108 ? -10.883 -21.531 -28.812 1 88.38 108 GLN B C 1
ATOM 5046 O O . GLN B 1 108 ? -11.055 -22.516 -29.531 1 88.38 108 GLN B O 1
ATOM 5051 N N . HIS B 1 109 ? -9.758 -20.953 -28.625 1 87.12 109 HIS B N 1
ATOM 5052 C CA . HIS B 1 109 ? -8.555 -21.578 -29.125 1 87.12 109 HIS B CA 1
ATOM 5053 C C . HIS B 1 109 ? -8.391 -22.984 -28.562 1 87.12 109 HIS B C 1
ATOM 5055 O O . HIS B 1 109 ? -8.047 -23.922 -29.297 1 87.12 109 HIS B O 1
ATOM 5061 N N . HIS B 1 110 ? -8.68 -23.141 -27.281 1 80.94 110 HIS B N 1
ATOM 5062 C CA . HIS B 1 110 ? -8.562 -24.422 -26.609 1 80.94 110 HIS B CA 1
ATOM 5063 C C . HIS B 1 110 ? -9.625 -25.406 -27.094 1 80.94 110 HIS B C 1
ATOM 5065 O O . HIS B 1 110 ? -9.344 -26.594 -27.266 1 80.94 110 HIS B O 1
ATOM 5071 N N . LEU B 1 111 ? -10.797 -24.969 -27.281 1 81.88 111 LEU B N 1
ATOM 5072 C CA . LEU B 1 111 ? -11.922 -25.812 -27.656 1 81.88 111 LEU B CA 1
ATOM 5073 C C . LEU B 1 111 ? -11.812 -26.266 -29.109 1 81.88 111 LEU B C 1
ATOM 5075 O O . LEU B 1 111 ? -12.422 -27.25 -29.5 1 81.88 111 LEU B O 1
ATOM 5079 N N . THR B 1 112 ? -10.984 -25.5 -29.859 1 85 112 THR B N 1
ATOM 5080 C CA . THR B 1 112 ? -10.805 -25.844 -31.266 1 85 112 THR B CA 1
ATOM 5081 C C . THR B 1 112 ? -9.734 -26.906 -31.438 1 85 112 THR B C 1
ATOM 5083 O O . THR B 1 112 ? -8.562 -26.672 -31.141 1 85 112 THR B O 1
ATOM 5086 N N . VAL B 1 113 ? -9.898 -28.188 -31.719 1 79.38 113 VAL B N 1
ATOM 5087 C CA . VAL B 1 113 ? -8.922 -29.266 -31.75 1 79.38 113 VAL B CA 1
ATOM 5088 C C . VAL B 1 113 ? -8.641 -29.672 -33.188 1 79.38 113 VAL B C 1
ATOM 5090 O O . VAL B 1 113 ? -7.488 -29.875 -33.594 1 79.38 113 VAL B O 1
ATOM 5093 N N . ASP B 1 114 ? -9.555 -29.797 -34.125 1 83.81 114 ASP B N 1
ATOM 5094 C CA . ASP B 1 114 ? -9.359 -30.375 -35.438 1 83.81 114 ASP B CA 1
ATOM 5095 C C . ASP B 1 114 ? -9.609 -29.344 -36.531 1 83.81 114 ASP B C 1
ATOM 5097 O O . ASP B 1 114 ? -10.109 -29.688 -37.625 1 83.81 114 ASP B O 1
ATOM 5101 N N . ASN B 1 115 ? -9.266 -28.141 -36.312 1 91.25 115 ASN B N 1
ATOM 5102 C CA . ASN B 1 115 ? -9.391 -27.062 -37.281 1 91.25 115 ASN B CA 1
ATOM 5103 C C . ASN B 1 115 ? -8.234 -26.062 -37.156 1 91.25 115 ASN B C 1
ATOM 5105 O O . ASN B 1 115 ? -8.383 -25 -36.562 1 91.25 115 ASN B O 1
ATOM 5109 N N . LYS B 1 116 ? -7.18 -26.391 -37.781 1 91.06 116 LYS B N 1
ATOM 5110 C CA . LYS B 1 116 ? -5.934 -25.656 -37.625 1 91.06 116 LYS B CA 1
ATOM 5111 C C . LYS B 1 116 ? -6.082 -24.219 -38.094 1 91.06 116 LYS B C 1
ATOM 5113 O O . LYS B 1 116 ? -5.664 -23.281 -37.406 1 91.06 116 LYS B O 1
ATOM 5118 N N . PRO B 1 117 ? -6.691 -24.031 -39.25 1 93.5 117 PRO B N 1
ATOM 5119 C CA . PRO B 1 117 ? -6.836 -22.641 -39.688 1 93.5 117 PRO B CA 1
ATOM 5120 C C . PRO B 1 117 ? -7.609 -21.781 -38.688 1 93.5 117 PRO B C 1
ATOM 5122 O O . PRO B 1 117 ? -7.242 -20.625 -38.469 1 93.5 117 PRO B O 1
ATOM 5125 N N . LEU B 1 118 ? -8.664 -22.328 -38.25 1 93.19 118 LEU B N 1
ATOM 5126 C CA . LEU B 1 118 ? -9.469 -21.609 -37.281 1 93.19 118 LEU B CA 1
ATOM 5127 C C . LEU B 1 118 ? -8.68 -21.375 -36 1 93.19 118 LEU B C 1
ATOM 5129 O O . LEU B 1 118 ? -8.789 -20.312 -35.375 1 93.19 118 LEU B O 1
ATOM 5133 N N . LYS B 1 119 ? -7.957 -22.297 -35.594 1 91.5 119 LYS B N 1
ATOM 5134 C CA . LYS B 1 119 ? -7.105 -22.188 -34.406 1 91.5 119 LYS B CA 1
ATOM 5135 C C . LYS B 1 119 ? -6.07 -21.078 -34.562 1 91.5 119 LYS B C 1
ATOM 5137 O O . LYS B 1 119 ? -5.812 -20.312 -33.656 1 91.5 119 LYS B O 1
ATOM 5142 N N . ASP B 1 120 ? -5.496 -21.031 -35.75 1 93.56 120 ASP B N 1
ATOM 5143 C CA . ASP B 1 120 ? -4.512 -19.984 -36.031 1 93.56 120 ASP B CA 1
ATOM 5144 C C . ASP B 1 120 ? -5.156 -18.594 -36.031 1 93.56 120 ASP B C 1
ATOM 5146 O O . ASP B 1 120 ? -4.535 -17.625 -35.594 1 93.56 120 ASP B O 1
ATOM 5150 N N . GLU B 1 121 ? -6.277 -18.547 -36.5 1 95.19 121 GLU B N 1
ATOM 5151 C CA . GLU B 1 121 ? -7.004 -17.281 -36.5 1 95.19 121 GLU B CA 1
ATOM 5152 C C . GLU B 1 121 ? -7.246 -16.812 -35.062 1 95.19 121 GLU B C 1
ATOM 5154 O O . GLU B 1 121 ? -7.02 -15.641 -34.75 1 95.19 121 GLU B O 1
ATOM 5159 N N . PHE B 1 122 ? -7.727 -17.703 -34.25 1 94 122 PHE B N 1
ATOM 5160 C CA . PHE B 1 122 ? -7.969 -17.359 -32.844 1 94 122 PHE B CA 1
ATOM 5161 C C . PHE B 1 122 ? -6.668 -16.969 -32.156 1 94 122 PHE B C 1
ATOM 5163 O O . PHE B 1 122 ? -6.652 -16.078 -31.312 1 94 122 PHE B O 1
ATOM 5170 N N . ALA B 1 123 ? -5.613 -17.625 -32.5 1 92.88 123 ALA B N 1
ATOM 5171 C CA . ALA B 1 123 ? -4.309 -17.297 -31.953 1 92.88 123 ALA B CA 1
ATOM 5172 C C . ALA B 1 123 ? -3.898 -15.875 -32.312 1 92.88 123 ALA B C 1
ATOM 5174 O O . ALA B 1 123 ? -3.303 -15.172 -31.5 1 92.88 123 ALA B O 1
ATOM 5175 N N . SER B 1 124 ? -4.156 -15.555 -33.469 1 96.12 124 SER B N 1
ATOM 5176 C CA . SER B 1 124 ? -3.826 -14.203 -33.938 1 96.12 124 SER B CA 1
ATOM 5177 C C . SER B 1 124 ? -4.621 -13.156 -33.188 1 96.12 124 SER B C 1
ATOM 5179 O O . SER B 1 124 ? -4.066 -12.133 -32.75 1 96.12 124 SER B O 1
ATOM 5181 N N . HIS B 1 125 ? -5.891 -13.359 -33 1 97 125 HIS B N 1
ATOM 5182 C CA . HIS B 1 125 ? -6.727 -12.422 -32.25 1 97 125 HIS B CA 1
ATOM 5183 C C . HIS B 1 125 ? -6.352 -12.383 -30.781 1 97 125 HIS B C 1
ATOM 5185 O O . HIS B 1 125 ? -6.43 -11.336 -30.141 1 97 125 HIS B O 1
ATOM 5191 N N . LEU B 1 126 ? -6.016 -13.555 -30.328 1 95.12 126 LEU B N 1
ATOM 5192 C CA . LEU B 1 126 ? -5.5 -13.641 -28.969 1 95.12 126 LEU B CA 1
ATOM 5193 C C . LEU B 1 126 ? -4.27 -12.75 -28.797 1 95.12 126 LEU B C 1
ATOM 5195 O O . LEU B 1 126 ? -4.172 -12 -27.828 1 95.12 126 LEU B O 1
ATOM 5199 N N . TYR B 1 127 ? -3.438 -12.805 -29.734 1 95.12 127 TYR B N 1
ATOM 5200 C CA . TYR B 1 127 ? -2.211 -12.016 -29.703 1 95.12 127 TYR B CA 1
ATOM 5201 C C . TYR B 1 127 ? -2.52 -10.523 -29.766 1 95.12 127 TYR B C 1
ATOM 5203 O O . TYR B 1 127 ? -1.923 -9.734 -29.031 1 95.12 127 TYR B O 1
ATOM 5211 N N . THR B 1 128 ? -3.375 -10.17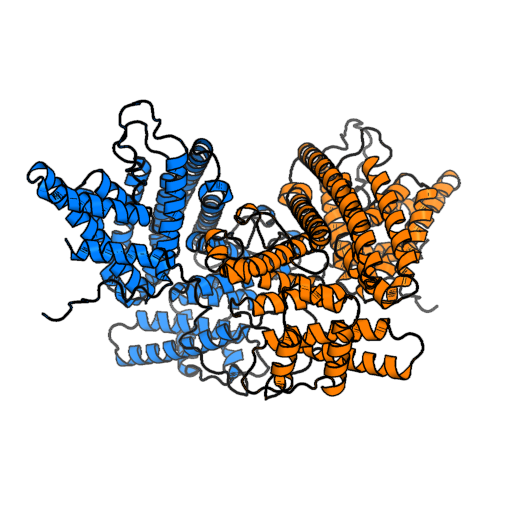2 -30.547 1 97.38 128 THR B N 1
ATOM 5212 C CA . THR B 1 128 ? -3.783 -8.781 -30.672 1 97.38 128 THR B CA 1
ATOM 5213 C C . THR B 1 128 ? -4.348 -8.273 -29.344 1 97.38 128 THR B C 1
ATOM 5215 O O . THR B 1 128 ? -4.043 -7.152 -28.922 1 97.38 128 THR B O 1
ATOM 5218 N N . SER B 1 129 ? -5.18 -9.047 -28.75 1 97.38 129 SER B N 1
ATOM 5219 C CA . SER B 1 129 ? -5.762 -8.672 -27.469 1 97.38 129 SER B CA 1
ATOM 5220 C C . SER B 1 129 ? -4.68 -8.492 -26.406 1 97.38 129 SER B C 1
ATOM 5222 O O . SER B 1 129 ? -4.77 -7.59 -25.562 1 97.38 129 SER B O 1
ATOM 5224 N N . ARG B 1 130 ? -3.703 -9.312 -26.438 1 96.06 130 ARG B N 1
ATOM 5225 C CA . ARG B 1 130 ? -2.605 -9.227 -25.484 1 96.06 130 ARG B CA 1
ATOM 5226 C C . ARG B 1 130 ? -1.812 -7.941 -25.672 1 96.06 130 ARG B C 1
ATOM 5228 O O . ARG B 1 130 ? -1.436 -7.285 -24.703 1 96.06 130 ARG B O 1
ATOM 5235 N N . ILE B 1 131 ? -1.568 -7.613 -26.922 1 96.62 131 ILE B N 1
ATOM 5236 C CA . ILE B 1 131 ? -0.872 -6.367 -27.219 1 96.62 131 ILE B CA 1
ATOM 5237 C C . ILE B 1 131 ? -1.65 -5.188 -26.641 1 96.62 131 ILE B C 1
ATOM 5239 O O . ILE B 1 131 ? -1.075 -4.324 -25.969 1 96.62 131 ILE B O 1
ATOM 5243 N N . ASN B 1 132 ? -2.896 -5.211 -26.906 1 97.69 132 ASN B N 1
ATOM 5244 C CA . ASN B 1 132 ? -3.746 -4.109 -26.469 1 97.69 132 ASN B CA 1
ATOM 5245 C C . ASN B 1 132 ? -3.789 -4.012 -24.938 1 97.69 132 ASN B C 1
ATOM 5247 O O . ASN B 1 132 ? -3.658 -2.92 -24.375 1 97.69 132 ASN B O 1
ATOM 5251 N N . LEU B 1 133 ? -4.008 -5.156 -24.328 1 97.31 133 LEU B N 1
ATOM 5252 C CA . LEU B 1 133 ? -4.156 -5.109 -22.875 1 97.31 133 LEU B CA 1
ATOM 5253 C C . LEU B 1 133 ? -2.836 -4.734 -22.219 1 97.31 133 LEU B C 1
ATOM 5255 O O . LEU B 1 133 ? -2.82 -3.965 -21.25 1 97.31 133 LEU B O 1
ATOM 5259 N N . GLU B 1 134 ? -1.689 -5.23 -22.672 1 96.5 134 GLU B N 1
ATOM 5260 C CA . GLU B 1 134 ? -0.404 -4.875 -22.078 1 96.5 134 GLU B CA 1
ATOM 5261 C C . GLU B 1 134 ? -0.073 -3.404 -22.312 1 96.5 134 GLU B C 1
ATOM 5263 O O . GLU B 1 134 ? 0.499 -2.74 -21.453 1 96.5 134 GLU B O 1
ATOM 5268 N N . THR B 1 135 ? -0.425 -2.93 -23.484 1 96.44 135 THR B N 1
ATOM 5269 C CA . THR B 1 135 ? -0.215 -1.519 -23.781 1 96.44 135 THR B CA 1
ATOM 5270 C C . THR B 1 135 ? -1.049 -0.638 -22.859 1 96.44 135 THR B C 1
ATOM 5272 O O . THR B 1 135 ? -0.557 0.368 -22.344 1 96.44 135 THR B O 1
ATOM 5275 N N . ALA B 1 136 ? -2.23 -1.021 -22.672 1 96.75 136 ALA B N 1
ATOM 5276 C CA . ALA B 1 136 ? -3.123 -0.257 -21.797 1 96.75 136 ALA B CA 1
ATOM 5277 C C . ALA B 1 136 ? -2.654 -0.31 -20.344 1 96.75 136 ALA B C 1
ATOM 5279 O O . ALA B 1 136 ? -2.633 0.712 -19.656 1 96.75 136 ALA B O 1
ATOM 5280 N N . LEU B 1 137 ? -2.295 -1.515 -19.891 1 95.88 137 LEU B N 1
ATOM 5281 C CA . LEU B 1 137 ? -1.839 -1.682 -18.516 1 95.88 137 LEU B CA 1
ATOM 5282 C C . LEU B 1 137 ? -0.577 -0.865 -18.25 1 95.88 137 LEU B C 1
ATOM 5284 O O . LEU B 1 137 ? -0.448 -0.225 -17.203 1 95.88 137 LEU B O 1
ATOM 5288 N N . ALA B 1 138 ? 0.316 -0.871 -19.203 1 93.25 138 ALA B N 1
ATOM 5289 C CA . ALA B 1 138 ? 1.596 -0.18 -19.062 1 93.25 138 ALA B CA 1
ATOM 5290 C C . ALA B 1 138 ? 1.394 1.326 -18.922 1 93.25 138 ALA B C 1
ATOM 5292 O O . ALA B 1 138 ? 2.26 2.031 -18.406 1 93.25 138 ALA B O 1
ATOM 5293 N N . ASN B 1 139 ? 0.278 1.772 -19.359 1 91 139 ASN B N 1
ATOM 5294 C CA . ASN B 1 139 ? 0.064 3.215 -19.406 1 91 139 ASN B CA 1
ATOM 5295 C C . ASN B 1 139 ? -0.995 3.656 -18.406 1 91 139 ASN B C 1
ATOM 5297 O O . ASN B 1 139 ? -1.563 4.742 -18.531 1 91 139 ASN B O 1
ATOM 5301 N N . MET B 1 140 ? -1.261 2.869 -17.453 1 92.94 140 MET B N 1
ATOM 5302 C CA . MET B 1 140 ? -2.203 3.256 -16.406 1 92.94 140 MET B CA 1
ATOM 5303 C C . MET B 1 140 ? -1.636 4.383 -15.555 1 92.94 140 MET B C 1
ATOM 5305 O O . MET B 1 140 ? -0.438 4.406 -15.266 1 92.94 140 MET B O 1
ATOM 5309 N N . SER B 1 141 ? -2.463 5.273 -15.117 1 92.12 141 SER B N 1
ATOM 5310 C CA . SER B 1 141 ? -2.076 6.445 -14.336 1 92.12 141 SER B CA 1
ATOM 5311 C C . SER B 1 141 ? -1.981 6.109 -12.852 1 92.12 141 SER B C 1
ATOM 5313 O O . SER B 1 141 ? -2.658 5.195 -12.375 1 92.12 141 SER B O 1
ATOM 5315 N N . LEU B 1 142 ? -1.113 6.859 -12.203 1 93 142 LEU B N 1
ATOM 5316 C CA . LEU B 1 142 ? -1.038 6.73 -10.758 1 93 142 LEU B CA 1
ATOM 5317 C C . LEU B 1 142 ? -2.35 7.152 -10.102 1 93 142 LEU B C 1
ATOM 5319 O O . LEU B 1 142 ? -2.801 6.527 -9.141 1 93 142 LEU B O 1
ATOM 5323 N N . PHE B 1 143 ? -2.877 8.242 -10.633 1 91.94 143 PHE B N 1
ATOM 5324 C CA . PHE B 1 143 ? -4.137 8.75 -10.102 1 91.94 143 PHE B CA 1
ATOM 5325 C C . PHE B 1 143 ? -5.312 8.273 -10.953 1 91.94 143 PHE B C 1
ATOM 5327 O O . PHE B 1 143 ? -5.531 8.766 -12.055 1 91.94 143 PHE B O 1
ATOM 5334 N N . MET B 1 144 ? -6.023 7.258 -10.43 1 90.69 144 MET B N 1
ATOM 5335 C CA . MET B 1 144 ? -7.164 6.672 -11.125 1 90.69 144 MET B CA 1
ATOM 5336 C C . MET B 1 144 ? -8.461 6.973 -10.383 1 90.69 144 MET B C 1
ATOM 5338 O O . MET B 1 144 ? -8.445 7.336 -9.203 1 90.69 144 MET B O 1
ATOM 5342 N N . SER B 1 145 ? -9.531 6.82 -11.133 1 87.75 145 SER B N 1
ATOM 5343 C CA . SER B 1 145 ? -10.836 7.035 -10.523 1 87.75 145 SER B CA 1
ATOM 5344 C C . SER B 1 145 ? -11.156 5.957 -9.492 1 87.75 145 SER B C 1
ATOM 5346 O O . SER B 1 145 ? -10.656 4.836 -9.586 1 87.75 145 SER B O 1
ATOM 5348 N N . THR B 1 146 ? -11.938 6.262 -8.516 1 87.56 146 THR B N 1
ATOM 5349 C CA . THR B 1 146 ? -12.297 5.312 -7.469 1 87.56 146 THR B CA 1
ATOM 5350 C C . THR B 1 146 ? -13.602 4.594 -7.82 1 87.56 146 THR B C 1
ATOM 5352 O O . THR B 1 146 ? -14.359 4.203 -6.93 1 87.56 146 THR B O 1
ATOM 5355 N N . LYS B 1 147 ? -13.797 4.383 -9.055 1 88.94 147 LYS B N 1
ATOM 5356 C CA . LYS B 1 147 ? -15.008 3.715 -9.516 1 88.94 147 LYS B CA 1
ATOM 5357 C C . LYS B 1 147 ? -14.828 2.197 -9.523 1 88.94 147 LYS B C 1
ATOM 5359 O O . LYS B 1 147 ? -13.703 1.699 -9.57 1 88.94 147 LYS B O 1
ATOM 5364 N N . ILE B 1 148 ? -15.953 1.485 -9.523 1 92.38 148 ILE B N 1
ATOM 5365 C CA . ILE B 1 148 ? -15.984 0.027 -9.547 1 92.38 148 ILE B CA 1
ATOM 5366 C C . ILE B 1 148 ? -15.258 -0.484 -10.789 1 92.38 148 ILE B C 1
ATOM 5368 O O . ILE B 1 148 ? -14.492 -1.445 -10.711 1 92.38 148 ILE B O 1
ATOM 5372 N N . GLU B 1 149 ? -15.469 0.189 -11.883 1 93.88 149 GLU B N 1
ATOM 5373 C CA . GLU B 1 149 ? -14.883 -0.219 -13.164 1 93.88 149 GLU B CA 1
ATOM 5374 C C . GLU B 1 149 ? -13.359 -0.205 -13.102 1 93.88 149 GLU B C 1
ATOM 5376 O O . GLU B 1 149 ? -12.703 -1.027 -13.742 1 93.88 149 GLU B O 1
ATOM 5381 N N . THR B 1 150 ? -12.82 0.742 -12.398 1 95.56 150 THR B N 1
ATOM 5382 C CA . THR B 1 150 ? -11.367 0.844 -12.266 1 95.56 150 THR B CA 1
ATOM 5383 C C . THR B 1 150 ? -10.812 -0.354 -11.5 1 95.56 150 THR B C 1
ATOM 5385 O O . THR B 1 150 ? -9.797 -0.93 -11.898 1 95.56 150 THR B O 1
ATOM 5388 N N . VAL B 1 151 ? -11.5 -0.732 -10.43 1 96.62 151 VAL B N 1
ATOM 5389 C CA . VAL B 1 151 ? -11.078 -1.888 -9.641 1 96.62 151 VAL B CA 1
ATOM 5390 C C . VAL B 1 151 ? -11.18 -3.154 -10.492 1 96.62 151 VAL B C 1
ATOM 5392 O O . VAL B 1 151 ? -10.297 -4.012 -10.453 1 96.62 151 VAL B O 1
ATOM 5395 N N . GLN B 1 152 ? -12.242 -3.246 -11.266 1 97 152 GLN B N 1
ATOM 5396 C CA . GLN B 1 152 ? -12.422 -4.387 -12.156 1 97 152 GLN B CA 1
ATOM 5397 C C . GLN B 1 152 ? -11.281 -4.488 -13.156 1 97 152 GLN B C 1
ATOM 5399 O O . GLN B 1 152 ? -10.742 -5.574 -13.398 1 97 152 GLN B O 1
ATOM 5404 N N . ALA B 1 153 ? -10.945 -3.385 -13.742 1 97.44 153 ALA B N 1
ATOM 5405 C CA . ALA B 1 153 ? -9.859 -3.355 -14.727 1 97.44 153 ALA B CA 1
ATOM 5406 C C . ALA B 1 153 ? -8.539 -3.791 -14.094 1 97.44 153 ALA B C 1
ATOM 5408 O O . ALA B 1 153 ? -7.805 -4.59 -14.68 1 97.44 153 ALA B O 1
ATOM 5409 N N . LEU B 1 154 ? -8.234 -3.254 -12.906 1 97.69 154 LEU B N 1
ATOM 5410 C CA . LEU B 1 154 ? -6.996 -3.584 -12.203 1 97.69 154 LEU B CA 1
ATOM 5411 C C . LEU B 1 154 ? -6.957 -5.062 -11.844 1 97.69 154 LEU B C 1
ATOM 5413 O O . LEU B 1 154 ? -5.93 -5.723 -12.023 1 97.69 154 LEU B O 1
ATOM 5417 N N . LEU B 1 155 ? -8.031 -5.605 -11.406 1 97.38 155 LEU B N 1
ATOM 5418 C CA . LEU B 1 155 ? -8.102 -7.012 -11.023 1 97.38 155 LEU B CA 1
ATOM 5419 C C . LEU B 1 155 ? -7.961 -7.914 -12.25 1 97.38 155 LEU B C 1
ATOM 5421 O O . LEU B 1 155 ? -7.305 -8.953 -12.18 1 97.38 155 LEU B O 1
ATOM 5425 N N . MET B 1 156 ? -8.617 -7.527 -13.297 1 96.81 156 MET B N 1
ATOM 5426 C CA . MET B 1 156 ? -8.477 -8.289 -14.531 1 96.81 156 MET B CA 1
ATOM 5427 C C . MET B 1 156 ? -7.031 -8.273 -15.016 1 96.81 156 MET B C 1
ATOM 5429 O O . MET B 1 156 ? -6.512 -9.289 -15.477 1 96.81 156 MET B O 1
ATOM 5433 N N . GLY B 1 157 ? -6.426 -7.098 -14.938 1 96.56 157 GLY B N 1
ATOM 5434 C CA . GLY B 1 157 ? -5.004 -7.039 -15.234 1 96.56 157 GLY B CA 1
ATOM 5435 C C . GLY B 1 157 ? -4.168 -7.938 -14.344 1 96.56 157 GLY B C 1
ATOM 5436 O O . GLY B 1 157 ? -3.219 -8.57 -14.812 1 96.56 157 GLY B O 1
ATOM 5437 N N . THR B 1 158 ? -4.508 -8.016 -13.094 1 96.81 158 THR B N 1
ATOM 5438 C CA . THR B 1 158 ? -3.826 -8.891 -12.148 1 96.81 158 THR B CA 1
ATOM 5439 C C . THR B 1 158 ? -3.967 -10.352 -12.555 1 96.81 158 THR B C 1
ATOM 5441 O O . THR B 1 158 ? -2.988 -11.102 -12.547 1 96.81 158 THR B O 1
ATOM 5444 N N . LEU B 1 159 ? -5.172 -10.766 -12.953 1 95 159 LEU B N 1
ATOM 5445 C CA . LEU B 1 159 ? -5.414 -12.133 -13.391 1 95 159 LEU B CA 1
ATOM 5446 C C . LEU B 1 159 ? -4.574 -12.477 -14.609 1 95 159 LEU B C 1
ATOM 5448 O O . LEU B 1 159 ? -3.926 -13.523 -14.656 1 95 159 LEU B O 1
ATOM 5452 N N . TYR B 1 160 ? -4.59 -11.602 -15.523 1 94.19 160 TYR B N 1
ATOM 5453 C CA . TYR B 1 160 ? -3.812 -11.805 -16.734 1 94.19 160 TYR B CA 1
ATOM 5454 C C . TYR B 1 160 ? -2.332 -11.969 -16.422 1 94.19 160 TYR B C 1
ATOM 5456 O O . TYR B 1 160 ? -1.677 -12.883 -16.938 1 94.19 160 TYR B O 1
ATOM 5464 N N . THR B 1 161 ? -1.786 -11.094 -15.578 1 93.56 161 THR B N 1
ATOM 5465 C CA . THR B 1 161 ? -0.357 -11.109 -15.281 1 93.56 161 THR B CA 1
ATOM 5466 C C . THR B 1 161 ? 0.022 -12.352 -14.484 1 93.56 161 THR B C 1
ATOM 5468 O O . THR B 1 161 ? 1.14 -12.852 -14.609 1 93.56 161 THR B O 1
ATOM 5471 N N . ILE B 1 162 ? -0.864 -12.883 -13.719 1 92.25 162 ILE B N 1
ATOM 5472 C CA . ILE B 1 162 ? -0.631 -14.172 -13.07 1 92.25 162 ILE B CA 1
ATOM 5473 C C . ILE B 1 162 ? -0.589 -15.273 -14.125 1 92.25 162 ILE B C 1
ATOM 5475 O O . ILE B 1 162 ? 0.28 -16.156 -14.078 1 92.25 162 ILE B O 1
ATOM 5479 N N . ASP B 1 163 ? -1.506 -15.141 -15.078 1 90.06 163 ASP B N 1
ATOM 5480 C CA . ASP B 1 163 ? -1.581 -16.141 -16.141 1 90.06 163 ASP B CA 1
ATOM 5481 C C . ASP B 1 163 ? -0.278 -16.203 -16.938 1 90.06 163 ASP B C 1
ATOM 5483 O O . ASP B 1 163 ? 0.1 -17.266 -17.438 1 90.06 163 ASP B O 1
ATOM 5487 N N . VAL B 1 164 ? 0.318 -15.094 -17.094 1 86.62 164 VAL B N 1
ATOM 5488 C CA . VAL B 1 164 ? 1.548 -15.078 -17.875 1 86.62 164 VAL B CA 1
ATOM 5489 C C . VAL B 1 164 ? 2.758 -15.086 -16.938 1 86.62 164 VAL B C 1
ATOM 5491 O O . VAL B 1 164 ? 3.883 -14.828 -17.375 1 86.62 164 VAL B O 1
ATOM 5494 N N . CYS B 1 165 ? 2.584 -15.258 -15.68 1 88.19 165 CYS B N 1
ATOM 5495 C CA . CYS B 1 165 ? 3.584 -15.492 -14.648 1 88.19 165 CYS B CA 1
ATOM 5496 C C . CYS B 1 165 ? 4.484 -14.281 -14.469 1 88.19 165 CYS B C 1
ATOM 5498 O O . CYS B 1 165 ? 5.707 -14.391 -14.547 1 88.19 165 CYS B O 1
ATOM 5500 N N . ARG B 1 166 ? 3.92 -13.188 -14.219 1 87.19 166 ARG B N 1
ATOM 5501 C CA . ARG B 1 166 ? 4.586 -11.945 -13.852 1 87.19 166 ARG B CA 1
ATOM 5502 C C . ARG B 1 166 ? 4.109 -11.453 -12.484 1 87.19 166 ARG B C 1
ATOM 5504 O O . ARG B 1 166 ? 3.363 -10.477 -12.398 1 87.19 166 ARG B O 1
ATOM 5511 N N . PRO B 1 167 ? 4.602 -12.094 -11.461 1 87.69 167 PRO B N 1
ATOM 5512 C CA . PRO B 1 167 ? 4.055 -11.852 -10.117 1 87.69 167 PRO B CA 1
ATOM 5513 C C . PRO B 1 167 ? 4.309 -10.438 -9.625 1 87.69 167 PRO B C 1
ATOM 5515 O O . PRO B 1 167 ? 3.471 -9.867 -8.914 1 87.69 167 PRO B O 1
ATOM 5518 N N . SER B 1 168 ? 5.449 -9.797 -9.961 1 86.88 168 SER B N 1
ATOM 5519 C CA . SER B 1 168 ? 5.742 -8.438 -9.516 1 86.88 168 SER B CA 1
ATOM 5520 C C . SER B 1 168 ? 4.758 -7.434 -10.102 1 86.88 168 SER B C 1
ATOM 5522 O O . SER B 1 168 ? 4.336 -6.492 -9.422 1 86.88 168 SER B O 1
ATOM 5524 N N . VAL B 1 169 ? 4.43 -7.629 -11.406 1 91.69 169 VAL B N 1
ATOM 5525 C CA . VAL B 1 169 ? 3.451 -6.766 -12.062 1 91.69 169 VAL B CA 1
ATOM 5526 C C . VAL B 1 169 ? 2.068 -6.996 -11.453 1 91.69 169 VAL B C 1
ATOM 5528 O O . VAL B 1 169 ? 1.329 -6.047 -11.195 1 91.69 169 VAL B O 1
ATOM 5531 N N . ALA B 1 170 ? 1.776 -8.305 -11.258 1 94.19 170 ALA B N 1
ATOM 5532 C CA . ALA B 1 170 ? 0.503 -8.641 -10.625 1 94.19 170 ALA B CA 1
ATOM 5533 C C . ALA B 1 170 ? 0.38 -7.984 -9.258 1 94.19 170 ALA B C 1
ATOM 5535 O O . ALA B 1 170 ? -0.681 -7.465 -8.906 1 94.19 170 ALA B O 1
ATOM 5536 N N . TRP B 1 171 ? 1.472 -7.984 -8.531 1 93.81 171 TRP B N 1
ATOM 5537 C CA . TRP B 1 171 ? 1.513 -7.371 -7.207 1 93.81 171 TRP B CA 1
ATOM 5538 C C . TRP B 1 171 ? 1.214 -5.875 -7.289 1 93.81 171 TRP B C 1
ATOM 5540 O O . TRP B 1 171 ? 0.413 -5.352 -6.512 1 93.81 171 TRP B O 1
ATOM 5550 N N . HIS B 1 172 ? 1.82 -5.227 -8.211 1 94.06 172 HIS B N 1
ATOM 5551 C CA . HIS B 1 172 ? 1.649 -3.785 -8.367 1 94.06 172 HIS B CA 1
ATOM 5552 C C . HIS B 1 172 ? 0.207 -3.438 -8.719 1 94.06 172 HIS B C 1
ATOM 5554 O O . HIS B 1 172 ? -0.361 -2.492 -8.164 1 94.06 172 HIS B O 1
ATOM 5560 N N . LEU B 1 173 ? -0.337 -4.156 -9.648 1 96.69 173 LEU B N 1
ATOM 5561 C CA . LEU B 1 173 ? -1.721 -3.936 -10.055 1 96.69 173 LEU B CA 1
ATOM 5562 C C . LEU B 1 173 ? -2.678 -4.203 -8.898 1 96.69 173 LEU B C 1
ATOM 5564 O O . LEU B 1 173 ? -3.611 -3.434 -8.672 1 96.69 173 LEU B O 1
ATOM 5568 N N . ASN B 1 174 ? -2.402 -5.266 -8.219 1 97.44 174 ASN B N 1
ATOM 5569 C CA . ASN B 1 174 ? -3.268 -5.621 -7.098 1 97.44 174 ASN B CA 1
ATOM 5570 C C . ASN B 1 174 ? -3.176 -4.594 -5.973 1 97.44 174 ASN B C 1
ATOM 5572 O O . ASN B 1 174 ? -4.168 -4.312 -5.301 1 97.44 174 ASN B O 1
ATOM 5576 N N . CYS B 1 175 ? -1.988 -4.082 -5.695 1 96.25 175 CYS B N 1
ATOM 5577 C CA . CYS B 1 175 ? -1.819 -3.039 -4.688 1 96.25 175 CYS B CA 1
ATOM 5578 C C . CYS B 1 175 ? -2.621 -1.795 -5.051 1 96.25 175 CYS B C 1
ATOM 5580 O O . CYS B 1 175 ? -3.225 -1.165 -4.18 1 96.25 175 CYS B O 1
ATOM 5582 N N . ALA B 1 176 ? -2.57 -1.478 -6.312 1 96.5 176 ALA B N 1
ATOM 5583 C CA . ALA B 1 176 ? -3.361 -0.336 -6.766 1 96.5 176 ALA B CA 1
ATOM 5584 C C . ALA B 1 176 ? -4.852 -0.582 -6.547 1 96.5 176 ALA B C 1
ATOM 5586 O O . ALA B 1 176 ? -5.578 0.314 -6.109 1 96.5 176 ALA B O 1
ATOM 5587 N N . ALA B 1 177 ? -5.312 -1.784 -6.918 1 97.5 177 ALA B N 1
ATOM 5588 C CA . ALA B 1 177 ? -6.711 -2.139 -6.68 1 97.5 177 ALA B CA 1
ATOM 5589 C C . ALA B 1 177 ? -7.055 -2.047 -5.199 1 97.5 177 ALA B C 1
ATOM 5591 O O . ALA B 1 177 ? -8.109 -1.525 -4.832 1 97.5 177 ALA B O 1
ATOM 5592 N N . ALA B 1 178 ? -6.184 -2.566 -4.367 1 97.25 178 ALA B N 1
ATOM 5593 C CA . ALA B 1 178 ? -6.387 -2.533 -2.922 1 97.25 178 ALA B CA 1
ATOM 5594 C C . ALA B 1 178 ? -6.504 -1.099 -2.416 1 97.25 178 ALA B C 1
ATOM 5596 O O . ALA B 1 178 ? -7.359 -0.795 -1.582 1 97.25 178 ALA B O 1
ATOM 5597 N N . GLN B 1 179 ? -5.656 -0.253 -2.918 1 94.44 179 GLN B N 1
ATOM 5598 C CA . GLN B 1 179 ? -5.676 1.149 -2.516 1 94.44 179 GLN B CA 1
ATOM 5599 C C . GLN B 1 179 ? -6.996 1.812 -2.895 1 94.44 179 GLN B C 1
ATOM 5601 O O . GLN B 1 179 ? -7.562 2.578 -2.111 1 94.44 179 GLN B O 1
ATOM 5606 N N . ILE B 1 180 ? -7.457 1.553 -4.062 1 94.06 180 ILE B N 1
ATOM 5607 C CA . ILE B 1 180 ? -8.703 2.15 -4.527 1 94.06 180 ILE B CA 1
ATOM 5608 C C . ILE B 1 180 ? -9.867 1.615 -3.697 1 94.06 180 ILE B C 1
ATOM 5610 O O . ILE B 1 180 ? -10.75 2.375 -3.291 1 94.06 180 ILE B O 1
ATOM 5614 N N . CYS B 1 181 ? -9.891 0.297 -3.428 1 94.25 181 CYS B N 1
ATOM 5615 C CA . CYS B 1 181 ? -10.93 -0.29 -2.586 1 94.25 181 CYS B CA 1
ATOM 5616 C C . CYS B 1 181 ? -10.969 0.381 -1.218 1 94.25 181 CYS B C 1
ATOM 5618 O O . CYS B 1 181 ? -12.047 0.687 -0.701 1 94.25 181 CYS B O 1
ATOM 5620 N N . GLN B 1 182 ? -9.836 0.618 -0.676 1 92.5 182 GLN B N 1
ATOM 5621 C CA . GLN B 1 182 ? -9.75 1.188 0.665 1 92.5 182 GLN B CA 1
ATOM 5622 C C . GLN B 1 182 ? -10.141 2.664 0.661 1 92.5 182 GLN B C 1
ATOM 5624 O O . GLN B 1 182 ? -10.805 3.139 1.583 1 92.5 182 GLN B O 1
ATOM 5629 N N . THR B 1 183 ? -9.672 3.33 -0.379 1 87.38 183 THR B N 1
ATOM 5630 C CA . THR B 1 183 ? -10.039 4.738 -0.505 1 87.38 183 THR B CA 1
ATOM 5631 C C . THR B 1 183 ? -11.547 4.887 -0.68 1 87.38 183 THR B C 1
ATOM 5633 O O . THR B 1 183 ? -12.156 5.801 -0.116 1 87.38 183 THR B O 1
ATOM 5636 N N . ALA B 1 184 ? -12.133 3.965 -1.453 1 87.81 184 ALA B N 1
ATOM 5637 C CA . ALA B 1 184 ? -13.562 4.02 -1.73 1 87.81 184 ALA B CA 1
ATOM 5638 C C . ALA B 1 184 ? -14.367 3.418 -0.582 1 87.81 184 ALA B C 1
ATOM 5640 O O . ALA B 1 184 ? -15.594 3.502 -0.567 1 87.81 184 ALA B O 1
ATOM 5641 N N . GLY B 1 185 ? -13.75 2.75 0.353 1 89.25 185 GLY B N 1
ATOM 5642 C CA . GLY B 1 185 ? -14.406 2.242 1.547 1 89.25 185 GLY B CA 1
ATOM 5643 C C . GLY B 1 185 ? -15.094 0.91 1.325 1 89.25 185 GLY B C 1
ATOM 5644 O O . GLY B 1 185 ? -16.109 0.613 1.972 1 89.25 185 GLY B O 1
ATOM 5645 N N . PHE B 1 186 ? -14.594 0.069 0.376 1 91.62 186 PHE B N 1
ATOM 5646 C CA . PHE B 1 186 ? -15.203 -1.225 0.099 1 91.62 186 PHE B CA 1
ATOM 5647 C C . PHE B 1 186 ? -15.117 -2.137 1.317 1 91.62 186 PHE B C 1
ATOM 5649 O O . PHE B 1 186 ? -15.922 -3.059 1.467 1 91.62 186 PHE B O 1
ATOM 5656 N N . HIS B 1 187 ? -14.148 -1.904 2.17 1 92.94 187 HIS B N 1
ATOM 5657 C CA . HIS B 1 187 ? -13.852 -2.791 3.289 1 92.94 187 HIS B CA 1
ATOM 5658 C C . HIS B 1 187 ? -14.586 -2.35 4.551 1 92.94 187 HIS B C 1
ATOM 5660 O O . HIS B 1 187 ? -14.516 -3.021 5.582 1 92.94 187 HIS B O 1
ATOM 5666 N N . ARG B 1 188 ? -15.211 -1.204 4.434 1 88.5 188 ARG B N 1
ATOM 5667 C CA . ARG B 1 188 ? -15.938 -0.653 5.57 1 88.5 188 ARG B CA 1
ATOM 5668 C C . ARG B 1 188 ? -17.438 -0.902 5.438 1 88.5 188 ARG B C 1
ATOM 5670 O O . ARG B 1 188 ? -18.047 -0.503 4.445 1 88.5 188 ARG B O 1
ATOM 5677 N N . ARG B 1 189 ? -18.016 -1.45 6.391 1 83.06 189 ARG B N 1
ATOM 5678 C CA . ARG B 1 189 ? -19.422 -1.848 6.352 1 83.06 189 ARG B CA 1
ATOM 5679 C C . ARG B 1 189 ? -20.328 -0.64 6.137 1 83.06 189 ARG B C 1
ATOM 5681 O O . ARG B 1 189 ? -21.234 -0.676 5.297 1 83.06 189 ARG B O 1
ATOM 5688 N N . ASP B 1 190 ? -20.078 0.417 6.824 1 73.31 190 ASP B N 1
ATOM 5689 C CA . ASP B 1 190 ? -20.938 1.602 6.777 1 73.31 190 ASP B CA 1
ATOM 5690 C C . ASP B 1 190 ? -20.875 2.264 5.402 1 73.31 190 ASP B C 1
ATOM 5692 O O . ASP B 1 190 ? -21.891 2.766 4.906 1 73.31 190 ASP B O 1
ATOM 5696 N N . LEU B 1 191 ? -19.75 2.174 4.805 1 70.81 191 LEU B N 1
ATOM 5697 C CA . LEU B 1 191 ? -19.562 2.852 3.525 1 70.81 191 LEU B CA 1
ATOM 5698 C C . LEU B 1 191 ? -19.969 1.947 2.367 1 70.81 191 LEU B C 1
ATOM 5700 O O . LEU B 1 191 ? -20.547 2.416 1.385 1 70.81 191 LEU B O 1
ATOM 5704 N N . SER B 1 192 ? -19.719 0.715 2.527 1 74.38 192 SER B N 1
ATOM 5705 C CA . SER B 1 192 ? -19.984 -0.226 1.443 1 74.38 192 SER B CA 1
ATOM 5706 C C . SER B 1 192 ? -21.484 -0.458 1.258 1 74.38 192 SER B C 1
ATOM 5708 O O . SER B 1 192 ? -21.922 -0.855 0.178 1 74.38 192 SER B O 1
ATOM 5710 N N . THR B 1 193 ? -22.266 -0.168 2.285 1 71.38 193 THR B N 1
ATOM 5711 C CA . THR B 1 193 ? -23.688 -0.484 2.211 1 71.38 193 THR B CA 1
ATOM 5712 C C . THR B 1 193 ? -24.516 0.78 1.972 1 71.38 193 THR B C 1
ATOM 5714 O O . THR B 1 193 ? -25.75 0.73 1.949 1 71.38 193 THR B O 1
ATOM 5717 N N . ARG B 1 194 ? -23.859 1.829 1.788 1 69.88 194 ARG B N 1
ATOM 5718 C CA . ARG B 1 194 ? -24.562 3.08 1.531 1 69.88 194 ARG B CA 1
ATOM 5719 C C . ARG B 1 194 ? -25.391 2.984 0.26 1 69.88 194 ARG B C 1
ATOM 5721 O O . ARG B 1 194 ? -26.516 3.488 0.212 1 69.88 194 ARG B O 1
ATOM 5728 N N . ASN B 1 195 ? -24.734 2.352 -0.755 1 77 195 ASN B N 1
ATOM 5729 C CA . ASN B 1 195 ? -25.453 1.992 -1.971 1 77 195 ASN B CA 1
ATOM 5730 C C . ASN B 1 195 ? -25.703 0.488 -2.055 1 77 195 ASN B C 1
ATOM 5732 O O . ASN B 1 195 ? -24.859 -0.253 -2.568 1 77 195 ASN B O 1
ATOM 5736 N N . PRO B 1 196 ? -26.812 0.132 -1.635 1 78 196 PRO B N 1
ATOM 5737 C CA . PRO B 1 196 ? -27.094 -1.302 -1.532 1 78 196 PRO B CA 1
ATOM 5738 C C . PRO B 1 196 ? -26.984 -2.023 -2.871 1 78 196 PRO B C 1
ATOM 5740 O O . PRO B 1 196 ? -26.609 -3.201 -2.912 1 78 196 PRO B O 1
ATOM 5743 N N . GLU B 1 197 ? -27.25 -1.297 -3.875 1 80.31 197 GLU B N 1
ATOM 5744 C CA . GLU B 1 197 ? -27.203 -1.917 -5.195 1 80.31 197 GLU B CA 1
ATOM 5745 C C . GLU B 1 197 ? -25.781 -2.336 -5.566 1 80.31 197 GLU B C 1
ATOM 5747 O O . GLU B 1 197 ? -25.594 -3.287 -6.328 1 80.31 197 GLU B O 1
ATOM 5752 N N . GLU B 1 198 ? -24.875 -1.62 -4.957 1 86.06 198 GLU B N 1
ATOM 5753 C CA . GLU B 1 198 ? -23.484 -1.869 -5.32 1 86.06 198 GLU B CA 1
ATOM 5754 C C . GLU B 1 198 ? -22.75 -2.621 -4.211 1 86.06 198 GLU B C 1
ATOM 5756 O O . GLU B 1 198 ? -21.578 -2.969 -4.359 1 86.06 198 GLU B O 1
ATOM 5761 N N . ALA B 1 199 ? -23.406 -2.896 -3.186 1 86.31 199 ALA B N 1
ATOM 5762 C CA . ALA B 1 199 ? -22.766 -3.484 -2.014 1 86.31 199 ALA B CA 1
ATOM 5763 C C . ALA B 1 199 ? -22.203 -4.863 -2.332 1 86.31 199 ALA B C 1
ATOM 5765 O O . ALA B 1 199 ? -21.078 -5.191 -1.928 1 86.31 199 ALA B O 1
ATOM 5766 N N . ASP B 1 200 ? -22.938 -5.629 -3.082 1 85.44 200 ASP B N 1
ATOM 5767 C CA . ASP B 1 200 ? -22.516 -6.996 -3.385 1 85.44 200 ASP B CA 1
ATOM 5768 C C . ASP B 1 200 ? -21.281 -7.012 -4.277 1 85.44 200 ASP B C 1
ATOM 5770 O O . ASP B 1 200 ? -20.328 -7.758 -4.023 1 85.44 200 ASP B O 1
ATOM 5774 N N . ILE B 1 201 ? -21.344 -6.223 -5.293 1 89.12 201 ILE B N 1
ATOM 5775 C CA . ILE B 1 201 ? -20.219 -6.199 -6.227 1 89.12 201 ILE B CA 1
ATOM 5776 C C . ILE B 1 201 ? -18.984 -5.629 -5.539 1 89.12 201 ILE B C 1
ATOM 5778 O O . ILE B 1 201 ? -17.859 -6.07 -5.797 1 89.12 201 ILE B O 1
ATOM 5782 N N . LYS B 1 202 ? -19.141 -4.598 -4.727 1 91.44 202 LYS B N 1
ATOM 5783 C CA . LYS B 1 202 ? -18.016 -4.031 -3.979 1 91.44 202 LYS B CA 1
ATOM 5784 C C . LYS B 1 202 ? -17.375 -5.074 -3.07 1 91.44 202 LYS B C 1
ATOM 5786 O O . LYS B 1 202 ? -16.156 -5.164 -2.986 1 91.44 202 LYS B O 1
ATOM 5791 N N . ALA B 1 203 ? -18.219 -5.879 -2.461 1 91.06 203 ALA B N 1
ATOM 5792 C CA . ALA B 1 203 ? -17.703 -6.922 -1.569 1 91.06 203 ALA B CA 1
ATOM 5793 C C . ALA B 1 203 ? -16.938 -7.984 -2.348 1 91.06 203 ALA B C 1
ATOM 5795 O O . ALA B 1 203 ? -15.891 -8.445 -1.903 1 91.06 203 ALA B O 1
ATOM 5796 N N . ILE B 1 204 ? -17.453 -8.352 -3.465 1 90.44 204 ILE B N 1
ATOM 5797 C CA . ILE B 1 204 ? -16.828 -9.359 -4.309 1 90.44 204 ILE B CA 1
ATOM 5798 C C . ILE B 1 204 ? -15.453 -8.875 -4.766 1 90.44 204 ILE B C 1
ATOM 5800 O O . ILE B 1 204 ? -14.461 -9.609 -4.684 1 90.44 204 ILE B O 1
ATOM 5804 N N . LEU B 1 205 ? -15.43 -7.68 -5.219 1 93.75 205 LEU B N 1
ATOM 5805 C CA . LEU B 1 205 ? -14.18 -7.113 -5.715 1 93.75 205 LEU B CA 1
ATOM 5806 C C . LEU B 1 205 ? -13.156 -6.977 -4.59 1 93.75 205 LEU B C 1
ATOM 5808 O O . LEU B 1 205 ? -11.977 -7.262 -4.781 1 93.75 205 LEU B O 1
ATOM 5812 N N . PHE B 1 206 ? -13.633 -6.57 -3.393 1 96.06 206 PHE B N 1
ATOM 5813 C CA . PHE B 1 206 ? -12.727 -6.406 -2.262 1 96.06 206 PHE B CA 1
ATOM 5814 C C . PHE B 1 206 ? -12.117 -7.746 -1.856 1 96.06 206 PHE B C 1
ATOM 5816 O O . PHE B 1 206 ? -10.906 -7.855 -1.682 1 96.06 206 PHE B O 1
ATOM 5823 N N . TRP B 1 207 ? -12.945 -8.727 -1.748 1 94.94 207 TRP B N 1
ATOM 5824 C CA . TRP B 1 207 ? -12.453 -10.008 -1.268 1 94.94 207 TRP B CA 1
ATOM 5825 C C . TRP B 1 207 ? -11.578 -10.688 -2.318 1 94.94 207 TRP B C 1
ATOM 5827 O O . TRP B 1 207 ? -10.617 -11.383 -1.98 1 94.94 207 TRP B O 1
ATOM 5837 N N . TYR B 1 208 ? -11.914 -10.508 -3.549 1 94.81 208 TYR B N 1
ATOM 5838 C CA . TYR B 1 208 ? -11.031 -11.031 -4.586 1 94.81 208 TYR B CA 1
ATOM 5839 C C . TYR B 1 208 ? -9.664 -10.359 -4.516 1 94.81 208 TYR B C 1
ATOM 5841 O O . TYR B 1 208 ? -8.633 -11.031 -4.617 1 94.81 208 TYR B O 1
ATOM 5849 N N . THR B 1 209 ? -9.633 -9.039 -4.363 1 97.06 209 THR B N 1
ATOM 5850 C CA . THR B 1 209 ? -8.391 -8.297 -4.195 1 97.06 209 THR B CA 1
ATOM 5851 C C . THR B 1 209 ? -7.633 -8.781 -2.963 1 97.06 209 THR B C 1
ATOM 5853 O O . THR B 1 209 ? -6.41 -8.961 -3.01 1 97.06 209 THR B O 1
ATOM 5856 N N . TYR B 1 210 ? -8.359 -9.023 -1.939 1 97.5 210 TYR B N 1
ATOM 5857 C CA . TYR B 1 210 ? -7.801 -9.508 -0.685 1 97.5 210 TYR B CA 1
ATOM 5858 C C . TYR B 1 210 ? -7.133 -10.867 -0.875 1 97.5 210 TYR B C 1
ATOM 5860 O O . TYR B 1 210 ? -6.008 -11.078 -0.413 1 97.5 210 TYR B O 1
ATOM 5868 N N . THR B 1 211 ? -7.824 -11.789 -1.533 1 96.38 211 THR B N 1
ATOM 5869 C CA . THR B 1 211 ? -7.32 -13.148 -1.718 1 96.38 211 THR B CA 1
ATOM 5870 C C . THR B 1 211 ? -6.047 -13.141 -2.555 1 96.38 211 THR B C 1
ATOM 5872 O O . THR B 1 211 ? -5.074 -13.828 -2.221 1 96.38 211 THR B O 1
ATOM 5875 N N . THR B 1 212 ? -6.059 -12.383 -3.568 1 96.19 212 THR B N 1
ATOM 5876 C CA . THR B 1 212 ? -4.883 -12.273 -4.426 1 96.19 212 THR B CA 1
ATOM 5877 C C . THR B 1 212 ? -3.744 -11.562 -3.703 1 96.19 212 THR B C 1
ATOM 5879 O O . THR B 1 212 ? -2.574 -11.906 -3.885 1 96.19 212 THR B O 1
ATOM 5882 N N . ASP B 1 213 ? -4.09 -10.609 -2.861 1 97 213 ASP B N 1
ATOM 5883 C CA . ASP B 1 213 ? -3.127 -9.844 -2.076 1 97 213 ASP B CA 1
ATOM 5884 C C . ASP B 1 213 ? -2.312 -10.766 -1.164 1 97 213 ASP B C 1
ATOM 5886 O O . ASP B 1 213 ? -1.084 -10.68 -1.128 1 97 213 ASP B O 1
ATOM 5890 N N . LYS B 1 214 ? -3.008 -11.625 -0.5 1 97.25 214 LYS B N 1
ATOM 5891 C CA . LYS B 1 214 ? -2.348 -12.508 0.457 1 97.25 214 LYS B CA 1
ATOM 5892 C C . LYS B 1 214 ? -1.48 -13.539 -0.257 1 97.25 214 LYS B C 1
ATOM 5894 O O . LYS B 1 214 ? -0.366 -13.836 0.183 1 97.25 214 LYS B O 1
ATOM 5899 N N . ALA B 1 215 ? -2.01 -14.07 -1.354 1 94.19 215 ALA B N 1
ATOM 5900 C CA . ALA B 1 215 ? -1.252 -15.062 -2.109 1 94.19 215 ALA B CA 1
ATOM 5901 C C . ALA B 1 215 ? 0.04 -14.469 -2.66 1 94.19 215 ALA B C 1
ATOM 5903 O O . ALA B 1 215 ? 1.116 -15.047 -2.508 1 94.19 215 ALA B O 1
ATOM 5904 N N . LEU B 1 216 ? -0.06 -13.312 -3.268 1 93.19 216 LEU B N 1
ATOM 5905 C CA . LEU B 1 216 ? 1.099 -12.664 -3.873 1 93.19 216 LEU B CA 1
ATOM 5906 C C . LEU B 1 216 ? 2.082 -12.203 -2.805 1 93.19 216 LEU B C 1
ATOM 5908 O O . LEU B 1 216 ? 3.297 -12.242 -3.014 1 93.19 216 LEU B O 1
ATOM 5912 N N . ALA B 1 217 ? 1.512 -11.719 -1.679 1 93.12 217 ALA B N 1
ATOM 5913 C CA . ALA B 1 217 ? 2.369 -11.281 -0.579 1 93.12 217 ALA B CA 1
ATOM 5914 C C . ALA B 1 217 ? 3.244 -12.43 -0.08 1 93.12 217 ALA B C 1
ATOM 5916 O O . ALA B 1 217 ? 4.449 -12.25 0.129 1 93.12 217 ALA B O 1
ATOM 5917 N N . LEU B 1 218 ? 2.68 -13.531 0.076 1 91.75 218 LEU B N 1
ATOM 5918 C CA . LEU B 1 218 ? 3.428 -14.703 0.53 1 91.75 218 LEU B CA 1
ATOM 5919 C C . LEU B 1 218 ? 4.469 -15.117 -0.503 1 91.75 218 LEU B C 1
ATOM 5921 O O . LEU B 1 218 ? 5.605 -15.43 -0.151 1 91.75 218 LEU B O 1
ATOM 5925 N N . ARG B 1 219 ? 4.055 -15.094 -1.769 1 87.75 219 ARG B N 1
ATOM 5926 C CA . ARG B 1 219 ? 4.945 -15.484 -2.857 1 87.75 219 ARG B CA 1
ATOM 5927 C C . ARG B 1 219 ? 6.168 -14.578 -2.92 1 87.75 219 ARG B C 1
ATOM 5929 O O . ARG B 1 219 ? 7.289 -15.047 -3.125 1 87.75 219 ARG B O 1
ATOM 5936 N N . LEU B 1 220 ? 5.918 -13.297 -2.764 1 85 220 LEU B N 1
ATOM 5937 C CA . LEU B 1 220 ? 6.973 -12.312 -2.988 1 85 220 LEU B CA 1
ATOM 5938 C C . LEU B 1 220 ? 7.672 -11.961 -1.681 1 85 220 LEU B C 1
ATOM 5940 O O . LEU B 1 220 ? 8.656 -11.227 -1.681 1 85 220 LEU B O 1
ATOM 5944 N N . GLY B 1 221 ? 7.172 -12.477 -0.522 1 86.81 221 GLY B N 1
ATOM 5945 C CA . GLY B 1 221 ? 7.781 -12.172 0.761 1 86.81 221 GLY B CA 1
ATOM 5946 C C . GLY B 1 221 ? 7.637 -10.719 1.165 1 86.81 221 GLY B C 1
ATOM 5947 O O . GLY B 1 221 ? 8.617 -10.062 1.51 1 86.81 221 GLY B O 1
ATOM 5948 N N . ARG B 1 222 ? 6.418 -10.219 1.086 1 88.69 222 ARG B N 1
ATOM 5949 C CA . ARG B 1 222 ? 6.105 -8.836 1.426 1 88.69 222 ARG B CA 1
ATOM 5950 C C . ARG B 1 222 ? 4.883 -8.75 2.33 1 88.69 222 ARG B C 1
ATOM 5952 O O . ARG B 1 222 ? 4.105 -9.703 2.418 1 88.69 222 ARG B O 1
ATOM 5959 N N . ALA B 1 223 ? 4.805 -7.621 3.033 1 93.5 223 ALA B N 1
ATOM 5960 C CA . ALA B 1 223 ? 3.584 -7.387 3.801 1 93.5 223 ALA B CA 1
ATOM 5961 C C . ALA B 1 223 ? 2.393 -7.145 2.877 1 93.5 223 ALA B C 1
ATOM 5963 O O . ALA B 1 223 ? 2.496 -6.391 1.906 1 93.5 223 ALA B O 1
ATOM 5964 N N . PRO B 1 224 ? 1.302 -7.852 3.148 1 95.81 224 PRO B N 1
ATOM 5965 C CA . PRO B 1 224 ? 0.11 -7.578 2.342 1 95.81 224 PRO B CA 1
ATOM 5966 C C . PRO B 1 224 ? -0.331 -6.121 2.41 1 95.81 224 PRO B C 1
ATOM 5968 O O . PRO B 1 224 ? -0.104 -5.449 3.42 1 95.81 224 PRO B O 1
ATOM 5971 N N . ALA B 1 225 ? -0.946 -5.648 1.352 1 95.94 225 ALA B N 1
ATOM 5972 C CA . ALA B 1 225 ? -1.437 -4.277 1.262 1 95.94 225 ALA B CA 1
ATOM 5973 C C . ALA B 1 225 ? -2.68 -4.082 2.123 1 95.94 225 ALA B C 1
ATOM 5975 O O . ALA B 1 225 ? -2.969 -2.967 2.564 1 95.94 225 ALA B O 1
ATOM 5976 N N . ILE B 1 226 ? -3.449 -5.121 2.311 1 97.19 226 ILE B N 1
ATOM 5977 C CA . ILE B 1 226 ? -4.684 -5.035 3.082 1 97.19 226 ILE B CA 1
ATOM 5978 C C . ILE B 1 226 ? -4.473 -5.641 4.469 1 97.19 226 ILE B C 1
ATOM 5980 O O . ILE B 1 226 ? -4.074 -6.801 4.59 1 97.19 226 ILE B O 1
ATOM 5984 N N . GLN B 1 227 ? -4.734 -4.848 5.484 1 96.62 227 GLN B N 1
ATOM 5985 C CA . GLN B 1 227 ? -4.609 -5.312 6.859 1 96.62 227 GLN B CA 1
ATOM 5986 C C . GLN B 1 227 ? -5.953 -5.793 7.402 1 96.62 227 GLN B C 1
ATOM 5988 O O . GLN B 1 227 ? -6.957 -5.086 7.301 1 96.62 227 GLN B O 1
ATOM 5993 N N . ASP B 1 228 ? -5.965 -6.93 8.023 1 95.81 228 ASP B N 1
ATOM 5994 C CA . ASP B 1 228 ? -7.199 -7.559 8.484 1 95.81 228 ASP B CA 1
ATOM 5995 C C . ASP B 1 228 ? -7.891 -6.707 9.547 1 95.81 228 ASP B C 1
ATOM 5997 O O . ASP B 1 228 ? -9.117 -6.688 9.633 1 95.81 228 ASP B O 1
ATOM 6001 N N . TRP B 1 229 ? -7.113 -6.023 10.328 1 94.31 229 TRP B N 1
ATOM 6002 C CA . TRP B 1 229 ? -7.672 -5.293 11.461 1 94.31 229 TRP B CA 1
ATOM 6003 C C . TRP B 1 229 ? -8.391 -4.035 10.992 1 94.31 229 TRP B C 1
ATOM 6005 O O . TRP B 1 229 ? -9.016 -3.332 11.797 1 94.31 229 TRP B O 1
ATOM 6015 N N . GLU B 1 230 ? -8.375 -3.748 9.703 1 93.94 230 GLU B N 1
ATOM 6016 C CA . GLU B 1 230 ? -9.078 -2.605 9.117 1 93.94 230 GLU B CA 1
ATOM 6017 C C . GLU B 1 230 ? -10.445 -3.012 8.57 1 93.94 230 GLU B C 1
ATOM 6019 O O . GLU B 1 230 ? -11.281 -2.154 8.289 1 93.94 230 GLU B O 1
ATOM 6024 N N . ILE B 1 231 ? -10.68 -4.289 8.414 1 95.19 231 ILE B N 1
ATOM 6025 C CA . ILE B 1 231 ? -11.836 -4.777 7.672 1 95.19 231 ILE B CA 1
ATOM 6026 C C . ILE B 1 231 ? -13.047 -4.859 8.602 1 95.19 231 ILE B C 1
ATOM 6028 O O . ILE B 1 231 ? -12.969 -5.453 9.68 1 95.19 231 ILE B O 1
ATOM 6032 N N . THR B 1 232 ? -14.188 -4.301 8.203 1 92.5 232 THR B N 1
ATOM 6033 C CA . THR B 1 232 ? -15.367 -4.348 9.055 1 92.5 232 THR B CA 1
ATOM 6034 C C . THR B 1 232 ? -16.531 -5.043 8.336 1 92.5 232 THR B C 1
ATOM 6036 O O . THR B 1 232 ? -17.547 -5.34 8.945 1 92.5 232 THR B O 1
ATOM 6039 N N . ILE B 1 233 ? -16.406 -5.289 6.992 1 92.19 233 ILE B N 1
ATOM 6040 C CA . ILE B 1 233 ? -17.453 -6.008 6.285 1 92.19 233 ILE B CA 1
ATOM 6041 C C . ILE B 1 233 ? -17.438 -7.48 6.688 1 92.19 233 ILE B C 1
ATOM 6043 O O . ILE B 1 233 ? -16.391 -8.008 7.094 1 92.19 233 ILE B O 1
ATOM 6047 N N . PRO B 1 234 ? -18.547 -8.133 6.543 1 90.88 234 PRO B N 1
ATOM 6048 C CA . PRO B 1 234 ? -18.578 -9.555 6.871 1 90.88 234 PRO B CA 1
ATOM 6049 C C . PRO B 1 234 ? -17.641 -10.383 5.988 1 90.88 234 PRO B C 1
ATOM 6051 O O . PRO B 1 234 ? -17.516 -10.109 4.793 1 90.88 234 PRO B O 1
ATOM 6054 N N . ARG B 1 235 ? -17.047 -11.32 6.57 1 91.19 235 ARG B N 1
ATOM 6055 C CA . ARG B 1 235 ? -16.109 -12.18 5.848 1 91.19 235 ARG B CA 1
ATOM 6056 C C . ARG B 1 235 ? -16.859 -13.227 5.027 1 91.19 235 ARG B C 1
ATOM 6058 O O . ARG B 1 235 ? -16.734 -14.43 5.289 1 91.19 235 ARG B O 1
ATOM 6065 N N . THR B 1 236 ? -17.562 -12.766 4.156 1 85.31 236 THR B N 1
ATOM 6066 C CA . THR B 1 236 ? -18.312 -13.602 3.229 1 85.31 236 THR B CA 1
ATOM 6067 C C . THR B 1 236 ? -17.938 -13.273 1.785 1 85.31 236 THR B C 1
ATOM 6069 O O . THR B 1 236 ? -18.078 -12.125 1.347 1 85.31 236 THR B O 1
ATOM 6072 N N . PHE B 1 237 ? -17.391 -14.242 1.192 1 82.75 237 PHE B N 1
ATOM 6073 C CA . PHE B 1 237 ? -17.047 -14.141 -0.22 1 82.75 237 PHE B CA 1
ATOM 6074 C C . PHE B 1 237 ? -17.969 -15 -1.068 1 82.75 237 PHE B C 1
ATOM 6076 O O . PHE B 1 237 ? -17.797 -16.219 -1.159 1 82.75 237 PHE B O 1
ATOM 6083 N N . SER B 1 238 ? -19.094 -14.398 -1.508 1 75.56 238 SER B N 1
ATOM 6084 C CA . SER B 1 238 ? -20.078 -15.172 -2.242 1 75.56 238 SER B CA 1
ATOM 6085 C C . SER B 1 238 ? -20.375 -14.547 -3.602 1 75.56 238 SER B C 1
ATOM 6087 O O . SER B 1 238 ? -20.359 -13.328 -3.748 1 75.56 238 SER B O 1
ATOM 6089 N N . PHE B 1 239 ? -20.375 -15.43 -4.59 1 68.75 239 PHE B N 1
ATOM 6090 C CA . PHE B 1 239 ? -20.75 -15.016 -5.938 1 68.75 239 PHE B CA 1
ATOM 6091 C C . PHE B 1 239 ? -22.188 -15.391 -6.242 1 68.75 239 PHE B C 1
ATOM 6093 O O . PHE B 1 239 ? -22.625 -16.484 -5.898 1 68.75 239 PHE B O 1
ATOM 6100 N N . ASP B 1 240 ? -23.094 -14.453 -6.305 1 62.03 240 ASP B N 1
ATOM 6101 C CA . ASP B 1 240 ? -24.438 -14.797 -6.711 1 62.03 240 ASP B CA 1
ATOM 6102 C C . ASP B 1 240 ? -24.5 -15.156 -8.195 1 62.03 240 ASP B C 1
ATOM 6104 O O . ASP B 1 240 ? -23.828 -14.523 -9.016 1 62.03 240 ASP B O 1
ATOM 6108 N N . GLY B 1 241 ? -25.031 -16.453 -8.562 1 59.03 241 GLY B N 1
ATOM 6109 C CA . GLY B 1 241 ? -25.25 -16.75 -9.961 1 59.03 241 GLY B CA 1
ATOM 6110 C C . GLY B 1 241 ? -25.094 -18.234 -10.297 1 59.03 241 GLY B C 1
ATOM 6111 O O . GLY B 1 241 ? -25.688 -19.078 -9.633 1 59.03 241 GLY B O 1
ATOM 6112 N N . ILE B 1 242 ? -24.031 -18.516 -11.156 1 56.88 242 ILE B N 1
ATOM 6113 C CA . ILE B 1 242 ? -23.984 -19.75 -11.922 1 56.88 242 ILE B CA 1
ATOM 6114 C C . ILE B 1 242 ? -24.219 -20.938 -10.984 1 56.88 242 ILE B C 1
ATOM 6116 O O . ILE B 1 242 ? -25.062 -21.797 -11.25 1 56.88 242 ILE B O 1
ATOM 6120 N N . LEU B 1 243 ? -23.328 -21.234 -9.992 1 60.22 243 LEU B N 1
ATOM 6121 C CA . LEU B 1 243 ? -23.484 -22.328 -9.031 1 60.22 243 LEU B CA 1
ATOM 6122 C C . LEU B 1 243 ? -23.547 -21.781 -7.609 1 60.22 243 LEU B C 1
ATOM 6124 O O . LEU B 1 243 ? -22.547 -21.781 -6.891 1 60.22 243 LEU B O 1
ATOM 6128 N N . SER B 1 244 ? -24.656 -21.203 -7.383 1 63.19 244 SER B N 1
ATOM 6129 C CA . SER B 1 244 ? -24.828 -20.281 -6.266 1 63.19 244 SER B CA 1
ATOM 6130 C C . SER B 1 244 ? -24.234 -20.844 -4.98 1 63.19 244 SER B C 1
ATOM 6132 O O . SER B 1 244 ? -23.359 -20.234 -4.367 1 63.19 244 SER B O 1
ATOM 6134 N N . LEU B 1 245 ? -24.703 -22.078 -4.742 1 60.88 245 LEU B N 1
ATOM 6135 C CA . LEU B 1 245 ? -24.312 -22.562 -3.422 1 60.88 245 LEU B CA 1
ATOM 6136 C C . LEU B 1 245 ? -22.891 -23.094 -3.441 1 60.88 245 LEU B C 1
ATOM 6138 O O . LEU B 1 245 ? -22.094 -22.797 -2.545 1 60.88 245 LEU B O 1
ATOM 6142 N N . GLU B 1 246 ? -22.656 -23.844 -4.473 1 68 246 GLU B N 1
ATOM 6143 C CA . GLU B 1 246 ? -21.359 -24.5 -4.551 1 68 246 GLU B CA 1
ATOM 6144 C C . GLU B 1 246 ? -20.234 -23.5 -4.801 1 68 246 GLU B C 1
ATOM 6146 O O . GLU B 1 246 ? -19.156 -23.594 -4.219 1 68 246 GLU B O 1
ATOM 6151 N N . THR B 1 247 ? -20.609 -22.625 -5.543 1 69.5 247 THR B N 1
ATOM 6152 C CA . THR B 1 247 ? -19.625 -21.594 -5.855 1 69.5 247 THR B CA 1
ATOM 6153 C C . THR B 1 247 ? -19.344 -20.734 -4.629 1 69.5 247 THR B C 1
ATOM 6155 O O . THR B 1 247 ? -18.203 -20.312 -4.406 1 69.5 247 THR B O 1
ATOM 6158 N N . LYS B 1 248 ? -20.344 -20.594 -3.869 1 73.06 248 LYS B N 1
ATOM 6159 C CA . LYS B 1 248 ? -20.203 -19.812 -2.637 1 73.06 248 LYS B CA 1
ATOM 6160 C C . LYS B 1 248 ? -19.25 -20.531 -1.663 1 73.06 248 LYS B C 1
ATOM 6162 O O . LYS B 1 248 ? -18.422 -19.891 -1.031 1 73.06 248 LYS B O 1
ATOM 6167 N N . ALA B 1 249 ? -19.422 -21.766 -1.665 1 79.44 249 ALA B N 1
ATOM 6168 C CA . ALA B 1 249 ? -18.609 -22.531 -0.733 1 79.44 249 ALA B CA 1
ATOM 6169 C C . ALA B 1 249 ? -17.141 -22.5 -1.143 1 79.44 249 ALA B C 1
ATOM 6171 O O . ALA B 1 249 ? -16.25 -22.359 -0.294 1 79.44 249 ALA B O 1
ATOM 6172 N N . VAL B 1 250 ? -16.875 -22.578 -2.4 1 85.75 250 VAL B N 1
ATOM 6173 C CA . VAL B 1 250 ? -15.508 -22.578 -2.893 1 85.75 250 VAL B CA 1
ATOM 6174 C C . VAL B 1 250 ? -14.859 -21.219 -2.635 1 85.75 250 VAL B C 1
ATOM 6176 O O . VAL B 1 250 ? -13.711 -21.141 -2.191 1 85.75 250 VAL B O 1
ATOM 6179 N N . ALA B 1 251 ? -15.609 -20.203 -2.857 1 87.38 251 ALA B N 1
ATOM 6180 C CA . ALA B 1 251 ? -15.102 -18.844 -2.637 1 87.38 251 ALA B CA 1
ATOM 6181 C C . ALA B 1 251 ? -14.781 -18.609 -1.163 1 87.38 251 ALA B C 1
ATOM 6183 O O . ALA B 1 251 ? -13.789 -17.953 -0.833 1 87.38 251 ALA B O 1
ATOM 6184 N N . GLY B 1 252 ? -15.586 -19.156 -0.329 1 89.19 252 GLY B N 1
ATOM 6185 C CA . GLY B 1 252 ? -15.328 -19.062 1.1 1 89.19 252 GLY B CA 1
ATOM 6186 C C . GLY B 1 252 ? -14.031 -19.734 1.512 1 89.19 252 GLY B C 1
ATOM 6187 O O . GLY B 1 252 ? -13.312 -19.234 2.373 1 89.19 252 GLY B O 1
ATOM 6188 N N . THR B 1 253 ? -13.773 -20.859 0.896 1 91.12 253 THR B N 1
ATOM 6189 C CA . THR B 1 253 ? -12.539 -21.562 1.223 1 91.12 253 THR B CA 1
ATOM 6190 C C . THR B 1 253 ? -11.32 -20.812 0.707 1 91.12 253 THR B C 1
ATOM 6192 O O . THR B 1 253 ? -10.258 -20.844 1.324 1 91.12 253 THR B O 1
ATOM 6195 N N . TRP B 1 254 ? -11.461 -20.156 -0.466 1 92.19 254 TRP B N 1
ATOM 6196 C CA . TRP B 1 254 ? -10.383 -19.312 -0.97 1 92.19 254 TRP B CA 1
ATOM 6197 C C . TRP B 1 254 ? -10.062 -18.188 0.01 1 92.19 254 TRP B C 1
ATOM 6199 O O . TRP B 1 254 ? -8.891 -17.859 0.236 1 92.19 254 TRP B O 1
ATOM 6209 N N . LEU B 1 255 ? -11.102 -17.625 0.549 1 94.69 255 LEU B N 1
ATOM 6210 C CA . LEU B 1 255 ? -10.945 -16.547 1.521 1 94.69 255 LEU B CA 1
ATOM 6211 C C . LEU B 1 255 ? -10.219 -17.047 2.77 1 94.69 255 LEU B C 1
ATOM 6213 O O . LEU B 1 255 ? -9.305 -16.391 3.264 1 94.69 255 LEU B O 1
ATOM 6217 N N . ASN B 1 256 ? -10.633 -18.172 3.244 1 95.44 256 ASN B N 1
ATOM 6218 C CA . ASN B 1 256 ? -9.992 -18.75 4.418 1 95.44 256 ASN B CA 1
ATOM 6219 C C . ASN B 1 256 ? -8.523 -19.078 4.148 1 95.44 256 ASN B C 1
ATOM 6221 O O . ASN B 1 256 ? -7.664 -18.859 5.004 1 95.44 256 ASN B O 1
ATOM 6225 N N . ALA B 1 257 ? -8.281 -19.641 2.99 1 95.44 257 ALA B N 1
ATOM 6226 C CA . ALA B 1 257 ? -6.91 -19.969 2.607 1 95.44 257 ALA B CA 1
ATOM 6227 C C . ALA B 1 257 ? -6.059 -18.703 2.529 1 95.44 257 ALA B C 1
ATOM 6229 O O . ALA B 1 257 ? -4.898 -18.703 2.951 1 95.44 257 ALA B O 1
ATOM 6230 N N . ALA B 1 258 ? -6.641 -17.688 1.987 1 96.38 258 ALA B N 1
ATOM 6231 C CA . ALA B 1 258 ? -5.922 -16.422 1.869 1 96.38 258 ALA B CA 1
ATOM 6232 C C . ALA B 1 258 ? -5.609 -15.844 3.244 1 96.38 258 ALA B C 1
ATOM 6234 O O . ALA B 1 258 ? -4.508 -15.336 3.475 1 96.38 258 ALA B O 1
ATOM 6235 N N . THR B 1 259 ? -6.566 -15.852 4.137 1 97.19 259 THR B N 1
ATOM 6236 C CA . THR B 1 259 ? -6.348 -15.383 5.5 1 97.19 259 THR B CA 1
ATOM 6237 C C . THR B 1 259 ? -5.199 -16.141 6.156 1 97.19 259 THR B C 1
ATOM 6239 O O . THR B 1 259 ? -4.348 -15.539 6.816 1 97.19 259 THR B O 1
ATOM 6242 N N . LEU B 1 260 ? -5.242 -17.422 5.938 1 97.56 260 LEU B N 1
ATOM 6243 C CA . LEU B 1 260 ? -4.18 -18.266 6.473 1 97.56 260 LEU B CA 1
ATOM 6244 C C . LEU B 1 260 ? -2.826 -17.875 5.891 1 97.56 260 LEU B C 1
ATOM 6246 O O . LEU B 1 260 ? -1.841 -17.75 6.625 1 97.56 260 LEU B O 1
ATOM 6250 N N . GLN B 1 261 ? -2.736 -17.688 4.621 1 96 261 GLN B N 1
ATOM 6251 C CA . GLN B 1 261 ? -1.492 -17.297 3.963 1 96 261 GLN B CA 1
ATOM 6252 C C . GLN B 1 261 ? -0.944 -16 4.547 1 96 261 GLN B C 1
ATOM 6254 O O . GLN B 1 261 ? 0.261 -15.875 4.773 1 96 261 GLN B O 1
ATOM 6259 N N . GLY B 1 262 ? -1.845 -15.047 4.754 1 96.25 262 GLY B N 1
ATOM 6260 C CA . GLY B 1 262 ? -1.427 -13.805 5.379 1 96.25 262 GLY B CA 1
ATOM 6261 C C . GLY B 1 262 ? -0.84 -14 6.766 1 96.25 262 GLY B C 1
ATOM 6262 O O . GLY B 1 262 ? 0.185 -13.406 7.102 1 96.25 262 GLY B O 1
ATOM 6263 N N . GLN B 1 263 ? -1.458 -14.844 7.523 1 97.38 263 GLN B N 1
ATOM 6264 C CA . GLN B 1 263 ? -0.997 -15.117 8.883 1 97.38 263 GLN B CA 1
ATOM 6265 C C . GLN B 1 263 ? 0.335 -15.859 8.867 1 97.38 263 GLN B C 1
ATOM 6267 O O . GLN B 1 263 ? 1.193 -15.625 9.719 1 97.38 263 GLN B O 1
ATOM 6272 N N . VAL B 1 264 ? 0.446 -16.766 7.922 1 95.62 264 VAL B N 1
ATOM 6273 C CA . VAL B 1 264 ? 1.684 -17.531 7.801 1 95.62 264 VAL B CA 1
ATOM 6274 C C . VAL B 1 264 ? 2.857 -16.578 7.578 1 95.62 264 VAL B C 1
ATOM 6276 O O . VAL B 1 264 ? 3.893 -16.688 8.242 1 95.62 264 VAL B O 1
ATOM 6279 N N . TYR B 1 265 ? 2.742 -15.648 6.711 1 94 265 TYR B N 1
ATOM 6280 C CA . TYR B 1 265 ? 3.834 -14.719 6.453 1 94 265 TYR B CA 1
ATOM 6281 C C . TYR B 1 265 ? 4.098 -13.836 7.672 1 94 265 TYR B C 1
ATOM 6283 O O . TYR B 1 265 ? 5.242 -13.688 8.102 1 94 265 TYR B O 1
ATOM 6291 N N . GLU B 1 266 ? 3.072 -13.281 8.211 1 94.81 266 GLU B N 1
ATOM 6292 C CA . GLU B 1 266 ? 3.199 -12.312 9.297 1 94.81 266 GLU B CA 1
ATOM 6293 C C . GLU B 1 266 ? 3.742 -12.969 10.562 1 94.81 266 GLU B C 1
ATOM 6295 O O . GLU B 1 266 ? 4.527 -12.359 11.289 1 94.81 266 GLU B O 1
ATOM 6300 N N . GLN B 1 267 ? 3.379 -14.188 10.812 1 96.06 267 GLN B N 1
ATOM 6301 C CA . GLN B 1 267 ? 3.682 -14.789 12.109 1 96.06 267 GLN B CA 1
ATOM 6302 C C . GLN B 1 267 ? 4.91 -15.688 12.023 1 96.06 267 GLN B C 1
ATOM 6304 O O . GLN B 1 267 ? 5.516 -16.016 13.047 1 96.06 267 GLN B O 1
ATOM 6309 N N . LEU B 1 268 ? 5.266 -16.094 10.805 1 93.5 268 LEU B N 1
ATOM 6310 C CA . LEU B 1 268 ? 6.336 -17.078 10.742 1 93.5 268 LEU B CA 1
ATOM 6311 C C . LEU B 1 268 ? 7.504 -16.562 9.906 1 93.5 268 LEU B C 1
ATOM 6313 O O . LEU B 1 268 ? 8.656 -16.922 10.156 1 93.5 268 LEU B O 1
ATOM 6317 N N . PHE B 1 269 ? 7.234 -15.68 8.945 1 90.12 269 PHE B N 1
ATOM 6318 C CA . PHE B 1 269 ? 8.297 -15.547 7.953 1 90.12 269 PHE B CA 1
ATOM 6319 C C . PHE B 1 269 ? 8.672 -14.086 7.754 1 90.12 269 PHE B C 1
ATOM 6321 O O . PHE B 1 269 ? 9.672 -13.773 7.094 1 90.12 269 PHE B O 1
ATOM 6328 N N . CYS B 1 270 ? 7.887 -13.141 8.289 1 90.25 270 CYS B N 1
ATOM 6329 C CA . CYS B 1 270 ? 8.328 -11.75 8.219 1 90.25 270 CYS B CA 1
ATOM 6330 C C . CYS B 1 270 ? 9.547 -11.531 9.117 1 90.25 270 CYS B C 1
ATOM 6332 O O . CYS B 1 270 ? 9.82 -12.328 10.008 1 90.25 270 CYS B O 1
ATOM 6334 N N . PRO B 1 271 ? 10.32 -10.523 8.93 1 86.88 271 PRO B N 1
ATOM 6335 C CA . PRO B 1 271 ? 11.547 -10.281 9.695 1 86.88 271 PRO B CA 1
ATOM 6336 C C . PRO B 1 271 ? 11.305 -10.242 11.203 1 86.88 271 PRO B C 1
ATOM 6338 O O . PRO B 1 271 ? 12.078 -10.812 11.977 1 86.88 271 PRO B O 1
ATOM 6341 N N . ALA B 1 272 ? 10.281 -9.609 11.625 1 91.19 272 ALA B N 1
ATOM 6342 C CA . ALA B 1 272 ? 9.984 -9.547 13.055 1 91.19 272 ALA B CA 1
ATOM 6343 C C . ALA B 1 272 ? 9.711 -10.938 13.617 1 91.19 272 ALA B C 1
ATOM 6345 O O . ALA B 1 272 ? 10.117 -11.25 14.742 1 91.19 272 ALA B O 1
ATOM 6346 N N . ALA B 1 273 ? 8.961 -11.766 12.898 1 91.75 273 ALA B N 1
ATOM 6347 C CA . ALA B 1 273 ? 8.68 -13.133 13.328 1 91.75 273 ALA B CA 1
ATOM 6348 C C . ALA B 1 273 ? 9.969 -13.961 13.406 1 91.75 273 ALA B C 1
ATOM 6350 O O . ALA B 1 273 ? 10.18 -14.688 14.383 1 91.75 273 ALA B O 1
ATOM 6351 N N . LEU B 1 274 ? 10.828 -13.812 12.453 1 86.5 274 LEU B N 1
ATOM 6352 C CA . LEU B 1 274 ? 12.062 -14.578 12.383 1 86.5 274 LEU B CA 1
ATOM 6353 C C . LEU B 1 274 ? 13.023 -14.172 13.492 1 86.5 274 LEU B C 1
ATOM 6355 O O . LEU B 1 274 ? 13.953 -14.914 13.82 1 86.5 274 LEU B O 1
ATOM 6359 N N . SER B 1 275 ? 12.82 -12.977 14.031 1 86.38 275 SER B N 1
ATOM 6360 C CA . SER B 1 275 ? 13.672 -12.492 15.117 1 86.38 275 SER B CA 1
ATOM 6361 C C . SER B 1 275 ? 13.18 -13.008 16.469 1 86.38 275 SER B C 1
ATOM 6363 O O . SER B 1 275 ? 13.875 -12.859 17.484 1 86.38 275 SER B O 1
ATOM 6365 N N . GLN B 1 276 ? 12.055 -13.727 16.5 1 91.12 276 GLN B N 1
ATOM 6366 C CA . GLN B 1 276 ? 11.516 -14.266 17.75 1 91.12 276 GLN B CA 1
ATOM 6367 C C . GLN B 1 276 ? 12.242 -15.539 18.156 1 91.12 276 GLN B C 1
ATOM 6369 O O . GLN B 1 276 ? 12.844 -16.219 17.312 1 91.12 276 GLN B O 1
ATOM 6374 N N . PRO B 1 277 ? 12.219 -15.867 19.469 1 90.69 277 PRO B N 1
ATOM 6375 C CA . PRO B 1 277 ? 12.797 -17.141 19.906 1 90.69 277 PRO B CA 1
ATOM 6376 C C . PRO B 1 277 ? 12.172 -18.344 19.188 1 90.69 277 PRO B C 1
ATOM 6378 O O . PRO B 1 277 ? 10.969 -18.359 18.922 1 90.69 277 PRO B O 1
ATOM 6381 N N . PRO B 1 278 ? 12.906 -19.344 18.906 1 85 278 PRO B N 1
ATOM 6382 C CA . PRO B 1 278 ? 12.445 -20.516 18.156 1 85 278 PRO B CA 1
ATOM 6383 C C . PRO B 1 278 ? 11.219 -21.172 18.797 1 85 278 PRO B C 1
ATOM 6385 O O . PRO B 1 278 ? 10.344 -21.672 18.078 1 85 278 PRO B O 1
ATOM 6388 N N . ALA B 1 279 ? 11.234 -21.094 20.078 1 90.62 279 ALA B N 1
ATOM 6389 C CA . ALA B 1 279 ? 10.109 -21.734 20.766 1 90.62 279 ALA B CA 1
ATOM 6390 C C . ALA B 1 279 ? 8.797 -21.031 20.438 1 90.62 279 ALA B C 1
ATOM 6392 O O . ALA B 1 279 ? 7.758 -21.672 20.281 1 90.62 279 ALA B O 1
ATOM 6393 N N . VAL B 1 280 ? 8.852 -19.734 20.328 1 94.56 280 VAL B N 1
ATOM 6394 C CA . VAL B 1 280 ? 7.676 -18.938 19.984 1 94.56 280 VAL B CA 1
ATOM 6395 C C . VAL B 1 280 ? 7.254 -19.219 18.547 1 94.56 280 VAL B C 1
ATOM 6397 O O . VAL B 1 280 ? 6.066 -19.391 18.266 1 94.56 280 VAL B O 1
ATOM 6400 N N . LEU B 1 281 ? 8.172 -19.328 17.703 1 92.56 281 LEU B N 1
ATOM 6401 C CA . LEU B 1 281 ? 7.895 -19.594 16.297 1 92.56 281 LEU B CA 1
ATOM 6402 C C . LEU B 1 281 ? 7.293 -20.984 16.125 1 92.56 281 LEU B C 1
ATOM 6404 O O . LEU B 1 281 ? 6.379 -21.188 15.312 1 92.56 281 LEU B O 1
ATOM 6408 N N . ALA B 1 282 ? 7.848 -21.906 16.844 1 92.5 282 ALA B N 1
ATOM 6409 C CA . ALA B 1 282 ? 7.344 -23.281 16.766 1 92.5 282 ALA B CA 1
ATOM 6410 C C . ALA B 1 282 ? 5.887 -23.359 17.234 1 92.5 282 ALA B C 1
ATOM 6412 O O . ALA B 1 282 ? 5.078 -24.062 16.625 1 92.5 282 ALA B O 1
ATOM 6413 N N . GLU B 1 283 ? 5.625 -22.641 18.281 1 96.88 283 GLU B N 1
ATOM 6414 C CA . GLU B 1 283 ? 4.258 -22.625 18.781 1 96.88 283 GLU B CA 1
ATOM 6415 C C . GLU B 1 283 ? 3.301 -21.984 17.781 1 96.88 283 GLU B C 1
ATOM 6417 O O . GLU B 1 283 ? 2.203 -22.5 17.547 1 96.88 283 GLU B O 1
ATOM 6422 N N . ARG B 1 284 ? 3.701 -20.875 17.188 1 97.12 284 ARG B N 1
ATOM 6423 C CA . ARG B 1 284 ? 2.9 -20.219 16.172 1 97.12 284 ARG B CA 1
ATOM 6424 C C . ARG B 1 284 ? 2.678 -21.141 14.969 1 97.12 284 ARG B C 1
ATOM 6426 O O . ARG B 1 284 ? 1.579 -21.188 14.414 1 97.12 284 ARG B O 1
ATOM 6433 N N . ALA B 1 285 ? 3.688 -21.875 14.602 1 96.62 285 ALA B N 1
ATOM 6434 C CA . ALA B 1 285 ? 3.6 -22.797 13.469 1 96.62 285 ALA B CA 1
ATOM 6435 C C . ALA B 1 285 ? 2.598 -23.906 13.742 1 96.62 285 ALA B C 1
ATOM 6437 O O . ALA B 1 285 ? 1.828 -24.297 12.859 1 96.62 285 ALA B O 1
ATOM 6438 N N . ARG B 1 286 ? 2.611 -24.406 14.922 1 97.12 286 ARG B N 1
ATOM 6439 C CA . ARG B 1 286 ? 1.694 -25.484 15.281 1 97.12 286 ARG B CA 1
ATOM 6440 C C . ARG B 1 286 ? 0.248 -25 15.258 1 97.12 286 ARG B C 1
ATOM 6442 O O . ARG B 1 286 ? -0.649 -25.734 14.836 1 97.12 286 ARG B O 1
ATOM 6449 N N . LEU B 1 287 ? 0.07 -23.812 15.766 1 97.94 287 LEU B N 1
ATOM 6450 C CA . LEU B 1 287 ? -1.271 -23.25 15.742 1 97.94 287 LEU B CA 1
ATOM 6451 C C . LEU B 1 287 ? -1.746 -23.016 14.312 1 97.94 287 LEU B C 1
ATOM 6453 O O . LEU B 1 287 ? -2.9 -23.297 13.984 1 97.94 287 LEU B O 1
ATOM 6457 N N . LEU B 1 288 ? -0.906 -22.547 13.484 1 98.06 288 LEU B N 1
ATOM 6458 C CA . LEU B 1 288 ? -1.245 -22.297 12.086 1 98.06 288 LEU B CA 1
ATOM 6459 C C . LEU B 1 288 ? -1.465 -23.609 11.336 1 98.06 288 LEU B C 1
ATOM 6461 O O . LEU B 1 288 ? -2.299 -23.688 10.43 1 98.06 288 LEU B O 1
ATOM 6465 N N . ALA B 1 289 ? -0.688 -24.656 11.695 1 97.31 289 ALA B N 1
ATOM 6466 C CA . ALA B 1 289 ? -0.878 -25.969 11.094 1 97.31 289 ALA B CA 1
ATOM 6467 C C . ALA B 1 289 ? -2.271 -26.516 11.391 1 97.31 289 ALA B C 1
ATOM 6469 O O . ALA B 1 289 ? -2.916 -27.109 10.516 1 97.31 289 ALA B O 1
ATOM 6470 N N . ALA B 1 290 ? -2.672 -26.297 12.602 1 97.44 290 ALA B N 1
ATOM 6471 C CA . ALA B 1 290 ? -4.016 -26.734 12.977 1 97.44 290 ALA B CA 1
ATOM 6472 C C . ALA B 1 290 ? -5.078 -25.984 12.172 1 97.44 290 ALA B C 1
ATOM 6474 O O . ALA B 1 290 ? -6.051 -26.594 11.711 1 97.44 290 ALA B O 1
ATOM 6475 N N . LYS B 1 291 ? -4.906 -24.719 12.039 1 96.62 291 LYS B N 1
ATOM 6476 C CA . LYS B 1 291 ? -5.816 -23.922 11.227 1 96.62 291 LYS B CA 1
ATOM 6477 C C . LYS B 1 291 ? -5.805 -24.391 9.773 1 96.62 291 LYS B C 1
ATOM 6479 O O . LYS B 1 291 ? -6.852 -24.469 9.125 1 96.62 291 LYS B O 1
ATOM 6484 N N . CYS B 1 292 ? -4.656 -24.688 9.266 1 96.44 292 CYS B N 1
ATOM 6485 C CA . CYS B 1 292 ? -4.508 -25.125 7.883 1 96.44 292 CYS B CA 1
ATOM 6486 C C . CYS B 1 292 ? -5.23 -26.453 7.66 1 96.44 292 CYS B C 1
ATOM 6488 O O . CYS B 1 292 ? -5.844 -26.656 6.609 1 96.44 292 CYS B O 1
ATOM 6490 N N . ARG B 1 293 ? -5.152 -27.297 8.625 1 95.5 293 ARG B N 1
ATOM 6491 C CA . ARG B 1 293 ? -5.848 -28.578 8.523 1 95.5 293 ARG B CA 1
ATOM 6492 C C . ARG B 1 293 ? -7.359 -28.375 8.445 1 95.5 293 ARG B C 1
ATOM 6494 O O . ARG B 1 293 ? -8.047 -29.078 7.695 1 95.5 293 ARG B O 1
ATOM 6501 N N . ARG B 1 294 ? -7.801 -27.453 9.172 1 95.25 294 ARG B N 1
ATOM 6502 C CA . ARG B 1 294 ? -9.227 -27.156 9.133 1 95.25 294 ARG B CA 1
ATOM 6503 C C . ARG B 1 294 ? -9.633 -26.578 7.773 1 95.25 294 ARG B C 1
ATOM 6505 O O . ARG B 1 294 ? -10.664 -26.969 7.219 1 95.25 294 ARG B O 1
ATOM 6512 N N . VAL B 1 295 ? -8.828 -25.703 7.277 1 94.75 295 VAL B N 1
ATOM 6513 C CA . VAL B 1 295 ? -9.094 -25.094 5.977 1 94.75 295 VAL B CA 1
ATOM 6514 C C . VAL B 1 295 ? -9.062 -26.172 4.891 1 94.75 295 VAL B C 1
ATOM 6516 O O . VAL B 1 295 ? -9.875 -26.156 3.969 1 94.75 295 VAL B O 1
ATOM 6519 N N . GLU B 1 296 ? -8.141 -27.062 4.98 1 92.69 296 GLU B N 1
ATOM 6520 C CA . GLU B 1 296 ? -8.008 -28.141 4.004 1 92.69 296 GLU B CA 1
ATOM 6521 C C . GLU B 1 296 ? -9.227 -29.047 4.016 1 92.69 296 GLU B C 1
ATOM 6523 O O . GLU B 1 296 ? -9.719 -29.453 2.957 1 92.69 296 GLU B O 1
ATOM 6528 N N . ALA B 1 297 ? -9.672 -29.359 5.188 1 91.75 297 ALA B N 1
ATOM 6529 C CA . ALA B 1 297 ? -10.844 -30.219 5.316 1 91.75 297 ALA B CA 1
ATOM 6530 C C . ALA B 1 297 ? -12.086 -29.562 4.723 1 91.75 297 ALA B C 1
ATOM 6532 O O . ALA B 1 297 ? -12.844 -30.203 3.998 1 91.75 297 ALA B O 1
ATOM 6533 N N . GLU B 1 298 ? -12.258 -28.297 5.016 1 90.5 298 GLU B N 1
ATOM 6534 C CA . GLU B 1 298 ? -13.391 -27.547 4.48 1 90.5 298 GLU B CA 1
ATOM 6535 C C . GLU B 1 298 ? -13.297 -27.422 2.963 1 90.5 298 GLU B C 1
ATOM 6537 O O . GLU B 1 298 ? -14.305 -27.516 2.264 1 90.5 298 GLU B O 1
ATOM 6542 N N . SER B 1 299 ? -12.117 -27.203 2.5 1 90.25 299 SER B N 1
ATOM 6543 C CA . SER B 1 299 ? -11.891 -27.031 1.068 1 90.25 299 SER B CA 1
ATOM 6544 C C . SER B 1 299 ? -12.156 -28.328 0.311 1 90.25 299 SER B C 1
ATOM 6546 O O . SER B 1 299 ? -12.656 -28.312 -0.815 1 90.25 299 SER B O 1
ATOM 6548 N N . TYR B 1 300 ? -11.781 -29.422 0.918 1 88.56 300 TYR B N 1
ATOM 6549 C CA . TYR B 1 300 ? -11.992 -30.719 0.282 1 88.56 300 TYR B CA 1
ATOM 6550 C C . TYR B 1 300 ? -13.477 -30.969 0.043 1 88.56 300 TYR B C 1
ATOM 6552 O O . TYR B 1 300 ? -13.875 -31.344 -1.06 1 88.56 300 TYR B O 1
ATOM 6560 N N . GLN B 1 301 ? -14.297 -30.703 1.021 1 86.62 301 GLN B N 1
ATOM 6561 C CA . GLN B 1 301 ? -15.734 -30.906 0.926 1 86.62 301 GLN B CA 1
ATOM 6562 C C . GLN B 1 301 ? -16.359 -29.984 -0.119 1 86.62 301 GLN B C 1
ATOM 6564 O O . GLN B 1 301 ? -17.172 -30.422 -0.941 1 86.62 301 GLN B O 1
ATOM 6569 N N . SER B 1 302 ? -15.922 -28.797 -0.069 1 86.75 302 SER B N 1
ATOM 6570 C CA . SER B 1 302 ? -16.469 -27.812 -0.99 1 86.75 302 SER B CA 1
ATOM 6571 C C . SER B 1 302 ? -16.047 -28.094 -2.428 1 86.75 302 SER B C 1
ATOM 6573 O O . SER B 1 302 ? -16.844 -27.906 -3.357 1 86.75 302 SER B O 1
ATOM 6575 N N . ARG B 1 303 ? -14.852 -28.516 -2.623 1 86.44 303 ARG B N 1
ATOM 6576 C CA . ARG B 1 303 ? -14.328 -28.812 -3.951 1 86.44 303 ARG B CA 1
ATOM 6577 C C . ARG B 1 303 ? -15.062 -30 -4.578 1 86.44 303 ARG B C 1
ATOM 6579 O O . ARG B 1 303 ? -15.422 -29.953 -5.758 1 86.44 303 ARG B O 1
ATOM 6586 N N . GLU B 1 304 ? -15.305 -31 -3.84 1 84.56 304 GLU B N 1
ATOM 6587 C CA . GLU B 1 304 ? -15.992 -32.188 -4.355 1 84.56 304 GLU B CA 1
ATOM 6588 C C . GLU B 1 304 ? -17.422 -31.844 -4.793 1 84.56 304 GLU B C 1
ATOM 6590 O O . GLU B 1 304 ? -17.875 -32.312 -5.844 1 84.56 304 GLU B O 1
ATOM 6595 N N . MET B 1 305 ? -18 -31.016 -4.016 1 84.25 305 MET B N 1
ATOM 6596 C CA . MET B 1 305 ? -19.359 -30.609 -4.344 1 84.25 305 MET B CA 1
ATOM 6597 C C . MET B 1 305 ? -19.375 -29.734 -5.598 1 84.25 305 MET B C 1
ATOM 6599 O O . MET B 1 305 ? -20.25 -29.891 -6.453 1 84.25 305 MET B O 1
ATOM 6603 N N . ALA B 1 306 ? -18.438 -28.859 -5.641 1 84.31 306 ALA B N 1
ATOM 6604 C CA . ALA B 1 306 ? -18.359 -27.953 -6.777 1 84.31 306 ALA B CA 1
ATOM 6605 C C . ALA B 1 306 ? -18.047 -28.703 -8.07 1 84.31 306 ALA B C 1
ATOM 6607 O O . ALA B 1 306 ? -18.641 -28.438 -9.117 1 84.31 306 ALA B O 1
ATOM 6608 N N . LEU B 1 307 ? -17.109 -29.656 -8.031 1 83.88 307 LEU B N 1
ATOM 6609 C CA . LEU B 1 307 ? -16.719 -30.438 -9.203 1 83.88 307 LEU B CA 1
ATOM 6610 C C . LEU B 1 307 ? -17.891 -31.25 -9.727 1 83.88 307 LEU B C 1
ATOM 6612 O O . LEU B 1 307 ? -18.109 -31.344 -10.938 1 83.88 307 LEU B O 1
ATOM 6616 N N . SER B 1 308 ? -18.641 -31.781 -8.82 1 84.44 308 SER B N 1
ATOM 6617 C CA . SER B 1 308 ? -19.812 -32.562 -9.211 1 84.44 308 SER B CA 1
ATOM 6618 C C . SER B 1 308 ? -20.859 -31.688 -9.891 1 84.44 308 SER B C 1
ATOM 6620 O O . SER B 1 308 ? -21.453 -32.094 -10.891 1 84.44 308 SER B O 1
ATOM 6622 N N . SER B 1 309 ? -21.016 -30.516 -9.359 1 83.31 309 SER B N 1
ATOM 6623 C CA . SER B 1 309 ? -22 -29.594 -9.922 1 83.31 309 SER B CA 1
ATOM 6624 C C . SER B 1 309 ? -21.562 -29.078 -11.289 1 83.31 309 SER B C 1
ATOM 6626 O O . SER B 1 309 ? -22.391 -28.906 -12.188 1 83.31 309 SER B O 1
ATOM 6628 N N . LEU B 1 310 ? -20.328 -28.75 -11.414 1 82.44 310 LEU B N 1
ATOM 6629 C CA . LEU B 1 310 ? -19.797 -28.266 -12.672 1 82.44 310 LEU B CA 1
ATOM 6630 C C . LEU B 1 310 ? -19.859 -29.328 -13.758 1 82.44 310 LEU B C 1
ATOM 6632 O O . LEU B 1 310 ? -20.156 -29.031 -14.914 1 82.44 310 LEU B O 1
ATOM 6636 N N . GLU B 1 311 ? -19.594 -30.531 -13.375 1 82.38 311 GLU B N 1
ATOM 6637 C CA . GLU B 1 311 ? -19.703 -31.641 -14.312 1 82.38 311 GLU B CA 1
ATOM 6638 C C . GLU B 1 311 ? -21.141 -31.828 -14.797 1 82.38 311 GLU B C 1
ATOM 6640 O O . GLU B 1 311 ? -21.375 -32.094 -15.969 1 82.38 311 GLU B O 1
ATOM 6645 N N . LYS B 1 312 ? -22.078 -31.641 -13.93 1 83.38 312 LYS B N 1
ATOM 6646 C CA . LYS B 1 312 ? -23.5 -31.797 -14.25 1 83.38 312 LYS B CA 1
ATOM 6647 C C . LYS B 1 312 ? -23.953 -30.766 -15.281 1 83.38 312 LYS B C 1
ATOM 6649 O O . LYS B 1 312 ? -24.812 -31.062 -16.109 1 83.38 312 LYS B O 1
ATOM 6654 N N . ILE B 1 313 ? -23.359 -29.609 -15.219 1 81.94 313 ILE B N 1
ATOM 6655 C CA . ILE B 1 313 ? -23.828 -28.562 -16.125 1 81.94 313 ILE B CA 1
ATOM 6656 C C . ILE B 1 313 ? -22.938 -28.531 -17.359 1 81.94 313 ILE B C 1
ATOM 6658 O O . ILE B 1 313 ? -23.094 -27.656 -18.234 1 81.94 313 ILE B O 1
ATOM 6662 N N . GLY B 1 314 ? -21.953 -29.375 -17.422 1 79.25 314 GLY B N 1
ATOM 6663 C CA . GLY B 1 314 ? -21.078 -29.469 -18.578 1 79.25 314 GLY B CA 1
ATOM 6664 C C . GLY B 1 314 ? -20.109 -28.312 -18.688 1 79.25 314 GLY B C 1
ATOM 6665 O O . GLY B 1 314 ? -19.812 -27.844 -19.781 1 79.25 314 GLY B O 1
ATOM 6666 N N . ALA B 1 315 ? -19.656 -27.875 -17.484 1 78.25 315 ALA B N 1
ATOM 6667 C CA . ALA B 1 315 ? -18.719 -26.766 -17.469 1 78.25 315 ALA B CA 1
ATOM 6668 C C . ALA B 1 315 ? -17.375 -27.172 -18.047 1 78.25 315 ALA B C 1
ATOM 6670 O O . ALA B 1 315 ? -17.062 -28.359 -18.125 1 78.25 315 ALA B O 1
ATOM 6671 N N . SER B 1 316 ? -16.609 -26.172 -18.453 1 74.31 316 SER B N 1
ATOM 6672 C CA . SER B 1 316 ? -15.305 -26.391 -19.047 1 74.31 316 SER B CA 1
ATOM 6673 C C . SER B 1 316 ? -14.375 -27.125 -18.078 1 74.31 316 SER B C 1
ATOM 6675 O O . SER B 1 316 ? -14.336 -26.812 -16.875 1 74.31 316 SER B O 1
ATOM 6677 N N . PRO B 1 317 ? -13.672 -28.109 -18.531 1 73.38 317 PRO B N 1
ATOM 6678 C CA . PRO B 1 317 ? -12.711 -28.828 -17.688 1 73.38 317 PRO B CA 1
ATOM 6679 C C . PRO B 1 317 ? -11.602 -27.922 -17.156 1 73.38 317 PRO B C 1
ATOM 6681 O O . PRO B 1 317 ? -10.953 -28.25 -16.156 1 73.38 317 PRO B O 1
ATOM 6684 N N . LEU B 1 318 ? -11.453 -26.844 -17.812 1 73.69 318 LEU B N 1
ATOM 6685 C CA . LEU B 1 318 ? -10.438 -25.906 -17.359 1 73.69 318 LEU B CA 1
ATOM 6686 C C . LEU B 1 318 ? -10.766 -25.391 -15.961 1 73.69 318 LEU B C 1
ATOM 6688 O O . LEU B 1 318 ? -9.859 -25.062 -15.188 1 73.69 318 LEU B O 1
ATOM 6692 N N . VAL B 1 319 ? -11.992 -25.422 -15.656 1 75.75 319 VAL B N 1
ATOM 6693 C CA . VAL B 1 319 ? -12.43 -24.938 -14.352 1 75.75 319 VAL B CA 1
ATOM 6694 C C . VAL B 1 319 ? -12.102 -25.969 -13.281 1 75.75 319 VAL B C 1
ATOM 6696 O O . VAL B 1 319 ? -11.742 -25.625 -12.148 1 75.75 319 VAL B O 1
ATOM 6699 N N . ASP B 1 320 ? -12.094 -27.203 -13.648 1 76.38 320 ASP B N 1
ATOM 6700 C CA . ASP B 1 320 ? -11.789 -28.297 -12.734 1 76.38 320 ASP B CA 1
ATOM 6701 C C . ASP B 1 320 ? -10.328 -28.266 -12.297 1 76.38 320 ASP B C 1
ATOM 6703 O O . ASP B 1 320 ? -10.016 -28.594 -11.148 1 76.38 320 ASP B O 1
ATOM 6707 N N . VAL B 1 321 ? -9.586 -27.812 -13.203 1 79.38 321 VAL B N 1
ATOM 6708 C CA . VAL B 1 321 ? -8.156 -27.781 -12.938 1 79.38 321 VAL B CA 1
ATOM 6709 C C . VAL B 1 321 ? -7.867 -26.797 -11.805 1 79.38 321 VAL B C 1
ATOM 6711 O O . VAL B 1 321 ? -7.039 -27.062 -10.93 1 79.38 321 VAL B O 1
ATOM 6714 N N . HIS B 1 322 ? -8.57 -25.703 -11.82 1 79.25 322 HIS B N 1
ATOM 6715 C CA . HIS B 1 322 ? -8.375 -24.688 -10.797 1 79.25 322 HIS B CA 1
ATOM 6716 C C . HIS B 1 322 ? -8.789 -25.188 -9.422 1 79.25 322 HIS B C 1
ATOM 6718 O O . HIS B 1 322 ? -8.109 -24.938 -8.43 1 79.25 322 HIS B O 1
ATOM 6724 N N . LEU B 1 323 ? -9.781 -25.938 -9.438 1 82.31 323 LEU B N 1
ATOM 6725 C CA . LEU B 1 323 ? -10.312 -26.438 -8.172 1 82.31 323 LEU B CA 1
ATOM 6726 C C . LEU B 1 323 ? -9.414 -27.547 -7.605 1 82.31 323 LEU B C 1
ATOM 6728 O O . LEU B 1 323 ? -9.094 -27.531 -6.418 1 82.31 323 LEU B O 1
ATOM 6732 N N . LYS B 1 324 ? -9.008 -28.406 -8.477 1 84 324 LYS B N 1
ATOM 6733 C CA . LYS B 1 324 ? -8.133 -29.484 -8.023 1 84 324 LYS B CA 1
ATOM 6734 C C . LYS B 1 324 ? -6.762 -28.938 -7.613 1 84 324 LYS B C 1
ATOM 6736 O O . LYS B 1 324 ? -6.141 -29.469 -6.688 1 84 324 LYS B O 1
ATOM 6741 N N . GLY B 1 325 ? -6.359 -27.969 -8.305 1 90.5 325 GLY B N 1
ATOM 6742 C CA . GLY B 1 325 ? -5.074 -27.344 -8.023 1 90.5 325 GLY B CA 1
ATOM 6743 C C . GLY B 1 325 ? -5.023 -26.672 -6.668 1 90.5 325 GLY B C 1
ATOM 6744 O O . GLY B 1 325 ? -3.941 -26.469 -6.105 1 90.5 325 GLY B O 1
ATOM 6745 N N . ASP B 1 326 ? -6.152 -26.328 -6.105 1 90.69 326 ASP B N 1
ATOM 6746 C CA . ASP B 1 326 ? -6.211 -25.703 -4.789 1 90.69 326 ASP B CA 1
ATOM 6747 C C . ASP B 1 326 ? -5.621 -26.609 -3.719 1 90.69 326 ASP B C 1
ATOM 6749 O O . ASP B 1 326 ? -5.059 -26.141 -2.729 1 90.69 326 ASP B O 1
ATOM 6753 N N . GLU B 1 327 ? -5.824 -27.891 -4.004 1 92.25 327 GLU B N 1
ATOM 6754 C CA . GLU B 1 327 ? -5.277 -28.859 -3.062 1 92.25 327 GLU B CA 1
ATOM 6755 C C . GLU B 1 327 ? -3.756 -28.766 -3 1 92.25 327 GLU B C 1
ATOM 6757 O O . GLU B 1 327 ? -3.17 -28.812 -1.916 1 92.25 327 GLU B O 1
ATOM 6762 N N . VAL B 1 328 ? -3.162 -28.672 -4.141 1 94.31 328 VAL B N 1
ATOM 6763 C CA . VAL B 1 328 ? -1.707 -28.578 -4.215 1 94.31 328 VAL B CA 1
ATOM 6764 C C . VAL B 1 328 ? -1.237 -27.328 -3.484 1 94.31 328 VAL B C 1
ATOM 6766 O O . VAL B 1 328 ? -0.267 -27.359 -2.723 1 94.31 328 VAL B O 1
ATOM 6769 N N . GLN B 1 329 ? -1.918 -26.234 -3.713 1 93 329 GLN B N 1
ATOM 6770 C CA . GLN B 1 329 ? -1.557 -24.969 -3.098 1 93 329 GLN B CA 1
ATOM 6771 C C . GLN B 1 329 ? -1.663 -25.031 -1.577 1 93 329 GLN B C 1
ATOM 6773 O O . GLN B 1 329 ? -0.799 -24.531 -0.864 1 93 329 GLN B O 1
ATOM 6778 N N . LEU B 1 330 ? -2.691 -25.641 -1.045 1 94.12 330 LEU B N 1
ATOM 6779 C CA . LEU B 1 330 ? -2.893 -25.75 0.396 1 94.12 330 LEU B CA 1
ATOM 6780 C C . LEU B 1 330 ? -1.835 -26.656 1.021 1 94.12 330 LEU B C 1
ATOM 6782 O O . LEU B 1 330 ? -1.33 -26.375 2.109 1 94.12 330 LEU B O 1
ATOM 6786 N N . LEU B 1 331 ? -1.538 -27.734 0.328 1 94.88 331 LEU B N 1
ATOM 6787 C CA . LEU B 1 331 ? -0.513 -28.656 0.825 1 94.88 331 LEU B CA 1
ATOM 6788 C C . LEU B 1 331 ? 0.857 -27.984 0.824 1 94.88 331 LEU B C 1
ATOM 6790 O O . LEU B 1 331 ? 1.666 -28.219 1.725 1 94.88 331 LEU B O 1
ATOM 6794 N N . SER B 1 332 ? 1.104 -27.203 -0.201 1 93.62 332 SER B N 1
ATOM 6795 C CA . SER B 1 332 ? 2.354 -26.453 -0.242 1 93.62 332 SER B CA 1
ATOM 6796 C C . SER B 1 332 ? 2.449 -25.484 0.927 1 93.62 332 SER B C 1
ATOM 6798 O O . SER B 1 332 ? 3.506 -25.359 1.549 1 93.62 332 SER B O 1
ATOM 6800 N N . THR B 1 333 ? 1.37 -24.797 1.229 1 94.38 333 THR B N 1
ATOM 6801 C CA . THR B 1 333 ? 1.324 -23.859 2.352 1 94.38 333 THR B CA 1
ATOM 6802 C C . THR B 1 333 ? 1.509 -24.594 3.676 1 94.38 333 THR B C 1
ATOM 6804 O O . THR B 1 333 ? 2.221 -24.125 4.562 1 94.38 333 THR B O 1
ATOM 6807 N N . MET B 1 334 ? 0.869 -25.766 3.762 1 96.06 334 MET B N 1
ATOM 6808 C CA . MET B 1 334 ? 1.009 -26.594 4.961 1 96.06 334 MET B CA 1
ATOM 6809 C C . MET B 1 334 ? 2.459 -27.016 5.16 1 96.06 334 MET B C 1
ATOM 6811 O O . MET B 1 334 ? 2.965 -27.016 6.285 1 96.06 334 MET B O 1
ATOM 6815 N N . THR B 1 335 ? 3.07 -27.422 4.074 1 94.75 335 THR B N 1
ATOM 6816 C CA . THR B 1 335 ? 4.48 -27.781 4.133 1 94.75 335 THR B CA 1
ATOM 6817 C C . THR B 1 335 ? 5.328 -26.625 4.617 1 94.75 335 THR B C 1
ATOM 6819 O O . THR B 1 335 ? 6.227 -26.797 5.441 1 94.75 335 THR B O 1
ATOM 6822 N N . LEU B 1 336 ? 5 -25.453 4.102 1 91.88 336 LEU B N 1
ATOM 6823 C CA . LEU B 1 336 ? 5.703 -24.234 4.5 1 91.88 336 LEU B CA 1
ATOM 6824 C C . LEU B 1 336 ? 5.547 -23.984 5.996 1 91.88 336 LEU B C 1
ATOM 6826 O O . LEU B 1 336 ? 6.5 -23.578 6.664 1 91.88 336 LEU B O 1
ATOM 6830 N N . ILE B 1 337 ? 4.398 -24.219 6.543 1 95.12 337 ILE B N 1
ATOM 6831 C CA . ILE B 1 337 ? 4.113 -24.016 7.957 1 95.12 337 ILE B CA 1
ATOM 6832 C C . ILE B 1 337 ? 4.918 -25.016 8.789 1 95.12 337 ILE B C 1
ATOM 6834 O O . ILE B 1 337 ? 5.594 -24.641 9.742 1 95.12 337 ILE B O 1
ATOM 6838 N N . TYR B 1 338 ? 4.859 -26.281 8.375 1 94.44 338 TYR B N 1
ATOM 6839 C CA . TYR B 1 338 ? 5.52 -27.328 9.148 1 94.44 338 TYR B CA 1
ATOM 6840 C C . TYR B 1 338 ? 7.035 -27.172 9.086 1 94.44 338 TYR B C 1
ATOM 6842 O O . TYR B 1 338 ? 7.75 -27.672 9.961 1 94.44 338 TYR B O 1
ATOM 6850 N N . ARG B 1 339 ? 7.461 -26.578 8.133 1 89.62 339 ARG B N 1
ATOM 6851 C CA . ARG B 1 339 ? 8.891 -26.312 8.047 1 89.62 339 ARG B CA 1
ATOM 6852 C C . ARG B 1 339 ? 9.367 -25.484 9.242 1 89.62 339 ARG B C 1
ATOM 6854 O O . ARG B 1 339 ? 10.531 -25.594 9.648 1 89.62 339 ARG B O 1
ATOM 6861 N N . ALA B 1 340 ? 8.484 -24.656 9.773 1 88.19 340 ALA B N 1
ATOM 6862 C CA . ALA B 1 340 ? 8.828 -23.812 10.906 1 88.19 340 ALA B CA 1
ATOM 6863 C C . ALA B 1 340 ? 8.719 -24.578 12.227 1 88.19 340 ALA B C 1
ATOM 6865 O O . ALA B 1 340 ? 9.047 -24.047 13.289 1 88.19 340 ALA B O 1
ATOM 6866 N N . VAL B 1 341 ? 8.32 -25.828 12.125 1 90.81 341 VAL B N 1
ATOM 6867 C CA . VAL B 1 341 ? 8.258 -26.688 13.297 1 90.81 341 VAL B CA 1
ATOM 6868 C C . VAL B 1 341 ? 9.547 -27.5 13.414 1 90.81 341 VAL B C 1
ATOM 6870 O O . VAL B 1 341 ? 9.906 -28.25 12.5 1 90.81 341 VAL B O 1
ATOM 6873 N N . PRO B 1 342 ? 10.211 -27.391 14.477 1 87.69 342 PRO B N 1
ATOM 6874 C CA . PRO B 1 342 ? 11.461 -28.141 14.617 1 87.69 342 PRO B CA 1
ATOM 6875 C C . PRO B 1 342 ? 11.25 -29.641 14.75 1 87.69 342 PRO B C 1
ATOM 6877 O O . PRO B 1 342 ? 10.195 -30.078 15.234 1 87.69 342 PRO B O 1
ATOM 6880 N N . ALA B 1 343 ? 12.273 -30.297 14.281 1 90.25 343 ALA B N 1
ATOM 6881 C CA . ALA B 1 343 ? 12.266 -31.75 14.477 1 90.25 343 ALA B CA 1
ATOM 6882 C C . ALA B 1 343 ? 12.508 -32.094 15.945 1 90.25 343 ALA B C 1
ATOM 6884 O O . ALA B 1 343 ? 13.117 -31.328 16.688 1 90.25 343 ALA B O 1
ATOM 6885 N N . PRO B 1 344 ? 12.023 -33.25 16.281 1 89.62 344 PRO B N 1
ATOM 6886 C CA . PRO B 1 344 ? 12.312 -33.688 17.656 1 89.62 344 PRO B CA 1
ATOM 6887 C C . PRO B 1 344 ? 13.812 -33.844 17.906 1 89.62 344 PRO B C 1
ATOM 6889 O O . PRO B 1 344 ? 14.594 -34 16.969 1 89.62 344 PRO B O 1
ATOM 6892 N N . GLU B 1 345 ? 14.133 -33.781 19.203 1 86.88 345 GLU B N 1
ATOM 6893 C CA . GLU B 1 345 ? 15.531 -33.906 19.594 1 86.88 345 GLU B CA 1
ATOM 6894 C C . GLU B 1 345 ? 16.078 -35.281 19.156 1 86.88 345 GLU B C 1
ATOM 6896 O O . GLU B 1 345 ? 15.422 -36.312 19.328 1 86.88 345 GLU B O 1
ATOM 6901 N N . GLY B 1 346 ? 17.266 -35.219 18.531 1 86.44 346 GLY B N 1
ATOM 6902 C CA . GLY B 1 346 ? 17.922 -36.438 18.125 1 86.44 346 GLY B CA 1
ATOM 6903 C C . GLY B 1 346 ? 17.531 -36.875 16.719 1 86.44 346 GLY B C 1
ATOM 6904 O O . GLY B 1 346 ? 18.047 -37.906 16.219 1 86.44 346 GLY B O 1
ATOM 6905 N N . SER B 1 347 ? 16.656 -36.156 16.125 1 88.88 347 SER B N 1
ATOM 6906 C CA . SER B 1 347 ? 16.219 -36.531 14.781 1 88.88 347 SER B CA 1
ATOM 6907 C C . SER B 1 347 ? 17.375 -36.375 13.789 1 88.88 347 SER B C 1
ATOM 6909 O O . SER B 1 347 ? 18.203 -35.469 13.906 1 88.88 347 SER B O 1
ATOM 6911 N N . PRO B 1 348 ? 17.438 -37.344 12.898 1 87.62 348 PRO B N 1
ATOM 6912 C CA . PRO B 1 348 ? 18.5 -37.281 11.883 1 87.62 348 PRO B CA 1
ATOM 6913 C C . PRO B 1 348 ? 18.25 -36.156 10.859 1 87.62 348 PRO B C 1
ATOM 6915 O O . PRO B 1 348 ? 19.125 -35.875 10.031 1 87.62 348 PRO B O 1
ATOM 6918 N N . THR B 1 349 ? 17.078 -35.656 10.914 1 87.12 349 THR B N 1
ATOM 6919 C CA . THR B 1 349 ? 16.75 -34.562 9.984 1 87.12 349 THR B CA 1
ATOM 6920 C C . THR B 1 349 ? 16.219 -33.344 10.734 1 87.12 349 THR B C 1
ATOM 6922 O O . THR B 1 349 ? 15.719 -33.469 11.859 1 87.12 349 THR B O 1
ATOM 6925 N N . ARG B 1 350 ? 16.344 -32.25 10.102 1 85.06 350 ARG B N 1
ATOM 6926 C CA . ARG B 1 350 ? 15.867 -30.984 10.695 1 85.06 350 ARG B CA 1
ATOM 6927 C C . ARG B 1 350 ? 14.367 -30.828 10.5 1 85.06 350 ARG B C 1
ATOM 6929 O O . ARG B 1 350 ? 13.742 -29.969 11.125 1 85.06 350 ARG B O 1
ATOM 6936 N N . PHE B 1 351 ? 13.773 -31.688 9.719 1 90.62 351 PHE B N 1
ATOM 6937 C CA . PHE B 1 351 ? 12.359 -31.547 9.398 1 90.62 351 PHE B CA 1
ATOM 6938 C C . PHE B 1 351 ? 11.516 -32.469 10.281 1 90.62 351 PHE B C 1
ATOM 6940 O O . PHE B 1 351 ? 11.906 -33.594 10.562 1 90.62 351 PHE B O 1
ATOM 6947 N N . CYS B 1 352 ? 10.445 -31.969 10.773 1 93.06 352 CYS B N 1
ATOM 6948 C CA . CYS B 1 352 ? 9.523 -32.844 11.5 1 93.06 352 CYS B CA 1
ATOM 6949 C C . CYS B 1 352 ? 8.805 -33.781 10.547 1 93.06 352 CYS B C 1
ATOM 6951 O O . CYS B 1 352 ? 8.75 -33.531 9.344 1 93.06 352 CYS B O 1
ATOM 6953 N N . GLN B 1 353 ? 8.266 -34.781 11.031 1 95.69 353 GLN B N 1
ATOM 6954 C CA . GLN B 1 353 ? 7.664 -35.812 10.203 1 95.69 353 GLN B CA 1
ATOM 6955 C C . GLN B 1 353 ? 6.477 -35.281 9.414 1 95.69 353 GLN B C 1
ATOM 6957 O O . GLN B 1 353 ? 6.27 -35.625 8.258 1 95.69 353 GLN B O 1
ATOM 6962 N N . GLU B 1 354 ? 5.664 -34.406 10.062 1 95.94 354 GLU B N 1
ATOM 6963 C CA . GLU B 1 354 ? 4.516 -33.812 9.383 1 95.94 354 GLU B CA 1
ATOM 6964 C C . GLU B 1 354 ? 4.941 -33.062 8.141 1 95.94 354 GLU B C 1
ATOM 6966 O O . GLU B 1 354 ? 4.238 -33.062 7.129 1 95.94 354 GLU B O 1
ATOM 6971 N N . CYS B 1 355 ? 6.059 -32.438 8.266 1 95.31 355 CYS B N 1
ATOM 6972 C CA . CYS B 1 355 ? 6.586 -31.656 7.152 1 95.31 355 CYS B CA 1
ATOM 6973 C C . CYS B 1 355 ? 6.91 -32.562 5.965 1 95.31 355 CYS B C 1
ATOM 6975 O O . CYS B 1 355 ? 6.535 -32.25 4.828 1 95.31 355 CYS B O 1
ATOM 6977 N N . ILE B 1 356 ? 7.523 -33.656 6.191 1 96.62 356 ILE B N 1
ATOM 6978 C CA . ILE B 1 356 ? 7.922 -34.594 5.148 1 96.62 356 ILE B CA 1
ATOM 6979 C C . ILE B 1 356 ? 6.68 -35.219 4.531 1 96.62 356 ILE B C 1
ATOM 6981 O O . ILE B 1 356 ? 6.562 -35.312 3.307 1 96.62 356 ILE B O 1
ATOM 6985 N N . ASP B 1 357 ? 5.809 -35.562 5.375 1 97.62 357 ASP B N 1
ATOM 6986 C CA . ASP B 1 357 ? 4.586 -36.188 4.898 1 97.62 357 ASP B CA 1
ATOM 6987 C C . ASP B 1 357 ? 3.789 -35.25 3.996 1 97.62 357 ASP B C 1
ATOM 6989 O O . ASP B 1 357 ? 3.279 -35.688 2.953 1 97.62 357 ASP B O 1
ATOM 6993 N N . THR B 1 358 ? 3.646 -34.094 4.449 1 97 358 THR B N 1
ATOM 6994 C CA . THR B 1 358 ? 2.891 -33.094 3.672 1 97 358 THR B CA 1
ATOM 6995 C C . THR B 1 358 ? 3.602 -32.812 2.359 1 97 358 THR B C 1
ATOM 6997 O O . THR B 1 358 ? 2.955 -32.594 1.328 1 97 358 THR B O 1
ATOM 7000 N N . ALA B 1 359 ? 4.895 -32.719 2.363 1 96.5 359 ALA B N 1
ATOM 7001 C CA . ALA B 1 359 ? 5.668 -32.469 1.147 1 96.5 359 ALA B CA 1
ATOM 7002 C C . ALA B 1 359 ? 5.445 -33.594 0.13 1 96.5 359 ALA B C 1
ATOM 7004 O O . ALA B 1 359 ? 5.25 -33.312 -1.058 1 96.5 359 ALA B O 1
ATOM 7005 N N . ARG B 1 360 ? 5.477 -34.812 0.626 1 98.06 360 ARG B N 1
ATOM 7006 C CA . ARG B 1 360 ? 5.227 -35.969 -0.236 1 98.06 360 ARG B CA 1
ATOM 7007 C C . ARG B 1 360 ? 3.82 -35.906 -0.823 1 98.06 360 ARG B C 1
ATOM 7009 O O . ARG B 1 360 ? 3.635 -36.125 -2.025 1 98.06 360 ARG B O 1
ATOM 7016 N N . LYS B 1 361 ? 2.885 -35.625 0.057 1 96.69 361 LYS B N 1
ATOM 7017 C CA . LYS B 1 361 ? 1.494 -35.531 -0.378 1 96.69 361 LYS B CA 1
ATOM 7018 C C . LYS B 1 361 ? 1.313 -34.438 -1.434 1 96.69 361 LYS B C 1
ATOM 7020 O O . LYS B 1 361 ? 0.542 -34.594 -2.381 1 96.69 361 LYS B O 1
ATOM 7025 N N . ALA B 1 362 ? 1.943 -33.344 -1.245 1 95.69 362 ALA B N 1
ATOM 7026 C CA . ALA B 1 362 ? 1.861 -32.219 -2.197 1 95.69 362 ALA B CA 1
ATOM 7027 C C . ALA B 1 362 ? 2.404 -32.625 -3.562 1 95.69 362 ALA B C 1
ATOM 7029 O O . ALA B 1 362 ? 1.825 -32.281 -4.598 1 95.69 362 ALA B O 1
ATOM 7030 N N . CYS B 1 363 ? 3.537 -33.344 -3.629 1 96.62 363 CYS B N 1
ATOM 7031 C CA . CYS B 1 363 ? 4.121 -33.812 -4.883 1 96.62 363 CYS B CA 1
ATOM 7032 C C . CYS B 1 363 ? 3.172 -34.75 -5.602 1 96.62 363 CYS B C 1
ATOM 7034 O O . CYS B 1 363 ? 2.973 -34.656 -6.812 1 96.62 363 CYS B O 1
ATOM 7036 N N . HIS B 1 364 ? 2.594 -35.594 -4.84 1 96.31 364 HIS B N 1
ATOM 7037 C CA . HIS B 1 364 ? 1.673 -36.562 -5.445 1 96.31 364 HIS B CA 1
ATOM 7038 C C . HIS B 1 364 ? 0.425 -35.875 -5.977 1 96.31 364 HIS B C 1
ATOM 7040 O O . HIS B 1 364 ? -0.089 -36.219 -7.039 1 96.31 364 HIS B O 1
ATOM 7046 N N . ALA B 1 365 ? -0.086 -34.906 -5.16 1 93.88 365 ALA B N 1
ATOM 7047 C CA . ALA B 1 365 ? -1.224 -34.125 -5.637 1 93.88 365 ALA B CA 1
ATOM 7048 C C . ALA B 1 365 ? -0.878 -33.375 -6.922 1 93.88 365 ALA B C 1
ATOM 7050 O O . ALA B 1 365 ? -1.711 -33.281 -7.824 1 93.88 365 ALA B O 1
ATOM 7051 N N . HIS B 1 366 ? 0.277 -32.844 -7 1 94.94 366 HIS B N 1
ATOM 7052 C CA . HIS B 1 366 ? 0.754 -32.188 -8.211 1 94.94 366 HIS B CA 1
ATOM 7053 C C . HIS B 1 366 ? 0.756 -33.156 -9.398 1 94.94 366 HIS B C 1
ATOM 7055 O O . HIS B 1 366 ? 0.313 -32.812 -10.492 1 94.94 366 HIS B O 1
ATOM 7061 N N . PHE B 1 367 ? 1.249 -34.406 -9.219 1 95.44 367 PHE B N 1
ATOM 7062 C CA . PHE B 1 367 ? 1.297 -35.375 -10.297 1 95.44 367 PHE B CA 1
ATOM 7063 C C . PHE B 1 367 ? -0.105 -35.688 -10.805 1 95.44 367 PHE B C 1
ATOM 7065 O O . PHE B 1 367 ? -0.318 -35.812 -12.016 1 95.44 367 PHE B O 1
ATOM 7072 N N . THR B 1 368 ? -0.993 -35.781 -9.852 1 92.5 368 THR B N 1
ATOM 7073 C CA . THR B 1 368 ? -2.377 -36.031 -10.234 1 92.5 368 THR B CA 1
ATOM 7074 C C . THR B 1 368 ? -2.922 -34.906 -11.094 1 92.5 368 THR B C 1
ATOM 7076 O O . THR B 1 368 ? -3.611 -35.125 -12.086 1 92.5 368 THR B O 1
ATOM 7079 N N . CYS B 1 369 ? -2.65 -33.688 -10.703 1 91.81 369 CYS B N 1
ATOM 7080 C CA . CYS B 1 369 ? -3.102 -32.531 -11.461 1 91.81 369 CYS B CA 1
ATOM 7081 C C . CYS B 1 369 ? -2.438 -32.5 -12.836 1 91.81 369 CYS B C 1
ATOM 7083 O O . CYS B 1 369 ? -3.082 -32.156 -13.828 1 91.81 369 CYS B O 1
ATOM 7085 N N . MET B 1 370 ? -1.173 -32.844 -12.945 1 92.81 370 MET B N 1
ATOM 7086 C CA . MET B 1 370 ? -0.442 -32.844 -14.211 1 92.81 370 MET B CA 1
ATOM 7087 C C . MET B 1 370 ? -1.047 -33.875 -15.18 1 92.81 370 MET B C 1
ATOM 7089 O O . MET B 1 370 ? -1.112 -33.594 -16.391 1 92.81 370 MET B O 1
ATOM 7093 N N . ASP B 1 371 ? -1.47 -34.906 -14.625 1 90.81 371 ASP B N 1
ATOM 7094 C CA . ASP B 1 371 ? -2.07 -35.938 -15.461 1 90.81 371 ASP B CA 1
ATOM 7095 C C . ASP B 1 371 ? -3.381 -35.438 -16.078 1 90.81 371 ASP B C 1
ATOM 7097 O O . ASP B 1 371 ? -3.725 -35.844 -17.203 1 90.81 371 ASP B O 1
ATOM 7101 N N . LEU B 1 372 ? -4.039 -34.625 -15.344 1 85 372 LEU B N 1
ATOM 7102 C CA . LEU B 1 372 ? -5.324 -34.094 -15.812 1 85 372 LEU B CA 1
ATOM 7103 C C . LEU B 1 372 ? -5.125 -33.062 -16.922 1 85 372 LEU B C 1
ATOM 7105 O O . LEU B 1 372 ? -5.98 -32.906 -17.797 1 85 372 LEU B O 1
ATOM 7109 N N . VAL B 1 373 ? -4.012 -32.406 -16.922 1 87.19 373 VAL B N 1
ATOM 7110 C CA . VAL B 1 373 ? -3.881 -31.25 -17.812 1 87.19 373 VAL B CA 1
ATOM 7111 C C . VAL B 1 373 ? -2.811 -31.531 -18.859 1 87.19 373 VAL B C 1
ATOM 7113 O O . VAL B 1 373 ? -2.592 -30.719 -19.766 1 87.19 373 VAL B O 1
ATOM 7116 N N . ARG B 1 374 ? -2.203 -32.594 -18.906 1 82.19 374 ARG B N 1
ATOM 7117 C CA . ARG B 1 374 ? -1.011 -32.906 -19.703 1 82.19 374 ARG B CA 1
ATOM 7118 C C . ARG B 1 374 ? -1.289 -32.75 -21.188 1 82.19 374 ARG B C 1
ATOM 7120 O O . ARG B 1 374 ? -0.42 -32.312 -21.953 1 82.19 374 ARG B O 1
ATOM 7127 N N . LYS B 1 375 ? -2.441 -32.938 -21.594 1 78.44 375 LYS B N 1
ATOM 7128 C CA . LYS B 1 375 ? -2.732 -33 -23.031 1 78.44 375 LYS B CA 1
ATOM 7129 C C . LYS B 1 375 ? -3.012 -31.609 -23.578 1 78.44 375 LYS B C 1
ATOM 7131 O O . LYS B 1 375 ? -2.902 -31.375 -24.797 1 78.44 375 LYS B O 1
ATOM 7136 N N . ASP B 1 376 ? -3.344 -30.719 -22.75 1 77.31 376 ASP B N 1
ATOM 7137 C CA . ASP B 1 376 ? -3.689 -29.359 -23.188 1 77.31 376 ASP B CA 1
ATOM 7138 C C . ASP B 1 376 ? -2.674 -28.344 -22.672 1 77.31 376 ASP B C 1
ATOM 7140 O O . ASP B 1 376 ? -2.648 -28.031 -21.484 1 77.31 376 ASP B O 1
ATOM 7144 N N . PRO B 1 377 ? -1.935 -27.75 -23.625 1 80 377 PRO B N 1
ATOM 7145 C CA . PRO B 1 377 ? -0.885 -26.812 -23.219 1 80 377 PRO B CA 1
ATOM 7146 C C . PRO B 1 377 ? -1.434 -25.609 -22.469 1 80 377 PRO B C 1
ATOM 7148 O O . PRO B 1 377 ? -0.779 -25.094 -21.562 1 80 377 PRO B O 1
ATOM 7151 N N . HIS B 1 378 ? -2.555 -25.156 -22.812 1 76.56 378 HIS B N 1
ATOM 7152 C CA . HIS B 1 378 ? -3.121 -24 -22.156 1 76.56 378 HIS B CA 1
ATOM 7153 C C . HIS B 1 378 ? -3.584 -24.344 -20.734 1 76.56 378 HIS B C 1
ATOM 7155 O O . HIS B 1 378 ? -3.393 -23.547 -19.812 1 76.56 378 HIS B O 1
ATOM 7161 N N . ALA B 1 379 ? -4.195 -25.531 -20.594 1 81.5 379 ALA B N 1
ATOM 7162 C CA . ALA B 1 379 ? -4.602 -25.984 -19.266 1 81.5 379 ALA B CA 1
ATOM 7163 C C . ALA B 1 379 ? -3.389 -26.188 -18.359 1 81.5 379 ALA B C 1
ATOM 7165 O O . ALA B 1 379 ? -3.432 -25.875 -17.172 1 81.5 379 ALA B O 1
ATOM 7166 N N . ARG B 1 380 ? -2.385 -26.656 -19 1 89.69 380 ARG B N 1
ATOM 7167 C CA . ARG B 1 380 ? -1.144 -26.875 -18.266 1 89.69 380 ARG B CA 1
ATOM 7168 C C . ARG B 1 380 ? -0.55 -25.547 -17.781 1 89.69 380 ARG B C 1
ATOM 7170 O O . ARG B 1 380 ? -0.137 -25.438 -16.625 1 89.69 380 ARG B O 1
ATOM 7177 N N . ALA B 1 381 ? -0.532 -24.594 -18.625 1 86.19 381 ALA B N 1
ATOM 7178 C CA . ALA B 1 381 ? 0.026 -23.281 -18.281 1 86.19 381 ALA B CA 1
ATOM 7179 C C . ALA B 1 381 ? -0.781 -22.625 -17.156 1 86.19 381 ALA B C 1
ATOM 7181 O O . ALA B 1 381 ? -0.211 -22.047 -16.234 1 86.19 381 ALA B O 1
ATOM 7182 N N . ILE B 1 382 ? -2.027 -22.734 -17.234 1 84.12 382 ILE B N 1
ATOM 7183 C CA . ILE B 1 382 ? -2.906 -22.141 -16.234 1 84.12 382 ILE B CA 1
ATOM 7184 C C . ILE B 1 382 ? -2.67 -22.812 -14.883 1 84.12 382 ILE B C 1
ATOM 7186 O O . ILE B 1 382 ? -2.539 -22.141 -13.859 1 84.12 382 ILE B O 1
ATOM 7190 N N . TYR B 1 383 ? -2.559 -24.109 -14.945 1 90.75 383 TYR B N 1
ATOM 7191 C CA . TYR B 1 383 ? -2.342 -24.859 -13.719 1 90.75 383 TYR B CA 1
ATOM 7192 C C . TYR B 1 383 ? -1.038 -24.453 -13.047 1 90.75 383 TYR B C 1
ATOM 7194 O O . TYR B 1 383 ? -1.03 -24.078 -11.867 1 90.75 383 TYR B O 1
ATOM 7202 N N . VAL B 1 384 ? 0.001 -24.469 -13.789 1 92.19 384 VAL B N 1
ATOM 7203 C CA . VAL B 1 384 ? 1.298 -24.266 -13.148 1 92.19 384 VAL B CA 1
ATOM 7204 C C . VAL B 1 384 ? 1.428 -22.812 -12.68 1 92.19 384 VAL B C 1
ATOM 7206 O O . VAL B 1 384 ? 2.033 -22.547 -11.641 1 92.19 384 VAL B O 1
ATOM 7209 N N . HIS B 1 385 ? 0.874 -21.891 -13.359 1 89 385 HIS B N 1
ATOM 7210 C CA . HIS B 1 385 ? 0.994 -20.484 -12.984 1 89 385 HIS B CA 1
ATOM 7211 C C . HIS B 1 385 ? 0.122 -20.156 -11.781 1 89 385 HIS B C 1
ATOM 7213 O O . HIS B 1 385 ? 0.555 -19.438 -10.867 1 89 385 HIS B O 1
ATOM 7219 N N . TRP B 1 386 ? -1.005 -20.688 -11.672 1 89.94 386 TRP B N 1
ATOM 7220 C CA . TRP B 1 386 ? -1.963 -20.344 -10.625 1 89.94 386 TRP B CA 1
ATOM 7221 C C . TRP B 1 386 ? -1.773 -21.219 -9.398 1 89.94 386 TRP B C 1
ATOM 7223 O O . TRP B 1 386 ? -1.986 -20.766 -8.266 1 89.94 386 TRP B O 1
ATOM 7233 N N . ASN B 1 387 ? -1.452 -22.453 -9.648 1 90.56 387 ASN B N 1
ATOM 7234 C CA . ASN B 1 387 ? -1.532 -23.391 -8.539 1 90.56 387 ASN B CA 1
ATOM 7235 C C . ASN B 1 387 ? -0.146 -23.828 -8.07 1 90.56 387 ASN B C 1
ATOM 7237 O O . ASN B 1 387 ? 0.033 -24.188 -6.902 1 90.56 387 ASN B O 1
ATOM 7241 N N . LEU B 1 388 ? 0.76 -23.75 -8.969 1 89.25 388 LEU B N 1
ATOM 7242 C CA . LEU B 1 388 ? 2.074 -24.25 -8.586 1 89.25 388 LEU B CA 1
ATOM 7243 C C . LEU B 1 388 ? 2.99 -23.109 -8.156 1 89.25 388 LEU B C 1
ATOM 7245 O O . LEU B 1 388 ? 3.686 -23.219 -7.141 1 89.25 388 LEU B O 1
ATOM 7249 N N . VAL B 1 389 ? 2.893 -22 -8.938 1 86.19 389 VAL B N 1
ATOM 7250 C CA . VAL B 1 389 ? 3.965 -21.047 -8.695 1 86.19 389 VAL B CA 1
ATOM 7251 C C . VAL B 1 389 ? 3.393 -19.766 -8.078 1 86.19 389 VAL B C 1
ATOM 7253 O O . VAL B 1 389 ? 4.141 -18.906 -7.625 1 86.19 389 VAL B O 1
ATOM 7256 N N . LEU B 1 390 ? 2.115 -19.609 -7.918 1 87.69 390 LEU B N 1
ATOM 7257 C CA . LEU B 1 390 ? 1.541 -18.422 -7.289 1 87.69 390 LEU B CA 1
ATOM 7258 C C . LEU B 1 390 ? 1.881 -18.375 -5.801 1 87.69 390 LEU B C 1
ATOM 7260 O O . LEU B 1 390 ? 1.886 -17.297 -5.191 1 87.69 390 LEU B O 1
ATOM 7264 N N . THR B 1 391 ? 2.07 -19.5 -5.211 1 81.88 391 THR B N 1
ATOM 7265 C CA . THR B 1 391 ? 2.578 -19.609 -3.848 1 81.88 391 THR B CA 1
ATOM 7266 C C . THR B 1 391 ? 3.881 -20.406 -3.816 1 81.88 391 THR B C 1
ATOM 7268 O O . THR B 1 391 ? 4.148 -21.188 -4.719 1 81.88 391 THR B O 1
ATOM 7271 N N . PRO B 1 392 ? 4.605 -20.125 -2.844 1 77.12 392 PRO B N 1
ATOM 7272 C CA . PRO B 1 392 ? 5.879 -20.859 -2.799 1 77.12 392 PRO B CA 1
ATOM 7273 C C . PRO B 1 392 ? 5.699 -22.375 -2.729 1 77.12 392 PRO B C 1
ATOM 7275 O O . PRO B 1 392 ? 4.945 -22.859 -1.888 1 77.12 392 PRO B O 1
ATOM 7278 N N . PHE B 1 393 ? 6.359 -23.062 -3.674 1 82.31 393 PHE B N 1
ATOM 7279 C CA . PHE B 1 393 ? 6.305 -24.516 -3.627 1 82.31 393 PHE B CA 1
ATOM 7280 C C . PHE B 1 393 ? 7.426 -25.078 -2.758 1 82.31 393 PHE B C 1
ATOM 7282 O O . PHE B 1 393 ? 8.406 -25.609 -3.273 1 82.31 393 PHE B O 1
ATOM 7289 N N . ALA B 1 394 ? 7.164 -25.125 -1.513 1 86.25 394 ALA B N 1
ATOM 7290 C CA . ALA B 1 394 ? 8.125 -25.484 -0.472 1 86.25 394 ALA B CA 1
ATOM 7291 C C . ALA B 1 394 ? 8.406 -26.984 -0.486 1 86.25 394 ALA B C 1
ATOM 7293 O O . ALA B 1 394 ? 9.492 -27.422 -0.08 1 86.25 394 ALA B O 1
ATOM 7294 N N . PRO B 1 395 ? 7.496 -27.828 -0.977 1 91.69 395 PRO B N 1
ATOM 7295 C CA . PRO B 1 395 ? 7.652 -29.281 -0.875 1 91.69 395 PRO B CA 1
ATOM 7296 C C . PRO B 1 395 ? 8.906 -29.797 -1.58 1 91.69 395 PRO B C 1
ATOM 7298 O O . PRO B 1 395 ? 9.617 -30.656 -1.052 1 91.69 395 PRO B O 1
ATOM 7301 N N . PHE B 1 396 ? 9.164 -29.312 -2.695 1 90.5 396 PHE B N 1
ATOM 7302 C CA . PHE B 1 396 ? 10.344 -29.75 -3.438 1 90.5 396 PHE B CA 1
ATOM 7303 C C . PHE B 1 396 ? 11.617 -29.5 -2.637 1 90.5 396 PHE B C 1
ATOM 7305 O O . PHE B 1 396 ? 12.477 -30.375 -2.545 1 90.5 396 PHE B O 1
ATOM 7312 N N . PHE B 1 397 ? 11.734 -28.438 -2.012 1 84.69 397 PHE B N 1
ATOM 7313 C CA . PHE B 1 397 ? 12.945 -28.047 -1.298 1 84.69 397 PHE B CA 1
ATOM 7314 C C . PHE B 1 397 ? 13.07 -28.812 0.014 1 84.69 397 PHE B C 1
ATOM 7316 O O . PHE B 1 397 ? 14.18 -29.141 0.447 1 84.69 397 PHE B O 1
ATOM 7323 N N . VAL B 1 398 ? 11.969 -28.984 0.625 1 88.56 398 VAL B N 1
ATOM 7324 C CA . VAL B 1 398 ? 11.961 -29.781 1.846 1 88.56 398 VAL B CA 1
ATOM 7325 C C . VAL B 1 398 ? 12.445 -31.203 1.54 1 88.56 398 VAL B C 1
ATOM 7327 O O . VAL B 1 398 ? 13.297 -31.734 2.252 1 88.56 398 VAL B O 1
ATOM 7330 N N . LEU B 1 399 ? 11.953 -31.766 0.468 1 93.62 399 LEU B N 1
ATOM 7331 C CA . LEU B 1 399 ? 12.352 -33.125 0.098 1 93.62 399 LEU B CA 1
ATOM 7332 C C . LEU B 1 399 ? 13.812 -33.156 -0.324 1 93.62 399 LEU B C 1
ATOM 7334 O O . LEU B 1 399 ? 14.516 -34.125 -0.05 1 93.62 399 LEU B O 1
ATOM 7338 N N . PHE B 1 400 ? 14.242 -32.188 -0.995 1 89.56 400 PHE B N 1
ATOM 7339 C CA . PHE B 1 400 ? 15.648 -32.094 -1.354 1 89.56 400 PHE B CA 1
ATOM 7340 C C . PHE B 1 400 ? 16.531 -32.125 -0.108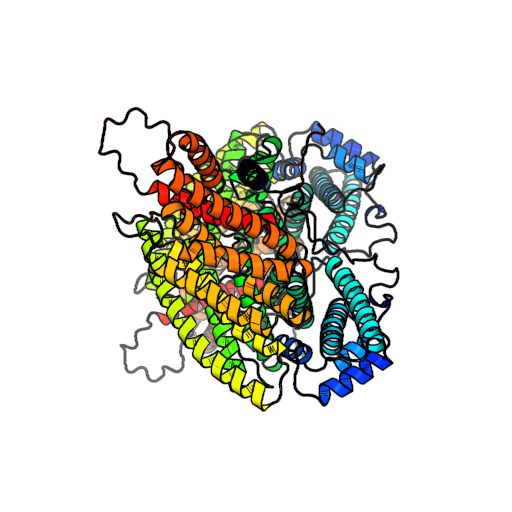 1 89.56 400 PHE B C 1
ATOM 7342 O O . PHE B 1 400 ? 17.484 -32.906 -0.034 1 89.56 400 PHE B O 1
ATOM 7349 N N . GLY B 1 401 ? 16.188 -31.188 0.854 1 85.25 401 GLY B N 1
ATOM 7350 C CA . GLY B 1 401 ? 16.922 -31.188 2.102 1 85.25 401 GLY B CA 1
ATOM 7351 C C . GLY B 1 401 ? 16.922 -32.531 2.816 1 85.25 401 GLY B C 1
ATOM 7352 O O . GLY B 1 401 ? 17.938 -32.969 3.348 1 85.25 401 GLY B O 1
ATOM 7353 N N . TYR B 1 402 ? 15.781 -33.125 2.861 1 90.94 402 TYR B N 1
ATOM 7354 C CA . TYR B 1 402 ? 15.625 -34.438 3.516 1 90.94 402 TYR B CA 1
ATOM 7355 C C . TYR B 1 402 ? 16.516 -35.469 2.857 1 90.94 402 TYR B C 1
ATOM 7357 O O . TYR B 1 402 ? 17.141 -36.281 3.543 1 90.94 402 TYR B O 1
ATOM 7365 N N . VAL B 1 403 ? 16.594 -35.469 1.537 1 92.38 403 VAL B N 1
ATOM 7366 C CA . VAL B 1 403 ? 17.391 -36.438 0.782 1 92.38 403 VAL B CA 1
ATOM 7367 C C . VAL B 1 403 ? 18.875 -36.188 1.079 1 92.38 403 VAL B C 1
ATOM 7369 O O . VAL B 1 403 ? 19.625 -37.156 1.269 1 92.38 403 VAL B O 1
ATOM 7372 N N . ILE B 1 404 ? 19.266 -34.969 1.146 1 84.62 404 ILE B N 1
ATOM 7373 C CA . ILE B 1 404 ? 20.656 -34.625 1.413 1 84.62 404 ILE B CA 1
ATOM 7374 C C . ILE B 1 404 ? 21.047 -35.094 2.812 1 84.62 404 ILE B C 1
ATOM 7376 O O . ILE B 1 404 ? 22.156 -35.594 3.025 1 84.62 404 ILE B O 1
ATOM 7380 N N . GLU B 1 405 ? 20.125 -35 3.729 1 83.62 405 GLU B N 1
ATOM 7381 C CA . GLU B 1 405 ? 20.422 -35.312 5.121 1 83.62 405 GLU B CA 1
ATOM 7382 C C . GLU B 1 405 ? 20.328 -36.812 5.375 1 83.62 405 GLU B C 1
ATOM 7384 O O . GLU B 1 405 ? 21.062 -37.344 6.199 1 83.62 405 GLU B O 1
ATOM 7389 N N . THR B 1 406 ? 19.438 -37.531 4.668 1 90.75 406 THR B N 1
ATOM 7390 C CA . THR B 1 406 ? 19.141 -38.938 5.039 1 90.75 406 THR B CA 1
ATOM 7391 C C . THR B 1 406 ? 19.516 -39.875 3.912 1 90.75 406 THR B C 1
ATOM 7393 O O . THR B 1 406 ? 19.547 -41.094 4.109 1 90.75 406 THR B O 1
ATOM 7396 N N . SER B 1 407 ? 19.812 -39.344 2.713 1 91 407 SER B N 1
ATOM 7397 C CA . SER B 1 407 ? 20.094 -40.156 1.521 1 91 407 SER B CA 1
ATOM 7398 C C . SER B 1 407 ? 18.938 -41.062 1.179 1 91 407 SER B C 1
ATOM 7400 O O . SER B 1 407 ? 19.141 -42.188 0.703 1 91 407 SER B O 1
ATOM 7402 N N . SER B 1 408 ? 17.734 -40.625 1.469 1 94.38 408 SER B N 1
ATOM 7403 C CA . SER B 1 408 ? 16.547 -41.406 1.164 1 94.38 408 SER B CA 1
ATOM 7404 C C . SER B 1 408 ? 16.391 -41.594 -0.338 1 94.38 408 SER B C 1
ATOM 7406 O O . SER B 1 408 ? 16.219 -40.656 -1.094 1 94.38 408 SER B O 1
ATOM 7408 N N . GLN B 1 409 ? 16.312 -42.875 -0.775 1 94.75 409 GLN B N 1
ATOM 7409 C CA . GLN B 1 409 ? 16.219 -43.188 -2.193 1 94.75 409 GLN B CA 1
ATOM 7410 C C . GLN B 1 409 ? 14.805 -42.969 -2.719 1 94.75 409 GLN B C 1
ATOM 7412 O O . GLN B 1 409 ? 14.625 -42.531 -3.861 1 94.75 409 GLN B O 1
ATOM 7417 N N . GLU B 1 410 ? 13.852 -43.281 -1.924 1 96.44 410 GLU B N 1
ATOM 7418 C CA . GLU B 1 410 ? 12.461 -43.062 -2.32 1 96.44 410 GLU B CA 1
ATOM 7419 C C . GLU B 1 410 ? 12.172 -41.625 -2.627 1 96.44 410 GLU B C 1
ATOM 7421 O O . GLU B 1 410 ? 11.539 -41.281 -3.639 1 96.44 410 GLU B O 1
ATOM 7426 N N . ASP B 1 411 ? 12.633 -40.781 -1.745 1 96.56 411 ASP B N 1
ATOM 7427 C CA . ASP B 1 411 ? 12.375 -39.375 -1.924 1 96.56 411 ASP B CA 1
ATOM 7428 C C . ASP B 1 411 ? 13.234 -38.781 -3.047 1 96.56 411 ASP B C 1
ATOM 7430 O O . ASP B 1 411 ? 12.852 -37.812 -3.693 1 96.56 411 ASP B O 1
ATOM 7434 N N . LEU B 1 412 ? 14.406 -39.312 -3.275 1 96.75 412 LEU B N 1
ATOM 7435 C CA . LEU B 1 412 ? 15.203 -38.906 -4.43 1 96.75 412 LEU B CA 1
ATOM 7436 C C . LEU B 1 412 ? 14.453 -39.188 -5.727 1 96.75 412 LEU B C 1
ATOM 7438 O O . LEU B 1 412 ? 14.469 -38.344 -6.641 1 96.75 412 LEU B O 1
ATOM 7442 N N . GLN B 1 413 ? 13.836 -40.344 -5.777 1 97.38 413 GLN B N 1
ATOM 7443 C CA . GLN B 1 413 ? 13.055 -40.688 -6.961 1 97.38 413 GLN B CA 1
ATOM 7444 C C . GLN B 1 413 ? 11.883 -39.719 -7.133 1 97.38 413 GLN B C 1
ATOM 7446 O O . GLN B 1 413 ? 11.523 -39.344 -8.258 1 97.38 413 GLN B O 1
ATOM 7451 N N . LEU B 1 414 ? 11.266 -39.406 -6.047 1 97.25 414 LEU B N 1
ATOM 7452 C CA . LEU B 1 414 ? 10.172 -38.469 -6.074 1 97.25 414 LEU B CA 1
ATOM 7453 C C . LEU B 1 414 ? 10.648 -37.094 -6.602 1 97.25 414 LEU B C 1
ATOM 7455 O O . LEU B 1 414 ? 9.953 -36.469 -7.387 1 97.25 414 LEU B O 1
ATOM 7459 N N . LEU B 1 415 ? 11.781 -36.656 -6.219 1 95.88 415 LEU B N 1
ATOM 7460 C CA . LEU B 1 415 ? 12.383 -35.406 -6.68 1 95.88 415 LEU B CA 1
ATOM 7461 C C . LEU B 1 415 ? 12.625 -35.438 -8.188 1 95.88 415 LEU B C 1
ATOM 7463 O O . LEU B 1 415 ? 12.359 -34.469 -8.891 1 95.88 415 LEU B O 1
ATOM 7467 N N . LYS B 1 416 ? 13.117 -36.5 -8.641 1 96.62 416 LYS B N 1
ATOM 7468 C CA . LYS B 1 416 ? 13.383 -36.656 -10.062 1 96.62 416 LYS B CA 1
ATOM 7469 C C . LYS B 1 416 ? 12.094 -36.625 -10.875 1 96.62 416 LYS B C 1
ATOM 7471 O O . LYS B 1 416 ? 12.047 -36 -11.945 1 96.62 416 LYS B O 1
ATOM 7476 N N . GLN B 1 417 ? 11.109 -37.312 -10.328 1 97.06 417 GLN B N 1
ATOM 7477 C CA . GLN B 1 417 ? 9.812 -37.312 -10.992 1 97.06 417 GLN B CA 1
ATOM 7478 C C . GLN B 1 417 ? 9.234 -35.906 -11.047 1 97.06 417 GLN B C 1
ATOM 7480 O O . GLN B 1 417 ? 8.641 -35.5 -12.062 1 97.06 417 GLN B O 1
ATOM 7485 N N . PHE B 1 418 ? 9.305 -35.25 -9.969 1 96.31 418 PHE B N 1
ATOM 7486 C CA . PHE B 1 418 ? 8.836 -33.875 -9.93 1 96.31 418 PHE B CA 1
ATOM 7487 C C . PHE B 1 418 ? 9.578 -33.031 -10.953 1 96.31 418 PHE B C 1
ATOM 7489 O O . PHE B 1 418 ? 8.961 -32.281 -11.711 1 96.31 418 PHE B O 1
ATOM 7496 N N . SER B 1 419 ? 10.867 -33.094 -10.961 1 94.75 419 SER B N 1
ATOM 7497 C CA . SER B 1 419 ? 11.68 -32.344 -11.914 1 94.75 419 SER B CA 1
ATOM 7498 C C . SER B 1 419 ? 11.258 -32.656 -13.352 1 94.75 419 SER B C 1
ATOM 7500 O O . SER B 1 419 ? 11.172 -31.734 -14.18 1 94.75 419 SER B O 1
ATOM 7502 N N . ALA B 1 420 ? 10.984 -33.812 -13.625 1 95.94 420 ALA B N 1
ATOM 7503 C CA . ALA B 1 420 ? 10.547 -34.219 -14.961 1 95.94 420 ALA B CA 1
ATOM 7504 C C . ALA B 1 420 ? 9.195 -33.594 -15.305 1 95.94 420 ALA B C 1
ATOM 7506 O O . ALA B 1 420 ? 8.961 -33.188 -16.453 1 95.94 420 ALA B O 1
ATOM 7507 N N . SER B 1 421 ? 8.32 -33.625 -14.344 1 94.81 421 SER B N 1
ATOM 7508 C CA . SER B 1 421 ? 7.008 -33.031 -14.555 1 94.81 421 SER B CA 1
ATOM 7509 C C . SER B 1 421 ? 7.121 -31.547 -14.852 1 94.81 421 SER B C 1
ATOM 7511 O O . SER B 1 421 ? 6.367 -31.016 -15.672 1 94.81 421 SER B O 1
ATOM 7513 N N . ILE B 1 422 ? 8.023 -30.875 -14.18 1 92.88 422 ILE B N 1
ATOM 7514 C CA . ILE B 1 422 ? 8.227 -29.438 -14.398 1 92.88 422 ILE B CA 1
ATOM 7515 C C . ILE B 1 422 ? 8.836 -29.203 -15.773 1 92.88 422 ILE B C 1
ATOM 7517 O O . ILE B 1 422 ? 8.531 -28.219 -16.438 1 92.88 422 ILE B O 1
ATOM 7521 N N . GLU B 1 423 ? 9.648 -30.062 -16.188 1 93.62 423 GLU B N 1
ATOM 7522 C CA . GLU B 1 423 ? 10.266 -29.953 -17.516 1 93.62 423 GLU B CA 1
ATOM 7523 C C . GLU B 1 423 ? 9.203 -29.953 -18.625 1 93.62 423 GLU B C 1
ATOM 7525 O O . GLU B 1 423 ? 9.367 -29.297 -19.641 1 93.62 423 GLU B O 1
ATOM 7530 N N . GLU B 1 424 ? 8.188 -30.672 -18.359 1 92.75 424 GLU B N 1
ATOM 7531 C CA . GLU B 1 424 ? 7.086 -30.719 -19.312 1 92.7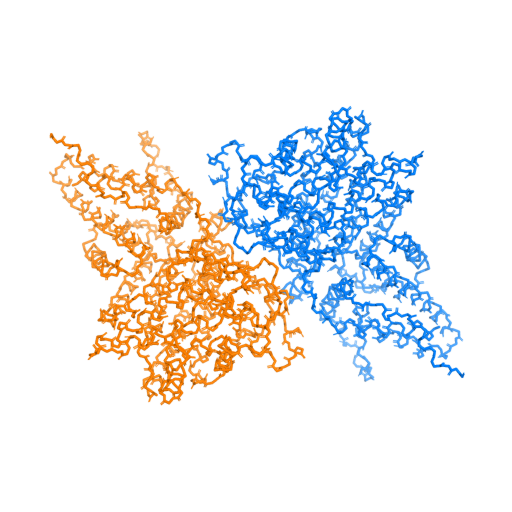5 424 GLU B CA 1
ATOM 7532 C C . GLU B 1 424 ? 6.387 -29.375 -19.438 1 92.75 424 GLU B C 1
ATOM 7534 O O . GLU B 1 424 ? 5.676 -29.125 -20.406 1 92.75 424 GLU B O 1
ATOM 7539 N N . THR B 1 425 ? 6.59 -28.594 -18.469 1 91.38 425 THR B N 1
ATOM 7540 C CA . THR B 1 425 ? 5.891 -27.312 -18.453 1 91.38 425 THR B CA 1
ATOM 7541 C C . THR B 1 425 ? 6.852 -26.156 -18.766 1 91.38 425 THR B C 1
ATOM 7543 O O . THR B 1 425 ? 6.496 -24.984 -18.641 1 91.38 425 THR B O 1
ATOM 7546 N N . SER B 1 426 ? 8.047 -26.406 -19.234 1 88.44 426 SER B N 1
ATOM 7547 C CA . SER B 1 426 ? 9.109 -25.422 -19.422 1 88.44 426 SER B CA 1
ATOM 7548 C C . SER B 1 426 ? 8.727 -24.422 -20.516 1 88.44 426 SER B C 1
ATOM 7550 O O . SER B 1 426 ? 9.211 -23.281 -20.516 1 88.44 426 SER B O 1
ATOM 7552 N N . ASP B 1 427 ? 7.793 -24.766 -21.328 1 86.75 427 ASP B N 1
ATOM 7553 C CA . ASP B 1 427 ? 7.434 -23.906 -22.453 1 86.75 427 ASP B CA 1
ATOM 7554 C C . ASP B 1 427 ? 6.309 -22.938 -22.078 1 86.75 427 ASP B C 1
ATOM 7556 O O . ASP B 1 427 ? 5.941 -22.062 -22.859 1 86.75 427 ASP B O 1
ATOM 7560 N N . ALA B 1 428 ? 5.793 -23.094 -20.891 1 85.38 428 ALA B N 1
ATOM 7561 C CA . ALA B 1 428 ? 4.641 -22.297 -20.484 1 85.38 428 ALA B CA 1
ATOM 7562 C C . ALA B 1 428 ? 5.031 -20.828 -20.281 1 85.38 428 ALA B C 1
ATOM 7564 O O . ALA B 1 428 ? 4.238 -19.938 -20.547 1 85.38 428 ALA B O 1
ATOM 7565 N N . SER B 1 429 ? 6.191 -20.594 -19.781 1 83.44 429 SER B N 1
ATOM 7566 C CA . SER B 1 429 ? 6.688 -19.25 -19.531 1 83.44 429 SER B CA 1
ATOM 7567 C C . SER B 1 429 ? 8.188 -19.25 -19.25 1 83.44 429 SER B C 1
ATOM 7569 O O . SER B 1 429 ? 8.789 -20.312 -19.062 1 83.44 429 SER B O 1
ATOM 7571 N N . GLU B 1 430 ? 8.766 -18.047 -19.188 1 78.62 430 GLU B N 1
ATOM 7572 C CA . GLU B 1 430 ? 10.18 -17.938 -18.828 1 78.62 430 GLU B CA 1
ATOM 7573 C C . GLU B 1 430 ? 10.43 -18.391 -17.406 1 78.62 430 GLU B C 1
ATOM 7575 O O . GLU B 1 430 ? 11.453 -19.016 -17.109 1 78.62 430 GLU B O 1
ATOM 7580 N N . THR B 1 431 ? 9.531 -18.141 -16.641 1 77.88 431 THR B N 1
ATOM 7581 C CA . THR B 1 431 ? 9.633 -18.547 -15.242 1 77.88 431 THR B CA 1
ATOM 7582 C C . THR B 1 431 ? 9.656 -20.062 -15.109 1 77.88 431 THR B C 1
ATOM 7584 O O . THR B 1 431 ? 10.445 -20.625 -14.344 1 77.88 431 THR B O 1
ATOM 7587 N N . MET B 1 432 ? 8.812 -20.719 -15.891 1 85.75 432 MET B N 1
ATOM 7588 C CA . MET B 1 432 ? 8.758 -22.172 -15.828 1 85.75 432 MET B CA 1
ATOM 7589 C C . MET B 1 432 ? 10.023 -22.797 -16.406 1 85.75 432 MET B C 1
ATOM 7591 O O . MET B 1 432 ? 10.469 -23.859 -15.953 1 85.75 432 MET B O 1
ATOM 7595 N N . GLN B 1 433 ? 10.578 -22.094 -17.344 1 84.88 433 GLN B N 1
ATOM 7596 C CA . GLN B 1 433 ? 11.859 -22.547 -17.875 1 84.88 433 GLN B CA 1
ATOM 7597 C C . GLN B 1 433 ? 12.953 -22.5 -16.812 1 84.88 433 GLN B C 1
ATOM 7599 O O . GLN B 1 433 ? 13.727 -23.453 -16.672 1 84.88 433 GLN B O 1
ATOM 7604 N N . LYS B 1 434 ? 12.977 -21.469 -16.156 1 79.38 434 LYS B N 1
ATOM 7605 C CA . LYS B 1 434 ? 13.969 -21.312 -15.086 1 79.38 434 LYS B CA 1
ATOM 7606 C C . LYS B 1 434 ? 13.734 -22.312 -13.961 1 79.38 434 LYS B C 1
ATOM 7608 O O . LYS B 1 434 ? 14.688 -22.875 -13.422 1 79.38 434 LYS B O 1
ATOM 7613 N N . LEU B 1 435 ? 12.469 -22.484 -13.609 1 83.5 435 LEU B N 1
ATOM 7614 C CA . LEU B 1 435 ? 12.133 -23.438 -12.562 1 83.5 435 LEU B CA 1
ATOM 7615 C C . LEU B 1 435 ? 12.523 -24.859 -12.969 1 83.5 435 LEU B C 1
ATOM 7617 O O . LEU B 1 435 ? 13.008 -25.641 -12.148 1 83.5 435 LEU B O 1
ATOM 7621 N N . SER B 1 436 ? 12.258 -25.156 -14.219 1 88.5 436 SER B N 1
ATOM 7622 C CA . SER B 1 436 ? 12.633 -26.469 -14.734 1 88.5 436 SER B CA 1
ATOM 7623 C C . SER B 1 436 ? 14.141 -26.688 -14.625 1 88.5 436 SER B C 1
ATOM 7625 O O . SER B 1 436 ? 14.586 -27.75 -14.18 1 88.5 436 SER B O 1
ATOM 7627 N N . ARG B 1 437 ? 14.859 -25.719 -14.992 1 82.81 437 ARG B N 1
ATOM 7628 C CA . ARG B 1 437 ? 16.312 -25.797 -14.914 1 82.81 437 ARG B CA 1
ATOM 7629 C C . ARG B 1 437 ? 16.766 -25.969 -13.469 1 82.81 437 ARG B C 1
ATOM 7631 O O . ARG B 1 437 ? 17.641 -26.797 -13.18 1 82.81 437 ARG B O 1
ATOM 7638 N N . LEU B 1 438 ? 16.234 -25.172 -12.609 1 81.75 438 LEU B N 1
ATOM 7639 C CA . LEU B 1 438 ? 16.594 -25.234 -11.195 1 81.75 438 LEU B CA 1
ATOM 7640 C C . LEU B 1 438 ? 16.281 -26.609 -10.609 1 81.75 438 LEU B C 1
ATOM 7642 O O . LEU B 1 438 ? 17.125 -27.203 -9.922 1 81.75 438 LEU B O 1
ATOM 7646 N N . CYS B 1 439 ? 15.086 -27.125 -10.852 1 86.94 439 CYS B N 1
ATOM 7647 C CA . CYS B 1 439 ? 14.688 -28.422 -10.32 1 86.94 439 CYS B CA 1
ATOM 7648 C C . CYS B 1 439 ? 15.578 -29.531 -10.875 1 86.94 439 CYS B C 1
ATOM 7650 O O . CYS B 1 439 ? 15.914 -30.484 -10.156 1 86.94 439 CYS B O 1
ATOM 7652 N N . ASN B 1 440 ? 15.938 -29.344 -12.086 1 87.81 440 ASN B N 1
ATOM 7653 C CA . ASN B 1 440 ? 16.828 -30.328 -12.703 1 87.81 440 ASN B CA 1
ATOM 7654 C C . ASN B 1 440 ? 18.203 -30.328 -12.047 1 87.81 440 ASN B C 1
ATOM 7656 O O . ASN B 1 440 ? 18.766 -31.391 -11.758 1 87.81 440 ASN B O 1
ATOM 7660 N N . ILE B 1 441 ? 18.734 -29.172 -11.875 1 81.38 441 ILE B N 1
ATOM 7661 C CA . ILE B 1 441 ? 20.031 -29.047 -11.242 1 81.38 441 ILE B CA 1
ATOM 7662 C C . ILE B 1 441 ? 19.984 -29.625 -9.828 1 81.38 441 ILE B C 1
ATOM 7664 O O . ILE B 1 441 ? 20.875 -30.391 -9.43 1 81.38 441 ILE B O 1
ATOM 7668 N N . MET B 1 442 ? 19.016 -29.281 -9.117 1 84 442 MET B N 1
ATOM 7669 C CA . MET B 1 442 ? 18.906 -29.719 -7.723 1 84 442 MET B CA 1
ATOM 7670 C C . MET B 1 442 ? 18.703 -31.219 -7.629 1 84 442 MET B C 1
ATOM 7672 O O . MET B 1 442 ? 19.266 -31.875 -6.754 1 84 442 MET B O 1
ATOM 7676 N N . SER B 1 443 ? 17.875 -31.734 -8.5 1 89.69 443 SER B N 1
ATOM 7677 C CA . SER B 1 443 ? 17.656 -33.156 -8.516 1 89.69 443 SER B CA 1
ATOM 7678 C C . SER B 1 443 ? 18.953 -33.906 -8.867 1 89.69 443 SER B C 1
ATOM 7680 O O . SER B 1 443 ? 19.234 -34.969 -8.289 1 89.69 443 SER B O 1
ATOM 7682 N N . ASN B 1 444 ? 19.656 -33.344 -9.773 1 86.5 444 ASN B N 1
ATOM 7683 C CA . ASN B 1 444 ? 20.938 -33.938 -10.148 1 86.5 444 ASN B CA 1
ATOM 7684 C C . ASN B 1 444 ? 21.953 -33.875 -9.008 1 86.5 444 ASN B C 1
ATOM 7686 O O . ASN B 1 444 ? 22.688 -34.844 -8.773 1 86.5 444 ASN B O 1
ATOM 7690 N N . VAL B 1 445 ? 22.016 -32.75 -8.398 1 82.56 445 VAL B N 1
ATOM 7691 C CA . VAL B 1 445 ? 22.906 -32.594 -7.254 1 82.56 445 VAL B CA 1
ATOM 7692 C C . VAL B 1 445 ? 22.547 -33.594 -6.164 1 82.56 445 VAL B C 1
ATOM 7694 O O . VAL B 1 445 ? 23.422 -34.188 -5.555 1 82.56 445 VAL B O 1
ATOM 7697 N N . ALA B 1 446 ? 21.281 -33.719 -5.867 1 88.06 446 ALA B N 1
ATOM 7698 C CA . ALA B 1 446 ? 20.828 -34.656 -4.852 1 88.06 446 ALA B CA 1
ATOM 7699 C C . ALA B 1 446 ? 21.234 -36.094 -5.219 1 88.06 446 ALA B C 1
ATOM 7701 O O . ALA B 1 446 ? 21.688 -36.844 -4.359 1 88.06 446 ALA B O 1
ATOM 7702 N N . ALA B 1 447 ? 21.094 -36.406 -6.449 1 89.94 447 ALA B N 1
ATOM 7703 C CA . ALA B 1 447 ? 21.438 -37.75 -6.918 1 89.94 447 ALA B CA 1
ATOM 7704 C C . ALA B 1 447 ? 22.938 -38.031 -6.758 1 89.94 447 ALA B C 1
ATOM 7706 O O . ALA B 1 447 ? 23.344 -39.094 -6.301 1 89.94 447 ALA B O 1
ATOM 7707 N N . LEU B 1 448 ? 23.719 -37.062 -7.094 1 83.81 448 LEU B N 1
ATOM 7708 C CA . LEU B 1 448 ? 25.172 -37.219 -7.012 1 83.81 448 LEU B CA 1
ATOM 7709 C C . LEU B 1 448 ? 25.641 -37.25 -5.559 1 83.81 448 LEU B C 1
ATOM 7711 O O . LEU B 1 448 ? 26.578 -37.969 -5.219 1 83.81 448 LEU B O 1
ATOM 7715 N N . TYR B 1 449 ? 25.031 -36.438 -4.781 1 82.69 449 TYR B N 1
ATOM 7716 C CA . TYR B 1 449 ? 25.359 -36.406 -3.359 1 82.69 449 TYR B CA 1
ATOM 7717 C C . TYR B 1 449 ? 25.109 -37.781 -2.73 1 82.69 449 TYR B C 1
ATOM 7719 O O . TYR B 1 449 ? 25.922 -38.281 -1.967 1 82.69 449 TYR B O 1
ATOM 7727 N N . VAL B 1 450 ? 23.969 -38.312 -2.945 1 86.69 450 VAL B N 1
ATOM 7728 C CA . VAL B 1 450 ? 23.594 -39.625 -2.404 1 86.69 450 VAL B CA 1
ATOM 7729 C C . VAL B 1 450 ? 24.578 -40.688 -2.906 1 86.69 450 VAL B C 1
ATOM 7731 O O . VAL B 1 450 ? 24.984 -41.594 -2.15 1 86.69 450 VAL B O 1
ATOM 7734 N N . GLU B 1 451 ? 24.953 -40.531 -4.148 1 84.44 451 GLU B N 1
ATOM 7735 C CA . GLU B 1 451 ? 25.938 -41.469 -4.711 1 84.44 451 GLU B CA 1
ATOM 7736 C C . GLU B 1 451 ? 27.297 -41.312 -4.039 1 84.44 451 GLU B C 1
ATOM 7738 O O . GLU B 1 451 ? 27.953 -42.312 -3.725 1 84.44 451 GLU B O 1
ATOM 7743 N N . ALA B 1 452 ? 27.719 -40.125 -3.854 1 77.69 452 ALA B N 1
ATOM 7744 C CA . ALA B 1 452 ? 29 -39.844 -3.219 1 77.69 452 ALA B CA 1
ATOM 7745 C C . ALA B 1 452 ? 29.016 -40.344 -1.779 1 77.69 452 ALA B C 1
ATOM 7747 O O . ALA B 1 452 ? 30.031 -40.875 -1.315 1 77.69 452 ALA B O 1
ATOM 7748 N N . LYS B 1 453 ? 28.031 -40.125 -1.067 1 78.69 453 LYS B N 1
ATOM 7749 C CA . LYS B 1 453 ? 27.953 -40.562 0.322 1 78.69 453 LYS B CA 1
ATOM 7750 C C . LYS B 1 453 ? 27.953 -42.094 0.413 1 78.69 453 LYS B C 1
ATOM 7752 O O . LYS B 1 453 ? 28.469 -42.656 1.376 1 78.69 453 LYS B O 1
ATOM 7757 N N . SER B 1 454 ? 27.297 -42.688 -0.462 1 79.38 454 SER B N 1
ATOM 7758 C CA . SER B 1 454 ? 27.281 -44.156 -0.489 1 79.38 454 SER B CA 1
ATOM 7759 C C . SER B 1 454 ? 28.656 -44.719 -0.793 1 79.38 454 SER B C 1
ATOM 7761 O O . SER B 1 454 ? 29.031 -45.75 -0.271 1 79.38 454 SER B O 1
ATOM 7763 N N . GLN B 1 455 ? 29.422 -43.875 -1.603 1 74.69 455 GLN B N 1
ATOM 7764 C CA . GLN B 1 455 ? 30.766 -44.344 -1.983 1 74.69 455 GLN B CA 1
ATOM 7765 C C . GLN B 1 455 ? 31.781 -44 -0.902 1 74.69 455 GLN B C 1
ATOM 7767 O O . GLN B 1 455 ? 32.844 -44.656 -0.818 1 74.69 455 GLN B O 1
ATOM 7772 N N . GLN B 1 456 ? 31.578 -42.812 -0.238 1 67.88 456 GLN B N 1
ATOM 7773 C CA . GLN B 1 456 ? 32.5 -42.469 0.834 1 67.88 456 GLN B CA 1
ATOM 7774 C C . GLN B 1 456 ? 32.625 -43.594 1.844 1 67.88 456 GLN B C 1
ATOM 7776 O O . GLN B 1 456 ? 33.688 -43.781 2.438 1 67.88 456 GLN B O 1
ATOM 7781 N N . VAL B 1 457 ? 31.609 -44.281 2.068 1 60.41 457 VAL B N 1
ATOM 7782 C CA . VAL B 1 457 ? 31.703 -45.438 2.961 1 60.41 457 VAL B CA 1
ATOM 7783 C C . VAL B 1 457 ? 32.688 -46.438 2.396 1 60.41 457 VAL B C 1
ATOM 7785 O O . VAL B 1 457 ? 33.438 -47.062 3.145 1 60.41 457 VAL B O 1
ATOM 7788 N N . GLU B 1 458 ? 32.844 -46.344 1.048 1 58.84 458 GLU B N 1
ATOM 7789 C CA . GLU B 1 458 ? 33.75 -47.312 0.418 1 58.84 458 GLU B CA 1
ATOM 7790 C C . GLU B 1 458 ? 35.062 -46.688 0.055 1 58.84 458 GLU B C 1
ATOM 7792 O O . GLU B 1 458 ? 36.125 -47.344 0.108 1 58.84 458 GLU B O 1
ATOM 7797 N N . ASP B 1 459 ? 35.031 -45.312 -0.437 1 61.91 459 ASP B N 1
ATOM 7798 C CA . ASP B 1 459 ? 36.25 -44.656 -0.962 1 61.91 459 ASP B CA 1
ATOM 7799 C C . ASP B 1 459 ? 36.469 -43.281 -0.308 1 61.91 459 ASP B C 1
ATOM 7801 O O . ASP B 1 459 ? 35.656 -42.375 -0.484 1 61.91 459 ASP B O 1
ATOM 7805 N N . GLN B 1 460 ? 37.438 -43.062 0.525 1 59.78 460 GLN B N 1
ATOM 7806 C CA . GLN B 1 460 ? 37.781 -41.875 1.283 1 59.78 460 GLN B CA 1
ATOM 7807 C C . GLN B 1 460 ? 38.062 -40.688 0.354 1 59.78 460 GLN B C 1
ATOM 7809 O O . GLN B 1 460 ? 38 -39.531 0.772 1 59.78 460 GLN B O 1
ATOM 7814 N N . ALA B 1 461 ? 38.25 -40.969 -0.904 1 55.94 461 ALA B N 1
ATOM 7815 C CA . ALA B 1 461 ? 38.625 -39.906 -1.862 1 55.94 461 ALA B CA 1
ATOM 7816 C C . ALA B 1 461 ? 37.438 -39.031 -2.213 1 55.94 461 ALA B C 1
ATOM 7818 O O . ALA B 1 461 ? 37.594 -37.938 -2.75 1 55.94 461 ALA B O 1
ATOM 7819 N N . MET B 1 462 ? 36.25 -39.438 -1.826 1 59.16 462 MET B N 1
ATOM 7820 C CA . MET B 1 462 ? 35.062 -38.688 -2.189 1 59.16 462 MET B CA 1
ATOM 7821 C C . MET B 1 462 ? 34.688 -37.688 -1.097 1 59.16 462 MET B C 1
ATOM 7823 O O . MET B 1 462 ? 33.781 -36.875 -1.279 1 59.16 462 MET B O 1
ATOM 7827 N N . VAL B 1 463 ? 35.344 -37.719 -0.003 1 62.03 463 VAL B N 1
ATOM 7828 C CA . VAL B 1 463 ? 35.094 -36.875 1.165 1 62.03 463 VAL B CA 1
ATOM 7829 C C . VAL B 1 463 ? 35.188 -35.406 0.785 1 62.03 463 VAL B C 1
ATOM 7831 O O . VAL B 1 463 ? 34.312 -34.594 1.111 1 62.03 463 VAL B O 1
ATOM 7834 N N . PRO B 1 464 ? 36.188 -35.125 0.013 1 60.12 464 PRO B N 1
ATOM 7835 C CA . PRO B 1 464 ? 36.312 -33.719 -0.333 1 60.12 464 PRO B CA 1
ATOM 7836 C C . PRO B 1 464 ? 35.125 -33.188 -1.168 1 60.12 464 PRO B C 1
ATOM 7838 O O . PRO B 1 464 ? 34.719 -32.031 -1.033 1 60.12 464 PRO B O 1
ATOM 7841 N N . ILE B 1 465 ? 34.625 -34 -1.956 1 58.78 465 ILE B N 1
ATOM 7842 C CA . ILE B 1 465 ? 33.5 -33.594 -2.812 1 58.78 465 ILE B CA 1
ATOM 7843 C C . ILE B 1 465 ? 32.281 -33.375 -1.96 1 58.78 465 ILE B C 1
ATOM 7845 O O . ILE B 1 465 ? 31.547 -32.406 -2.168 1 58.78 465 ILE B O 1
ATOM 7849 N N . GLY B 1 466 ? 32.062 -34.219 -1.089 1 61.59 466 GLY B N 1
ATOM 7850 C CA . GLY B 1 466 ? 30.953 -34.062 -0.159 1 61.59 466 GLY B CA 1
ATOM 7851 C C . GLY B 1 466 ? 31.031 -32.781 0.635 1 61.59 466 GLY B C 1
ATOM 7852 O O . GLY B 1 466 ? 30.016 -32.094 0.828 1 61.59 466 GLY B O 1
ATOM 7853 N N . ASP B 1 467 ? 32.188 -32.438 0.939 1 65.19 467 ASP B N 1
ATOM 7854 C CA . ASP B 1 467 ? 32.406 -31.203 1.707 1 65.19 467 ASP B CA 1
ATOM 7855 C C . ASP B 1 467 ? 32.094 -29.969 0.865 1 65.19 467 ASP B C 1
ATOM 7857 O O . ASP B 1 467 ? 31.547 -28.984 1.371 1 65.19 467 ASP B O 1
ATOM 7861 N N . GLU B 1 468 ? 32.438 -30.078 -0.352 1 64.75 468 GLU B N 1
ATOM 7862 C CA . GLU B 1 468 ? 32.188 -28.953 -1.232 1 64.75 468 GLU B CA 1
ATOM 7863 C C . GLU B 1 468 ? 30.688 -28.719 -1.435 1 64.75 468 GLU B C 1
ATOM 7865 O O . GLU B 1 468 ? 30.234 -27.578 -1.464 1 64.75 468 GLU B O 1
ATOM 7870 N N . PHE B 1 469 ? 30.047 -29.797 -1.529 1 66.94 469 PHE B N 1
ATOM 7871 C CA . PHE B 1 469 ? 28.594 -29.703 -1.641 1 66.94 469 PHE B CA 1
ATOM 7872 C C . PHE B 1 469 ? 28 -29.031 -0.407 1 66.94 469 PHE B C 1
ATOM 7874 O O . PHE B 1 469 ? 27.109 -28.188 -0.521 1 66.94 469 PHE B O 1
ATOM 7881 N N . ASP B 1 470 ? 28.531 -29.359 0.656 1 66.19 470 ASP B N 1
ATOM 7882 C CA . ASP B 1 470 ? 28.016 -28.844 1.922 1 66.19 470 ASP B CA 1
ATOM 7883 C C . ASP B 1 470 ? 28.172 -27.328 2.008 1 66.19 470 ASP B C 1
ATOM 7885 O O . ASP B 1 470 ? 27.297 -26.641 2.516 1 66.19 470 ASP B O 1
ATOM 7889 N N . VAL B 1 471 ? 29.188 -26.922 1.454 1 63.25 471 VAL B N 1
ATOM 7890 C CA . VAL B 1 471 ? 29.469 -25.484 1.491 1 63.25 471 VAL B CA 1
ATOM 7891 C C . VAL B 1 471 ? 28.438 -24.734 0.65 1 63.25 471 VAL B C 1
ATOM 7893 O O . VAL B 1 471 ? 27.844 -23.766 1.109 1 63.25 471 VAL B O 1
ATOM 7896 N N . TYR B 1 472 ? 28.141 -25.281 -0.544 1 63.31 472 TYR B N 1
ATOM 7897 C CA . TYR B 1 472 ? 27.25 -24.562 -1.446 1 63.31 472 TYR B CA 1
ATOM 7898 C C . TYR B 1 472 ? 25.797 -24.688 -0.998 1 63.31 472 TYR B C 1
ATOM 7900 O O . TYR B 1 472 ? 25.031 -23.734 -1.106 1 63.31 472 TYR B O 1
ATOM 7908 N N . LEU B 1 473 ? 25.516 -25.75 -0.48 1 67.75 473 LEU B N 1
ATOM 7909 C CA . LEU B 1 473 ? 24.156 -25.953 0.006 1 67.75 473 LEU B CA 1
ATOM 7910 C C . LEU B 1 473 ? 23.875 -25.062 1.204 1 67.75 473 LEU B C 1
ATOM 7912 O O . LEU B 1 473 ? 22.75 -24.547 1.346 1 67.75 473 LEU B O 1
ATOM 7916 N N . SER B 1 474 ? 24.875 -24.844 1.979 1 62.19 474 SER B N 1
ATOM 7917 C CA . SER B 1 474 ? 24.734 -23.938 3.119 1 62.19 474 SER B CA 1
ATOM 7918 C C . SER B 1 474 ? 24.562 -22.5 2.662 1 62.19 474 SER B C 1
ATOM 7920 O O . SER B 1 474 ? 23.766 -21.75 3.238 1 62.19 474 SER B O 1
ATOM 7922 N N . GLN B 1 475 ? 25.219 -22.203 1.592 1 60.59 475 GLN B N 1
ATOM 7923 C CA . GLN B 1 475 ? 25.125 -20.859 1.046 1 60.59 475 GLN B CA 1
ATOM 7924 C C . GLN B 1 475 ? 23.734 -20.594 0.475 1 60.59 475 GLN B C 1
ATOM 7926 O O . GLN B 1 475 ? 23.266 -19.453 0.481 1 60.59 475 GLN B O 1
ATOM 7931 N N . LEU B 1 476 ? 23.219 -21.719 0.052 1 60.75 476 LEU B N 1
ATOM 7932 C CA . LEU B 1 476 ? 21.891 -21.594 -0.535 1 60.75 476 LEU B CA 1
ATOM 7933 C C . LEU B 1 476 ? 20.812 -21.688 0.539 1 60.75 476 LEU B C 1
ATOM 7935 O O . LEU B 1 476 ? 19.625 -21.531 0.248 1 60.75 476 LEU B O 1
ATOM 7939 N N . GLY B 1 477 ? 21.25 -21.844 1.73 1 57.72 477 GLY B N 1
ATOM 7940 C CA . GLY B 1 477 ? 20.328 -21.938 2.852 1 57.72 477 GLY B CA 1
ATOM 7941 C C . GLY B 1 477 ? 19.625 -23.281 2.936 1 57.72 477 GLY B C 1
ATOM 7942 O O . GLY B 1 477 ? 18.562 -23.375 3.547 1 57.72 477 GLY B O 1
ATOM 7943 N N . LEU B 1 478 ? 20.156 -24.156 2.203 1 60.81 478 LEU B N 1
ATOM 7944 C CA . LEU B 1 478 ? 19.484 -25.453 2.131 1 60.81 478 LEU B CA 1
ATOM 7945 C C . LEU B 1 478 ? 20.031 -26.406 3.191 1 60.81 478 LEU B C 1
ATOM 7947 O O . LEU B 1 478 ? 19.422 -27.422 3.49 1 60.81 478 LEU B O 1
ATOM 7951 N N . MET B 1 479 ? 21.422 -26.094 3.748 1 57.56 479 MET B N 1
ATOM 7952 C CA . MET B 1 479 ? 22.031 -26.859 4.832 1 57.56 479 MET B CA 1
ATOM 7953 C C . MET B 1 479 ? 22.5 -25.938 5.953 1 57.56 479 MET B C 1
ATOM 7955 O O . MET B 1 479 ? 22.812 -24.766 5.711 1 57.56 479 MET B O 1
ATOM 7959 N N . PRO B 1 480 ? 22.375 -26.328 7.273 1 52.38 480 PRO B N 1
ATOM 7960 C CA . PRO B 1 480 ? 22.906 -25.5 8.359 1 52.38 480 PRO B CA 1
ATOM 7961 C C . PRO B 1 480 ? 24.391 -25.203 8.203 1 52.38 480 PRO B C 1
ATOM 7963 O O . PRO B 1 480 ? 25.141 -26.016 7.637 1 52.38 480 PRO B O 1
ATOM 7966 N N . VAL B 1 481 ? 24.875 -24.016 8.258 1 46.66 481 VAL B N 1
ATOM 7967 C CA . VAL B 1 481 ? 26.297 -23.656 8.234 1 46.66 481 VAL B CA 1
ATOM 7968 C C . VAL B 1 481 ? 27.062 -24.531 9.219 1 46.66 481 VAL B C 1
ATOM 7970 O O . VAL B 1 481 ? 26.75 -24.578 10.414 1 46.66 481 VAL B O 1
ATOM 7973 N N . MET B 1 482 ? 27.812 -25.547 8.797 1 39.47 482 MET B N 1
ATOM 7974 C CA . MET B 1 482 ? 28.781 -26.234 9.641 1 39.47 482 MET B CA 1
ATOM 7975 C C . MET B 1 482 ? 29.891 -25.297 10.07 1 39.47 482 MET B C 1
ATOM 7977 O O . MET B 1 482 ? 30.484 -24.609 9.234 1 39.47 482 MET B O 1
ATOM 7981 N N . ASP B 1 483 ? 29.938 -24.688 11.18 1 36.62 483 ASP B N 1
ATOM 7982 C CA . ASP B 1 483 ? 31.125 -24.031 11.727 1 36.62 483 ASP B CA 1
ATOM 7983 C C . ASP B 1 483 ? 32.375 -24.891 11.484 1 36.62 483 ASP B C 1
ATOM 7985 O O . ASP B 1 483 ? 32.531 -25.938 12.109 1 36.62 483 ASP B O 1
ATOM 7989 N N . SER B 1 484 ? 32.938 -24.984 10.445 1 35.09 484 SER B N 1
ATOM 7990 C CA . SER B 1 484 ? 34.281 -25.594 10.328 1 35.09 484 SER B CA 1
ATOM 7991 C C . SER B 1 484 ? 35.219 -25.062 11.398 1 35.09 484 SER B C 1
ATOM 7993 O O . SER B 1 484 ? 36.344 -25.516 11.508 1 35.09 484 SER B O 1
ATOM 7995 N N . THR B 1 485 ? 35.219 -23.891 11.852 1 34.22 485 THR B N 1
ATOM 7996 C CA . THR B 1 485 ? 36.281 -23.578 12.828 1 34.22 485 THR B CA 1
ATOM 7997 C C . THR B 1 485 ? 36.094 -24.438 14.078 1 34.22 485 THR B C 1
ATOM 7999 O O . THR B 1 485 ? 36.719 -24.156 15.117 1 34.22 485 THR B O 1
ATOM 8002 N N . MET B 1 486 ? 35.219 -25.328 14.219 1 33.19 486 MET B N 1
ATOM 8003 C CA . MET B 1 486 ? 35.281 -26.172 15.414 1 33.19 486 MET B CA 1
ATOM 8004 C C . MET B 1 486 ? 36.438 -27.156 15.312 1 33.19 486 MET B C 1
ATOM 8006 O O . MET B 1 486 ? 36.219 -28.344 15.094 1 33.19 486 MET B O 1
ATOM 8010 N N . GLY B 1 487 ? 37.531 -26.953 14.664 1 31.36 487 GLY B N 1
ATOM 8011 C CA . GLY B 1 487 ? 38.594 -27.828 15.125 1 31.36 487 GLY B CA 1
ATOM 8012 C C . GLY B 1 487 ? 38.656 -27.938 16.641 1 31.36 487 GLY B C 1
ATOM 8013 O O . GLY B 1 487 ? 39.469 -28.703 17.172 1 31.36 487 GLY B O 1
ATOM 8014 N N . ASN B 1 488 ? 38.812 -26.891 17.406 1 29.92 488 ASN B N 1
ATOM 8015 C CA . ASN B 1 488 ? 39.031 -27.266 18.797 1 29.92 488 ASN B CA 1
ATOM 8016 C C . ASN B 1 488 ? 37.812 -27.938 19.406 1 29.92 488 ASN B C 1
ATOM 8018 O O . ASN B 1 488 ? 36.844 -27.266 19.719 1 29.92 488 ASN B O 1
ATOM 8022 N N . ALA B 1 489 ? 37.469 -29.266 19.125 1 32.28 489 ALA B N 1
ATOM 8023 C CA . ALA B 1 489 ? 36.594 -30.359 19.516 1 32.28 489 ALA B CA 1
ATOM 8024 C C . ALA B 1 489 ? 36.375 -30.375 21.016 1 32.28 489 ALA B C 1
ATOM 8026 O O . ALA B 1 489 ? 35.75 -31.297 21.547 1 32.28 489 ALA B O 1
ATOM 8027 N N . GLY B 1 490 ? 37.219 -29.75 21.891 1 30.25 490 GLY B N 1
ATOM 8028 C CA . GLY B 1 490 ? 37.156 -30.281 23.25 1 30.25 490 GLY B CA 1
ATOM 8029 C C . GLY B 1 490 ? 35.812 -30.062 23.906 1 30.25 490 GLY B C 1
ATOM 8030 O O . GLY B 1 490 ? 35.531 -30.641 24.953 1 30.25 490 GLY B O 1
ATOM 8031 N N . ASP B 1 491 ? 35.344 -28.75 23.953 1 30.56 491 ASP B N 1
ATOM 8032 C CA . ASP B 1 491 ? 34.25 -28.719 24.922 1 30.56 491 ASP B CA 1
ATOM 8033 C C . ASP B 1 491 ? 32.969 -29.281 24.328 1 30.56 491 ASP B C 1
ATOM 8035 O O . ASP B 1 491 ? 32.469 -28.781 23.297 1 30.56 491 ASP B O 1
ATOM 8039 N N . PRO B 1 492 ? 32.5 -30.609 24.5 1 31.66 492 PRO B N 1
ATOM 8040 C CA . PRO B 1 492 ? 31.281 -31.344 24.156 1 31.66 492 PRO B CA 1
ATOM 8041 C C . PRO B 1 492 ? 30.031 -30.453 24.234 1 31.66 492 PRO B C 1
ATOM 8043 O O . PRO B 1 492 ? 28.969 -30.828 23.719 1 31.66 492 PRO B O 1
ATOM 8046 N N . ASN B 1 493 ? 29.891 -29.641 25.234 1 27.59 493 ASN B N 1
ATOM 8047 C CA . ASN B 1 493 ? 28.688 -28.922 25.609 1 27.59 493 ASN B CA 1
ATOM 8048 C C . ASN B 1 493 ? 28.359 -27.812 24.625 1 27.59 493 ASN B C 1
ATOM 8050 O O . ASN B 1 493 ? 27.609 -26.891 24.938 1 27.59 493 ASN B O 1
ATOM 8054 N N . ALA B 1 494 ? 29.172 -27.672 23.734 1 33.53 494 ALA B N 1
ATOM 8055 C CA . ALA B 1 494 ? 28.828 -26.531 22.875 1 33.53 494 ALA B CA 1
ATOM 8056 C C . ALA B 1 494 ? 27.516 -26.766 22.156 1 33.53 494 ALA B C 1
ATOM 8058 O O . ALA B 1 494 ? 27.422 -27.625 21.266 1 33.53 494 ALA B O 1
ATOM 8059 N N . GLU B 1 495 ? 26.234 -26.516 22.828 1 30.64 495 GLU B N 1
ATOM 8060 C CA . GLU B 1 495 ? 24.812 -26.547 22.484 1 30.64 495 GLU B CA 1
ATOM 8061 C C . GLU B 1 495 ? 24.578 -26.031 21.062 1 30.64 495 GLU B C 1
ATOM 8063 O O . GLU B 1 495 ? 24.984 -24.922 20.719 1 30.64 495 GLU B O 1
ATOM 8068 N N . PHE B 1 496 ? 24.484 -26.75 19.984 1 35.94 496 PHE B N 1
ATOM 8069 C CA . PHE B 1 496 ? 23.875 -26.547 18.672 1 35.94 496 PHE B CA 1
ATOM 8070 C C . PHE B 1 496 ? 22.656 -25.656 18.781 1 35.94 496 PHE B C 1
ATOM 8072 O O . PHE B 1 496 ? 21.516 -26.141 18.766 1 35.94 496 PHE B O 1
ATOM 8079 N N . GLY B 1 497 ? 22.391 -24.719 19.656 1 33.91 497 GLY B N 1
ATOM 8080 C CA . GLY B 1 497 ? 21.188 -24.109 20.188 1 33.91 497 GLY B CA 1
ATOM 8081 C C . GLY B 1 497 ? 20.359 -23.391 19.141 1 33.91 497 GLY B C 1
ATOM 8082 O O . GLY B 1 497 ? 20.641 -23.5 17.938 1 33.91 497 GLY B O 1
ATOM 8083 N N . GLU B 1 498 ? 19.469 -22.281 19.531 1 42.59 498 GLU B N 1
ATOM 8084 C CA . GLU B 1 498 ? 18.344 -21.406 19.188 1 42.59 498 GLU B CA 1
ATOM 8085 C C . GLU B 1 498 ? 18.641 -20.609 17.922 1 42.59 498 GLU B C 1
ATOM 8087 O O . GLU B 1 498 ? 17.766 -20.422 17.078 1 42.59 498 GLU B O 1
ATOM 8092 N N . ASN B 1 499 ? 19.859 -20.25 17.625 1 43.03 499 ASN B N 1
ATOM 8093 C CA . ASN B 1 499 ? 20.266 -19.328 16.562 1 43.03 499 ASN B CA 1
ATOM 8094 C C . ASN B 1 499 ? 20.312 -20.016 15.211 1 43.03 499 ASN B C 1
ATOM 8096 O O . ASN B 1 499 ? 20.125 -19.375 14.172 1 43.03 499 ASN B O 1
ATOM 8100 N N . THR B 1 500 ? 20.391 -21.312 15.234 1 45.12 500 THR B N 1
ATOM 8101 C CA . THR B 1 500 ? 20.578 -22.047 13.992 1 45.12 500 THR B CA 1
ATOM 8102 C C . THR B 1 500 ? 19.266 -22.172 13.234 1 45.12 500 THR B C 1
ATOM 8104 O O . THR B 1 500 ? 19.234 -22.047 12.008 1 45.12 500 THR B O 1
ATOM 8107 N N . GLN B 1 501 ? 18.266 -22.391 13.977 1 46.66 501 GLN B N 1
ATOM 8108 C CA . GLN B 1 501 ? 16.969 -22.594 13.328 1 46.66 501 GLN B CA 1
ATOM 8109 C C . GLN B 1 501 ? 16.484 -21.297 12.695 1 46.66 501 GLN B C 1
ATOM 8111 O O . GLN B 1 501 ? 15.945 -21.297 11.586 1 46.66 501 GLN B O 1
ATOM 8116 N N . VAL B 1 502 ? 16.672 -20.25 13.414 1 48.53 502 VAL B N 1
ATOM 8117 C CA . VAL B 1 502 ? 16.266 -18.938 12.914 1 48.53 502 VAL B CA 1
ATOM 8118 C C . VAL B 1 502 ? 17.047 -18.594 11.648 1 48.53 502 VAL B C 1
ATOM 8120 O O . VAL B 1 502 ? 16.469 -18.125 10.656 1 48.53 502 VAL B O 1
ATOM 8123 N N . ASN B 1 503 ? 18.266 -18.938 11.75 1 50.06 503 ASN B N 1
ATOM 8124 C CA . ASN B 1 503 ? 19.109 -18.672 10.586 1 50.06 503 ASN B CA 1
ATOM 8125 C C . ASN B 1 503 ? 18.719 -19.547 9.398 1 50.06 503 ASN B C 1
ATOM 8127 O O . ASN B 1 503 ? 18.719 -19.094 8.258 1 50.06 503 ASN B O 1
ATOM 8131 N N . GLN B 1 504 ? 18.219 -20.656 9.797 1 51.97 504 GLN B N 1
ATOM 8132 C CA . GLN B 1 504 ? 17.828 -21.578 8.75 1 51.97 504 GLN B CA 1
ATOM 8133 C C . GLN B 1 504 ? 16.531 -21.141 8.078 1 51.97 504 GLN B C 1
ATOM 8135 O O . GLN B 1 504 ? 16.406 -21.188 6.852 1 51.97 504 GLN B O 1
ATOM 8140 N N . MET B 1 505 ? 15.633 -20.781 8.906 1 52.66 505 MET B N 1
ATOM 8141 C CA . MET B 1 505 ? 14.344 -20.344 8.367 1 52.66 505 MET B CA 1
ATOM 8142 C C . MET B 1 505 ? 14.5 -19.062 7.547 1 52.66 505 MET B C 1
ATOM 8144 O O . MET B 1 505 ? 13.906 -18.938 6.477 1 52.66 505 MET B O 1
ATOM 8148 N N . ALA B 1 506 ? 15.211 -18.25 8.195 1 53.62 506 ALA B N 1
ATOM 8149 C CA . ALA B 1 506 ? 15.484 -17 7.484 1 53.62 506 ALA B CA 1
ATOM 8150 C C . ALA B 1 506 ? 16.188 -17.281 6.156 1 53.62 506 ALA B C 1
ATOM 8152 O O . ALA B 1 506 ? 15.867 -16.656 5.137 1 53.62 506 ALA B O 1
ATOM 8153 N N . ASP B 1 507 ? 17.016 -18.172 6.297 1 50.97 507 ASP B N 1
ATOM 8154 C CA . ASP B 1 507 ? 17.766 -18.547 5.105 1 50.97 507 ASP B CA 1
ATOM 8155 C C . ASP B 1 507 ? 16.859 -19.188 4.062 1 50.97 507 ASP B C 1
ATOM 8157 O O . ASP B 1 507 ? 16.969 -18.906 2.869 1 50.97 507 ASP B O 1
ATOM 8161 N N . TRP B 1 508 ? 16.047 -19.922 4.562 1 49.25 508 TRP B N 1
ATOM 8162 C CA . TRP B 1 508 ? 15.156 -20.609 3.639 1 49.25 508 TRP B CA 1
ATOM 8163 C C . TRP B 1 508 ? 14.195 -19.641 2.967 1 49.25 508 TRP B C 1
ATOM 8165 O O . TRP B 1 508 ? 14.023 -19.656 1.747 1 49.25 508 TRP B O 1
ATOM 8175 N N . MET B 1 509 ? 13.562 -19.047 3.844 1 52.78 509 MET B N 1
ATOM 8176 C CA . MET B 1 509 ? 12.641 -18.094 3.217 1 52.78 509 MET B CA 1
ATOM 8177 C C . MET B 1 509 ? 13.391 -17.156 2.277 1 52.78 509 MET B C 1
ATOM 8179 O O . MET B 1 509 ? 12.922 -16.859 1.176 1 52.78 509 MET B O 1
ATOM 8183 N N . SER B 1 510 ? 14.484 -16.812 2.916 1 51.09 510 SER B N 1
ATOM 8184 C CA . SER B 1 510 ? 15.336 -16.016 2.039 1 51.09 510 SER B CA 1
ATOM 8185 C C . SER B 1 510 ? 15.766 -16.812 0.812 1 51.09 510 SER B C 1
ATOM 8187 O O . SER B 1 510 ? 15.742 -16.297 -0.308 1 51.09 510 SER B O 1
ATOM 8189 N N . GLY B 1 511 ? 16.078 -18.062 1.141 1 49.94 511 GLY B N 1
ATOM 8190 C CA . GLY B 1 511 ? 16.469 -18.938 0.045 1 49.94 511 GLY B CA 1
ATOM 8191 C C . GLY B 1 511 ? 15.336 -19.234 -0.918 1 49.94 511 GLY B C 1
ATOM 8192 O O . GLY B 1 511 ? 15.5 -19.109 -2.135 1 49.94 511 GLY B O 1
ATOM 8193 N N . SER B 1 512 ? 14.242 -19.656 -0.29 1 50.69 512 SER B N 1
ATOM 8194 C CA . SER B 1 512 ? 13.094 -19.938 -1.142 1 50.69 512 SER B CA 1
ATOM 8195 C C . SER B 1 512 ? 12.625 -18.688 -1.874 1 50.69 512 SER B C 1
ATOM 8197 O O . SER B 1 512 ? 12.352 -18.734 -3.074 1 50.69 512 SER B O 1
ATOM 8199 N N . ARG B 1 513 ? 12.586 -17.656 -1.077 1 54.16 513 ARG B N 1
ATOM 8200 C CA . ARG B 1 513 ? 12.234 -16.375 -1.691 1 54.16 513 ARG B CA 1
ATOM 8201 C C . ARG B 1 513 ? 13.242 -15.984 -2.766 1 54.16 513 ARG B C 1
ATOM 8203 O O . ARG B 1 513 ? 12.859 -15.5 -3.834 1 54.16 513 ARG B O 1
ATOM 8210 N N . ASN B 1 514 ? 14.375 -16.234 -2.266 1 52.53 514 ASN B N 1
ATOM 8211 C CA . ASN B 1 514 ? 15.445 -15.922 -3.205 1 52.53 514 ASN B CA 1
ATOM 8212 C C . ASN B 1 514 ? 15.398 -16.828 -4.434 1 52.53 514 ASN B C 1
ATOM 8214 O O . ASN B 1 514 ? 15.625 -16.375 -5.555 1 52.53 514 ASN B O 1
ATOM 8218 N N . LEU B 1 515 ? 15.086 -18.016 -4.102 1 58.41 515 LEU B N 1
ATOM 8219 C CA . LEU B 1 515 ? 15.016 -18.922 -5.25 1 58.41 515 LEU B CA 1
ATOM 8220 C C . LEU B 1 515 ? 13.836 -18.562 -6.145 1 58.41 515 LEU B C 1
ATOM 8222 O O . LEU B 1 515 ? 13.953 -18.578 -7.371 1 58.41 515 LEU B O 1
ATOM 8226 N N . LEU B 1 516 ? 12.781 -18.312 -5.441 1 57.19 516 LEU B N 1
ATOM 8227 C CA . LEU B 1 516 ? 11.648 -17.859 -6.254 1 57.19 516 LEU B CA 1
ATOM 8228 C C . LEU B 1 516 ? 11.914 -16.484 -6.848 1 57.19 516 LEU B C 1
ATOM 8230 O O . LEU B 1 516 ? 11.438 -16.172 -7.941 1 57.19 516 LEU B O 1
ATOM 8234 N N . GLY B 1 517 ? 12.602 -15.742 -6.047 1 59.72 517 GLY B N 1
ATOM 8235 C CA . GLY B 1 517 ? 13.047 -14.469 -6.594 1 59.72 517 GLY B CA 1
ATOM 8236 C C . GLY B 1 517 ? 13.984 -14.625 -7.777 1 59.72 517 GLY B C 1
ATOM 8237 O O . GLY B 1 517 ? 13.984 -13.789 -8.688 1 59.72 517 GLY B O 1
ATOM 8238 N N . LEU B 1 518 ? 14.758 -15.695 -7.766 1 55.72 518 LEU B N 1
ATOM 8239 C CA . LEU B 1 518 ? 15.625 -16.016 -8.898 1 55.72 518 LEU B CA 1
ATOM 8240 C C . LEU B 1 518 ? 14.805 -16.219 -10.164 1 55.72 518 LEU B C 1
ATOM 8242 O O . LEU B 1 518 ? 15.297 -15.984 -11.273 1 55.72 518 LEU B O 1
ATOM 8246 N N . LEU B 1 519 ? 13.688 -16.594 -9.859 1 55.03 519 LEU B N 1
ATOM 8247 C CA . LEU B 1 519 ? 12.836 -16.875 -11.008 1 55.03 519 LEU B CA 1
ATOM 8248 C C . LEU B 1 519 ? 12.445 -15.594 -11.727 1 55.03 519 LEU B C 1
ATOM 8250 O O . LEU B 1 519 ? 12.039 -15.633 -12.891 1 55.03 519 LEU B O 1
ATOM 8254 N N . GLU B 1 520 ? 12.625 -14.594 -11.016 1 54.56 520 GLU B N 1
ATOM 8255 C CA . GLU B 1 520 ? 12.359 -13.305 -11.656 1 54.56 520 GLU B CA 1
ATOM 8256 C C . GLU B 1 520 ? 13.633 -12.734 -12.273 1 54.56 520 GLU B C 1
ATOM 8258 O O . GLU B 1 520 ? 13.57 -11.773 -13.047 1 54.56 520 GLU B O 1
ATOM 8263 N N . GLN B 1 521 ? 14.758 -13.43 -11.938 1 54.19 521 GLN B N 1
ATOM 8264 C CA . GLN B 1 521 ? 16.047 -13.016 -12.477 1 54.19 521 GLN B CA 1
ATOM 8265 C C . GLN B 1 521 ? 16.453 -13.875 -13.672 1 54.19 521 GLN B C 1
ATOM 8267 O O . GLN B 1 521 ? 15.812 -14.898 -13.945 1 54.19 521 GLN B O 1
ATOM 8272 N N . ASP B 1 522 ? 17.453 -13.305 -14.5 1 44.38 522 ASP B N 1
ATOM 8273 C CA . ASP B 1 522 ? 17.969 -14.07 -15.633 1 44.38 522 ASP B CA 1
ATOM 8274 C C . ASP B 1 522 ? 18.891 -15.195 -15.164 1 44.38 522 ASP B C 1
ATOM 8276 O O . ASP B 1 522 ? 20 -14.938 -14.703 1 44.38 522 ASP B O 1
ATOM 8280 N N . ILE B 1 523 ? 18.469 -16.297 -15.039 1 47.53 523 ILE B N 1
ATOM 8281 C CA . ILE B 1 523 ? 19.266 -17.438 -14.609 1 47.53 523 ILE B CA 1
ATOM 8282 C C . ILE B 1 523 ? 19.688 -18.266 -15.828 1 47.53 523 ILE B C 1
ATOM 8284 O O . ILE B 1 523 ? 20.047 -19.438 -15.695 1 47.53 523 ILE B O 1
ATOM 8288 N N . SER B 1 524 ? 19.562 -17.75 -17.078 1 46.97 524 SER B N 1
ATOM 8289 C CA . SER B 1 524 ? 19.891 -18.469 -18.297 1 46.97 524 SER B CA 1
ATOM 8290 C C . SER B 1 524 ? 21.344 -18.938 -18.297 1 46.97 524 SER B C 1
ATOM 8292 O O . SER B 1 524 ? 21.703 -19.891 -18.984 1 46.97 524 SER B O 1
ATOM 8294 N N . GLN B 1 525 ? 22.109 -18.203 -17.594 1 46.47 525 GLN B N 1
ATOM 8295 C CA . GLN B 1 525 ? 23.531 -18.516 -17.641 1 46.47 525 GLN B CA 1
ATOM 8296 C C . GLN B 1 525 ? 23.859 -19.734 -16.781 1 46.47 525 GLN B C 1
ATOM 8298 O O . GLN B 1 525 ? 24.969 -20.25 -16.828 1 46.47 525 GLN B O 1
ATOM 8303 N N . ILE B 1 526 ? 22.969 -20.203 -16.094 1 50.25 526 ILE B N 1
ATOM 8304 C CA . ILE B 1 526 ? 23.188 -21.328 -15.219 1 50.25 526 ILE B CA 1
ATOM 8305 C C . ILE B 1 526 ? 22.969 -22.641 -15.984 1 50.25 526 ILE B C 1
ATOM 8307 O O . ILE B 1 526 ? 21.906 -22.828 -16.594 1 50.25 526 ILE B O 1
ATOM 8311 N N . GLY B 1 527 ? 24.141 -23.453 -16.328 1 48.31 527 GLY B N 1
ATOM 8312 C CA . GLY B 1 527 ? 24.125 -24.703 -17.062 1 48.31 527 GLY B CA 1
ATOM 8313 C C . GLY B 1 527 ? 24.812 -24.625 -18.406 1 48.31 527 GLY B C 1
ATOM 8314 O O . GLY B 1 527 ? 24.859 -25.609 -19.156 1 48.31 527 GLY B O 1
ATOM 8315 N N . GLY B 1 528 ? 25.047 -23.359 -19.078 1 40.03 528 GLY B N 1
ATOM 8316 C CA . GLY B 1 528 ? 25.859 -23.391 -20.281 1 40.03 528 GLY B CA 1
ATOM 8317 C C . GLY B 1 528 ? 27.234 -23.984 -20.047 1 40.03 528 GLY B C 1
ATOM 8318 O O . GLY B 1 528 ? 27.75 -23.984 -18.922 1 40.03 528 GLY B O 1
ATOM 8319 N N . VAL B 1 529 ? 27.562 -24.922 -21 1 35.19 529 VAL B N 1
ATOM 8320 C CA . VAL B 1 529 ? 28.875 -25.562 -21.156 1 35.19 529 VAL B CA 1
ATOM 8321 C C . VAL B 1 529 ? 29.969 -24.5 -21.141 1 35.19 529 VAL B C 1
ATOM 8323 O O . VAL B 1 529 ? 30.047 -23.656 -22.047 1 35.19 529 VAL B O 1
ATOM 8326 N N . GLN B 1 530 ? 30.328 -23.734 -20.266 1 34.34 530 GLN B N 1
ATOM 8327 C CA . GLN B 1 530 ? 31.609 -23.078 -20.406 1 34.34 530 GLN B CA 1
ATOM 8328 C C . GLN B 1 530 ? 32.719 -24.078 -20.656 1 34.34 530 GLN B C 1
ATOM 8330 O O . GLN B 1 530 ? 33.312 -24.609 -19.719 1 34.34 530 GLN B O 1
ATOM 8335 N N . TRP B 1 531 ? 32.688 -24.969 -21.719 1 25.02 531 TRP B N 1
ATOM 8336 C CA . TRP B 1 531 ? 33.938 -25.656 -22.094 1 25.02 531 TRP B CA 1
ATOM 8337 C C . TRP B 1 531 ? 35.031 -24.641 -22.438 1 25.02 531 TRP B C 1
ATOM 8339 O O . TRP B 1 531 ? 34.812 -23.719 -23.234 1 25.02 531 TRP B O 1
ATOM 8349 N N . PRO B 1 532 ? 36 -24.281 -21.656 1 27.8 532 PRO B N 1
ATOM 8350 C CA . PRO B 1 532 ? 37.156 -23.828 -22.453 1 27.8 532 PRO B CA 1
ATOM 8351 C C . PRO B 1 532 ? 37.406 -24.703 -23.672 1 27.8 532 PRO B C 1
ATOM 8353 O O . PRO B 1 532 ? 37.062 -25.891 -23.672 1 27.8 532 PRO B O 1
ATOM 8356 N N . PRO B 1 533 ? 37.344 -24.203 -24.953 1 25.75 533 PRO B N 1
ATOM 8357 C CA . PRO B 1 533 ? 37.938 -25.109 -25.953 1 25.75 533 PRO B CA 1
ATOM 8358 C C . PRO B 1 533 ? 39.156 -25.859 -25.422 1 25.75 533 PRO B C 1
ATOM 8360 O O . PRO B 1 533 ? 39.906 -25.328 -24.594 1 25.75 533 PRO B O 1
ATOM 8363 N N . MET B 1 534 ? 39.156 -27.219 -25.531 1 20.06 534 MET B N 1
ATOM 8364 C CA . MET B 1 534 ? 40.5 -27.719 -25.719 1 20.06 534 MET B CA 1
ATOM 8365 C C . MET B 1 534 ? 41.156 -27.094 -26.938 1 20.06 534 MET B C 1
ATOM 8367 O O . MET B 1 534 ? 40.562 -26.969 -27.984 1 20.06 534 MET B O 1
#

Sequence (1068 aa):
MWEALANLRQLAELQSRQSISHGPRFPLQQPIPKGGLGQLPMPPMDIVVNLLKRVRASPPGLFTFVCYFIGISDFSNLCRMVYFPTDDFSDSTFIIVNVGLYYLFLEQHHLTVDNKPLKDEFASHLYTSRINLETALANMSLFMSTKIETVQALLMGTLYTIDVCRPSVAWHLNCAAAQICQTAGFHRRDLSTRNPEEADIKAILFWYTYTTDKALALRLGRAPAIQDWEITIPRTFSFDGILSLETKAVAGTWLNAATLQGQVYEQLFCPAALSQPPAVLAERARLLAAKCRRVEAESYQSREMALSSLEKIGASPLVDVHLKGDEVQLLSTMTLIYRAVPAPEGSPTRFCQECIDTARKACHAHFTCMDLVRKDPHARAIYVHWNLVLTPFAPFFVLFGYVIETSSQEDLQLLKQFSASIEETSDASETMQKLSRLCNIMSNVAALYVEAKSQQVEDQAMVPIGDEFDVYLSQLGLMPVMDSTMGNAGDPNAEFGENTQVNQMADWMSGSRNLLGLLEQDISQIGGVQWPPMMWEALANLRQLAELQSRQSISHGPRFPLQQPIPKGGLGQLPMPPMDIVVNLLKRVRASPPGLFTFVCYFIGISDFSNLCRMVYFPTDDFSDSTFIIVNVGLYYLFLEQHHLTVDNKPLKDEFASHLYTSRINLETALANMSLFMSTKIETVQALLMGTLYTIDVCRPSVAWHLNCAAAQICQTAGFHRRDLSTRNPEEADIKAILFWYTYTTDKALALRLGRAPAIQDWEITIPRTFSFDGILSLETKAVAGTWLNAATLQGQVYEQLFCPAALSQPPAVLAERARLLAAKCRRVEAESYQSREMALSSLEKIGASPLVDVHLKGDEVQLLSTMTLIYRAVPAPEGSPTRFCQECIDTARKACHAHFTCMDLVRKDPHARAIYVHWNLVLTPFAPFFVLFGYVIETSSQEDLQLLKQFSASIEETSDASETMQKLSRLCNIMSNVAALYVEAKSQQVEDQAMVPIGDEFDVYLSQLGLMPVMDSTMGNAGDPNAEFGENTQVNQMADWMSGSRNLLGLLEQDISQIGGVQWPPM

Foldseek 3Di:
DVQLLVLLVLVLVVLVVLPDQDPDDLPLADDADPVGLLPQDADDPVVVVVLVVVCVVAFHEPLNVLCQLLVNDCLVVLVCCSVPPPDDDDLLSQLLNLLSLLVSLVVVLQVDDPDVVVNVSSVVNNSSSSRSNSNSLVPDDPDDDLDSSLLSSLLSVLLVCLLQQNLVSSQVSLLSSQVSLVVQCLQPPVRLCPPVVCNLSSVSSNLSSLLLQLLSCQLQLHQGSDDPVPGDDDLFNFGPDDVRVLRRLLRSLSSLLSVLSNQCSVQAAHPVNLPDFLVSNQVSLVVSLVSLVVSLVSLVVSLVVNVVSCVVSVYDCLVNLLSLLVNLQSLQVSLLSQLSHADDPPDLARGHPSNLVSLLVSLVSVVVSCVSCVVGLSSLSNSCSNRPNSHQRCSLLRLLLVCLRPVDPVSLVSLVVSLVSLVSNLPSHLLSVLVSVVSVSSSVSSVVSSVLVVCCVVPVVSVVVNVSSQVSCVSLLSHFPDPVVVPVPPPPPPPPDRVRSSSSSNSVSSNSSSSSSCSSPPCVVSSPPPPPDD/DVQLLVLLVLVLVVLVVLDDQDPDDLPLADDADPVGLLPQDAPDPVVVVVLVVVCVVAFHEPLNVLCLLLVNDCLVVLVCCSVPPPDDDDLLSQLLNLLSLLVSLVVVLQVDDPDVVVNVSSVVNNSSSSRSNSNSLVPDDPDDDLDSSLLSSLLSVLLVCLLQQNLVSSQVSLLSSQVSLVVQCLQPPVRLCPPVVCNLSSVSSNLSSLLLQLLSCQLQLHQGSDDPVPGDDDLFNFRPDDPRPLRRLLRSLSSLLSVLSNQCSVQAAHPVNLPDFLVSNQVSLVVSLVSLVVSLVSLVVSLVVNVVVCVVSPYDCLVNLLSLLVNLQSLQVSLLSQLSHADDPPDLARGHPSNLVSLLVSLVSVVVSCVSCVVGLSSLSNSCSNRPNSHQRCSLLRLLLVCLRPVDPVSLVSLVVSLVSLVSNLPSHLLSVLVSVVSVSSSVSSVVSSVLVVCCVVPVVSVVVNVSSQVSCVSLLSHFPDPVVVPVPPPPPPPPDRVRSSSSSNSVSSNSSSSSSCSSPPCVVSSPPPPPDD

Radius of gyration: 31.68 Å; Cα contacts (8 Å, |Δi|>4): 1465; chains: 2; bounding box: 81×94×79 Å

Organism: Fusarium oxysporum f. sp. lycopersici (strain 4287 / CBS 123668 / FGSC 9935 / NRRL 34936) (NCBI:txid426428)